Protein AF-0000000077060237 (afdb_homodimer)

Organism: Zymoseptoria tritici (strain CBS 115943 / IPO323) (NCBI:txid336722)

Nearest PDB structures (foldseek):
  7aie-assembly1_A  TM=4.395E-01  e=2.177E-03  Homo sapiens
  5l0y-assembly7_G  TM=7.485E-01  e=1.473E-01  Thermochaetoides thermophila DSM 1495
  6swu-assembly3_F  TM=3.096E-01  e=4.067E-04  Mus musculus
  6swu-assembly2_D  TM=2.982E-01  e=5.878E-04  Mus musculus
  6ejn-assembly1_A  TM=2.808E-01  e=1.001E-03  Mus musculus

Foldseek 3Di:
DPDPQLVVLLVVLCVQLVVCVVVVVLVSNVVSLVVSLCSLVPHDHPPSLQSNLVSLLVVLVSCVVVVNLVVSLVSLVCSVVSDPCQQLQSQLSSLQSNLVSCVVVVVNVSSVVSNVSSVQSVLLVVLVVLLVVLVVLLVPDPDLVSLVVSLVSLVVSLVSLVPPSHDPVSSVVSNQVSLLSNLVSLLVNLVVCLVVVNLVVSLVSLVVSLVSCPPHDLLSNQCSLLSNLVSCVSVVNLVVSLCSQAVDAQAQGVLLSLLLQFDPVSLVSLLVCLVSLHDQPHAHVLGATSLLSLVLQCDDDPDPSVVRSVSSNVSNLVSQLVVQLVVCCVVCVPDDPVRSNVVSVVVSVVVNLVSVLLNVLCCCQPPFLLVLLVVCLPDPLPSLLVLLVSVVVVCVVDVSSCLQAPAAKWAQLVLLVVVVADDALCNCPPDPPDRRIDGDDSPPPPDPDDPQQAAQEEEEQECQPDDPHNAHPVRLVSLQVVQQVVVVCVVVVHDSRRYIYDDLSNRQNPPDPSSNNNHVSCLLVNLSSHAEYEYADDPCRCQALVSVLSLLLQVQSCQARVRHFYKYWYCPPDDDSHDTDIGTDDDDDDDDLVRHDYPDPVCSSVSVSSSVSSVVSHHD/DPDPQLVVLLVVLCVVLVVCVVVVVLVSNVVSLVVSLCSLVPHDHPPSLQSNLVSLLVVLVSCVVVVNLVVSLVSLVCSVVSDPCQQLQSQLSSLQSNLVSCVVVVVNVSSVVSNVSSVQSVLLVVLVVLLVVLVVLLVPDPDLVSLVVSLVSLVVSLVSLVPPSHDPVSSVVSNQVSLLSNLVSLLVNLVVCLVVVNLVVSLVSLVVSLVSCPPHDLLSNQCSLLSNLVSCVSVVNLVVSLCSQAVDAQAQGVLLSLLLQFDPVSLVSLLVCLVSLHDQPHAHVLGDTSLLSLVLQCDDDPDPSVVRSVSSNVSNLVSQLVVQLVVCCVVCVPDDPVRSNVVSVVVSVVVNLVSVLLNVLCCCQPPFLLVLLVVCLPDPLPSLLVLLVSVVVVCVVDVSSCLQAPAAKWAQLVLLVVVVADDALCNCPPDPPDRRIDGDDSPPPPDPDDPQQAAQEEEEQECQPDDPHNAHPVRLVSLQVNQQVVVVCVVVVHDSRRYIYDDLSNRQNPPDPSRNNNHVSCLLVNLSSHAEYEYADDPCRCQALVSVLSLLLQVQSCQARVRHFYKYWYCPPDDDSHHTDIDTDDDDDRDDLVRHDYPDPVCSSVSVSSSVSSVVSHHD

pLDDT: mean 85.5, std 12.04, range [32.19, 98.19]

Radius of gyration: 45.2 Å; Cα contacts (8 Å, |Δi|>4): 1850; chains: 2; bounding box: 69×142×103 Å

InterPro domains:
  IPR011990 Tetratricopeptide-like helical domain superfamily [G3DSA:1.25.40.10] (20-186)
  IPR011990 Tetratricopeptide-like helical domain superfamily [SSF48452] (53-241)
  IPR019734 Tetratricopeptide repeat [PS50005] (53-86)
  IPR036770 Ankyrin repeat-containing domain superfamily [G3DSA:1.25.40.20] (188-346)

Sequence (1240 aa):
MEAPNWAQKFDSFLDQAEDNEDKAEWQSCLKDLQEALNICDTRPIPDKEQRRQQVLMKMGGLYRRFGRYDEAVVYLNGALDADSHVTALKRAAILGELGVLYRHKNDFFRAREVFSEQYLLAKETALVAEAEMCRAVGNEAYATSQIEERIARAQALQDRLAGGDTDEKLRRRYAQAARRWETIGLDRLSLCLIAAHNFDEAVKRTQEAMTKQKGMDPTVTALSRFFHGNALWCAGQQQAAEGVWNSTTGVCSPAMGLCKEPSSEHADYLELLADAGIDFDVYDEQGFSALDYAVLSRNQTATAANKDAERMIDIIDRSLRKTLAADHERQMPQSTPQDAIQAVEAEVRQRHRQANVRRYYRNLLQEHLRPQLKNSLQYSHDCVRMLRQQYASYLDADIGRRQVFDWLYYVPYDDFRTLGHMPQPAERSVDSSRRLATRMDTSRAGGTSSADEDIFLVFFSYRWIGHNMPDDGANTQYSRMLNAVEALIFQRGLTAEHVGLWLDIACIDQEDVESRERGIDSLPMAVLQCDVMISLEDDEYYNRAWCAVEVRLMQELIGAYHKHERWSHRLLSGESTADGLLERSQEHSEVPITSLSVTVKGDLPKIDFLMRQSKLLGGPMEAPNWAQKFDSFLDQAEDNEDKAEWQSCLKDLQEALNICDTRPIPDKEQRRQQVLMKMGGLYRRFGRYDEAVVYLNGALDADSHVTALKRAAILGELGVLYRHKNDFFRAREVFSEQYLLAKETALVAEAEMCRAVGNEAYATSQIEERIARAQALQDRLAGGDTDEKLRRRYAQAARRWETIGLDRLSLCLIAAHNFDEAVKRTQEAMTKQKGMDPTVTALSRFFHGNALWCAGQQQAAEGVWNSTTGVCSPAMGLCKEPSSEHADYLELLADAGIDFDVYDEQGFSALDYAVLSRNQTATAANKDAERMIDIIDRSLRKTLAADHERQMPQSTPQDAIQAVEAEVRQRHRQANVRRYYRNLLQEHLRPQLKNSLQYSHDCVRMLRQQYASYLDADIGRRQVFDWLYYVPYDDFRTLGHMPQPAERSVDSSRRLATRMDTSRAGGTSSADEDIFLVFFSYRWIGHNMPDDGANTQYSRMLNAVEALIFQRGLTAEHVGLWLDIACIDQEDVESRERGIDSLPMAVLQCDVMISLEDDEYYNRAWCAVEVRLMQELIGAYHKHERWSHRLLSGESTADGLLERSQEHSEVPITSLSVTVKGDLPKIDFLMRQSKLLGGP

Solvent-accessible surface area (backbone atoms only — not comparable to full-atom values): 63787 Å² total; per-residue (Å²): 128,77,73,79,58,60,59,58,52,35,51,50,25,51,50,51,19,51,55,24,50,65,68,63,35,55,70,62,18,49,54,27,44,49,52,31,46,46,46,49,74,73,42,95,45,84,63,38,43,60,52,43,20,53,45,26,38,53,47,14,54,49,28,40,62,50,28,36,48,70,63,12,50,51,28,38,53,46,22,62,65,47,26,93,75,61,46,58,63,58,47,22,54,49,28,45,54,50,18,55,46,26,46,43,53,68,36,53,69,61,15,47,53,31,20,49,50,15,25,51,39,12,50,54,48,25,51,54,17,48,51,44,30,30,51,22,40,46,73,58,44,86,46,70,67,35,29,50,46,18,31,51,45,19,51,52,48,46,55,61,58,64,68,72,83,62,58,66,68,60,39,56,56,49,47,53,50,24,51,49,47,27,31,52,25,30,38,55,46,24,55,55,28,46,76,69,69,36,33,68,61,12,35,51,38,14,48,51,24,53,64,68,46,71,92,56,51,53,51,60,49,9,43,39,35,37,42,31,18,50,28,29,39,74,58,66,38,50,68,63,14,54,49,52,52,60,68,45,79,48,33,51,26,29,61,30,32,34,24,35,52,36,22,70,66,34,36,52,52,47,48,52,42,44,75,72,63,57,82,62,90,51,42,21,77,85,66,47,29,25,60,29,34,16,56,47,23,36,54,91,60,99,44,63,34,28,53,23,14,48,51,39,46,51,51,49,49,55,43,49,47,51,53,43,44,53,51,45,48,70,74,42,70,84,55,51,70,70,54,47,52,51,51,34,52,52,51,52,51,49,54,51,51,53,30,49,46,56,43,49,47,50,48,45,47,63,66,51,46,46,55,48,53,55,55,24,70,75,74,45,96,55,46,49,58,48,48,43,37,50,52,50,50,55,39,67,74,31,71,72,45,50,70,44,36,49,82,58,43,25,26,46,39,64,59,51,65,68,61,73,50,66,76,46,60,67,55,38,67,42,70,93,83,70,54,56,39,38,70,69,80,60,79,73,67,80,62,87,73,62,84,79,74,55,70,46,30,35,31,57,41,65,66,61,70,21,93,93,32,62,40,41,96,80,37,33,52,42,36,33,51,53,45,42,51,53,51,46,31,62,75,69,69,56,56,66,90,34,28,26,33,35,37,64,63,49,49,22,47,72,77,45,66,69,51,24,49,15,29,59,65,24,42,68,60,48,58,65,49,27,48,30,34,40,31,52,50,56,96,57,37,77,42,28,40,70,46,40,46,54,49,47,43,51,49,25,42,29,72,40,61,62,75,48,48,51,31,32,31,34,68,46,94,74,93,57,63,34,61,53,48,72,41,76,51,72,92,73,78,89,70,64,69,86,74,34,45,64,93,54,72,84,45,50,67,56,49,53,51,51,50,56,54,30,62,68,63,35,51,135,128,78,74,77,58,60,59,57,53,34,52,50,25,51,52,49,19,51,54,25,50,66,69,64,35,57,69,63,18,48,54,27,44,50,52,32,47,49,45,49,76,73,42,96,45,84,63,40,43,58,52,42,20,53,46,27,38,53,47,14,56,50,28,41,63,51,29,39,48,70,63,13,50,51,28,37,52,46,22,61,64,47,26,92,72,61,47,57,62,59,47,22,54,50,28,47,54,49,17,54,48,26,47,44,52,68,36,54,68,60,16,47,53,31,21,51,50,16,26,51,40,12,49,53,49,23,50,52,19,49,51,44,30,31,50,22,42,44,73,57,43,86,45,69,67,36,30,50,47,18,29,52,45,18,51,53,50,45,55,61,58,64,70,71,84,61,58,65,68,60,38,56,58,48,46,53,49,24,52,49,46,27,31,52,23,30,37,54,45,23,55,55,28,44,76,70,68,36,32,68,61,14,33,52,38,14,48,52,24,54,64,68,48,72,91,57,49,51,51,59,50,8,43,38,35,38,44,30,18,49,25,28,40,75,58,68,39,50,67,62,14,52,48,52,53,59,68,44,80,47,33,51,27,29,60,30,33,34,24,34,52,36,21,69,66,36,36,52,51,46,46,52,42,43,74,71,64,57,80,62,92,51,40,21,78,85,66,46,28,26,60,30,33,18,57,47,21,37,50,91,58,97,44,63,34,28,54,25,15,48,51,38,45,52,50,49,48,56,43,49,48,53,53,43,44,54,51,42,48,70,75,43,69,84,56,51,70,68,54,48,53,52,51,35,51,51,52,52,50,48,52,51,50,52,30,48,44,56,41,49,48,51,48,44,48,63,67,50,45,46,56,48,54,55,53,25,70,74,74,45,95,53,49,50,60,50,48,43,37,50,52,50,49,55,40,68,76,31,70,72,44,49,70,45,34,50,81,58,40,24,27,46,39,63,60,52,66,67,62,76,51,67,76,44,58,67,56,39,66,41,70,92,84,67,54,57,37,40,71,69,79,60,80,73,67,80,62,87,72,60,83,81,74,55,70,46,30,36,32,57,41,65,66,61,71,21,93,93,33,61,39,41,98,80,37,32,52,43,36,33,49,52,46,41,50,53,50,46,31,64,75,70,69,55,56,66,88,34,29,26,32,35,41,64,65,49,47,22,47,71,79,46,66,70,52,23,49,16,29,59,66,24,41,68,59,49,59,64,48,28,48,30,34,39,32,53,50,56,97,57,37,77,41,29,43,68,46,40,46,54,50,47,42,50,48,24,43,29,72,40,62,61,74,48,46,52,32,32,32,34,67,46,94,72,92,58,62,35,63,54,49,72,41,76,51,72,91,73,77,88,72,65,68,89,76,34,46,64,92,54,71,84,45,48,66,56,49,53,50,49,51,56,52,32,61,69,62,36,52,137

Secondary structure (DSSP, 8-state):
-----HHHHHHHHHHHHHHHHHTT-HHHHHHHHHHHHHHHHHS--TTHHHHHHHHHHHHHHHHHHTT-HHHHHHHHHHHHHH-TT--HHHHHHHHHHHHHHHHHTT-HHHHHHHHHHHHHHHHHHHHHHHHHHHHHHHHH--SHHHHHHHHHHHHHHHHHHHSS-S-HHHHHHHHHHHHHHHHHHHHHHHHHHHHTT-HHHHHHHHHHHHHHTTT--HHHHHHHHHHHHHHHHHTT-HHHHHHHHH--SSS--HHHHHHHS--HHHHHHHHHHHHTT-------TTS--HHHHHHHHT-SS--HHHHHHHHHHHHHHHHHHHHHHHHHHHH-TT--HHHHHHHHHHHHHHHHHHHHHHHHHIIIIIIIIHHHHHHHHHH-S-HHHHHHHHHHHHHHH-HHHHTT-PPPEEEEHHHHHHH-SPPPGGGGS-STT--SSEE---GGGGS---GGGS-EEEEEE----SSSSSS-TT-HHHHHHHHHHHHHHHHHT--GGGEEEE-HHHHS-SS-HHHHHHHHHTHHHHHHT-SEEEEE--TTGGGBHHHHHHHHHHHHHHHHH---EEEEEEE-SSS-SS-EEEEEPPPPPPPPGGGSB-SSGGGHHHHHHHHHHHHHHS--/-----HHHHHHHHHHHHHHHHHTT-HHHHHHHHHHHHHHHHHS--TTHHHHHHHHHHHHHHHHHHTT-HHHHHHHHHHHHHH-TT--HHHHHHHHHHHHHHHHHTT-HHHHHHHHHHHHHHHHHHHHHHHHHHHHHHHHH--SHHHHHHHHHHHHHHHHHHHTS-S-HHHHHHHHHHHHHHHHHHHHHHHHHHHHTT-HHHHHHHHHHHHHHTTT--HHHHHHHHHHHHHHHHHTT-HHHHHHHHH--SSS--HHHHHHHS--HHHHHHHHHHHHTT-------TTS--HHHHHHHHT-SS--HHHHHHHHHHHHHHHHHHHHHHHHHHHH-TT--HHHHHHHHHHHHHHHHHHHHHHHHHIIIIIIIIHHHHHHHHHH-S-HHHHHHHHHHHHHHH-HHHHTT-PPPEEEEHHHHHHH-SPPPGGGGSSSTT--SSEE---GGGGS---GGGS-EEEEEE----SSSSSS-TT-HHHHHHHHHHHHHHHHHT--GGGEEEE-HHHHS-SS-HHHHHHHHHTHHHHHHT-SEEEEEE-TTGGGBHHHHHHHHHHHHHHHHH---EEEEEEE-SSS-SS-EEEEEPPPPPP--GGGSB-SSGGGHHHHHHHHHHHHHHS--

Structure (mmCIF, N/CA/C/O backbone):
data_AF-0000000077060237-model_v1
#
loop_
_entity.id
_entity.type
_entity.pdbx_description
1 polymer 'Uncharacterized protein'
#
loop_
_atom_site.group_PDB
_atom_site.id
_atom_site.type_symbol
_atom_site.label_atom_id
_atom_site.label_alt_id
_atom_site.label_comp_id
_atom_site.label_asym_id
_atom_site.label_entity_id
_atom_site.label_seq_id
_atom_site.pdbx_PDB_ins_code
_atom_site.Cartn_x
_atom_site.Cartn_y
_atom_site.Cartn_z
_atom_site.occupancy
_atom_site.B_iso_or_equiv
_atom_site.auth_seq_id
_atom_site.auth_comp_id
_atom_site.auth_asym_id
_atom_site.auth_atom_id
_atom_site.pdbx_PDB_model_num
ATOM 1 N N . MET A 1 1 ? -32.781 -12.219 -13.453 1 32.91 1 MET A N 1
ATOM 2 C CA . MET A 1 1 ? -31.578 -12.898 -13.016 1 32.91 1 MET A CA 1
ATOM 3 C C . MET A 1 1 ? -30.5 -11.898 -12.617 1 32.91 1 MET A C 1
ATOM 5 O O . MET A 1 1 ? -30.188 -10.984 -13.383 1 32.91 1 MET A O 1
ATOM 9 N N . GLU A 1 2 ? -30.281 -11.688 -11.438 1 48.47 2 GLU A N 1
ATOM 10 C CA . GLU A 1 2 ? -29.422 -10.648 -10.883 1 48.47 2 GLU A CA 1
ATOM 11 C C . GLU A 1 2 ? -28.047 -10.672 -11.523 1 48.47 2 GLU A C 1
ATOM 13 O O . GLU A 1 2 ? -27.5 -11.742 -11.805 1 48.47 2 GLU A O 1
ATOM 18 N N . ALA A 1 3 ? -27.734 -9.734 -12.094 1 61.81 3 ALA A N 1
ATOM 19 C CA . ALA A 1 3 ? -26.469 -9.586 -12.797 1 61.81 3 ALA A CA 1
ATOM 20 C C . ALA A 1 3 ? -25.312 -10.164 -11.984 1 61.81 3 ALA A C 1
ATOM 22 O O . ALA A 1 3 ? -25.188 -9.883 -10.789 1 61.81 3 ALA A O 1
ATOM 23 N N . PRO A 1 4 ? -24.781 -11.195 -12.492 1 72.31 4 PRO A N 1
ATOM 24 C CA . PRO A 1 4 ? -23.734 -11.844 -11.711 1 72.31 4 PRO A CA 1
ATOM 25 C C . PRO A 1 4 ? -22.703 -10.859 -11.156 1 72.31 4 PRO A C 1
ATOM 27 O O . PRO A 1 4 ? -22.391 -9.867 -11.812 1 72.31 4 PRO A O 1
ATOM 30 N N . ASN A 1 5 ? -22.453 -10.805 -9.859 1 86.06 5 ASN A N 1
ATOM 31 C CA . ASN A 1 5 ? -21.391 -10.031 -9.203 1 86.06 5 ASN A CA 1
ATOM 32 C C . ASN A 1 5 ? -20 -10.516 -9.609 1 86.06 5 ASN A C 1
ATOM 34 O O . ASN A 1 5 ? -19.469 -11.438 -9 1 86.06 5 ASN A O 1
ATOM 38 N N . TRP A 1 6 ? -19.609 -9.938 -10.75 1 90.94 6 TRP A N 1
ATOM 39 C CA . TRP A 1 6 ? -18.344 -10.367 -11.359 1 90.94 6 TRP A CA 1
ATOM 40 C C . TRP A 1 6 ? -17.188 -10.242 -10.375 1 90.94 6 TRP A C 1
ATOM 42 O O . TRP A 1 6 ? -16.234 -11.016 -10.438 1 90.94 6 TRP A O 1
ATOM 52 N N . ALA A 1 7 ? -17.312 -9.289 -9.539 1 91.25 7 ALA A N 1
ATOM 53 C CA . ALA A 1 7 ? -16.266 -9.148 -8.523 1 91.25 7 ALA A CA 1
ATOM 54 C C . ALA A 1 7 ? -16.234 -10.352 -7.59 1 91.25 7 ALA A C 1
ATOM 56 O O . ALA A 1 7 ? -15.164 -10.836 -7.215 1 91.25 7 ALA A O 1
ATOM 57 N N . GLN A 1 8 ? -17.391 -10.82 -7.242 1 92.06 8 GLN A N 1
ATOM 58 C CA . GLN A 1 8 ? -17.469 -11.992 -6.375 1 92.06 8 GLN A CA 1
ATOM 59 C C . GLN A 1 8 ? -16.984 -13.25 -7.094 1 92.06 8 GLN A C 1
ATOM 61 O O . GLN A 1 8 ? -16.344 -14.109 -6.484 1 92.06 8 GLN A O 1
ATOM 66 N N . LYS A 1 9 ? -17.359 -13.391 -8.328 1 92.31 9 LYS A N 1
ATOM 67 C CA . LYS A 1 9 ? -16.891 -14.523 -9.125 1 92.31 9 LYS A CA 1
ATOM 68 C C . LYS A 1 9 ? -15.367 -14.516 -9.25 1 92.31 9 LYS A C 1
ATOM 70 O O . LYS A 1 9 ? -14.727 -15.562 -9.172 1 92.31 9 LYS A O 1
ATOM 75 N N . PHE A 1 10 ? -14.859 -13.383 -9.484 1 94.25 10 PHE A N 1
ATOM 76 C CA . PHE A 1 10 ? -13.406 -13.219 -9.508 1 94.25 10 PHE A CA 1
ATOM 77 C C . PHE A 1 10 ? -12.781 -13.742 -8.227 1 94.25 10 PHE A C 1
ATOM 79 O O . PHE A 1 10 ? -11.836 -14.531 -8.266 1 94.25 10 PHE A O 1
ATOM 86 N N . ASP A 1 11 ? -13.312 -13.273 -7.164 1 92.25 11 ASP A N 1
ATOM 87 C CA . ASP A 1 11 ? -12.758 -13.664 -5.867 1 92.25 11 ASP A CA 1
ATOM 88 C C . ASP A 1 11 ? -12.867 -15.172 -5.66 1 92.25 11 ASP A C 1
ATOM 90 O O . ASP A 1 11 ? -11.984 -15.789 -5.059 1 92.25 11 ASP A O 1
ATOM 94 N N . SER A 1 12 ? -13.883 -15.703 -6.129 1 93 12 SER A N 1
ATOM 95 C CA . SER A 1 12 ? -14.07 -17.141 -6.012 1 93 12 SER A CA 1
ATOM 96 C C . SER A 1 12 ? -13.023 -17.906 -6.809 1 93 12 SER A C 1
ATOM 98 O O . SER A 1 12 ? -12.469 -18.906 -6.328 1 93 12 SER A O 1
ATOM 100 N N . PHE A 1 13 ? -12.711 -17.438 -8.016 1 93.88 13 PHE A N 1
ATOM 101 C CA . PHE A 1 13 ? -11.695 -18.078 -8.836 1 93.88 13 PHE A CA 1
ATOM 102 C C . PHE A 1 13 ? -10.32 -17.953 -8.195 1 93.88 13 PHE A C 1
ATOM 104 O O . PHE A 1 13 ? -9.523 -18.891 -8.242 1 93.88 13 PHE A O 1
ATOM 111 N N . LEU A 1 14 ? -10.094 -16.844 -7.617 1 93.38 14 LEU A N 1
ATOM 112 C CA . LEU A 1 14 ? -8.805 -16.641 -6.969 1 93.38 14 LEU A CA 1
ATOM 113 C C . LEU A 1 14 ? -8.656 -17.547 -5.754 1 93.38 14 LEU A C 1
ATOM 115 O O . LEU A 1 14 ? -7.582 -18.094 -5.504 1 93.38 14 LEU A O 1
ATOM 119 N N . ASP A 1 15 ? -9.742 -17.719 -5.035 1 90.31 15 ASP A N 1
ATOM 120 C CA . ASP A 1 15 ? -9.727 -18.609 -3.877 1 90.31 15 ASP A CA 1
ATOM 121 C C . ASP A 1 15 ? -9.492 -20.047 -4.301 1 90.31 15 ASP A C 1
ATOM 123 O O . ASP A 1 15 ? -8.727 -20.781 -3.662 1 90.31 15 ASP A O 1
ATOM 127 N N . GLN A 1 16 ? -10.102 -20.406 -5.32 1 92 16 GLN A N 1
ATOM 128 C CA . GLN A 1 16 ? -9.93 -21.75 -5.844 1 92 16 GLN A CA 1
ATOM 129 C C . GLN A 1 16 ? -8.5 -21.969 -6.34 1 92 16 GLN A C 1
ATOM 131 O O . GLN A 1 16 ? -7.93 -23.047 -6.152 1 92 16 GLN A O 1
ATOM 136 N N . ALA A 1 17 ? -8.023 -20.953 -6.992 1 92.56 17 ALA A N 1
ATOM 137 C CA . ALA A 1 17 ? -6.645 -21.047 -7.469 1 92.56 17 ALA A CA 1
ATOM 138 C C . ALA A 1 17 ? -5.672 -21.234 -6.312 1 92.56 17 ALA A C 1
ATOM 140 O O . ALA A 1 17 ? -4.723 -22.016 -6.414 1 92.56 17 ALA A O 1
ATOM 141 N N . GLU A 1 18 ? -5.902 -20.578 -5.258 1 87.5 18 GLU A N 1
ATOM 142 C CA . GLU A 1 18 ? -5.043 -20.688 -4.082 1 87.5 18 GLU A CA 1
ATOM 143 C C . GLU A 1 18 ? -5.156 -22.062 -3.443 1 87.5 18 GLU A C 1
ATOM 145 O O . GLU A 1 18 ? -4.156 -22.625 -2.99 1 87.5 18 GLU A O 1
ATOM 150 N N . ASP A 1 19 ? -6.316 -22.594 -3.414 1 84.69 19 ASP A N 1
ATOM 151 C CA . ASP A 1 19 ? -6.523 -23.938 -2.885 1 84.69 19 ASP A CA 1
ATOM 152 C C . ASP A 1 19 ? -5.789 -24.969 -3.727 1 84.69 19 ASP A C 1
ATOM 154 O O . ASP A 1 19 ? -5.176 -25.891 -3.186 1 84.69 19 ASP A O 1
ATOM 158 N N . ASN A 1 20 ? -5.91 -24.766 -5.02 1 84.69 20 ASN A N 1
ATOM 159 C CA . ASN A 1 20 ? -5.234 -25.688 -5.93 1 84.69 20 ASN A CA 1
ATOM 160 C C . ASN A 1 20 ? -3.715 -25.562 -5.828 1 84.69 20 ASN A C 1
ATOM 162 O O . ASN A 1 20 ? -2.992 -26.547 -5.98 1 84.69 20 ASN A O 1
ATOM 166 N N . GLU A 1 21 ? -3.279 -24.328 -5.594 1 83.5 21 GLU A N 1
ATOM 167 C CA . GLU A 1 21 ? -1.851 -24.094 -5.402 1 83.5 21 GLU A CA 1
ATOM 168 C C . GLU A 1 21 ? -1.339 -24.812 -4.152 1 83.5 21 GLU A C 1
ATOM 170 O O . GLU A 1 21 ? -0.255 -25.391 -4.168 1 83.5 21 GLU A O 1
ATOM 175 N N . ASP A 1 22 ? -2.141 -24.812 -3.162 1 74.88 22 ASP A N 1
ATOM 176 C CA . ASP A 1 22 ? -1.77 -25.453 -1.904 1 74.88 22 ASP A CA 1
ATOM 177 C C . ASP A 1 22 ? -1.641 -26.953 -2.074 1 74.88 22 ASP A C 1
ATOM 179 O O . ASP A 1 22 ? -0.825 -27.594 -1.406 1 74.88 22 ASP A O 1
ATOM 183 N N . LYS A 1 23 ? -2.377 -27.469 -3.027 1 72.81 23 LYS A N 1
ATOM 184 C CA . LYS A 1 23 ? -2.359 -28.906 -3.293 1 72.81 23 LYS A CA 1
ATOM 185 C C . LYS A 1 23 ? -1.387 -29.25 -4.418 1 72.81 23 LYS A C 1
ATOM 187 O O . LYS A 1 23 ? -1.287 -30.406 -4.836 1 72.81 23 LYS A O 1
ATOM 192 N N . ALA A 1 24 ? -0.773 -28.219 -4.984 1 75.81 24 ALA A N 1
ATOM 193 C CA . ALA A 1 24 ? 0.183 -28.344 -6.078 1 75.81 24 ALA A CA 1
ATOM 194 C C . ALA A 1 24 ? -0.5 -28.859 -7.348 1 75.81 24 ALA A C 1
ATOM 196 O O . ALA A 1 24 ? 0.091 -29.609 -8.117 1 75.81 24 ALA A O 1
ATOM 197 N N . GLU A 1 25 ? -1.789 -28.625 -7.406 1 78.44 25 GLU A N 1
ATOM 198 C CA . GLU A 1 25 ? -2.516 -28.891 -8.641 1 78.44 25 GLU A CA 1
ATOM 199 C C . GLU A 1 25 ? -2.41 -27.719 -9.609 1 78.44 25 GLU A C 1
ATOM 201 O O . GLU A 1 25 ? -3.375 -26.984 -9.805 1 78.44 25 GLU A O 1
ATOM 206 N N . TRP A 1 26 ? -1.368 -27.672 -10.344 1 79.38 26 TRP A N 1
ATOM 207 C CA . TRP A 1 26 ? -0.95 -26.469 -11.07 1 79.38 26 TRP A CA 1
ATOM 208 C C . TRP A 1 26 ? -1.85 -26.234 -12.281 1 79.38 26 TRP A C 1
ATOM 210 O O . TRP A 1 26 ? -2.117 -25.094 -12.641 1 79.38 26 TRP A O 1
ATOM 220 N N . GLN A 1 27 ? -2.262 -27.328 -12.969 1 77 27 GLN A N 1
ATOM 221 C CA . GLN A 1 27 ? -3.098 -27.156 -14.156 1 77 27 GLN A CA 1
ATOM 222 C C . GLN A 1 27 ? -4.461 -26.578 -13.789 1 77 27 GLN A C 1
ATOM 224 O O . GLN A 1 27 ? -4.973 -25.688 -14.484 1 77 27 GLN A O 1
ATOM 229 N N . SER A 1 28 ? -4.996 -27.156 -12.688 1 81.25 28 SER A N 1
ATOM 230 C CA . SER A 1 28 ? -6.258 -26.594 -12.195 1 81.25 28 SER A CA 1
ATOM 231 C C . SER A 1 28 ? -6.094 -25.141 -11.758 1 81.25 28 SER A C 1
ATOM 233 O O . SER A 1 28 ? -6.988 -24.328 -11.969 1 81.25 28 SER A O 1
ATOM 235 N N . CYS A 1 29 ? -4.973 -24.906 -11.133 1 88.19 29 CYS A N 1
ATOM 236 C CA . CYS A 1 29 ? -4.664 -23.531 -10.719 1 88.19 29 CYS A CA 1
ATOM 237 C C . CYS A 1 29 ? -4.621 -22.594 -11.914 1 88.19 29 CYS A C 1
ATOM 239 O O . CYS A 1 29 ? -5.18 -21.5 -11.867 1 88.19 29 CYS A O 1
ATOM 241 N N . LEU A 1 30 ? -4.004 -23.047 -12.969 1 87.06 30 LEU A N 1
ATOM 242 C CA . LEU A 1 30 ? -3.891 -22.25 -14.18 1 87.06 30 LEU A CA 1
ATOM 243 C C . LEU A 1 30 ? -5.27 -21.938 -14.758 1 87.06 30 LEU A C 1
ATOM 245 O O . LEU A 1 30 ? -5.531 -20.812 -15.18 1 87.06 30 LEU A O 1
ATOM 249 N N . LYS A 1 31 ? -6.109 -22.969 -14.797 1 83.88 31 LYS A N 1
ATOM 250 C CA . LYS A 1 31 ? -7.473 -22.797 -15.305 1 83.88 31 LYS A CA 1
ATOM 251 C C . LYS A 1 31 ? -8.211 -21.703 -14.539 1 83.88 31 LYS A C 1
ATOM 253 O O . LYS A 1 31 ? -8.812 -20.812 -15.141 1 83.88 31 LYS A O 1
ATOM 258 N N . ASP A 1 32 ? -8.125 -21.766 -13.219 1 90.81 32 ASP A N 1
ATOM 259 C CA . ASP A 1 32 ? -8.82 -20.797 -12.375 1 90.81 32 ASP A CA 1
ATOM 260 C C . ASP A 1 32 ? -8.258 -19.391 -12.57 1 90.81 32 ASP A C 1
ATOM 262 O O . ASP A 1 32 ? -9.016 -18.422 -12.602 1 90.81 32 ASP A O 1
ATOM 266 N N . LEU A 1 33 ? -6.984 -19.25 -12.719 1 92.94 33 LEU A N 1
ATOM 267 C CA . LEU A 1 33 ? -6.359 -17.938 -12.898 1 92.94 33 LEU A CA 1
ATOM 268 C C . LEU A 1 33 ? -6.719 -17.344 -14.25 1 92.94 33 LEU A C 1
ATOM 270 O O . LEU A 1 33 ? -6.883 -16.125 -14.375 1 92.94 33 LEU A O 1
ATOM 274 N N . GLN A 1 34 ? -6.809 -18.203 -15.219 1 88.62 34 GLN A N 1
ATOM 275 C CA . GLN A 1 34 ? -7.203 -17.719 -16.547 1 88.62 34 GLN A CA 1
ATOM 276 C C . GLN A 1 34 ? -8.625 -17.188 -16.531 1 88.62 34 GLN A C 1
ATOM 278 O O . GLN A 1 34 ? -8.922 -16.188 -17.188 1 88.62 34 GLN A O 1
ATOM 283 N N . GLU A 1 35 ? -9.43 -17.875 -15.797 1 88.5 35 GLU A N 1
ATOM 284 C CA . GLU A 1 35 ? -10.797 -17.391 -15.664 1 88.5 35 GLU A CA 1
ATOM 285 C C . GLU A 1 35 ? -10.836 -16.031 -14.961 1 88.5 35 GLU A C 1
ATOM 287 O O . GLU A 1 35 ? -11.586 -15.141 -15.367 1 88.5 35 GLU A O 1
ATOM 292 N N . ALA A 1 36 ? -10.078 -15.914 -13.93 1 93.75 36 ALA A N 1
ATOM 293 C CA . ALA A 1 36 ? -10 -14.656 -13.203 1 93.75 36 ALA A CA 1
ATOM 294 C C . ALA A 1 36 ? -9.461 -13.539 -14.094 1 93.75 36 ALA A C 1
ATOM 296 O O . ALA A 1 36 ? -9.969 -12.414 -14.055 1 93.75 36 ALA A O 1
ATOM 297 N N . LEU A 1 37 ? -8.469 -13.828 -14.859 1 91.31 37 LEU A N 1
ATOM 298 C CA . LEU A 1 37 ? -7.875 -12.844 -15.758 1 91.31 37 LEU A CA 1
ATOM 299 C C . LEU A 1 37 ? -8.883 -12.406 -16.812 1 91.31 37 LEU A C 1
ATOM 301 O O . LEU A 1 37 ? -8.938 -11.227 -17.172 1 91.31 37 LEU A O 1
ATOM 305 N N . ASN A 1 38 ? -9.633 -13.375 -17.281 1 86.31 38 ASN A N 1
ATOM 306 C CA . ASN A 1 38 ? -10.656 -13.078 -18.281 1 86.31 38 ASN A CA 1
ATOM 307 C C . ASN A 1 38 ? -11.695 -12.109 -17.734 1 86.31 38 ASN A C 1
ATOM 309 O O . ASN A 1 38 ? -12.156 -11.219 -18.453 1 86.31 38 ASN A O 1
ATOM 313 N N . ILE A 1 39 ? -12.047 -12.312 -16.5 1 90.56 39 ILE A N 1
ATOM 314 C CA . ILE A 1 39 ? -13.008 -11.422 -15.867 1 90.56 39 ILE A CA 1
ATOM 315 C C . ILE A 1 39 ? -12.43 -10.008 -15.797 1 90.56 39 ILE A C 1
ATOM 317 O O . ILE A 1 39 ? -13.109 -9.031 -16.125 1 90.56 39 ILE A O 1
ATOM 321 N N . CYS A 1 40 ? -11.164 -9.875 -15.422 1 90.88 40 CYS A N 1
ATOM 322 C CA . CYS A 1 40 ? -10.516 -8.57 -15.336 1 90.88 40 CYS A CA 1
ATOM 323 C C . CYS A 1 40 ? -10.484 -7.887 -16.688 1 90.88 40 CYS A C 1
ATOM 325 O O . CYS A 1 40 ? -10.648 -6.668 -16.781 1 90.88 40 CYS A O 1
ATOM 327 N N . ASP A 1 41 ? -10.32 -8.617 -17.703 1 87.75 41 ASP A N 1
ATOM 328 C CA . ASP A 1 41 ? -10.086 -8.039 -19.031 1 87.75 41 ASP A CA 1
ATOM 329 C C . ASP A 1 41 ? -11.406 -7.738 -19.734 1 87.75 41 ASP A C 1
ATOM 331 O O . ASP A 1 41 ? -11.461 -6.867 -20.609 1 87.75 41 ASP A O 1
ATOM 335 N N . THR A 1 42 ? -12.523 -8.422 -19.344 1 86.25 42 THR A N 1
ATOM 336 C CA . THR A 1 42 ? -13.727 -8.336 -20.156 1 86.25 42 THR A CA 1
ATOM 337 C C . THR A 1 42 ? -14.859 -7.668 -19.375 1 86.25 42 THR A C 1
ATOM 339 O O . THR A 1 42 ? -15.836 -7.211 -19.969 1 86.25 42 THR A O 1
ATOM 342 N N . ARG A 1 43 ? -14.68 -7.68 -18.047 1 88.88 43 ARG A N 1
ATOM 343 C CA . ARG A 1 43 ? -15.797 -7.199 -17.25 1 88.88 43 ARG A CA 1
ATOM 344 C C . ARG A 1 43 ? -15.422 -5.941 -16.469 1 88.88 43 ARG A C 1
ATOM 346 O O . ARG A 1 43 ? -14.258 -5.746 -16.125 1 88.88 43 ARG A O 1
ATOM 353 N N . PRO A 1 44 ? -16.359 -5.07 -16.344 1 89.19 44 PRO A N 1
ATOM 354 C CA . PRO A 1 44 ? -16.109 -3.902 -15.5 1 89.19 44 PRO A CA 1
ATOM 355 C C . PRO A 1 44 ? -16.203 -4.223 -14.016 1 89.19 44 PRO A C 1
ATOM 357 O O . PRO A 1 44 ? -17.312 -4.371 -13.484 1 89.19 44 PRO A O 1
ATOM 360 N N . ILE A 1 45 ? -15.156 -4.355 -13.359 1 89.75 45 ILE A N 1
ATOM 361 C CA . ILE A 1 45 ? -15.156 -4.668 -11.93 1 89.75 45 ILE A CA 1
ATOM 362 C C . ILE A 1 45 ? -14.367 -3.607 -11.172 1 89.75 45 ILE A C 1
ATOM 364 O O . ILE A 1 45 ? -13.484 -2.959 -11.742 1 89.75 45 ILE A O 1
ATOM 368 N N . PRO A 1 46 ? -14.773 -3.416 -9.938 1 86.06 46 PRO A N 1
ATOM 369 C CA . PRO A 1 46 ? -14.008 -2.453 -9.141 1 86.06 46 PRO A CA 1
ATOM 370 C C . PRO A 1 46 ? -12.555 -2.879 -8.938 1 86.06 46 PRO A C 1
ATOM 372 O O . PRO A 1 46 ? -12.258 -4.074 -8.914 1 86.06 46 PRO A O 1
ATOM 375 N N . ASP A 1 47 ? -11.602 -1.945 -8.867 1 83 47 ASP A N 1
ATOM 376 C CA . ASP A 1 47 ? -10.18 -2.18 -8.594 1 83 47 ASP A CA 1
ATOM 377 C C . ASP A 1 47 ? -9.57 -3.098 -9.648 1 83 47 ASP A C 1
ATOM 379 O O . ASP A 1 47 ? -8.828 -4.027 -9.312 1 83 47 ASP A O 1
ATOM 383 N N . LYS A 1 48 ? -9.93 -2.879 -10.789 1 87.69 48 LYS A N 1
ATOM 384 C CA . LYS A 1 48 ? -9.547 -3.727 -11.914 1 87.69 48 LYS A CA 1
ATOM 385 C C . LYS A 1 48 ? -8.031 -3.844 -12.031 1 87.69 48 LYS A C 1
ATOM 387 O O . LYS A 1 48 ? -7.5 -4.938 -12.219 1 87.69 48 LYS A O 1
ATOM 392 N N . GLU A 1 49 ? -7.359 -2.725 -11.914 1 86.81 49 GLU A N 1
ATOM 393 C CA . GLU A 1 49 ? -5.91 -2.723 -12.094 1 86.81 49 GLU A CA 1
ATOM 394 C C . GLU A 1 49 ? -5.219 -3.52 -10.992 1 86.81 49 GLU A C 1
ATOM 396 O O . GLU A 1 49 ? -4.281 -4.273 -11.258 1 86.81 49 GLU A O 1
ATOM 401 N N . GLN A 1 50 ? -5.73 -3.389 -9.836 1 87.44 50 GLN A N 1
ATOM 402 C CA . GLN A 1 50 ? -5.16 -4.113 -8.703 1 87.44 50 GLN A CA 1
ATOM 403 C C . GLN A 1 50 ? -5.434 -5.609 -8.812 1 87.44 50 GLN A C 1
ATOM 405 O O . GLN A 1 50 ? -4.566 -6.426 -8.492 1 87.44 50 GLN A O 1
ATOM 410 N N . ARG A 1 51 ? -6.633 -5.934 -9.211 1 90.81 51 ARG A N 1
ATOM 411 C CA . ARG A 1 51 ? -7.008 -7.332 -9.383 1 90.81 51 ARG A CA 1
ATOM 412 C C . ARG A 1 51 ? -6.199 -7.988 -10.492 1 90.81 51 ARG A C 1
ATOM 414 O O . ARG A 1 51 ? -5.73 -9.117 -10.352 1 90.81 51 ARG A O 1
ATOM 421 N N . ARG A 1 52 ? -6.039 -7.289 -11.555 1 93.25 52 ARG A N 1
ATOM 422 C CA . ARG A 1 52 ? -5.246 -7.805 -12.672 1 93.25 52 ARG A CA 1
ATOM 423 C C . ARG A 1 52 ? -3.799 -8.031 -12.258 1 93.25 52 ARG A C 1
ATOM 425 O O . ARG A 1 52 ? -3.184 -9.023 -12.641 1 93.25 52 ARG A O 1
ATOM 432 N N . GLN A 1 53 ? -3.227 -7.066 -11.531 1 93.25 53 GLN A N 1
ATOM 433 C CA . GLN A 1 53 ? -1.869 -7.203 -11.016 1 93.25 53 GLN A CA 1
ATOM 434 C C . GLN A 1 53 ? -1.72 -8.477 -10.188 1 93.25 53 GLN A C 1
ATOM 436 O O . GLN A 1 53 ? -0.734 -9.203 -10.336 1 93.25 53 GLN A O 1
ATOM 441 N N . GLN A 1 54 ? -2.676 -8.75 -9.352 1 92.75 54 GLN A N 1
ATOM 442 C CA . GLN A 1 54 ? -2.648 -9.93 -8.484 1 92.75 54 GLN A CA 1
ATOM 443 C C . GLN A 1 54 ? -2.643 -11.219 -9.312 1 92.75 54 GLN A C 1
ATOM 445 O O . GLN A 1 54 ? -1.888 -12.141 -9.016 1 92.75 54 GLN A O 1
ATOM 450 N N . VAL A 1 55 ? -3.492 -11.258 -10.289 1 95.56 55 VAL A N 1
ATOM 451 C CA . VAL A 1 55 ? -3.607 -12.453 -11.117 1 95.56 55 VAL A CA 1
ATOM 452 C C . VAL A 1 55 ? -2.322 -12.648 -11.914 1 95.56 55 VAL A C 1
ATOM 454 O O . VAL A 1 55 ? -1.814 -13.766 -12.023 1 95.56 55 VAL A O 1
ATOM 457 N N . LEU A 1 56 ? -1.772 -11.57 -12.477 1 95.81 56 LEU A N 1
ATOM 458 C CA . LEU A 1 56 ? -0.556 -11.664 -13.273 1 95.81 56 LEU A CA 1
ATOM 459 C C . LEU A 1 56 ? 0.617 -12.141 -12.422 1 95.81 56 LEU A C 1
ATOM 461 O O . LEU A 1 56 ? 1.45 -12.922 -12.891 1 95.81 56 LEU A O 1
ATOM 465 N N . MET A 1 57 ? 0.691 -11.711 -11.234 1 95 57 MET A N 1
ATOM 466 C CA . MET A 1 57 ? 1.741 -12.164 -10.328 1 95 57 MET A CA 1
ATOM 467 C C . MET A 1 57 ? 1.631 -13.664 -10.07 1 95 57 MET A C 1
ATOM 469 O O . MET A 1 57 ? 2.633 -14.383 -10.109 1 95 57 MET A O 1
ATOM 473 N N . LYS A 1 58 ? 0.385 -14.117 -9.828 1 94.56 58 LYS A N 1
ATOM 474 C CA . LYS A 1 58 ? 0.174 -15.539 -9.57 1 94.56 58 LYS A CA 1
ATOM 475 C C . LYS A 1 58 ? 0.485 -16.375 -10.812 1 94.56 58 LYS A C 1
ATOM 477 O O . LYS A 1 58 ? 0.987 -17.5 -10.703 1 94.56 58 LYS A O 1
ATOM 482 N N . MET A 1 59 ? 0.169 -15.797 -11.961 1 94.38 59 MET A N 1
ATOM 483 C CA . MET A 1 59 ? 0.497 -16.469 -13.211 1 94.38 59 MET A CA 1
ATOM 484 C C . MET A 1 59 ? 2.008 -16.578 -13.391 1 94.38 59 MET A C 1
ATOM 486 O O . MET A 1 59 ? 2.512 -17.625 -13.797 1 94.38 59 MET A O 1
ATOM 490 N N . GLY A 1 60 ? 2.641 -15.492 -13.078 1 94.56 60 GLY A N 1
ATOM 491 C CA . GLY A 1 60 ? 4.094 -15.547 -13.141 1 94.56 60 GLY A CA 1
ATOM 492 C C . GLY A 1 60 ? 4.691 -16.609 -12.25 1 94.56 60 GLY A C 1
ATOM 493 O O . GLY A 1 60 ? 5.594 -17.344 -12.664 1 94.56 60 GLY A O 1
ATOM 494 N N . GLY A 1 61 ? 4.18 -16.734 -11.016 1 92.25 61 GLY A N 1
ATOM 495 C CA . GLY A 1 61 ? 4.629 -17.781 -10.102 1 92.25 61 GLY A CA 1
ATOM 496 C C . GLY A 1 61 ? 4.332 -19.188 -10.609 1 92.25 61 GLY A C 1
ATOM 497 O O . GLY A 1 61 ? 5.141 -20.094 -10.438 1 92.25 61 GLY A O 1
ATOM 498 N N . LEU A 1 62 ? 3.184 -19.328 -11.203 1 90.12 62 LEU A N 1
ATOM 499 C CA . LEU A 1 62 ? 2.768 -20.625 -11.727 1 90.12 62 LEU A CA 1
ATOM 500 C C . LEU A 1 62 ? 3.65 -21.047 -12.891 1 90.12 62 LEU A C 1
ATOM 502 O O . LEU A 1 62 ? 4.082 -22.203 -12.961 1 90.12 62 LEU A O 1
ATOM 506 N N . TYR A 1 63 ? 3.951 -20.125 -13.812 1 88.31 63 TYR A N 1
ATOM 507 C CA . TYR A 1 63 ? 4.777 -20.453 -14.969 1 88.31 63 TYR A CA 1
ATOM 508 C C . TYR A 1 63 ? 6.211 -20.75 -14.547 1 88.31 63 TYR A C 1
ATOM 510 O O . TYR A 1 63 ? 6.891 -21.562 -15.18 1 88.31 63 TYR A O 1
ATOM 518 N N . ARG A 1 64 ? 6.609 -20.141 -13.492 1 88.06 64 ARG A N 1
ATOM 519 C CA . ARG A 1 64 ? 7.902 -20.516 -12.938 1 88.06 64 ARG A CA 1
ATOM 520 C C . ARG A 1 64 ? 7.91 -21.969 -12.492 1 88.06 64 ARG A C 1
ATOM 522 O O . ARG A 1 64 ? 8.867 -22.703 -12.75 1 88.06 64 ARG A O 1
ATOM 529 N N . ARG A 1 65 ? 6.824 -22.391 -11.898 1 83.56 65 ARG A N 1
ATOM 530 C CA . ARG A 1 65 ? 6.723 -23.75 -11.398 1 83.56 65 ARG A CA 1
ATOM 531 C C . ARG A 1 65 ? 6.598 -24.75 -12.547 1 83.56 65 ARG A C 1
ATOM 533 O O . ARG A 1 65 ? 6.934 -25.922 -12.391 1 83.56 65 ARG A O 1
ATOM 540 N N . PHE A 1 66 ? 6.156 -24.156 -13.719 1 77.44 66 PHE A N 1
ATOM 541 C CA . PHE A 1 66 ? 6.09 -24.984 -14.93 1 77.44 66 PHE A CA 1
ATOM 542 C C . PHE A 1 66 ? 7.445 -25.016 -15.625 1 77.44 66 PHE A C 1
ATOM 544 O O . PHE A 1 66 ? 7.617 -25.75 -16.609 1 77.44 66 PHE A O 1
ATOM 551 N N . GLY A 1 67 ? 8.398 -24.281 -15.133 1 78 67 GLY A N 1
ATOM 552 C CA . GLY A 1 67 ? 9.719 -24.219 -15.75 1 78 67 GLY A CA 1
ATOM 553 C C . GLY A 1 67 ? 9.766 -23.297 -16.953 1 78 67 GLY A C 1
ATOM 554 O O . GLY A 1 67 ? 10.766 -23.281 -17.688 1 78 67 GLY A O 1
ATOM 555 N N . ARG A 1 68 ? 8.68 -22.625 -17.219 1 81.75 68 ARG A N 1
ATOM 556 C CA . ARG A 1 68 ? 8.609 -21.688 -18.344 1 81.75 68 ARG A CA 1
ATOM 557 C C . ARG A 1 68 ? 9 -20.281 -17.906 1 81.75 68 ARG A C 1
ATOM 559 O O . ARG A 1 68 ? 8.148 -19.391 -17.797 1 81.75 68 ARG A O 1
ATOM 566 N N . TYR A 1 69 ? 10.227 -20.031 -17.75 1 87.69 69 TYR A N 1
ATOM 567 C CA . TYR A 1 69 ? 10.773 -18.875 -17.062 1 87.69 69 TYR A CA 1
ATOM 568 C C . TYR A 1 69 ? 10.562 -17.609 -17.891 1 87.69 69 TYR A C 1
ATOM 570 O O . TYR A 1 69 ? 10.305 -16.531 -17.344 1 87.69 69 TYR A O 1
ATOM 578 N N . ASP A 1 70 ? 10.68 -17.688 -19.25 1 86.25 70 ASP A N 1
ATOM 579 C CA . ASP A 1 70 ? 10.531 -16.516 -20.078 1 86.25 70 ASP A CA 1
ATOM 580 C C . ASP A 1 70 ? 9.102 -15.969 -20.016 1 86.25 70 ASP A C 1
ATOM 582 O O . ASP A 1 70 ? 8.898 -14.758 -19.938 1 86.25 70 ASP A O 1
ATOM 586 N N . GLU A 1 71 ? 8.172 -16.953 -20.109 1 87.5 71 GLU A N 1
ATOM 587 C CA . GLU A 1 71 ? 6.777 -16.531 -19.984 1 87.5 71 GLU A CA 1
ATOM 588 C C . GLU A 1 71 ? 6.496 -15.953 -18.594 1 87.5 71 GLU A C 1
ATOM 590 O O . GLU A 1 71 ? 5.75 -14.984 -18.469 1 87.5 71 GLU A O 1
ATOM 595 N N . ALA A 1 72 ? 7.094 -16.562 -17.594 1 92.62 72 ALA A N 1
ATOM 596 C CA . ALA A 1 72 ? 6.906 -16.094 -16.219 1 92.62 72 ALA A CA 1
ATOM 597 C C . ALA A 1 72 ? 7.355 -14.648 -16.062 1 92.62 72 ALA A C 1
ATOM 599 O O . ALA A 1 72 ? 6.68 -13.852 -15.406 1 92.62 72 ALA A O 1
ATOM 600 N N . VAL A 1 73 ? 8.539 -14.258 -16.672 1 93.25 73 VAL A N 1
ATOM 601 C CA . VAL A 1 73 ? 9.078 -12.898 -16.594 1 93.25 73 VAL A CA 1
ATOM 602 C C . VAL A 1 73 ? 8.094 -11.914 -17.219 1 93.25 73 VAL A C 1
ATOM 604 O O . VAL A 1 73 ? 7.902 -10.805 -16.703 1 93.25 73 VAL A O 1
ATOM 607 N N . VAL A 1 74 ? 7.488 -12.32 -18.312 1 93.69 74 VAL A N 1
ATOM 608 C CA . VAL A 1 74 ? 6.539 -11.461 -19 1 93.69 74 VAL A CA 1
ATOM 609 C C . VAL A 1 74 ? 5.344 -11.172 -18.094 1 93.69 74 VAL A C 1
ATOM 611 O O . VAL A 1 74 ? 4.91 -10.023 -17.984 1 93.69 74 VAL A O 1
ATOM 614 N N . TYR A 1 75 ? 4.852 -12.188 -17.484 1 94.94 75 TYR A N 1
ATOM 615 C CA . TYR A 1 75 ? 3.701 -12.016 -16.594 1 94.94 75 TYR A CA 1
ATOM 616 C C . TYR A 1 75 ? 4.059 -11.148 -15.398 1 94.94 75 TYR A C 1
ATOM 618 O O . TYR A 1 75 ? 3.279 -10.281 -14.992 1 94.94 75 TYR A O 1
ATOM 626 N N . LEU A 1 76 ? 5.215 -11.344 -14.805 1 96 76 LEU A N 1
ATOM 627 C CA . LEU A 1 76 ? 5.617 -10.594 -13.617 1 96 76 LEU A CA 1
ATOM 628 C C . LEU A 1 76 ? 5.887 -9.133 -13.961 1 96 76 LEU A C 1
ATOM 630 O O . LEU A 1 76 ? 5.547 -8.234 -13.195 1 96 76 LEU A O 1
ATOM 634 N N . ASN A 1 77 ? 6.531 -8.906 -15.148 1 94.38 77 ASN A N 1
ATOM 635 C CA . ASN A 1 77 ? 6.695 -7.531 -15.594 1 94.38 77 ASN A CA 1
ATOM 636 C C . ASN A 1 77 ? 5.352 -6.879 -15.906 1 94.38 77 ASN A C 1
ATOM 638 O O . ASN A 1 77 ? 5.164 -5.684 -15.672 1 94.38 77 ASN A O 1
ATOM 642 N N . GLY A 1 78 ? 4.477 -7.703 -16.453 1 93.69 78 GLY A N 1
ATOM 643 C CA . GLY A 1 78 ? 3.119 -7.215 -16.656 1 93.69 78 GLY A CA 1
ATOM 644 C C . GLY A 1 78 ? 2.436 -6.816 -15.359 1 93.69 78 GLY A C 1
ATOM 645 O O . GLY A 1 78 ? 1.685 -5.84 -15.32 1 93.69 78 GLY A O 1
ATOM 646 N N . ALA A 1 79 ? 2.672 -7.551 -14.281 1 94.12 79 ALA A N 1
ATOM 647 C CA . ALA A 1 79 ? 2.111 -7.242 -12.961 1 94.12 79 ALA A CA 1
ATOM 648 C C . ALA A 1 79 ? 2.646 -5.914 -12.438 1 94.12 79 ALA A C 1
ATOM 650 O O . ALA A 1 79 ? 1.904 -5.133 -11.844 1 94.12 79 ALA A O 1
ATOM 651 N N . LEU A 1 80 ? 3.955 -5.602 -12.664 1 91.25 80 LEU A N 1
ATOM 652 C CA . LEU A 1 80 ? 4.566 -4.348 -12.242 1 91.25 80 LEU A CA 1
ATOM 653 C C . LEU A 1 80 ? 3.975 -3.17 -13.008 1 91.25 80 LEU A C 1
ATOM 655 O O . LEU A 1 80 ? 3.787 -2.088 -12.438 1 91.25 80 LEU A O 1
ATOM 659 N N . ASP A 1 81 ? 3.598 -3.4 -14.211 1 88.88 81 ASP A N 1
ATOM 660 C CA . ASP A 1 81 ? 3.111 -2.336 -15.086 1 88.88 81 ASP A CA 1
ATOM 661 C C . ASP A 1 81 ? 1.608 -2.125 -14.906 1 88.88 81 ASP A C 1
ATOM 663 O O . ASP A 1 81 ? 1.083 -1.061 -15.242 1 88.88 81 ASP A O 1
ATOM 667 N N . ALA A 1 82 ? 0.912 -3.178 -14.516 1 81.19 82 ALA A N 1
ATOM 668 C CA . ALA A 1 82 ? -0.548 -3.182 -14.477 1 81.19 82 ALA A CA 1
ATOM 669 C C . ALA A 1 82 ? -1.073 -2.121 -13.516 1 81.19 82 ALA A C 1
ATOM 671 O O . ALA A 1 82 ? -2.168 -1.586 -13.703 1 81.19 82 ALA A O 1
ATOM 672 N N . ASP A 1 83 ? -0.336 -1.868 -12.445 1 72.06 83 ASP A N 1
ATOM 673 C CA . ASP A 1 83 ? -0.774 -0.901 -11.438 1 72.06 83 ASP A CA 1
ATOM 674 C C . ASP A 1 83 ? 0.286 0.173 -11.211 1 72.06 83 ASP A C 1
ATOM 676 O O . ASP A 1 83 ? 1.372 -0.116 -10.703 1 72.06 83 ASP A O 1
ATOM 680 N N . SER A 1 84 ? -0.133 1.354 -11.602 1 70.19 84 SER A N 1
ATOM 681 C CA . SER A 1 84 ? 0.796 2.469 -11.445 1 70.19 84 SER A CA 1
ATOM 682 C C . SER A 1 84 ? 1.061 2.762 -9.969 1 70.19 84 SER A C 1
ATOM 684 O O . SER A 1 84 ? 2.059 3.402 -9.625 1 70.19 84 SER A O 1
ATOM 686 N N . HIS A 1 85 ? 0.208 2.166 -9.188 1 72.81 85 HIS A N 1
ATOM 687 C CA . HIS A 1 85 ? 0.35 2.439 -7.766 1 72.81 85 HIS A CA 1
ATOM 688 C C . HIS A 1 85 ? 0.605 1.158 -6.977 1 72.81 85 HIS A C 1
ATOM 690 O O . HIS A 1 85 ? 0.003 0.94 -5.926 1 72.81 85 HIS A O 1
ATOM 696 N N . VAL A 1 86 ? 1.495 0.443 -7.504 1 77.38 86 VAL A N 1
ATOM 697 C CA . VAL A 1 86 ? 1.836 -0.797 -6.816 1 77.38 86 VAL A CA 1
ATOM 698 C C . VAL A 1 86 ? 2.436 -0.482 -5.449 1 77.38 86 VAL A C 1
ATOM 700 O O . VAL A 1 86 ? 3.309 0.379 -5.328 1 77.38 86 VAL A O 1
ATOM 703 N N . THR A 1 87 ? 1.883 -1.05 -4.398 1 85.06 87 THR A N 1
ATOM 704 C CA . THR A 1 87 ? 2.396 -0.833 -3.051 1 85.06 87 THR A CA 1
ATOM 705 C C . THR A 1 87 ? 3.811 -1.389 -2.916 1 85.06 87 THR A C 1
ATOM 707 O O . THR A 1 87 ? 4.223 -2.246 -3.697 1 85.06 87 THR A O 1
ATOM 710 N N . ALA A 1 88 ? 4.484 -0.896 -1.98 1 87.5 88 ALA A N 1
ATOM 711 C CA . ALA A 1 88 ? 5.863 -1.325 -1.751 1 87.5 88 ALA A CA 1
ATOM 712 C C . ALA A 1 88 ? 5.934 -2.828 -1.5 1 87.5 88 ALA A C 1
ATOM 714 O O . ALA A 1 88 ? 6.828 -3.508 -2.008 1 87.5 88 ALA A O 1
ATOM 715 N N . LEU A 1 89 ? 4.996 -3.387 -0.753 1 91.31 89 LEU A N 1
ATOM 716 C CA . LEU A 1 89 ? 5.055 -4.801 -0.403 1 91.31 89 LEU A CA 1
ATOM 717 C C . LEU A 1 89 ? 4.652 -5.672 -1.588 1 91.31 89 LEU A C 1
ATOM 719 O O . LEU A 1 89 ? 5.176 -6.777 -1.758 1 91.31 89 LEU A O 1
ATOM 723 N N . LYS A 1 90 ? 3.693 -5.215 -2.377 1 91 90 LYS A N 1
ATOM 724 C CA . LYS A 1 90 ? 3.361 -5.949 -3.596 1 91 90 LYS A CA 1
ATOM 725 C C . LYS A 1 90 ? 4.535 -5.953 -4.57 1 91 90 LYS A C 1
ATOM 727 O O . LYS A 1 90 ? 4.82 -6.973 -5.199 1 91 90 LYS A O 1
ATOM 732 N N . ARG A 1 91 ? 5.148 -4.801 -4.703 1 92.94 91 ARG A N 1
ATOM 733 C CA . ARG A 1 91 ? 6.344 -4.73 -5.539 1 92.94 91 ARG A CA 1
ATOM 734 C C . ARG A 1 91 ? 7.43 -5.668 -5.02 1 92.94 91 ARG A C 1
ATOM 736 O O . ARG A 1 91 ? 8.078 -6.363 -5.797 1 92.94 91 ARG A O 1
ATOM 743 N N . ALA A 1 92 ? 7.629 -5.66 -3.691 1 94.75 92 ALA A N 1
ATOM 744 C CA . ALA A 1 92 ? 8.609 -6.555 -3.086 1 94.75 92 ALA A CA 1
ATOM 745 C C . ALA A 1 92 ? 8.305 -8.016 -3.426 1 94.75 92 ALA A C 1
ATOM 747 O O . ALA A 1 92 ? 9.219 -8.789 -3.74 1 94.75 92 ALA A O 1
ATOM 748 N N . ALA A 1 93 ? 7.047 -8.43 -3.389 1 94.19 93 ALA A N 1
ATOM 749 C CA . ALA A 1 93 ? 6.637 -9.797 -3.686 1 94.19 93 ALA A CA 1
ATOM 750 C C . ALA A 1 93 ? 6.945 -10.156 -5.137 1 94.19 93 ALA A C 1
ATOM 752 O O . ALA A 1 93 ? 7.434 -11.258 -5.418 1 94.19 93 ALA A O 1
ATOM 753 N N . ILE A 1 94 ? 6.637 -9.25 -6.023 1 95.62 94 ILE A N 1
ATOM 754 C CA . ILE A 1 94 ? 6.891 -9.484 -7.441 1 95.62 94 ILE A CA 1
ATOM 755 C C . ILE A 1 94 ? 8.391 -9.57 -7.688 1 95.62 94 ILE A C 1
ATOM 757 O O . ILE A 1 94 ? 8.852 -10.445 -8.43 1 95.62 94 ILE A O 1
ATOM 761 N N . LEU A 1 95 ? 9.133 -8.688 -7.074 1 95.62 95 LEU A N 1
ATOM 762 C CA . LEU A 1 95 ? 10.586 -8.695 -7.215 1 95.62 95 LEU A CA 1
ATOM 763 C C . LEU A 1 95 ? 11.172 -10 -6.695 1 95.62 95 LEU A C 1
ATOM 765 O O . LEU A 1 95 ? 12.148 -10.516 -7.25 1 95.62 95 LEU A O 1
ATOM 769 N N . GLY A 1 96 ? 10.578 -10.508 -5.598 1 95.25 96 GLY A N 1
ATOM 770 C CA . GLY A 1 96 ? 11.016 -11.797 -5.09 1 95.25 96 GLY A CA 1
ATOM 771 C C . GLY A 1 96 ? 10.883 -12.914 -6.109 1 95.25 96 GLY A C 1
ATOM 772 O O . GLY A 1 96 ? 11.789 -13.734 -6.254 1 95.25 96 GLY A O 1
ATOM 773 N N . GLU A 1 97 ? 9.742 -12.922 -6.828 1 95.06 97 GLU A N 1
ATOM 774 C CA . GLU A 1 97 ? 9.539 -13.922 -7.875 1 95.06 97 GLU A CA 1
ATOM 775 C C . GLU A 1 97 ? 10.516 -13.711 -9.031 1 95.06 97 GLU A C 1
ATOM 777 O O . GLU A 1 97 ? 11.055 -14.672 -9.578 1 95.06 97 GLU A O 1
ATOM 782 N N . LEU A 1 98 ? 10.719 -12.477 -9.406 1 95.69 98 LEU A N 1
ATOM 783 C CA . LEU A 1 98 ? 11.641 -12.156 -10.492 1 95.69 98 LEU A CA 1
ATOM 784 C C . LEU A 1 98 ? 13.062 -12.578 -10.141 1 95.69 98 LEU A C 1
ATOM 786 O O . LEU A 1 98 ? 13.797 -13.086 -10.992 1 95.69 98 LEU A O 1
ATOM 790 N N . GLY A 1 99 ? 13.438 -12.359 -8.867 1 94.56 99 GLY A N 1
ATOM 791 C CA . GLY A 1 99 ? 14.758 -12.773 -8.43 1 94.56 99 GLY A CA 1
ATOM 792 C C . GLY A 1 99 ? 15 -14.266 -8.578 1 94.56 99 GLY A C 1
ATOM 793 O O . GLY A 1 99 ? 16.062 -14.688 -9.039 1 94.56 99 GLY A O 1
ATOM 794 N N . VAL A 1 100 ? 13.992 -15.031 -8.18 1 91.12 100 VAL A N 1
ATOM 795 C CA . VAL A 1 100 ? 14.086 -16.484 -8.305 1 91.12 100 VAL A CA 1
ATOM 796 C C . VAL A 1 100 ? 14.234 -16.875 -9.773 1 91.12 100 VAL A C 1
ATOM 798 O O . VAL A 1 100 ? 15.039 -17.734 -10.109 1 91.12 100 VAL A O 1
ATOM 801 N N . LEU A 1 101 ? 13.5 -16.219 -10.648 1 90.75 101 LEU A N 1
ATOM 802 C CA . LEU A 1 101 ? 13.562 -16.484 -12.086 1 90.75 101 LEU A CA 1
ATOM 803 C C . LEU A 1 101 ? 14.938 -16.141 -12.641 1 90.75 101 LEU A C 1
ATOM 805 O O . LEU A 1 101 ? 15.5 -16.906 -13.445 1 90.75 101 LEU A O 1
ATOM 809 N N . TYR A 1 102 ? 15.484 -15.055 -12.234 1 90.88 102 TYR A N 1
ATOM 810 C CA . TYR A 1 102 ? 16.797 -14.648 -12.719 1 90.88 102 TYR A CA 1
ATOM 811 C C . TYR A 1 102 ? 17.875 -15.617 -12.25 1 90.88 102 TYR A C 1
ATOM 813 O O . TYR A 1 102 ? 18.844 -15.867 -12.969 1 90.88 102 TYR A O 1
ATOM 821 N N . ARG A 1 103 ? 17.703 -16.156 -11.078 1 87.25 103 ARG A N 1
ATOM 822 C CA . ARG A 1 103 ? 18.625 -17.172 -10.594 1 87.25 103 ARG A CA 1
ATOM 823 C C . ARG A 1 103 ? 18.578 -18.422 -11.477 1 87.25 103 ARG A C 1
ATOM 825 O O . ARG A 1 103 ? 19.625 -18.969 -11.844 1 87.25 103 ARG A O 1
ATOM 832 N N . HIS A 1 104 ? 17.328 -18.797 -11.805 1 83.62 104 HIS A N 1
ATOM 833 C CA . HIS A 1 104 ? 17.156 -19.984 -12.648 1 83.62 104 HIS A CA 1
ATOM 834 C C . HIS A 1 104 ? 17.688 -19.734 -14.055 1 83.62 104 HIS A C 1
ATOM 836 O O . HIS A 1 104 ? 18.141 -20.672 -14.727 1 83.62 104 HIS A O 1
ATOM 842 N N . LYS A 1 105 ? 17.734 -18.5 -14.406 1 82.69 105 LYS A N 1
ATOM 843 C CA . LYS A 1 105 ? 18.266 -18.125 -15.719 1 82.69 105 LYS A CA 1
ATOM 844 C C . LYS A 1 105 ? 19.75 -17.812 -15.641 1 82.69 105 LYS A C 1
ATOM 846 O O . LYS A 1 105 ? 20.344 -17.297 -16.594 1 82.69 105 LYS A O 1
ATOM 851 N N . ASN A 1 106 ? 20.391 -18 -14.477 1 82.81 106 ASN A N 1
ATOM 852 C CA . ASN A 1 106 ? 21.812 -17.828 -14.195 1 82.81 106 ASN A CA 1
ATOM 853 C C . ASN A 1 106 ? 22.234 -16.375 -14.344 1 82.81 106 ASN A C 1
ATOM 855 O O . ASN A 1 106 ? 23.359 -16.094 -14.742 1 82.81 106 ASN A O 1
ATOM 859 N N . ASP A 1 107 ? 21.266 -15.547 -14.312 1 88.75 107 ASP A N 1
ATOM 860 C CA . ASP A 1 107 ? 21.562 -14.117 -14.242 1 88.75 107 ASP A CA 1
ATOM 861 C C . ASP A 1 107 ? 21.688 -13.648 -12.797 1 88.75 107 ASP A C 1
ATOM 863 O O . ASP A 1 107 ? 20.812 -12.93 -12.289 1 88.75 107 ASP A O 1
ATOM 867 N N . PHE A 1 108 ? 22.781 -13.938 -12.148 1 87.62 108 PHE A N 1
ATOM 868 C CA . PHE A 1 108 ? 22.969 -13.773 -10.711 1 87.62 108 PHE A CA 1
ATOM 869 C C . PHE A 1 108 ? 23.094 -12.297 -10.352 1 87.62 108 PHE A C 1
ATOM 871 O O . PHE A 1 108 ? 22.688 -11.883 -9.258 1 87.62 108 PHE A O 1
ATOM 878 N N . PHE A 1 109 ? 23.641 -11.516 -11.297 1 90.94 109 PHE A N 1
ATOM 879 C CA . PHE A 1 109 ? 23.781 -10.094 -11.023 1 90.94 109 PHE A CA 1
ATOM 880 C C . PHE A 1 109 ? 22.406 -9.438 -10.859 1 90.94 109 PHE A C 1
ATOM 882 O O . PHE A 1 109 ? 22.172 -8.711 -9.891 1 90.94 109 PHE A O 1
ATOM 889 N N . ARG A 1 110 ? 21.531 -9.68 -11.766 1 93.56 110 ARG A N 1
ATOM 890 C CA . ARG A 1 110 ? 20.203 -9.109 -11.688 1 93.56 110 ARG A CA 1
ATOM 891 C C . ARG A 1 110 ? 19.422 -9.688 -10.508 1 93.56 110 ARG A C 1
ATOM 893 O O . ARG A 1 110 ? 18.609 -8.992 -9.891 1 93.56 110 ARG A O 1
ATOM 900 N N . ALA A 1 111 ? 19.594 -10.984 -10.289 1 93.19 111 ALA A N 1
ATOM 901 C CA . ALA A 1 111 ? 18.922 -11.609 -9.148 1 93.19 111 ALA A CA 1
ATOM 902 C C . ALA A 1 111 ? 19.297 -10.891 -7.848 1 93.19 111 ALA A C 1
ATOM 904 O O . ALA A 1 111 ? 18.422 -10.57 -7.039 1 93.19 111 ALA A O 1
ATOM 905 N N . ARG A 1 112 ? 20.594 -10.617 -7.672 1 91.75 112 ARG A N 1
ATOM 906 C CA . ARG A 1 112 ? 21.062 -9.945 -6.465 1 91.75 112 ARG A CA 1
ATOM 907 C C . ARG A 1 112 ? 20.453 -8.547 -6.352 1 91.75 112 ARG A C 1
ATOM 909 O O . ARG A 1 112 ? 20.062 -8.125 -5.266 1 91.75 112 ARG A O 1
ATOM 916 N N . GLU A 1 113 ? 20.422 -7.852 -7.426 1 94.12 113 GLU A N 1
ATOM 917 C CA . GLU A 1 113 ? 19.859 -6.504 -7.441 1 94.12 113 GLU A CA 1
ATOM 918 C C . GLU A 1 113 ? 18.391 -6.508 -7.02 1 94.12 113 GLU A C 1
ATOM 920 O O . GLU A 1 113 ? 17.969 -5.688 -6.199 1 94.12 113 GLU A O 1
ATOM 925 N N . VAL A 1 114 ? 17.672 -7.441 -7.562 1 95.5 114 VAL A N 1
ATOM 926 C CA . VAL A 1 114 ? 16.234 -7.48 -7.328 1 95.5 114 VAL A CA 1
ATOM 927 C C . VAL A 1 114 ? 15.945 -7.957 -5.906 1 95.5 114 VAL A C 1
ATOM 929 O O . VAL A 1 114 ? 15.023 -7.473 -5.254 1 95.5 114 VAL A O 1
ATOM 932 N N . PHE A 1 115 ? 16.719 -8.891 -5.406 1 94.62 115 PHE A N 1
ATOM 933 C CA . PHE A 1 115 ? 16.547 -9.352 -4.031 1 94.62 115 PHE A CA 1
ATOM 934 C C . PHE A 1 115 ? 16.891 -8.242 -3.043 1 94.62 115 PHE A C 1
ATOM 936 O O . PHE A 1 115 ? 16.219 -8.102 -2.01 1 94.62 115 PHE A O 1
ATOM 943 N N . SER A 1 116 ? 17.906 -7.473 -3.379 1 93.5 116 SER A N 1
ATOM 944 C CA . SER A 1 116 ? 18.281 -6.352 -2.527 1 93.5 116 SER A CA 1
ATOM 945 C C . SER A 1 116 ? 17.172 -5.309 -2.469 1 93.5 116 SER A C 1
ATOM 947 O O . SER A 1 116 ? 16.891 -4.766 -1.4 1 93.5 116 SER A O 1
ATOM 949 N N . GLU A 1 117 ? 16.688 -5.027 -3.619 1 94.62 117 GLU A N 1
ATOM 950 C CA . GLU A 1 117 ? 15.578 -4.082 -3.654 1 94.62 117 GLU A CA 1
ATOM 951 C C . GLU A 1 117 ? 14.383 -4.613 -2.869 1 94.62 117 GLU A C 1
ATOM 953 O O . GLU A 1 117 ? 13.719 -3.857 -2.152 1 94.62 117 GLU A O 1
ATOM 958 N N . GLN A 1 118 ? 14.047 -5.922 -3.076 1 95.38 118 GLN A N 1
ATOM 959 C CA . GLN A 1 118 ? 12.984 -6.562 -2.316 1 95.38 118 GLN A CA 1
ATOM 960 C C . GLN A 1 118 ? 13.188 -6.379 -0.815 1 95.38 118 GLN A C 1
ATOM 962 O O . GLN A 1 118 ? 12.266 -5.988 -0.099 1 95.38 118 GLN A O 1
ATOM 967 N N . TYR A 1 119 ? 14.391 -6.602 -0.36 1 94 119 TYR A N 1
ATOM 968 C CA . TYR A 1 119 ? 14.719 -6.512 1.058 1 94 119 TYR A CA 1
ATOM 969 C C . TYR A 1 119 ? 14.547 -5.09 1.571 1 94 119 TYR A C 1
ATOM 971 O O . TYR A 1 119 ? 13.961 -4.875 2.633 1 94 119 TYR A O 1
ATOM 979 N N . LEU A 1 120 ? 15.094 -4.18 0.839 1 93.25 120 LEU A N 1
ATOM 980 C CA . LEU A 1 120 ? 15.07 -2.787 1.272 1 93.25 120 LEU A CA 1
ATOM 981 C C . LEU A 1 120 ? 13.633 -2.27 1.353 1 93.25 120 LEU A C 1
ATOM 983 O O . LEU A 1 120 ? 13.273 -1.571 2.303 1 93.25 120 LEU A O 1
ATOM 987 N N . LEU A 1 121 ? 12.812 -2.598 0.354 1 93.56 121 LEU A N 1
ATOM 988 C CA . LEU A 1 121 ? 11.414 -2.189 0.356 1 93.56 121 LEU A CA 1
ATOM 989 C C . LEU A 1 121 ? 10.68 -2.764 1.566 1 93.56 121 LEU A C 1
ATOM 991 O O . LEU A 1 121 ? 9.914 -2.057 2.227 1 93.56 121 LEU A O 1
ATOM 995 N N . ALA A 1 122 ? 10.875 -4.039 1.794 1 95 122 ALA A N 1
ATOM 996 C CA . ALA A 1 122 ? 10.227 -4.707 2.92 1 95 122 ALA A CA 1
ATOM 997 C C . ALA A 1 122 ? 10.703 -4.125 4.25 1 95 122 ALA A C 1
ATOM 999 O O . ALA A 1 122 ? 9.898 -3.906 5.16 1 95 122 ALA A O 1
ATOM 1000 N N . LYS A 1 123 ? 11.992 -3.895 4.363 1 92.75 123 LYS A N 1
ATOM 1001 C CA . LYS A 1 123 ? 12.578 -3.344 5.578 1 92.75 123 LYS A CA 1
ATOM 1002 C C . LYS A 1 123 ? 12 -1.966 5.895 1 92.75 123 LYS A C 1
ATOM 1004 O O . LYS A 1 123 ? 11.633 -1.685 7.039 1 92.75 123 LYS A O 1
ATOM 1009 N N . GLU A 1 124 ? 11.953 -1.121 4.93 1 93 124 GLU A N 1
ATOM 1010 C CA . GLU A 1 124 ? 11.414 0.225 5.109 1 93 124 GLU A CA 1
ATOM 1011 C C . GLU A 1 124 ? 9.938 0.184 5.48 1 93 124 GLU A C 1
ATOM 1013 O O . GLU A 1 124 ? 9.484 0.956 6.332 1 93 124 GLU A O 1
ATOM 1018 N N . THR A 1 125 ? 9.219 -0.695 4.824 1 93.88 125 THR A N 1
ATOM 1019 C CA . THR A 1 125 ? 7.805 -0.837 5.148 1 93.88 125 THR A CA 1
ATOM 1020 C C . THR A 1 125 ? 7.625 -1.334 6.578 1 93.88 125 THR A C 1
ATOM 1022 O O . THR A 1 125 ? 6.719 -0.889 7.285 1 93.88 125 THR A O 1
ATOM 1025 N N . ALA A 1 126 ? 8.43 -2.252 6.984 1 92.94 126 ALA A N 1
ATOM 1026 C CA . ALA A 1 126 ? 8.383 -2.76 8.352 1 92.94 126 ALA A CA 1
ATOM 1027 C C . ALA A 1 126 ? 8.648 -1.646 9.359 1 92.94 126 ALA A C 1
ATOM 1029 O O . ALA A 1 126 ? 8.031 -1.603 10.43 1 92.94 126 ALA A O 1
ATOM 1030 N N . LEU A 1 127 ? 9.586 -0.806 9.023 1 92.5 127 LEU A N 1
ATOM 1031 C CA . LEU A 1 127 ? 9.93 0.314 9.891 1 92.5 127 LEU A CA 1
ATOM 1032 C C . LEU A 1 127 ? 8.742 1.249 10.07 1 92.5 127 LEU A C 1
ATOM 1034 O O . LEU A 1 127 ? 8.445 1.666 11.195 1 92.5 127 LEU A O 1
ATOM 1038 N N . VAL A 1 128 ? 8.133 1.609 9.016 1 93.25 128 VAL A N 1
ATOM 1039 C CA . VAL A 1 128 ? 6.973 2.498 9.078 1 93.25 128 VAL A CA 1
ATOM 1040 C C . VAL A 1 128 ? 5.852 1.833 9.875 1 93.25 128 VAL A C 1
ATOM 1042 O O . VAL A 1 128 ? 5.164 2.49 10.656 1 93.25 128 VAL A O 1
ATOM 1045 N N . ALA A 1 129 ? 5.629 0.554 9.633 1 94.75 129 ALA A N 1
ATOM 1046 C CA . ALA A 1 129 ? 4.602 -0.181 10.359 1 94.75 129 ALA A CA 1
ATOM 1047 C C . ALA A 1 129 ? 4.887 -0.177 11.859 1 94.75 129 ALA A C 1
ATOM 1049 O O . ALA A 1 129 ? 3.971 -0.012 12.672 1 94.75 129 ALA A O 1
ATOM 1050 N N . GLU A 1 130 ? 6.121 -0.342 12.242 1 93.94 130 GLU A N 1
ATOM 1051 C CA . GLU A 1 130 ? 6.516 -0.3 13.648 1 93.94 130 GLU A CA 1
ATOM 1052 C C . GLU A 1 130 ? 6.25 1.074 14.258 1 93.94 130 GLU A C 1
ATOM 1054 O O . GLU A 1 130 ? 5.863 1.178 15.422 1 93.94 130 GLU A O 1
ATOM 1059 N N . ALA A 1 131 ? 6.562 2.07 13.516 1 94.5 131 ALA A N 1
ATOM 1060 C CA . ALA A 1 131 ? 6.297 3.43 13.977 1 94.5 131 ALA A CA 1
ATOM 1061 C C . ALA A 1 131 ? 4.812 3.631 14.273 1 94.5 131 ALA A C 1
ATOM 1063 O O . ALA A 1 131 ? 4.449 4.207 15.297 1 94.5 131 ALA A O 1
ATOM 1064 N N . GLU A 1 132 ? 3.992 3.156 13.391 1 95 132 GLU A N 1
ATOM 1065 C CA . GLU A 1 132 ? 2.553 3.312 13.578 1 95 132 GLU A CA 1
ATOM 1066 C C . GLU A 1 132 ? 2.059 2.484 14.758 1 95 132 GLU A C 1
ATOM 1068 O O . GLU A 1 132 ? 1.122 2.885 15.453 1 95 132 GLU A O 1
ATOM 1073 N N . MET A 1 133 ? 2.631 1.321 14.977 1 94.25 133 MET A N 1
ATOM 1074 C CA . MET A 1 133 ? 2.291 0.532 16.156 1 94.25 133 MET A CA 1
ATOM 1075 C C . MET A 1 133 ? 2.652 1.28 17.438 1 94.25 133 MET A C 1
ATOM 1077 O O . MET A 1 133 ? 1.874 1.301 18.391 1 94.25 133 MET A O 1
ATOM 1081 N N . CYS A 1 134 ? 3.861 1.865 17.422 1 94.31 134 CYS A N 1
ATOM 1082 C CA . CYS A 1 134 ? 4.309 2.65 18.562 1 94.31 134 CYS A CA 1
ATOM 1083 C C . CYS A 1 134 ? 3.336 3.785 18.859 1 94.31 134 CYS A C 1
ATOM 1085 O O . CYS A 1 134 ? 2.969 4.008 20.016 1 94.31 134 CYS A O 1
ATOM 1087 N N . ARG A 1 135 ? 2.947 4.465 17.812 1 92.69 135 ARG A N 1
ATOM 1088 C CA . ARG A 1 135 ? 2 5.566 17.938 1 92.69 135 ARG A CA 1
ATOM 1089 C C . ARG A 1 135 ? 0.67 5.078 18.516 1 92.69 135 ARG A C 1
ATOM 1091 O O . ARG A 1 135 ? 0.116 5.695 19.422 1 92.69 135 ARG A O 1
ATOM 1098 N N . ALA A 1 136 ? 0.174 4.012 18.016 1 93.81 136 ALA A N 1
ATOM 1099 C CA . ALA A 1 136 ? -1.113 3.467 18.453 1 93.81 136 ALA A CA 1
ATOM 1100 C C . ALA A 1 136 ? -1.076 3.051 19.922 1 93.81 136 ALA A C 1
ATOM 1102 O O . ALA A 1 136 ? -1.978 3.391 20.688 1 93.81 136 ALA A O 1
ATOM 1103 N N . VAL A 1 137 ? -0.04 2.373 20.312 1 91.69 137 VAL A N 1
ATOM 1104 C CA . VAL A 1 137 ? 0.099 1.885 21.688 1 91.69 137 VAL A CA 1
ATOM 1105 C C . VAL A 1 137 ? 0.17 3.066 22.656 1 91.69 137 VAL A C 1
ATOM 1107 O O . VAL A 1 137 ? -0.477 3.059 23.703 1 91.69 137 VAL A O 1
ATOM 1110 N N . GLY A 1 138 ? 0.908 4.039 22.203 1 90.31 138 GLY A N 1
ATOM 1111 C CA . GLY A 1 138 ? 1.071 5.211 23.047 1 90.31 138 GLY A CA 1
ATOM 1112 C C . GLY A 1 138 ? -0.203 6.02 23.203 1 90.31 138 GLY A C 1
ATOM 1113 O O . GLY A 1 138 ? -0.503 6.512 24.281 1 90.31 138 GLY A O 1
ATOM 1114 N N . ASN A 1 139 ? -0.927 6.145 22.188 1 88.38 139 ASN A N 1
ATOM 1115 C CA . ASN A 1 139 ? -2.129 6.969 22.203 1 88.38 139 ASN A CA 1
ATOM 1116 C C . ASN A 1 139 ? -3.287 6.262 22.891 1 88.38 139 ASN A C 1
ATOM 1118 O O . ASN A 1 139 ? -4.176 6.91 23.453 1 88.38 139 ASN A O 1
ATOM 1122 N N . GLU A 1 140 ? -3.219 4.957 22.906 1 85.25 140 GLU A N 1
ATOM 1123 C CA . GLU A 1 140 ? -4.27 4.18 23.562 1 85.25 140 GLU A CA 1
ATOM 1124 C C . GLU A 1 140 ? -3.928 3.902 25.016 1 85.25 140 GLU A C 1
ATOM 1126 O O . GLU A 1 140 ? -4.766 3.404 25.781 1 85.25 140 GLU A O 1
ATOM 1131 N N . ALA A 1 141 ? -2.82 4.27 25.484 1 82.19 141 ALA A N 1
ATOM 1132 C CA . ALA A 1 141 ? -2.289 3.814 26.766 1 82.19 141 ALA A CA 1
ATOM 1133 C C . ALA A 1 141 ? -3.139 4.328 27.922 1 82.19 141 ALA A C 1
ATOM 1135 O O . ALA A 1 141 ? -3.381 5.531 28.031 1 82.19 141 ALA A O 1
ATOM 1136 N N . TYR A 1 142 ? -3.67 3.412 28.656 1 74.31 142 TYR A N 1
ATOM 1137 C CA . TYR A 1 142 ? -4.383 3.703 29.906 1 74.31 142 TYR A CA 1
ATOM 1138 C C . TYR A 1 142 ? -3.701 3.039 31.094 1 74.31 142 TYR A C 1
ATOM 1140 O O . TYR A 1 142 ? -4.051 3.305 32.25 1 74.31 142 TYR A O 1
ATOM 1148 N N . ALA A 1 143 ? -2.766 2.164 30.734 1 80.56 143 ALA A N 1
ATOM 1149 C CA . ALA A 1 143 ? -2.059 1.425 31.766 1 80.56 143 ALA A CA 1
ATOM 1150 C C . ALA A 1 143 ? -0.555 1.676 31.703 1 80.56 143 ALA A C 1
ATOM 1152 O O . ALA A 1 143 ? -0.028 2.027 30.641 1 80.56 143 ALA A O 1
ATOM 1153 N N . THR A 1 144 ? 0.055 1.511 32.781 1 88 144 THR A N 1
ATOM 1154 C CA . THR A 1 144 ? 1.495 1.723 32.875 1 88 144 THR A CA 1
ATOM 1155 C C . THR A 1 144 ? 2.244 0.823 31.891 1 88 144 THR A C 1
ATOM 1157 O O . THR A 1 144 ? 3.248 1.235 31.312 1 88 144 THR A O 1
ATOM 1160 N N . SER A 1 145 ? 1.719 -0.374 31.75 1 90.06 145 SER A N 1
ATOM 1161 C CA . SER A 1 145 ? 2.387 -1.332 30.875 1 90.06 145 SER A CA 1
ATOM 1162 C C . SER A 1 145 ? 2.402 -0.843 29.438 1 90.06 145 SER A C 1
ATOM 1164 O O . SER A 1 145 ? 3.381 -1.052 28.703 1 90.06 145 SER A O 1
ATOM 1166 N N . GLN A 1 146 ? 1.341 -0.241 29 1 89.94 146 GLN A N 1
ATOM 1167 C CA . GLN A 1 146 ? 1.259 0.275 27.625 1 89.94 146 GLN A CA 1
ATOM 1168 C C . GLN A 1 146 ? 2.199 1.461 27.438 1 89.94 146 GLN A C 1
ATOM 1170 O O . GLN A 1 146 ? 2.77 1.635 26.359 1 89.94 146 GLN A O 1
ATOM 1175 N N . ILE A 1 147 ? 2.352 2.246 28.484 1 93.69 147 ILE A N 1
ATOM 1176 C CA . ILE A 1 147 ? 3.266 3.383 28.422 1 93.69 147 ILE A CA 1
ATOM 1177 C C . ILE A 1 147 ? 4.703 2.883 28.312 1 93.69 147 ILE A C 1
ATOM 1179 O O . ILE A 1 147 ? 5.492 3.404 27.531 1 93.69 147 ILE A O 1
ATOM 1183 N N . GLU A 1 148 ? 4.98 1.882 29.109 1 94.06 148 GLU A N 1
ATOM 1184 C CA . GLU A 1 148 ? 6.312 1.289 29.062 1 94.06 148 GLU A CA 1
ATOM 1185 C C . GLU A 1 148 ? 6.594 0.659 27.703 1 94.06 148 GLU A C 1
ATOM 1187 O O . GLU A 1 148 ? 7.715 0.737 27.188 1 94.06 148 GLU A O 1
ATOM 1192 N N . GLU A 1 149 ? 5.512 0.038 27.234 1 93.31 149 GLU A N 1
ATOM 1193 C CA . GLU A 1 149 ? 5.66 -0.55 25.906 1 93.31 149 GLU A CA 1
ATOM 1194 C C . GLU A 1 149 ? 5.965 0.52 24.859 1 93.31 149 GLU A C 1
ATOM 1196 O O . GLU A 1 149 ? 6.785 0.307 23.969 1 93.31 149 GLU A O 1
ATOM 1201 N N . ARG A 1 150 ? 5.32 1.661 24.891 1 93.75 150 ARG A N 1
ATOM 1202 C CA . ARG A 1 150 ? 5.582 2.756 23.953 1 93.75 150 ARG A CA 1
ATOM 1203 C C . ARG A 1 150 ? 7.035 3.209 24.047 1 93.75 150 ARG A C 1
ATOM 1205 O O . ARG A 1 150 ? 7.676 3.443 23.016 1 93.75 150 ARG A O 1
ATOM 1212 N N . ILE A 1 151 ? 7.516 3.346 25.234 1 95.88 151 ILE A N 1
ATOM 1213 C CA . ILE A 1 151 ? 8.891 3.803 25.453 1 95.88 151 ILE A CA 1
ATOM 1214 C C . ILE A 1 151 ? 9.859 2.803 24.828 1 95.88 151 ILE A C 1
ATOM 1216 O O . ILE A 1 151 ? 10.773 3.189 24.094 1 95.88 151 ILE A O 1
ATOM 1220 N N . ALA A 1 152 ? 9.578 1.54 25.109 1 96.25 152 ALA A N 1
ATOM 1221 C CA . ALA A 1 152 ? 10.445 0.488 24.594 1 96.25 152 ALA A CA 1
ATOM 1222 C C . ALA A 1 152 ? 10.43 0.47 23.062 1 9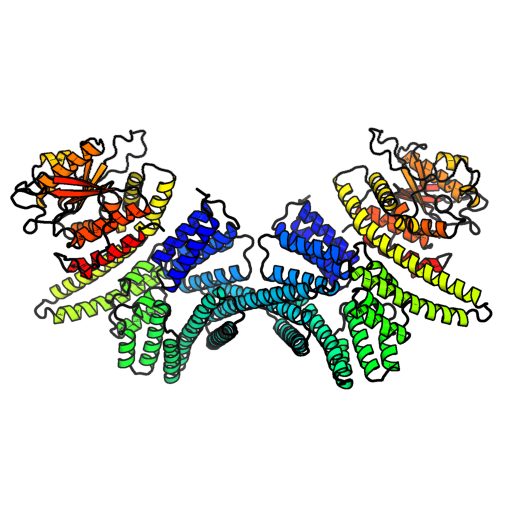6.25 152 ALA A C 1
ATOM 1224 O O . ALA A 1 152 ? 11.469 0.327 22.422 1 96.25 152 ALA A O 1
ATOM 1225 N N . ARG A 1 153 ? 9.266 0.527 22.422 1 95.06 153 ARG A N 1
ATOM 1226 C CA . ARG A 1 153 ? 9.117 0.528 20.969 1 95.06 153 ARG A CA 1
ATOM 1227 C C . ARG A 1 153 ? 9.805 1.74 20.359 1 95.06 153 ARG A C 1
ATOM 1229 O O . ARG A 1 153 ? 10.43 1.634 19.297 1 95.06 153 ARG A O 1
ATOM 1236 N N . ALA A 1 154 ? 9.625 2.93 20.984 1 95.81 154 ALA A N 1
ATOM 1237 C CA . ALA A 1 154 ? 10.25 4.148 20.484 1 95.81 154 ALA A CA 1
ATOM 1238 C C . ALA A 1 154 ? 11.773 4.027 20.5 1 95.81 154 ALA A C 1
ATOM 1240 O O . ALA A 1 154 ? 12.445 4.453 19.562 1 95.81 154 ALA A O 1
ATOM 1241 N N . GLN A 1 155 ? 12.312 3.447 21.562 1 95.69 155 GLN A N 1
ATOM 1242 C CA . GLN A 1 155 ? 13.75 3.24 21.656 1 95.69 155 GLN A CA 1
ATOM 1243 C C . GLN A 1 155 ? 14.25 2.262 20.594 1 95.69 155 GLN A C 1
ATOM 1245 O O . GLN A 1 155 ? 15.273 2.496 19.953 1 95.69 155 GLN A O 1
ATOM 1250 N N . ALA A 1 156 ? 13.5 1.14 20.453 1 93.75 156 ALA A N 1
ATOM 1251 C CA . ALA A 1 156 ? 13.859 0.148 19.453 1 93.75 156 ALA A CA 1
ATOM 1252 C C . ALA A 1 156 ? 13.844 0.758 18.047 1 93.75 156 ALA A C 1
ATOM 1254 O O . ALA A 1 156 ? 14.695 0.429 17.219 1 93.75 156 ALA A O 1
ATOM 1255 N N . LEU A 1 157 ? 12.875 1.559 17.766 1 93.12 157 LEU A N 1
ATOM 1256 C CA . LEU A 1 157 ? 12.773 2.236 16.469 1 93.12 157 LEU A CA 1
ATOM 1257 C C . LEU A 1 157 ? 13.984 3.141 16.234 1 93.12 157 LEU A C 1
ATOM 1259 O O . LEU A 1 157 ? 14.523 3.186 15.125 1 93.12 157 LEU A O 1
ATOM 1263 N N . GLN A 1 158 ? 14.352 3.908 17.266 1 92.62 158 GLN A N 1
ATOM 1264 C CA . GLN A 1 158 ? 15.523 4.773 17.156 1 92.62 158 GLN A CA 1
ATOM 1265 C C . GLN A 1 158 ? 16.781 3.961 16.844 1 92.62 158 GLN A C 1
ATOM 1267 O O . GLN A 1 158 ? 17.609 4.375 16.031 1 92.62 158 GLN A O 1
ATOM 1272 N N . ASP A 1 159 ? 16.891 2.781 17.422 1 91.69 159 ASP A N 1
ATOM 1273 C CA . ASP A 1 159 ? 18.031 1.903 17.172 1 91.69 159 ASP A CA 1
ATOM 1274 C C . ASP A 1 159 ? 18.047 1.418 15.734 1 91.69 159 ASP A C 1
ATOM 1276 O O . ASP A 1 159 ? 19.109 1.37 15.094 1 91.69 159 ASP A O 1
ATOM 1280 N N . ARG A 1 160 ? 16.922 1.034 15.266 1 86.94 160 ARG A N 1
ATOM 1281 C CA . ARG A 1 160 ? 16.812 0.548 13.898 1 86.94 160 ARG A CA 1
ATOM 1282 C C . ARG A 1 160 ? 17.125 1.651 12.898 1 86.94 160 ARG A C 1
ATOM 1284 O O . ARG A 1 160 ? 17.703 1.386 11.836 1 86.94 160 ARG A O 1
ATOM 1291 N N . LEU A 1 161 ? 16.719 2.838 13.141 1 89 161 LEU A N 1
ATOM 1292 C CA . LEU A 1 161 ? 16.938 3.971 12.25 1 89 161 LEU A CA 1
ATOM 1293 C C . LEU A 1 161 ? 18.406 4.379 12.242 1 89 161 LEU A C 1
ATOM 1295 O O . LEU A 1 161 ? 18.891 4.93 11.25 1 89 161 LEU A O 1
ATOM 1299 N N . ALA A 1 162 ? 19.094 4.074 13.234 1 85.56 162 ALA A N 1
ATOM 1300 C CA . ALA A 1 162 ? 20.5 4.422 13.344 1 85.56 162 ALA A CA 1
ATOM 1301 C C . ALA A 1 162 ? 21.375 3.484 12.5 1 85.56 162 ALA A C 1
ATOM 1303 O O . ALA A 1 162 ? 22.484 3.838 12.109 1 85.56 162 ALA A O 1
ATOM 1304 N N . GLY A 1 163 ? 20.969 2.188 12.008 1 76.75 163 GLY A N 1
ATOM 1305 C CA . GLY A 1 163 ? 21.703 1.169 11.273 1 76.75 163 GLY A CA 1
ATOM 1306 C C . GLY A 1 163 ? 21.922 1.524 9.82 1 76.75 163 GLY A C 1
ATOM 1307 O O . GLY A 1 163 ? 22.406 0.701 9.039 1 76.75 163 GLY A O 1
ATOM 1308 N N . GLY A 1 164 ? 22.219 2.707 9.336 1 68.75 164 GLY A N 1
ATOM 1309 C CA . GLY A 1 164 ? 22.75 3.332 8.133 1 68.75 164 GLY A CA 1
ATOM 1310 C C . GLY A 1 164 ? 21.969 2.959 6.883 1 68.75 164 GLY A C 1
ATOM 1311 O O . GLY A 1 164 ? 22.094 3.621 5.848 1 68.75 164 GLY A O 1
ATOM 1312 N N . ASP A 1 165 ? 21.188 1.828 6.68 1 79 165 ASP A N 1
ATOM 1313 C CA . ASP A 1 165 ? 20.672 1.42 5.371 1 79 165 ASP A CA 1
ATOM 1314 C C . ASP A 1 165 ? 19.281 1.986 5.117 1 79 165 ASP A C 1
ATOM 1316 O O . ASP A 1 165 ? 18.656 1.68 4.102 1 79 165 ASP A O 1
ATOM 1320 N N . THR A 1 166 ? 18.844 2.93 5.871 1 82.69 166 THR A N 1
ATOM 1321 C CA . THR A 1 166 ? 17.484 3.459 5.73 1 82.69 166 THR A CA 1
ATOM 1322 C C . THR A 1 166 ? 17.5 4.738 4.895 1 82.69 166 THR A C 1
ATOM 1324 O O . THR A 1 166 ? 18.453 5.512 4.945 1 82.69 166 THR A O 1
ATOM 1327 N N . ASP A 1 167 ? 16.484 4.926 4.098 1 84.31 167 ASP A N 1
ATOM 1328 C CA . ASP A 1 167 ? 16.297 6.141 3.312 1 84.31 167 ASP A CA 1
ATOM 1329 C C . ASP A 1 167 ? 16.391 7.383 4.191 1 84.31 167 ASP A C 1
ATOM 1331 O O . ASP A 1 167 ? 15.891 7.395 5.32 1 84.31 167 ASP A O 1
ATOM 1335 N N . GLU A 1 168 ? 17.031 8.383 3.73 1 82.62 168 GLU A N 1
ATOM 1336 C CA . GLU A 1 168 ? 17.328 9.578 4.516 1 82.62 168 GLU A CA 1
ATOM 1337 C C . GLU A 1 168 ? 16.047 10.305 4.918 1 82.62 168 GLU A C 1
ATOM 1339 O O . GLU A 1 168 ? 15.945 10.812 6.039 1 82.62 168 GLU A O 1
ATOM 1344 N N . LYS A 1 169 ? 15.188 10.383 4.016 1 79.88 169 LYS A N 1
ATOM 1345 C CA . LYS A 1 169 ? 13.945 11.094 4.316 1 79.88 169 LYS A CA 1
ATOM 1346 C C . LYS A 1 169 ? 13.141 10.367 5.387 1 79.88 169 LYS A C 1
ATOM 1348 O O . LYS A 1 169 ? 12.578 10.992 6.285 1 79.88 169 LYS A O 1
ATOM 1353 N N . LEU A 1 170 ? 13.055 9.125 5.195 1 84 170 LEU A N 1
ATOM 1354 C CA . LEU A 1 170 ? 12.352 8.305 6.172 1 84 170 LEU A CA 1
ATOM 1355 C C . LEU A 1 170 ? 13.023 8.375 7.535 1 84 170 LEU A C 1
ATOM 1357 O O . LEU A 1 170 ? 12.352 8.453 8.562 1 84 170 LEU A O 1
ATOM 1361 N N . ARG A 1 171 ? 14.297 8.383 7.551 1 86.81 171 ARG A N 1
ATOM 1362 C CA . ARG A 1 171 ? 15.078 8.461 8.781 1 86.81 171 ARG A CA 1
ATOM 1363 C C . ARG A 1 171 ? 14.805 9.773 9.516 1 86.81 171 ARG A C 1
ATOM 1365 O O . ARG A 1 171 ? 14.562 9.773 10.727 1 86.81 171 ARG A O 1
ATOM 1372 N N . ARG A 1 172 ? 14.836 10.805 8.836 1 81.75 172 ARG A N 1
ATOM 1373 C CA . ARG A 1 172 ? 14.609 12.109 9.453 1 81.75 172 ARG A CA 1
ATOM 1374 C C . ARG A 1 172 ? 13.211 12.195 10.047 1 81.75 172 ARG A C 1
ATOM 1376 O O . ARG A 1 172 ? 13.039 12.641 11.188 1 81.75 172 ARG A O 1
ATOM 1383 N N . ARG A 1 173 ? 12.273 11.773 9.312 1 81.69 173 ARG A N 1
ATOM 1384 C CA . ARG A 1 173 ? 10.875 11.867 9.727 1 81.69 173 ARG A CA 1
ATOM 1385 C C . ARG A 1 173 ? 10.617 11.016 10.969 1 81.69 173 ARG A C 1
ATOM 1387 O O . ARG A 1 173 ? 10.047 11.492 11.945 1 81.69 173 ARG A O 1
ATOM 1394 N N . TYR A 1 174 ? 11.133 9.836 10.961 1 88.81 174 TYR A N 1
ATOM 1395 C CA . TYR A 1 174 ? 10.711 8.922 12.016 1 88.81 174 TYR A CA 1
ATOM 1396 C C . TYR A 1 174 ? 11.695 8.961 13.188 1 88.81 174 TYR A C 1
ATOM 1398 O O . TYR A 1 174 ? 11.359 8.57 14.305 1 88.81 174 TYR A O 1
ATOM 1406 N N . ALA A 1 175 ? 12.891 9.469 12.938 1 87.25 175 ALA A N 1
ATOM 1407 C CA . ALA A 1 175 ? 13.789 9.68 14.062 1 87.25 175 ALA A CA 1
ATOM 1408 C C . ALA A 1 175 ? 13.234 10.719 15.031 1 87.25 175 ALA A C 1
ATOM 1410 O O . ALA A 1 175 ? 13.258 10.523 16.25 1 87.25 175 ALA A O 1
ATOM 1411 N N . GLN A 1 176 ? 12.75 11.773 14.461 1 83.75 176 GLN A N 1
ATOM 1412 C CA . GLN A 1 176 ? 12.164 12.82 15.289 1 83.75 176 GLN A CA 1
ATOM 1413 C C . GLN A 1 176 ? 10.883 12.336 15.969 1 83.75 176 GLN A C 1
ATOM 1415 O O . GLN A 1 176 ? 10.656 12.609 17.141 1 83.75 176 GLN A O 1
ATOM 1420 N N . ALA A 1 177 ? 10.094 11.68 15.242 1 88.12 177 ALA A N 1
ATOM 1421 C CA . ALA A 1 177 ? 8.844 11.172 15.797 1 88.12 177 ALA A CA 1
ATOM 1422 C C . ALA A 1 177 ? 9.102 10.188 16.938 1 88.12 177 ALA A C 1
ATOM 1424 O O . ALA A 1 177 ? 8.43 10.242 17.969 1 88.12 177 ALA A O 1
ATOM 1425 N N . ALA A 1 178 ? 10.07 9.281 16.734 1 91.94 178 ALA A N 1
ATOM 1426 C CA . ALA A 1 178 ? 10.383 8.281 17.734 1 91.94 178 ALA A CA 1
ATOM 1427 C C . ALA A 1 178 ? 10.875 8.938 19.031 1 91.94 178 ALA A C 1
ATOM 1429 O O . ALA A 1 178 ? 10.508 8.516 20.125 1 91.94 178 ALA A O 1
ATOM 1430 N N . ARG A 1 179 ? 11.656 9.93 18.891 1 90.81 179 ARG A N 1
ATOM 1431 C CA . ARG A 1 179 ? 12.133 10.656 20.047 1 90.81 179 ARG A CA 1
ATOM 1432 C C . ARG A 1 179 ? 10.984 11.344 20.781 1 90.81 179 ARG A C 1
ATOM 1434 O O . ARG A 1 179 ? 10.914 11.328 22.016 1 90.81 179 ARG A O 1
ATOM 1441 N N . ARG A 1 180 ? 10.164 11.969 20.047 1 89.75 180 ARG A N 1
ATOM 1442 C CA . ARG A 1 180 ? 8.992 12.617 20.625 1 89.75 180 ARG A CA 1
ATOM 1443 C C . ARG A 1 180 ? 8.117 11.617 21.375 1 89.75 180 ARG A C 1
ATOM 1445 O O . ARG A 1 180 ? 7.648 11.898 22.484 1 89.75 180 ARG A O 1
ATOM 1452 N N . TRP A 1 181 ? 7.906 10.492 20.797 1 92.44 181 TRP A N 1
ATOM 1453 C CA . TRP A 1 181 ? 7.051 9.477 21.391 1 92.44 181 TRP A CA 1
ATOM 1454 C C . TRP A 1 181 ? 7.668 8.945 22.688 1 92.44 181 TRP A C 1
ATOM 1456 O O . TRP A 1 181 ? 6.953 8.648 23.641 1 92.44 181 TRP A O 1
ATOM 1466 N N . GLU A 1 182 ? 9.008 8.805 22.641 1 94.12 182 GLU A N 1
ATOM 1467 C CA . GLU A 1 182 ? 9.68 8.398 23.859 1 94.12 182 GLU A CA 1
ATOM 1468 C C . GLU A 1 182 ? 9.508 9.445 24.953 1 94.12 182 GLU A C 1
ATOM 1470 O O . GLU A 1 182 ? 9.203 9.102 26.109 1 94.12 182 GLU A O 1
ATOM 1475 N N . THR A 1 183 ? 9.68 10.68 24.594 1 93.75 183 THR A N 1
ATOM 1476 C CA . THR A 1 183 ? 9.562 11.773 25.547 1 93.75 183 THR A CA 1
ATOM 1477 C C . THR A 1 183 ? 8.148 11.852 26.109 1 93.75 183 THR A C 1
ATOM 1479 O O . THR A 1 183 ? 7.969 11.969 27.328 1 93.75 183 THR A O 1
ATOM 1482 N N . ILE A 1 184 ? 7.18 11.773 25.297 1 92.62 184 ILE A N 1
ATOM 1483 C CA . ILE A 1 184 ? 5.789 11.805 25.734 1 92.62 184 ILE A CA 1
ATOM 1484 C C . ILE A 1 184 ? 5.508 10.617 26.641 1 92.62 184 ILE A C 1
ATOM 1486 O O . ILE A 1 184 ? 4.809 10.758 27.656 1 92.62 184 ILE A O 1
ATOM 1490 N N . GLY A 1 185 ? 6.07 9.477 26.266 1 94.19 185 GLY A N 1
ATOM 1491 C CA . GLY A 1 185 ? 5.918 8.297 27.109 1 94.19 185 GLY A CA 1
ATOM 1492 C C . GLY A 1 185 ? 6.496 8.477 28.5 1 94.19 185 GLY A C 1
ATOM 1493 O O . GLY A 1 185 ? 5.867 8.094 29.484 1 94.19 185 GLY A O 1
ATOM 1494 N N . LEU A 1 186 ? 7.68 9.07 28.547 1 96 186 LEU A N 1
ATOM 1495 C CA . LEU A 1 186 ? 8.336 9.312 29.828 1 96 186 LEU A CA 1
ATOM 1496 C C . LEU A 1 186 ? 7.535 10.305 30.672 1 96 186 LEU A C 1
ATOM 1498 O O . LEU A 1 186 ? 7.395 10.125 31.891 1 96 186 LEU A O 1
ATOM 1502 N N . ASP A 1 187 ? 7.008 11.328 30.062 1 95 187 ASP A N 1
ATOM 1503 C CA . ASP A 1 187 ? 6.18 12.32 30.75 1 95 187 ASP A CA 1
ATOM 1504 C C . ASP A 1 187 ? 4.914 11.672 31.312 1 95 187 ASP A C 1
ATOM 1506 O O . ASP A 1 187 ? 4.566 11.898 32.469 1 95 187 ASP A O 1
ATOM 1510 N N . ARG A 1 188 ? 4.289 10.891 30.516 1 94.25 188 ARG A N 1
ATOM 1511 C CA . ARG A 1 188 ? 3.061 10.242 30.953 1 94.25 188 ARG A CA 1
ATOM 1512 C C . ARG A 1 188 ? 3.346 9.211 32.062 1 94.25 188 ARG A C 1
ATOM 1514 O O . ARG A 1 188 ? 2.535 9.023 32.969 1 94.25 188 ARG A O 1
ATOM 1521 N N . LEU A 1 189 ? 4.484 8.523 31.922 1 95.25 189 LEU A N 1
ATOM 1522 C CA . LEU A 1 189 ? 4.879 7.559 32.938 1 95.25 189 LEU A CA 1
ATOM 1523 C C . LEU A 1 189 ? 5.031 8.242 34.312 1 95.25 189 LEU A C 1
ATOM 1525 O O . LEU A 1 189 ? 4.73 7.641 35.344 1 95.25 189 LEU A O 1
ATOM 1529 N N . SER A 1 190 ? 5.492 9.484 34.312 1 96.69 190 SER A N 1
ATOM 1530 C CA . SER A 1 190 ? 5.672 10.219 35.562 1 96.69 190 SER A CA 1
ATOM 1531 C C . SER A 1 190 ? 4.352 10.375 36.312 1 96.69 190 SER A C 1
ATOM 1533 O O . SER A 1 190 ? 4.32 10.375 37.562 1 96.69 190 SER A O 1
ATOM 1535 N N . LEU A 1 191 ? 3.209 10.516 35.562 1 95 191 LEU A N 1
ATOM 1536 C CA . LEU A 1 191 ? 1.898 10.609 36.188 1 95 191 LEU A CA 1
ATOM 1537 C C . LEU A 1 191 ? 1.56 9.32 36.938 1 95 191 LEU A C 1
ATOM 1539 O O . LEU A 1 191 ? 1.012 9.359 38.031 1 95 191 LEU A O 1
ATOM 1543 N N . CYS A 1 192 ? 1.902 8.195 36.312 1 94.62 192 CYS A N 1
ATOM 1544 C CA . CYS A 1 192 ? 1.669 6.906 36.938 1 94.62 192 CYS A CA 1
ATOM 1545 C C . CYS A 1 192 ? 2.535 6.746 38.188 1 94.62 192 CYS A C 1
ATOM 1547 O O . CYS A 1 192 ? 2.07 6.242 39.219 1 94.62 192 CYS A O 1
ATOM 1549 N N . LEU A 1 193 ? 3.736 7.188 38.094 1 96.38 193 LEU A N 1
ATOM 1550 C CA . LEU A 1 193 ? 4.668 7.09 39.219 1 96.38 193 LEU A CA 1
ATOM 1551 C C . LEU A 1 193 ? 4.227 7.977 40.375 1 96.38 193 LEU A C 1
ATOM 1553 O O . LEU A 1 193 ? 4.336 7.586 41.531 1 96.38 193 LEU A O 1
ATOM 1557 N N . ILE A 1 194 ? 3.678 9.125 40.094 1 96.5 194 ILE A N 1
ATOM 1558 C CA . ILE A 1 194 ? 3.166 10.039 41.094 1 96.5 194 ILE A CA 1
ATOM 1559 C C . ILE A 1 194 ? 1.962 9.406 41.812 1 96.5 194 ILE A C 1
ATOM 1561 O O . ILE A 1 194 ? 1.852 9.461 43.031 1 96.5 194 ILE A O 1
ATOM 1565 N N . ALA A 1 195 ? 1.076 8.812 41 1 94.81 195 ALA A N 1
ATOM 1566 C CA . ALA A 1 195 ? -0.089 8.141 41.562 1 94.81 195 ALA A CA 1
ATOM 1567 C C . ALA A 1 195 ? 0.331 7 42.469 1 94.81 195 ALA A C 1
ATOM 1569 O O . ALA A 1 195 ? -0.346 6.715 43.469 1 94.81 195 ALA A O 1
ATOM 1570 N N . ALA A 1 196 ? 1.456 6.422 42.219 1 95.5 196 ALA A N 1
ATOM 1571 C CA . ALA A 1 196 ? 1.988 5.332 43.031 1 95.5 196 ALA A CA 1
ATOM 1572 C C . ALA A 1 196 ? 2.857 5.867 44.188 1 95.5 196 ALA A C 1
ATOM 1574 O O . ALA A 1 196 ? 3.477 5.094 44.906 1 95.5 196 ALA A O 1
ATOM 1575 N N . HIS A 1 197 ? 3.012 7.164 44.312 1 96.62 197 HIS A N 1
ATOM 1576 C CA . HIS A 1 197 ? 3.756 7.863 45.344 1 96.62 197 HIS A CA 1
ATOM 1577 C C . HIS A 1 197 ? 5.254 7.625 45.188 1 96.62 197 HIS A C 1
ATOM 1579 O O . HIS A 1 197 ? 5.969 7.551 46.219 1 96.62 197 HIS A O 1
ATOM 1585 N N . ASN A 1 198 ? 5.648 7.285 44 1 97.12 198 ASN A N 1
ATOM 1586 C CA . ASN A 1 198 ? 7.07 7.207 43.688 1 97.12 198 ASN A CA 1
ATOM 1587 C C . ASN A 1 198 ? 7.59 8.516 43.094 1 97.12 198 ASN A C 1
ATOM 1589 O O . ASN A 1 198 ? 7.996 8.555 41.938 1 97.12 198 ASN A O 1
ATOM 1593 N N . PHE A 1 199 ? 7.762 9.531 43.844 1 97.56 199 PHE A N 1
ATOM 1594 C CA . PHE A 1 199 ? 8 10.898 43.406 1 97.56 199 PHE A CA 1
ATOM 1595 C C . PHE A 1 199 ? 9.422 11.062 42.875 1 97.56 199 PHE A C 1
ATOM 1597 O O . PHE A 1 199 ? 9.648 11.734 41.875 1 97.56 199 PHE A O 1
ATOM 1604 N N . ASP A 1 200 ? 10.359 10.414 43.469 1 97.19 200 ASP A N 1
ATOM 1605 C CA . ASP A 1 200 ? 11.75 10.547 43.062 1 97.19 200 ASP A CA 1
ATOM 1606 C C . ASP A 1 200 ? 11.953 9.992 41.656 1 97.19 200 ASP A C 1
ATOM 1608 O O . ASP A 1 200 ? 12.648 10.594 40.812 1 97.19 200 ASP A O 1
ATOM 1612 N N . GLU A 1 201 ? 11.359 8.82 41.531 1 97.38 201 GLU A N 1
ATOM 1613 C CA . GLU A 1 201 ? 11.477 8.219 40.188 1 97.38 201 GLU A CA 1
ATOM 1614 C C . GLU A 1 201 ? 10.758 9.062 39.156 1 97.38 201 GLU A C 1
ATOM 1616 O O . GLU A 1 201 ? 11.195 9.133 38 1 97.38 201 GLU A O 1
ATOM 1621 N N . ALA A 1 202 ? 9.625 9.648 39.5 1 97.94 202 ALA A N 1
ATOM 1622 C CA . ALA A 1 202 ? 8.898 10.523 38.594 1 97.94 202 ALA A CA 1
ATOM 1623 C C . ALA A 1 202 ? 9.766 11.703 38.156 1 97.94 202 ALA A C 1
ATOM 1625 O O . ALA A 1 202 ? 9.797 12.055 36.969 1 97.94 202 ALA A O 1
ATOM 1626 N N . VAL A 1 203 ? 10.477 12.305 39.062 1 98.19 203 VAL A N 1
ATOM 1627 C CA . VAL A 1 203 ? 11.352 13.438 38.781 1 98.19 203 VAL A CA 1
ATOM 1628 C C . VAL A 1 203 ? 12.484 12.992 37.844 1 98.19 203 VAL A C 1
ATOM 1630 O O . VAL A 1 203 ? 12.844 13.711 36.906 1 98.19 203 VAL A O 1
ATOM 1633 N N . LYS A 1 204 ? 12.992 11.805 38.156 1 97.88 204 LYS A N 1
ATOM 1634 C CA . LYS A 1 204 ? 14.078 11.281 37.344 1 97.88 204 LYS A CA 1
ATOM 1635 C C . LYS A 1 204 ? 13.633 11.07 35.875 1 97.88 204 LYS A C 1
ATOM 1637 O O . LYS A 1 204 ? 14.352 11.422 34.938 1 97.88 204 LYS A O 1
ATOM 1642 N N . ARG A 1 205 ? 12.461 10.453 35.719 1 97.25 205 ARG A N 1
ATOM 1643 C CA . ARG A 1 205 ? 11.961 10.141 34.375 1 97.25 205 ARG A CA 1
ATOM 1644 C C . ARG A 1 205 ? 11.648 11.414 33.594 1 97.25 205 ARG A C 1
ATOM 1646 O O . ARG A 1 205 ? 11.922 11.5 32.406 1 97.25 205 ARG A O 1
ATOM 1653 N N . THR A 1 206 ? 11.047 12.398 34.219 1 97.06 206 THR A N 1
ATOM 1654 C CA . THR A 1 206 ? 10.727 13.648 33.531 1 97.06 206 THR A CA 1
ATOM 1655 C C . THR A 1 206 ? 12 14.43 33.219 1 97.06 206 THR A C 1
ATOM 1657 O O . THR A 1 206 ? 12.07 15.125 32.188 1 97.06 206 THR A O 1
ATOM 1660 N N . GLN A 1 207 ? 12.984 14.328 34.062 1 96 207 GLN A N 1
ATOM 1661 C CA . GLN A 1 207 ? 14.273 14.945 33.75 1 96 207 GLN A CA 1
ATOM 1662 C C . GLN A 1 207 ? 14.906 14.32 32.5 1 96 207 GLN A C 1
ATOM 1664 O O . GLN A 1 207 ? 15.5 15.016 31.688 1 96 207 GLN A O 1
ATOM 1669 N N . GLU A 1 208 ? 14.828 13.008 32.531 1 95.5 208 GLU A N 1
ATOM 1670 C CA . GLU A 1 208 ? 15.297 12.297 31.344 1 95.5 208 GLU A CA 1
ATOM 1671 C C . GLU A 1 208 ? 14.57 12.781 30.078 1 95.5 208 GLU A C 1
ATOM 1673 O O . GLU A 1 208 ? 15.195 12.977 29.031 1 95.5 208 GLU A O 1
ATOM 1678 N N . ALA A 1 209 ? 13.219 12.945 30.156 1 94.44 209 ALA A N 1
ATOM 1679 C CA . ALA A 1 209 ? 12.414 13.438 29.031 1 94.44 209 ALA A CA 1
ATOM 1680 C C . ALA A 1 209 ? 12.883 14.82 28.578 1 94.44 209 ALA A C 1
ATOM 1682 O O . ALA A 1 209 ? 13.023 15.078 27.391 1 94.44 209 ALA A O 1
ATOM 1683 N N . MET A 1 210 ? 13.18 15.719 29.453 1 91.19 210 MET A N 1
ATOM 1684 C CA . MET A 1 210 ? 13.625 17.078 29.156 1 91.19 210 MET A CA 1
ATOM 1685 C C . MET A 1 210 ? 14.984 17.062 28.469 1 91.19 210 MET A C 1
ATOM 1687 O O . MET A 1 210 ? 15.25 17.875 27.578 1 91.19 210 MET A O 1
ATOM 1691 N N . THR A 1 211 ? 15.828 16.156 28.875 1 89.69 211 THR A N 1
ATOM 1692 C CA . THR A 1 211 ? 17.156 16.047 28.297 1 89.69 211 THR A CA 1
ATOM 1693 C C . THR A 1 211 ? 17.094 15.555 26.859 1 89.69 211 THR A C 1
ATOM 1695 O O . THR A 1 211 ? 17.844 16.016 26 1 89.69 211 THR A O 1
ATOM 1698 N N . LYS A 1 212 ? 16.188 14.656 26.609 1 88.5 212 LYS A N 1
ATOM 1699 C CA . LYS A 1 212 ? 16.047 14.062 25.281 1 88.5 212 LYS A CA 1
ATOM 1700 C C . LYS A 1 212 ? 15.367 15.023 24.312 1 88.5 212 LYS A C 1
ATOM 1702 O O . LYS A 1 212 ? 15.531 14.914 23.109 1 88.5 212 LYS A O 1
ATOM 1707 N N . GLN A 1 213 ? 14.539 15.938 24.75 1 79.19 213 GLN A N 1
ATOM 1708 C CA . GLN A 1 213 ? 13.734 16.844 23.922 1 79.19 213 GLN A CA 1
ATOM 1709 C C . GLN A 1 213 ? 14.602 17.922 23.297 1 79.19 213 GLN A C 1
ATOM 1711 O O . GLN A 1 213 ? 14.141 18.688 22.438 1 79.19 213 GLN A O 1
ATOM 1716 N N . LYS A 1 214 ? 15.805 18 23.281 1 63.34 214 LYS A N 1
ATOM 1717 C CA . LYS A 1 214 ? 16.641 19.094 22.797 1 63.34 214 LYS A CA 1
ATOM 1718 C C . LYS A 1 214 ? 16.469 19.297 21.297 1 63.34 214 LYS A C 1
ATOM 1720 O O . LYS A 1 214 ? 16.656 18.359 20.516 1 63.34 214 LYS A O 1
ATOM 1725 N N . GLY A 1 215 ? 15.945 20.625 20.875 1 60.62 215 GLY A N 1
ATOM 1726 C CA . GLY A 1 215 ? 15.891 21.109 19.5 1 60.62 215 GLY A CA 1
ATOM 1727 C C . GLY A 1 215 ? 14.586 20.781 18.812 1 60.62 215 GLY A C 1
ATOM 1728 O O . GLY A 1 215 ? 14.461 20.953 17.594 1 60.62 215 GLY A O 1
ATOM 1729 N N . MET A 1 216 ? 13.656 20.5 19.625 1 66 216 MET A N 1
ATOM 1730 C CA . MET A 1 216 ? 12.445 19.891 19.062 1 66 216 MET A CA 1
ATOM 1731 C C . MET A 1 216 ? 11.297 20.891 19.047 1 66 216 MET A C 1
ATOM 1733 O O . MET A 1 216 ? 11.508 22.094 19.297 1 66 216 MET A O 1
ATOM 1737 N N . ASP A 1 217 ? 10.156 20.516 18.734 1 74.38 217 ASP A N 1
ATOM 1738 C CA . ASP A 1 217 ? 8.852 21.156 18.75 1 74.38 217 ASP A CA 1
ATOM 1739 C C . ASP A 1 217 ? 8.602 21.875 20.078 1 74.38 217 ASP A C 1
ATOM 1741 O O . ASP A 1 217 ? 8.602 21.25 21.141 1 74.38 217 ASP A O 1
ATOM 1745 N N . PRO A 1 218 ? 8.539 23.312 19.984 1 82.38 218 PRO A N 1
ATOM 1746 C CA . PRO A 1 218 ? 8.367 24.094 21.219 1 82.38 218 PRO A CA 1
ATOM 1747 C C . PRO A 1 218 ? 7.18 23.609 22.047 1 82.38 218 PRO A C 1
ATOM 1749 O O . PRO A 1 218 ? 7.211 23.719 23.281 1 82.38 218 PRO A O 1
ATOM 1752 N N . THR A 1 219 ? 6.176 23.094 21.391 1 84.19 219 THR A N 1
ATOM 1753 C CA . THR A 1 219 ? 5.004 22.641 22.141 1 84.19 219 THR A CA 1
ATOM 1754 C C . THR A 1 219 ? 5.344 21.422 22.969 1 84.19 219 THR A C 1
ATOM 1756 O O . THR A 1 219 ? 4.945 21.328 24.141 1 84.19 219 THR A O 1
ATOM 1759 N N . VAL A 1 220 ? 6.066 20.516 22.422 1 86.44 220 VAL A N 1
ATOM 1760 C CA . VAL A 1 220 ? 6.453 19.297 23.141 1 86.44 220 VAL A CA 1
ATOM 1761 C C . VAL A 1 220 ? 7.391 19.672 24.297 1 86.44 220 VAL A C 1
ATOM 1763 O O . VAL A 1 220 ? 7.293 19.094 25.375 1 86.44 220 VAL A O 1
ATOM 1766 N N . THR A 1 221 ? 8.25 20.609 24 1 88.5 221 THR A N 1
ATOM 1767 C CA . THR A 1 221 ? 9.164 21.078 25.031 1 88.5 221 THR A CA 1
ATOM 1768 C C . THR A 1 221 ? 8.391 21.719 26.188 1 88.5 221 THR A C 1
ATOM 1770 O O . THR A 1 221 ? 8.711 21.484 27.344 1 88.5 221 THR A O 1
ATOM 1773 N N . ALA A 1 222 ? 7.402 22.516 25.828 1 91 222 ALA A N 1
ATOM 1774 C CA . ALA A 1 222 ? 6.582 23.172 26.844 1 91 222 ALA A CA 1
ATOM 1775 C C . ALA A 1 222 ? 5.852 22.156 27.703 1 91 222 ALA A C 1
ATOM 1777 O O . ALA A 1 222 ? 5.773 22.312 28.922 1 91 222 ALA A O 1
ATOM 1778 N N . LEU A 1 223 ? 5.324 21.156 27.125 1 92.12 223 LEU A N 1
ATOM 1779 C CA . LEU A 1 223 ? 4.582 20.125 27.859 1 92.12 223 LEU A CA 1
ATOM 1780 C C . LEU A 1 223 ? 5.516 19.297 28.734 1 92.12 223 LEU A C 1
ATOM 1782 O O . LEU A 1 223 ? 5.164 18.922 29.859 1 92.12 223 LEU A O 1
ATOM 1786 N N . SER A 1 224 ? 6.688 18.984 28.172 1 93 224 SER A N 1
ATOM 1787 C CA . SER A 1 224 ? 7.672 18.266 28.969 1 93 224 SER A CA 1
ATOM 1788 C C . SER A 1 224 ? 8.07 19.078 30.203 1 93 224 SER A C 1
ATOM 1790 O O . SER A 1 224 ? 8.281 18.516 31.281 1 93 224 SER A O 1
ATOM 1792 N N . ARG A 1 225 ? 8.203 20.359 30.016 1 93.31 225 ARG A N 1
ATOM 1793 C CA . ARG A 1 225 ? 8.484 21.234 31.141 1 93.31 225 ARG A CA 1
ATOM 1794 C C . ARG A 1 225 ? 7.359 21.188 32.156 1 93.31 225 ARG A C 1
ATOM 1796 O O . ARG A 1 225 ? 7.609 21.234 33.375 1 93.31 225 ARG A O 1
ATOM 1803 N N . PHE A 1 226 ? 6.129 21.172 31.688 1 96.38 226 PHE A N 1
ATOM 1804 C CA . PHE A 1 226 ? 5 21.062 32.594 1 96.38 226 PHE A CA 1
ATOM 1805 C C . PHE A 1 226 ? 5.113 19.812 33.469 1 96.38 226 PHE A C 1
ATOM 1807 O O . PHE A 1 226 ? 4.973 19.891 34.688 1 96.38 226 PHE A O 1
ATOM 1814 N N . PHE A 1 227 ? 5.367 18.688 32.875 1 97 227 PHE A N 1
ATOM 1815 C CA . PHE A 1 227 ? 5.367 17.422 33.625 1 97 227 PHE A CA 1
ATOM 1816 C C . PHE A 1 227 ? 6.551 17.344 34.562 1 97 227 PHE A C 1
ATOM 1818 O O . PHE A 1 227 ? 6.441 16.766 35.656 1 97 227 PHE A O 1
ATOM 1825 N N . HIS A 1 228 ? 7.691 17.922 34.094 1 96.62 228 HIS A N 1
ATOM 1826 C CA . HIS A 1 228 ? 8.82 17.969 35.031 1 96.62 228 HIS A CA 1
ATOM 1827 C C . HIS A 1 228 ? 8.5 18.844 36.25 1 96.62 228 HIS A C 1
ATOM 1829 O O . HIS A 1 228 ? 8.781 18.453 37.375 1 96.62 228 HIS A O 1
ATOM 1835 N N . GLY A 1 229 ? 7.883 20 36 1 97.31 229 GLY A N 1
ATOM 1836 C CA . GLY A 1 229 ? 7.445 20.844 37.094 1 97.31 229 GLY A CA 1
ATOM 1837 C C . GLY A 1 229 ? 6.43 20.156 38 1 97.31 229 GLY A C 1
ATOM 1838 O O . GLY A 1 229 ? 6.477 20.312 39.219 1 97.31 229 GLY A O 1
ATOM 1839 N N . ASN A 1 230 ? 5.52 19.453 37.375 1 97.62 230 ASN A N 1
ATOM 1840 C CA . ASN A 1 230 ? 4.508 18.719 38.156 1 97.62 230 ASN A CA 1
ATOM 1841 C C . ASN A 1 230 ? 5.141 17.672 39.062 1 97.62 230 ASN A C 1
ATOM 1843 O O . ASN A 1 230 ? 4.715 17.5 40.188 1 97.62 230 ASN A O 1
ATOM 1847 N N . ALA A 1 231 ? 6.105 16.953 38.5 1 98.06 231 ALA A N 1
ATOM 1848 C CA . ALA A 1 231 ? 6.812 15.953 39.281 1 98.06 231 ALA A CA 1
ATOM 1849 C C . ALA A 1 231 ? 7.527 16.609 40.469 1 98.06 231 ALA A C 1
ATOM 1851 O O . ALA A 1 231 ? 7.469 16.109 41.594 1 98.06 231 ALA A O 1
ATOM 1852 N N . LEU A 1 232 ? 8.164 17.719 40.219 1 98 232 LEU A N 1
ATOM 1853 C CA . LEU A 1 232 ? 8.852 18.453 41.281 1 98 232 LEU A CA 1
ATOM 1854 C C . LEU A 1 232 ? 7.855 18.938 42.344 1 98 232 LEU A C 1
ATOM 1856 O O . LEU A 1 232 ? 8.117 18.859 43.531 1 98 232 LEU A O 1
ATOM 1860 N N . TRP A 1 233 ? 6.719 19.469 41.875 1 97.5 233 TRP A N 1
ATOM 1861 C CA . TRP A 1 233 ? 5.676 19.969 42.781 1 97.5 233 TRP A CA 1
ATOM 1862 C C . TRP A 1 233 ? 5.172 18.875 43.719 1 97.5 233 TRP A C 1
ATOM 1864 O O . TRP A 1 233 ? 5.062 19.078 44.906 1 97.5 233 TRP A O 1
ATOM 1874 N N . CYS A 1 234 ? 4.914 17.703 43.156 1 96.94 234 CYS A N 1
ATOM 1875 C CA . CYS A 1 234 ? 4.391 16.578 43.938 1 96.94 234 CYS A CA 1
ATOM 1876 C C . CYS A 1 234 ? 5.457 16 44.875 1 96.94 234 CYS A C 1
ATOM 1878 O O . CYS A 1 234 ? 5.141 15.422 45.906 1 96.94 234 CYS A O 1
ATOM 1880 N N . ALA A 1 235 ? 6.719 16.203 44.531 1 97.31 235 ALA A N 1
ATOM 1881 C CA . ALA A 1 235 ? 7.828 15.75 45.344 1 97.31 235 ALA A CA 1
ATOM 1882 C C . ALA A 1 235 ? 8.109 16.734 46.469 1 97.31 235 ALA A C 1
ATOM 1884 O O . ALA A 1 235 ? 9.008 16.5 47.312 1 97.31 235 ALA A O 1
ATOM 1885 N N . GLY A 1 236 ? 7.344 17.828 46.531 1 95.81 236 GLY A N 1
ATOM 1886 C CA . GLY A 1 236 ? 7.484 18.812 47.594 1 95.81 236 GLY A CA 1
ATOM 1887 C C . GLY A 1 236 ? 8.492 19.891 47.281 1 95.81 236 GLY A C 1
ATOM 1888 O O . GLY A 1 236 ? 8.82 20.719 48.156 1 95.81 236 GLY A O 1
ATOM 1889 N N . GLN A 1 237 ? 9.016 19.859 46.156 1 96.44 237 GLN A N 1
ATOM 1890 C CA . GLN A 1 237 ? 9.969 20.891 45.75 1 96.44 237 GLN A CA 1
ATOM 1891 C C . GLN A 1 237 ? 9.258 22.016 45 1 96.44 237 GLN A C 1
ATOM 1893 O O . GLN A 1 237 ? 9.539 22.266 43.812 1 96.44 237 GLN A O 1
ATOM 1898 N N . GLN A 1 238 ? 8.523 22.781 45.625 1 95.38 238 GLN A N 1
ATOM 1899 C CA . GLN A 1 238 ? 7.594 23.75 45.031 1 95.38 238 GLN A CA 1
ATOM 1900 C C . GLN A 1 238 ? 8.344 24.891 44.344 1 95.38 238 GLN A C 1
ATOM 1902 O O . GLN A 1 238 ? 7.961 25.344 43.281 1 95.38 238 GLN A O 1
ATOM 1907 N N . GLN A 1 239 ? 9.406 25.375 44.906 1 94.75 239 GLN A N 1
ATOM 1908 C CA . GLN A 1 239 ? 10.156 26.469 44.344 1 94.75 239 GLN A CA 1
ATOM 1909 C C . GLN A 1 239 ? 10.789 26.062 43 1 94.75 239 GLN A C 1
ATOM 1911 O O . GLN A 1 239 ? 10.781 26.844 42.062 1 94.75 239 GLN A O 1
ATOM 1916 N N . ALA A 1 240 ? 11.32 24.875 43.094 1 95.38 240 ALA A N 1
ATOM 1917 C CA . ALA A 1 240 ? 11.914 24.359 41.844 1 95.38 240 ALA A CA 1
ATOM 1918 C C . ALA A 1 240 ? 10.867 24.188 40.75 1 95.38 240 ALA A C 1
ATOM 1920 O O . ALA A 1 240 ? 11.133 24.453 39.594 1 95.38 240 ALA A O 1
ATOM 1921 N N . ALA A 1 241 ? 9.68 23.703 41.094 1 96.69 241 ALA A N 1
ATOM 1922 C CA . ALA A 1 241 ? 8.578 23.516 40.156 1 96.69 241 ALA A CA 1
ATOM 1923 C C . ALA A 1 241 ? 8.164 24.844 39.531 1 96.69 241 ALA A C 1
ATOM 1925 O O . ALA A 1 241 ? 7.992 24.938 38.312 1 96.69 241 ALA A O 1
ATOM 1926 N N . GLU A 1 242 ? 8.016 25.875 40.344 1 94.69 242 GLU A N 1
ATOM 1927 C CA . GLU A 1 242 ? 7.645 27.203 39.844 1 94.69 242 GLU A CA 1
ATOM 1928 C C . GLU A 1 242 ? 8.703 27.766 38.906 1 94.69 242 GLU A C 1
ATOM 1930 O O . GLU A 1 242 ? 8.367 28.406 37.906 1 94.69 242 GLU A O 1
ATOM 1935 N N . GLY A 1 243 ? 9.938 27.5 39.281 1 93.06 243 GLY A N 1
ATOM 1936 C CA . GLY A 1 243 ? 11.031 27.938 38.406 1 93.06 243 GLY A CA 1
ATOM 1937 C C . GLY A 1 243 ? 10.977 27.312 37.031 1 93.06 243 GLY A C 1
ATOM 1938 O O . GLY A 1 243 ? 11.211 27.984 36.031 1 93.06 243 GLY A O 1
ATOM 1939 N N . VAL A 1 244 ? 10.656 26.047 36.969 1 93.12 244 VAL A N 1
ATOM 1940 C CA . VAL A 1 244 ? 10.594 25.328 35.688 1 93.12 244 VAL A CA 1
ATOM 1941 C C . VAL A 1 244 ? 9.422 25.844 34.875 1 93.12 244 VAL A C 1
ATOM 1943 O O . VAL A 1 244 ? 9.531 25.984 33.656 1 93.12 244 VAL A O 1
ATOM 1946 N N . TRP A 1 245 ? 8.312 26.094 35.5 1 94.12 245 TRP A N 1
ATOM 1947 C CA . TRP A 1 245 ? 7.098 26.516 34.812 1 94.12 245 TRP A CA 1
ATOM 1948 C C . TRP A 1 245 ? 7.223 27.953 34.312 1 94.12 245 TRP A C 1
ATOM 1950 O O . TRP A 1 245 ? 6.645 28.312 33.281 1 94.12 245 TRP A O 1
ATOM 1960 N N . ASN A 1 246 ? 8.016 28.781 34.875 1 87.19 246 ASN A N 1
ATOM 1961 C CA . ASN A 1 246 ? 8.133 30.203 34.562 1 87.19 246 ASN A CA 1
ATOM 1962 C C . ASN A 1 246 ? 9.344 30.484 33.688 1 87.19 246 ASN A C 1
ATOM 1964 O O . ASN A 1 246 ? 9.5 31.578 33.156 1 87.19 246 ASN A O 1
ATOM 1968 N N . SER A 1 247 ? 10.227 29.625 33.531 1 67.81 247 SER A N 1
ATOM 1969 C CA . SER A 1 247 ? 11.508 29.844 32.844 1 67.81 247 SER A CA 1
ATOM 1970 C C . SER A 1 247 ? 11.336 30.016 31.359 1 67.81 247 SER A C 1
ATOM 1972 O O . SER A 1 247 ? 12.289 29.859 30.594 1 67.81 247 SER A O 1
ATOM 1974 N N . THR A 1 248 ? 10.289 30.438 30.891 1 67.19 248 THR A N 1
ATOM 1975 C CA . THR A 1 248 ? 10.133 30.453 29.438 1 67.19 248 THR A CA 1
ATOM 1976 C C . THR A 1 248 ? 9.852 31.875 28.953 1 67.19 248 THR A C 1
ATOM 1978 O O . THR A 1 248 ? 8.773 32.438 29.203 1 67.19 248 THR A O 1
ATOM 1981 N N . THR A 1 249 ? 10.984 32.594 28.75 1 66.56 249 THR A N 1
ATOM 1982 C CA . THR A 1 249 ? 10.695 33.906 28.156 1 66.56 249 THR A CA 1
ATOM 1983 C C . THR A 1 249 ? 10.852 33.844 26.641 1 66.56 249 THR A C 1
ATOM 1985 O O . THR A 1 249 ? 11.891 33.406 26.125 1 66.56 249 THR A O 1
ATOM 1988 N N . GLY A 1 250 ? 9.789 34.188 26.031 1 69.88 250 GLY A N 1
ATOM 1989 C CA . GLY A 1 250 ? 9.812 34.344 24.578 1 69.88 250 GLY A CA 1
ATOM 1990 C C . GLY A 1 250 ? 9.594 33.031 23.859 1 69.88 250 GLY A C 1
ATOM 1991 O O . GLY A 1 250 ? 9.75 32.938 22.625 1 69.88 250 GLY A O 1
ATOM 1992 N N . VAL A 1 251 ? 9.398 32 24.688 1 83.56 251 VAL A N 1
ATOM 1993 C CA . VAL A 1 251 ? 9.148 30.719 24.062 1 83.56 251 VAL A CA 1
ATOM 1994 C C . VAL A 1 251 ? 7.836 30.125 24.578 1 83.56 251 VAL A C 1
ATOM 1996 O O . VAL A 1 251 ? 7.242 30.656 25.531 1 83.56 251 VAL A O 1
ATOM 1999 N N . CYS A 1 252 ? 7.391 29.109 23.984 1 88.62 252 CYS A N 1
ATOM 2000 C CA . CYS A 1 252 ? 6.133 28.469 24.375 1 88.62 252 CYS A CA 1
ATOM 2001 C C . CYS A 1 252 ? 6.199 27.953 25.797 1 88.62 252 CYS A C 1
ATOM 2003 O O . CYS A 1 252 ? 7.02 27.094 26.125 1 88.62 252 CYS A O 1
ATOM 2005 N N . SER A 1 253 ? 5.434 28.562 26.656 1 92.38 253 SER A N 1
ATOM 2006 C CA . SER A 1 253 ? 5.379 28.156 28.062 1 92.38 253 SER A CA 1
ATOM 2007 C C . SER A 1 253 ? 4.492 26.938 28.25 1 92.38 253 SER A C 1
ATOM 2009 O O . SER A 1 253 ? 3.723 26.578 27.359 1 92.38 253 SER A O 1
ATOM 2011 N N . PRO A 1 254 ? 4.617 26.25 29.406 1 94.44 254 PRO A N 1
ATOM 2012 C CA . PRO A 1 254 ? 3.727 25.125 29.688 1 94.44 254 PRO A CA 1
ATOM 2013 C C . PRO A 1 254 ? 2.25 25.484 29.562 1 94.44 254 PRO A C 1
ATOM 2015 O O . PRO A 1 254 ? 1.46 24.719 29 1 94.44 254 PRO A O 1
ATOM 2018 N N . ALA A 1 255 ? 1.893 26.688 30.062 1 94.81 255 ALA A N 1
ATOM 2019 C CA . ALA A 1 255 ? 0.501 27.125 29.984 1 94.81 255 ALA A CA 1
ATOM 2020 C C . ALA A 1 255 ? 0.049 27.219 28.531 1 94.81 255 ALA A C 1
ATOM 2022 O O . ALA A 1 255 ? -1.071 26.828 28.188 1 94.81 255 ALA A O 1
ATOM 2023 N N . MET A 1 256 ? 0.911 27.766 27.688 1 91.75 256 MET A N 1
ATOM 2024 C CA . MET A 1 256 ? 0.606 27.891 26.266 1 91.75 256 MET A CA 1
ATOM 2025 C C . MET A 1 256 ? 0.446 26.516 25.609 1 91.75 256 MET A C 1
ATOM 2027 O O . MET A 1 256 ? -0.496 26.297 24.859 1 91.75 256 MET A O 1
ATOM 2031 N N . GLY A 1 257 ? 1.393 25.641 25.906 1 90.25 257 GLY A N 1
ATOM 2032 C CA . GLY A 1 257 ? 1.32 24.297 25.375 1 90.25 257 GLY A CA 1
ATOM 2033 C C . GLY A 1 257 ? 0.023 23.594 25.703 1 90.25 257 GLY A C 1
ATOM 2034 O O . GLY A 1 257 ? -0.549 22.891 24.859 1 90.25 257 GLY A O 1
ATOM 2035 N N . LEU A 1 258 ? -0.439 23.719 26.906 1 92.81 258 LEU A N 1
ATOM 2036 C CA . LEU A 1 258 ? -1.684 23.109 27.359 1 92.81 258 LEU A CA 1
ATOM 2037 C C . LEU A 1 258 ? -2.879 23.688 26.609 1 92.81 258 LEU A C 1
ATOM 2039 O O . LEU A 1 258 ? -3.809 22.969 26.25 1 92.81 258 LEU A O 1
ATOM 2043 N N . CYS A 1 259 ? -2.816 24.969 26.344 1 91.5 259 CYS A N 1
ATOM 2044 C CA . CYS A 1 259 ? -3.945 25.672 25.734 1 91.5 259 CYS A CA 1
ATOM 2045 C C . CYS A 1 259 ? -4.027 25.375 24.234 1 91.5 259 CYS A C 1
ATOM 2047 O O . CYS A 1 259 ? -5.082 25.547 23.625 1 91.5 259 CYS A O 1
ATOM 2049 N N . LYS A 1 260 ? -2.889 24.969 23.656 1 85.5 260 LYS A N 1
ATOM 2050 C CA . LYS A 1 260 ? -2.887 24.594 22.234 1 85.5 260 LYS A CA 1
ATOM 2051 C C . LYS A 1 260 ? -3.748 23.359 22 1 85.5 260 LYS A C 1
ATOM 2053 O O . LYS A 1 260 ? -4.258 23.156 20.891 1 85.5 260 LYS A O 1
ATOM 2058 N N . GLU A 1 261 ? -3.885 22.531 23.016 1 86.31 261 GLU A N 1
ATOM 2059 C CA . GLU A 1 261 ? -4.676 21.297 22.906 1 86.31 261 GLU A CA 1
ATOM 2060 C C . GLU A 1 261 ? -5.699 21.219 24.047 1 86.31 261 GLU A C 1
ATOM 2062 O O . GLU A 1 261 ? -5.531 20.422 24.969 1 86.31 261 GLU A O 1
ATOM 2067 N N . PRO A 1 262 ? -6.797 21.938 23.828 1 87.06 262 PRO A N 1
ATOM 2068 C CA . PRO A 1 262 ? -7.773 21.969 24.922 1 87.06 262 PRO A CA 1
ATOM 2069 C C . PRO A 1 262 ? -8.375 20.594 25.234 1 87.06 262 PRO A C 1
ATOM 2071 O O . PRO A 1 262 ? -8.773 19.875 24.312 1 87.06 262 PRO A O 1
ATOM 2074 N N . SER A 1 263 ? -8.305 20.219 26.391 1 84.81 263 SER A N 1
ATOM 2075 C CA . SER A 1 263 ? -8.883 19 26.938 1 84.81 263 SER A CA 1
ATOM 2076 C C . SER A 1 263 ? -9.172 19.156 28.438 1 84.81 263 SER A C 1
ATOM 2078 O O . SER A 1 263 ? -8.688 20.078 29.078 1 84.81 263 SER A O 1
ATOM 2080 N N . SER A 1 264 ? -10.055 18.266 28.891 1 87.56 264 SER A N 1
ATOM 2081 C CA . SER A 1 264 ? -10.352 18.297 30.328 1 87.56 264 SER A CA 1
ATOM 2082 C C . SER A 1 264 ? -9.086 18.125 31.156 1 87.56 264 SER A C 1
ATOM 2084 O O . SER A 1 264 ? -8.914 18.781 32.188 1 87.56 264 SER A O 1
ATOM 2086 N N . GLU A 1 265 ? -8.227 17.297 30.703 1 88.88 265 GLU A N 1
ATOM 2087 C CA . GLU A 1 265 ? -6.973 17.047 31.391 1 88.88 265 GLU A CA 1
ATOM 2088 C C . GLU A 1 265 ? -6.094 18.281 31.422 1 88.88 265 GLU A C 1
ATOM 2090 O O . GLU A 1 265 ? -5.539 18.641 32.469 1 88.88 265 GLU A O 1
ATOM 2095 N N . HIS A 1 266 ? -5.945 18.922 30.312 1 92.25 266 HIS A N 1
ATOM 2096 C CA . HIS A 1 266 ? -5.09 20.094 30.219 1 92.25 266 HIS A CA 1
ATOM 2097 C C . HIS A 1 266 ? -5.656 21.266 31.031 1 92.25 266 HIS A C 1
ATOM 2099 O O . HIS A 1 266 ? -4.906 22.062 31.578 1 92.25 266 HIS A O 1
ATOM 2105 N N . ALA A 1 267 ? -7.055 21.266 31.062 1 93.88 267 ALA A N 1
ATOM 2106 C CA . ALA A 1 267 ? -7.676 22.281 31.906 1 93.88 267 ALA A CA 1
ATOM 2107 C C . ALA A 1 267 ? -7.305 22.078 33.375 1 93.88 267 ALA A C 1
ATOM 2109 O O . ALA A 1 267 ? -7.055 23.047 34.094 1 93.88 267 ALA A O 1
ATOM 2110 N N . ASP A 1 268 ? -7.281 20.828 33.75 1 95.06 268 ASP A N 1
ATOM 2111 C CA . ASP A 1 268 ? -6.887 20.516 35.125 1 95.06 268 ASP A CA 1
ATOM 2112 C C . ASP A 1 268 ? -5.441 20.922 35.406 1 95.06 268 ASP A C 1
ATOM 2114 O O . ASP A 1 268 ? -5.121 21.453 36.469 1 95.06 268 ASP A O 1
ATOM 2118 N N . TYR A 1 269 ? -4.625 20.656 34.406 1 96.62 269 TYR A N 1
ATOM 2119 C CA . TYR A 1 269 ? -3.223 21.047 34.531 1 96.62 269 TYR A CA 1
ATOM 2120 C C . TYR A 1 269 ? -3.072 22.562 34.594 1 96.62 269 TYR A C 1
ATOM 2122 O O . TYR A 1 269 ? -2.23 23.078 35.344 1 96.62 269 TYR A O 1
ATOM 2130 N N . LEU A 1 270 ? -3.842 23.203 33.781 1 96.88 270 LEU A N 1
ATOM 2131 C CA . LEU A 1 270 ? -3.811 24.656 33.781 1 96.88 270 LEU A CA 1
ATOM 2132 C C . LEU A 1 270 ? -4.234 25.219 35.125 1 96.88 270 LEU A C 1
ATOM 2134 O O . LEU A 1 270 ? -3.691 26.234 35.594 1 96.88 270 LEU A O 1
ATOM 2138 N N . GLU A 1 271 ? -5.254 24.547 35.75 1 97.06 271 GLU A N 1
ATOM 2139 C CA . GLU A 1 271 ? -5.707 24.938 37.094 1 97.06 271 GLU A CA 1
ATOM 2140 C C . GLU A 1 271 ? -4.582 24.828 38.125 1 97.06 271 GLU A C 1
ATOM 2142 O O . GLU A 1 271 ? -4.418 25.688 38.969 1 97.06 271 GLU A O 1
ATOM 2147 N N . LEU A 1 272 ? -3.842 23.781 38 1 96.56 272 LEU A N 1
ATOM 2148 C CA . LEU A 1 272 ? -2.699 23.578 38.875 1 96.56 272 LEU A CA 1
ATOM 2149 C C . LEU A 1 272 ? -1.695 24.719 38.75 1 96.56 272 LEU A C 1
ATOM 2151 O O . LEU A 1 272 ? -1.181 25.219 39.75 1 96.56 272 LEU A O 1
ATOM 2155 N N . LEU A 1 273 ? -1.378 25.109 37.562 1 97 273 LEU A N 1
ATOM 2156 C CA . LEU A 1 273 ? -0.444 26.203 37.312 1 97 273 LEU A CA 1
ATOM 2157 C C . LEU A 1 273 ? -0.975 27.516 37.875 1 97 273 LEU A C 1
ATOM 2159 O O . LEU A 1 273 ? -0.214 28.312 38.438 1 97 273 LEU A O 1
ATOM 2163 N N . ALA A 1 274 ? -2.273 27.75 37.656 1 96.31 274 ALA A N 1
ATOM 2164 C CA . ALA A 1 274 ? -2.9 28.953 38.188 1 96.31 274 ALA A CA 1
ATOM 2165 C C . ALA A 1 274 ? -2.793 29.016 39.719 1 96.31 274 ALA A C 1
ATOM 2167 O O . ALA A 1 274 ? -2.49 30.062 40.281 1 96.31 274 ALA A O 1
ATOM 2168 N N . ASP A 1 275 ? -3.08 27.875 40.344 1 94.25 275 ASP A N 1
ATOM 2169 C CA . ASP A 1 275 ? -3.027 27.781 41.781 1 94.25 275 ASP A CA 1
ATOM 2170 C C . ASP A 1 275 ? -1.607 28 42.312 1 94.25 275 ASP A C 1
ATOM 2172 O O . ASP A 1 275 ? -1.414 28.531 43.406 1 94.25 275 ASP A O 1
ATOM 2176 N N . ALA A 1 276 ? -0.65 27.594 41.5 1 94.38 276 ALA A N 1
ATOM 2177 C CA . ALA A 1 276 ? 0.753 27.734 41.875 1 94.38 276 ALA A CA 1
ATOM 2178 C C . ALA A 1 276 ? 1.238 29.172 41.656 1 94.38 276 ALA A C 1
ATOM 2180 O O . ALA A 1 276 ? 2.357 29.516 42.031 1 94.38 276 ALA A O 1
ATOM 2181 N N . GLY A 1 277 ? 0.432 30.047 41 1 91.06 277 GLY A N 1
ATOM 2182 C CA . GLY A 1 277 ? 0.752 31.453 40.812 1 91.06 277 GLY A CA 1
ATOM 2183 C C . GLY A 1 277 ? 1.595 31.719 39.594 1 91.06 277 GLY A C 1
ATOM 2184 O O . GLY A 1 277 ? 2.305 32.719 39.5 1 91.06 277 GLY A O 1
ATOM 2185 N N . ILE A 1 278 ? 1.536 30.828 38.625 1 93.25 278 ILE A N 1
ATOM 2186 C CA . ILE A 1 278 ? 2.312 31 37.406 1 93.25 278 ILE A CA 1
ATOM 2187 C C . ILE A 1 278 ? 1.723 32.125 36.562 1 93.25 278 ILE A C 1
ATOM 2189 O O . ILE A 1 278 ? 0.501 32.281 36.5 1 93.25 278 ILE A O 1
ATOM 2193 N N . ASP A 1 279 ? 2.572 32.875 35.875 1 89.94 279 ASP A N 1
ATOM 2194 C CA . ASP A 1 279 ? 2.158 34.031 35.062 1 89.94 279 ASP A CA 1
ATOM 2195 C C . ASP A 1 279 ? 1.672 33.594 33.688 1 89.94 279 ASP A C 1
ATOM 2197 O O . ASP A 1 279 ? 2.42 32.969 32.906 1 89.94 279 ASP A O 1
ATOM 2201 N N . PHE A 1 280 ? 0.416 33.969 33.375 1 92.88 280 PHE A N 1
ATOM 2202 C CA . PHE A 1 280 ? -0.157 33.562 32.094 1 92.88 280 PHE A CA 1
ATOM 2203 C C . PHE A 1 280 ? -0.052 34.719 31.094 1 92.88 280 PHE A C 1
ATOM 2205 O O . PHE A 1 280 ? -0.381 34.531 29.922 1 92.88 280 PHE A O 1
ATOM 2212 N N . ASP A 1 281 ? 0.412 35.844 31.531 1 88.88 281 ASP A N 1
ATOM 2213 C CA . ASP A 1 281 ? 0.488 37.031 30.672 1 88.88 281 ASP A CA 1
ATOM 2214 C C . ASP A 1 281 ? 1.863 37.156 30.016 1 88.88 281 ASP A C 1
ATOM 2216 O O . ASP A 1 281 ? 2.504 38.188 30.094 1 88.88 281 ASP A O 1
ATOM 2220 N N . VAL A 1 282 ? 2.391 36.062 29.531 1 86.88 282 VAL A N 1
ATOM 2221 C CA . VAL A 1 282 ? 3.643 36 28.781 1 86.88 282 VAL A CA 1
ATOM 2222 C C . VAL A 1 282 ? 3.359 35.594 27.344 1 86.88 282 VAL A C 1
ATOM 2224 O O . VAL A 1 282 ? 2.287 35.062 27.031 1 86.88 282 VAL A O 1
ATOM 2227 N N . TYR A 1 283 ? 4.27 35.875 26.422 1 82.06 283 TYR A N 1
ATOM 2228 C CA . TYR A 1 283 ? 4.055 35.625 25 1 82.06 283 TYR A CA 1
ATOM 2229 C C . TYR A 1 283 ? 5.184 34.812 24.406 1 82.06 283 TYR A C 1
ATOM 2231 O O . TYR A 1 283 ? 6.336 34.906 24.844 1 82.06 283 TYR A O 1
ATOM 2239 N N . ASP A 1 284 ? 4.879 33.969 23.5 1 83 284 ASP A N 1
ATOM 2240 C CA . ASP A 1 284 ? 5.875 33.094 22.875 1 83 284 ASP A CA 1
ATOM 2241 C C . ASP A 1 284 ? 6.57 33.812 21.719 1 83 284 ASP A C 1
ATOM 2243 O O . ASP A 1 284 ? 6.488 35.031 21.594 1 83 284 ASP A O 1
ATOM 2247 N N . GLU A 1 285 ? 7.375 32.938 20.938 1 71.25 285 GLU A N 1
ATOM 2248 C CA . GLU A 1 285 ? 8.188 33.5 19.859 1 71.25 285 GLU A CA 1
ATOM 2249 C C . GLU A 1 285 ? 7.309 34.031 18.734 1 71.25 285 GLU A C 1
ATOM 2251 O O . GLU A 1 285 ? 7.742 34.906 17.953 1 71.25 285 GLU A O 1
ATOM 2256 N N . GLN A 1 286 ? 6.051 33.656 18.719 1 71.38 286 GLN A N 1
ATOM 2257 C CA . GLN A 1 286 ? 5.137 34.125 17.688 1 71.38 286 GLN A CA 1
ATOM 2258 C C . GLN A 1 286 ? 4.234 35.25 18.203 1 71.38 286 GLN A C 1
ATOM 2260 O O . GLN A 1 286 ? 3.416 35.781 17.469 1 71.38 286 GLN A O 1
ATOM 2265 N N . GLY A 1 287 ? 4.395 35.531 19.469 1 73.44 287 GLY A N 1
ATOM 2266 C CA . GLY A 1 287 ? 3.619 36.625 20.047 1 73.44 287 GLY A CA 1
ATOM 2267 C C . GLY A 1 287 ? 2.258 36.188 20.547 1 73.44 287 GLY A C 1
ATOM 2268 O O . GLY A 1 287 ? 1.33 37 20.641 1 73.44 287 GLY A O 1
ATOM 2269 N N . PHE A 1 288 ? 2.074 34.906 20.875 1 82.81 288 PHE A N 1
ATOM 2270 C CA . PHE A 1 288 ? 0.804 34.406 21.391 1 82.81 288 PHE A CA 1
ATOM 2271 C C . PHE A 1 288 ? 0.92 34.062 22.875 1 82.81 288 PHE A C 1
ATOM 2273 O O . PHE A 1 288 ? 1.952 33.531 23.312 1 82.81 288 PHE A O 1
ATOM 2280 N N . SER A 1 289 ? -0.081 34.406 23.562 1 88.88 289 SER A N 1
ATOM 2281 C CA . SER A 1 289 ? -0.16 34.062 24.984 1 88.88 289 SER A CA 1
ATOM 2282 C C . SER A 1 289 ? -1.042 32.812 25.188 1 88.88 289 SER A C 1
ATOM 2284 O O . SER A 1 289 ? -1.625 32.312 24.234 1 88.88 289 SER A O 1
ATOM 2286 N N . ALA A 1 290 ? -1.071 32.344 26.422 1 93 290 ALA A N 1
ATOM 2287 C CA . ALA A 1 290 ? -1.958 31.234 26.766 1 93 290 ALA A CA 1
ATOM 2288 C C . ALA A 1 290 ? -3.406 31.562 26.406 1 93 290 ALA A C 1
ATOM 2290 O O . ALA A 1 290 ? -4.141 30.719 25.906 1 93 290 ALA A O 1
ATOM 2291 N N . LEU A 1 291 ? -3.816 32.812 26.719 1 92.44 291 LEU A N 1
ATOM 2292 C CA . LEU A 1 291 ? -5.172 33.25 26.406 1 92.44 291 LEU A CA 1
ATOM 2293 C C . LEU A 1 291 ? -5.414 33.219 24.891 1 92.44 291 LEU A C 1
ATOM 2295 O O . LEU A 1 291 ? -6.484 32.812 24.453 1 92.44 291 LEU A O 1
ATOM 2299 N N . ASP A 1 292 ? -4.406 33.688 24.156 1 86.94 292 ASP A N 1
ATOM 2300 C CA . ASP A 1 292 ? -4.52 33.656 22.703 1 86.94 292 ASP A CA 1
ATOM 2301 C C . ASP A 1 292 ? -4.816 32.25 22.203 1 86.94 292 ASP A C 1
ATOM 2303 O O . ASP A 1 292 ? -5.711 32.062 21.375 1 86.94 292 ASP A O 1
ATOM 2307 N N . TYR A 1 293 ? -4.066 31.312 22.672 1 88.06 293 TYR A N 1
ATOM 2308 C CA . TYR A 1 293 ? -4.219 29.938 22.203 1 88.06 293 TYR A CA 1
ATOM 2309 C C . TYR A 1 293 ? -5.559 29.344 22.641 1 88.06 293 TYR A C 1
ATOM 2311 O O . TYR A 1 293 ? -6.191 28.609 21.906 1 88.06 293 TYR A O 1
ATOM 2319 N N . ALA A 1 294 ? -6 29.641 23.797 1 90.25 294 ALA A N 1
ATOM 2320 C CA . ALA A 1 294 ? -7.289 29.156 24.281 1 90.25 294 ALA A CA 1
ATOM 2321 C C . ALA A 1 294 ? -8.438 29.734 23.453 1 90.25 294 ALA A C 1
ATOM 2323 O O . ALA A 1 294 ? -9.398 29.031 23.141 1 90.25 294 ALA A O 1
ATOM 2324 N N . VAL A 1 295 ? -8.297 31 23.141 1 86.69 295 VAL A N 1
ATOM 2325 C CA . VAL A 1 295 ? -9.328 31.672 22.375 1 86.69 295 VAL A CA 1
ATOM 2326 C C . VAL A 1 295 ? -9.344 31.141 20.938 1 86.69 295 VAL A C 1
ATOM 2328 O O . VAL A 1 295 ? -10.406 31 20.344 1 86.69 295 VAL A O 1
ATOM 2331 N N . LEU A 1 296 ? -8.148 30.953 20.5 1 79.31 296 LEU A N 1
ATOM 2332 C CA . LEU A 1 296 ? -8.023 30.422 19.141 1 79.31 296 LEU A CA 1
ATOM 2333 C C . LEU A 1 296 ? -8.703 29.062 19.031 1 79.31 296 LEU A C 1
ATOM 2335 O O . LEU A 1 296 ? -9.211 28.703 17.969 1 79.31 296 LEU A O 1
ATOM 2339 N N . SER A 1 297 ? -8.609 28.312 20.047 1 76.75 297 SER A N 1
ATOM 2340 C CA . SER A 1 297 ? -9.133 26.953 20.031 1 76.75 297 SER A CA 1
ATOM 2341 C C . SER A 1 297 ? -10.641 26.938 20.234 1 76.75 297 SER A C 1
ATOM 2343 O O . SER A 1 297 ? -11.297 25.922 20 1 76.75 297 SER A O 1
ATOM 2345 N N . ARG A 1 298 ? -11.266 27.969 20.797 1 71.62 298 ARG A N 1
ATOM 2346 C CA . ARG A 1 298 ? -12.688 28.062 21.109 1 71.62 298 ARG A CA 1
ATOM 2347 C C . ARG A 1 298 ? -13.539 27.969 19.844 1 71.62 298 ARG A C 1
ATOM 2349 O O . ARG A 1 298 ? -14.734 27.703 19.906 1 71.62 298 ARG A O 1
ATOM 2356 N N . ASN A 1 299 ? -13.055 27.844 18.797 1 55.78 299 ASN A N 1
ATOM 2357 C CA . ASN A 1 299 ? -13.898 28.094 17.641 1 55.78 299 ASN A CA 1
ATOM 2358 C C . ASN A 1 299 ? -15.188 27.266 17.703 1 55.78 299 ASN A C 1
ATOM 2360 O O . ASN A 1 299 ? -15.305 26.359 18.547 1 55.78 299 ASN A O 1
ATOM 2364 N N . GLN A 1 300 ? -15.828 26.984 16.438 1 51.5 300 GLN A N 1
ATOM 2365 C CA . GLN A 1 300 ? -17.125 27.172 15.805 1 51.5 300 GLN A CA 1
ATOM 2366 C C . GLN A 1 300 ? -18.156 26.172 16.344 1 51.5 300 GLN A C 1
ATOM 2368 O O . GLN A 1 300 ? -19.359 26.406 16.266 1 51.5 300 GLN A O 1
ATOM 2373 N N . THR A 1 301 ? -17.734 24.875 16.469 1 49.28 301 THR A N 1
ATOM 2374 C CA . THR A 1 301 ? -18.891 23.984 16.609 1 49.28 301 THR A CA 1
ATOM 2375 C C . THR A 1 301 ? -19.125 23.641 18.078 1 49.28 301 THR A C 1
ATOM 2377 O O . THR A 1 301 ? -18.188 23.672 18.891 1 49.28 301 THR A O 1
ATOM 2380 N N . ALA A 1 302 ? -20.266 23.797 18.547 1 49.75 302 ALA A N 1
ATOM 2381 C CA . ALA A 1 302 ? -20.875 23.453 19.844 1 49.75 302 ALA A CA 1
ATOM 2382 C C . ALA A 1 302 ? -20.344 22.125 20.359 1 49.75 302 ALA A C 1
ATOM 2384 O O . ALA A 1 302 ? -21.094 21.312 20.891 1 49.75 302 ALA A O 1
ATOM 2385 N N . THR A 1 303 ? -18.875 21.859 20.219 1 57.09 303 THR A N 1
ATOM 2386 C CA . THR A 1 303 ? -18.375 20.547 20.609 1 57.09 303 THR A CA 1
ATOM 2387 C C . THR A 1 303 ? -17.703 20.625 21.984 1 57.09 303 THR A C 1
ATOM 2389 O O . THR A 1 303 ? -17.547 21.703 22.547 1 57.09 303 THR A O 1
ATOM 2392 N N . ALA A 1 304 ? -17.547 19.531 22.672 1 54.25 304 ALA A N 1
ATOM 2393 C CA . ALA A 1 304 ? -16.891 19.344 23.969 1 54.25 304 ALA A CA 1
ATOM 2394 C C . ALA A 1 304 ? -15.586 20.125 24.047 1 54.25 304 ALA A C 1
ATOM 2396 O O . ALA A 1 304 ? -15.258 20.703 25.078 1 54.25 304 ALA A O 1
ATOM 2397 N N . ALA A 1 305 ? -14.875 20.219 23.047 1 57.59 305 ALA A N 1
ATOM 2398 C CA . ALA A 1 305 ? -13.625 20.984 23 1 57.59 305 ALA A CA 1
ATOM 2399 C C . ALA A 1 305 ? -13.883 22.469 23.234 1 57.59 305 ALA A C 1
ATOM 2401 O O . ALA A 1 305 ? -13.086 23.156 23.875 1 57.59 305 ALA A O 1
ATOM 2402 N N . ASN A 1 306 ? -15 22.797 22.922 1 70.81 306 ASN A N 1
ATOM 2403 C CA . ASN A 1 306 ? -15.375 24.188 23.156 1 70.81 306 ASN A CA 1
ATOM 2404 C C . ASN A 1 306 ? -15.617 24.453 24.641 1 70.81 306 ASN A C 1
ATOM 2406 O O . ASN A 1 306 ? -15.242 25.516 25.156 1 70.81 306 ASN A O 1
ATOM 2410 N N . LYS A 1 307 ? -16.078 23.328 25.188 1 80 307 LYS A N 1
ATOM 2411 C CA . LYS A 1 307 ? -16.312 23.469 26.625 1 80 307 LYS A CA 1
ATOM 2412 C C . LYS A 1 307 ? -15 23.547 27.391 1 80 307 LYS A C 1
ATOM 2414 O O . LYS A 1 307 ? -14.875 24.312 28.344 1 80 307 LYS A O 1
ATOM 2419 N N . ASP A 1 308 ? -14.055 22.828 26.938 1 85.06 308 ASP A N 1
ATOM 2420 C CA . ASP A 1 308 ? -12.758 22.812 27.609 1 85.06 308 ASP A CA 1
ATOM 2421 C C . ASP A 1 308 ? -12 24.109 27.359 1 85.06 308 ASP A C 1
ATOM 2423 O O . ASP A 1 308 ? -11.312 24.625 28.25 1 85.06 308 ASP A O 1
ATOM 2427 N N . ALA A 1 309 ? -12.109 24.578 26.156 1 87 309 ALA A N 1
ATOM 2428 C CA . ALA A 1 309 ? -11.469 25.859 25.859 1 87 309 ALA A CA 1
ATOM 2429 C C . ALA A 1 309 ? -12.062 26.984 26.719 1 87 309 ALA A C 1
ATOM 2431 O O . ALA A 1 309 ? -11.336 27.859 27.188 1 87 309 ALA A O 1
ATOM 2432 N N . GLU A 1 310 ? -13.391 26.875 26.891 1 89.69 310 GLU A N 1
ATOM 2433 C CA . GLU A 1 310 ? -14.055 27.875 27.719 1 89.69 310 GLU A CA 1
ATOM 2434 C C . GLU A 1 310 ? -13.609 27.781 29.172 1 89.69 310 GLU A C 1
ATOM 2436 O O . GLU A 1 310 ? -13.398 28.797 29.828 1 89.69 310 GLU A O 1
ATOM 2441 N N . ARG A 1 311 ? -13.531 26.578 29.547 1 92.69 311 ARG A N 1
ATOM 2442 C CA . ARG A 1 311 ? -13.047 26.375 30.906 1 92.69 311 ARG A CA 1
ATOM 2443 C C . ARG A 1 311 ? -11.633 26.906 31.078 1 92.69 311 ARG A C 1
ATOM 2445 O O . ARG A 1 311 ? -11.312 27.531 32.094 1 92.69 311 ARG A O 1
ATOM 2452 N N . MET A 1 312 ? -10.797 26.719 30.141 1 94.25 312 MET A N 1
ATOM 2453 C CA . MET A 1 312 ? -9.414 27.188 30.188 1 94.25 312 MET A CA 1
ATOM 2454 C C . MET A 1 312 ? -9.352 28.719 30.188 1 94.25 312 MET A C 1
ATOM 2456 O O . MET A 1 312 ? -8.539 29.312 30.891 1 94.25 312 MET A O 1
ATOM 2460 N N . ILE A 1 313 ? -10.25 29.328 29.422 1 94.56 313 ILE A N 1
ATOM 2461 C CA . ILE A 1 313 ? -10.312 30.781 29.391 1 94.56 313 ILE A CA 1
ATOM 2462 C C . ILE A 1 313 ? -10.711 31.328 30.75 1 94.56 313 ILE A C 1
ATOM 2464 O O . ILE A 1 313 ? -10.148 32.312 31.234 1 94.56 313 ILE A O 1
ATOM 2468 N N . ASP A 1 314 ? -11.625 30.578 31.359 1 95.25 314 ASP A N 1
ATOM 2469 C CA . ASP A 1 314 ? -12.062 30.984 32.688 1 95.25 314 ASP A CA 1
ATOM 2470 C C . ASP A 1 314 ? -10.906 30.922 33.688 1 95.25 314 ASP A C 1
ATOM 2472 O O . ASP A 1 314 ? -10.766 31.797 34.531 1 95.25 314 ASP A O 1
ATOM 2476 N N . ILE A 1 315 ? -10.164 29.906 33.562 1 97.12 315 ILE A N 1
ATOM 2477 C CA . ILE A 1 315 ? -9.016 29.734 34.469 1 97.12 315 ILE A CA 1
ATOM 2478 C C . ILE A 1 315 ? -7.996 30.844 34.219 1 97.12 315 ILE A C 1
ATOM 2480 O O . ILE A 1 315 ? -7.469 31.422 35.188 1 97.12 315 ILE A O 1
ATOM 2484 N N . ILE A 1 316 ? -7.727 31.141 33 1 96.81 316 ILE A N 1
ATOM 2485 C CA . ILE A 1 316 ? -6.754 32.156 32.656 1 96.81 316 ILE A CA 1
ATOM 2486 C C . ILE A 1 316 ? -7.23 33.531 33.125 1 96.81 316 ILE A C 1
ATOM 2488 O O . ILE A 1 316 ? -6.445 34.312 33.656 1 96.81 316 ILE A O 1
ATOM 2492 N N . ASP A 1 317 ? -8.523 33.75 33.031 1 95.62 317 ASP A N 1
ATOM 2493 C CA . ASP A 1 317 ? -9.102 35.031 33.438 1 95.62 317 ASP A CA 1
ATOM 2494 C C . ASP A 1 317 ? -8.922 35.25 34.938 1 95.62 317 ASP A C 1
ATOM 2496 O O . ASP A 1 317 ? -8.562 36.344 35.375 1 95.62 317 ASP A O 1
ATOM 2500 N N . ARG A 1 318 ? -9.234 34.25 35.625 1 95.38 318 ARG A N 1
ATOM 2501 C CA . ARG A 1 318 ? -9.086 34.344 37.094 1 95.38 318 ARG A CA 1
ATOM 2502 C C . ARG A 1 318 ? -7.641 34.625 37.469 1 95.38 318 ARG A C 1
ATOM 2504 O O . ARG A 1 318 ? -7.383 35.5 38.312 1 95.38 318 ARG A O 1
ATOM 2511 N N . SER A 1 319 ? -6.746 33.969 36.875 1 95.06 319 SER A N 1
ATOM 2512 C CA . SER A 1 319 ? -5.328 34.125 37.156 1 95.06 319 SER A CA 1
ATOM 2513 C C . SER A 1 319 ? -4.836 35.5 36.719 1 95.06 319 SER A C 1
ATOM 2515 O O . SER A 1 319 ? -4.023 36.125 37.406 1 95.06 319 SER A O 1
ATOM 2517 N N . LEU A 1 320 ? -5.238 35.938 35.531 1 93.62 320 LEU A N 1
ATOM 2518 C CA . LEU A 1 320 ? -4.863 37.25 35 1 93.62 320 LEU A CA 1
ATOM 2519 C C . LEU A 1 320 ? -5.336 38.344 35.938 1 93.62 320 LEU A C 1
ATOM 2521 O O . LEU A 1 320 ? -4.605 39.312 36.156 1 93.62 320 LEU A O 1
ATOM 2525 N N . ARG A 1 321 ? -6.559 38.25 36.438 1 94.81 321 ARG A N 1
ATOM 2526 C CA . ARG A 1 321 ? -7.105 39.25 37.344 1 94.81 321 ARG A CA 1
ATOM 2527 C C . ARG A 1 321 ? -6.258 39.344 38.625 1 94.81 321 ARG A C 1
ATOM 2529 O O . ARG A 1 321 ? -5.98 40.469 39.094 1 94.81 321 ARG A O 1
ATOM 2536 N N . LYS A 1 322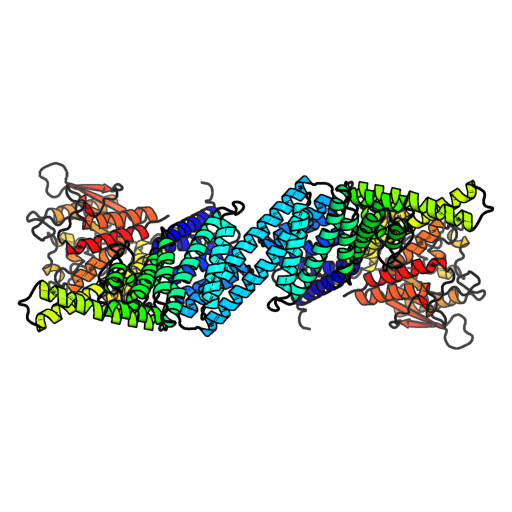 ? -5.867 38.219 39.062 1 93.25 322 LYS A N 1
ATOM 2537 C CA . LYS A 1 322 ? -5.039 38.219 40.281 1 93.25 322 LYS A CA 1
ATOM 2538 C C . LYS A 1 322 ? -3.695 38.906 40.031 1 93.25 322 LYS A C 1
ATOM 2540 O O . LYS A 1 322 ? -3.246 39.688 40.844 1 93.25 322 LYS A O 1
ATOM 2545 N N . THR A 1 323 ? -3.09 38.531 38.969 1 90.81 323 THR A N 1
ATOM 2546 C CA . THR A 1 323 ? -1.778 39.062 38.625 1 90.81 323 THR A CA 1
ATOM 2547 C C . THR A 1 323 ? -1.868 40.562 38.344 1 90.81 323 THR A C 1
ATOM 2549 O O . THR A 1 323 ? -1.028 41.344 38.844 1 90.81 323 THR A O 1
ATOM 2552 N N . LEU A 1 324 ? -2.85 41.031 37.656 1 90.31 324 LEU A N 1
ATOM 2553 C CA . LEU A 1 324 ? -3.023 42.438 37.312 1 90.31 324 LEU A CA 1
ATOM 2554 C C . LEU A 1 324 ? -3.391 43.25 38.562 1 90.31 324 LEU A C 1
ATOM 2556 O O . LEU A 1 324 ? -2.994 44.438 38.656 1 90.31 324 LEU A O 1
ATOM 2560 N N . ALA A 1 325 ? -4.184 42.625 39.438 1 91.94 325 ALA A N 1
ATOM 2561 C CA . ALA A 1 325 ? -4.523 43.281 40.688 1 91.94 325 ALA A CA 1
ATOM 2562 C C . ALA A 1 325 ? -3.277 43.531 41.531 1 91.94 325 ALA A C 1
ATOM 2564 O O . ALA A 1 325 ? -3.119 44.625 42.125 1 91.94 325 ALA A O 1
ATOM 2565 N N . ALA A 1 326 ? -2.469 42.531 41.562 1 90.62 326 ALA A N 1
ATOM 2566 C CA . ALA A 1 326 ? -1.231 42.688 42.344 1 90.62 326 ALA A CA 1
ATOM 2567 C C . ALA A 1 326 ? -0.327 43.75 41.719 1 90.62 326 ALA A C 1
ATOM 2569 O O . ALA A 1 326 ? 0.305 44.531 42.438 1 90.62 326 ALA A O 1
ATOM 2570 N N . ASP A 1 327 ? -0.251 43.75 40.5 1 88.38 327 ASP A N 1
ATOM 2571 C CA . ASP A 1 327 ? 0.566 44.75 39.781 1 88.38 327 ASP A CA 1
ATOM 2572 C C . ASP A 1 327 ? 0.015 46.156 40 1 88.38 327 ASP A C 1
ATOM 2574 O O . ASP A 1 327 ? 0.779 47.094 40.156 1 88.38 327 ASP A O 1
ATOM 2578 N N . HIS A 1 328 ? -1.284 46.281 39.906 1 88.5 328 HIS A N 1
ATOM 2579 C CA . HIS A 1 328 ? -1.93 47.562 40.094 1 88.5 328 HIS A CA 1
ATOM 2580 C C . HIS A 1 328 ? -1.694 48.125 41.5 1 88.5 328 HIS A C 1
ATOM 2582 O O . HIS A 1 328 ? -1.483 49.312 41.688 1 88.5 328 HIS A O 1
ATOM 2588 N N . GLU A 1 329 ? -1.802 47.219 42.469 1 89.5 329 GLU A N 1
ATOM 2589 C CA . GLU A 1 329 ? -1.568 47.625 43.844 1 89.5 329 GLU A CA 1
ATOM 2590 C C . GLU A 1 329 ? -0.14 48.125 44.031 1 89.5 329 GLU A C 1
ATOM 2592 O O . GLU A 1 329 ? 0.1 49.031 44.844 1 89.5 329 GLU A O 1
ATOM 2597 N N . ARG A 1 330 ? 0.733 47.5 43.312 1 90.81 330 ARG A N 1
ATOM 2598 C CA . ARG A 1 330 ? 2.133 47.906 43.406 1 90.81 330 ARG A CA 1
ATOM 2599 C C . ARG A 1 330 ? 2.365 49.25 42.719 1 90.81 330 ARG A C 1
ATOM 2601 O O . ARG A 1 330 ? 3.15 50.062 43.188 1 90.81 330 ARG A O 1
ATOM 2608 N N . GLN A 1 331 ? 1.736 49.5 41.656 1 86.38 331 GLN A N 1
ATOM 2609 C CA . GLN A 1 331 ? 1.971 50.719 40.844 1 86.38 331 GLN A CA 1
ATOM 2610 C C . GLN A 1 331 ? 1.177 51.906 41.375 1 86.38 331 GLN A C 1
ATOM 2612 O O . GLN A 1 331 ? 1.633 53.031 41.312 1 86.38 331 GLN A O 1
ATOM 2617 N N . MET A 1 332 ? -0.06 51.625 41.844 1 88.62 332 MET A N 1
ATOM 2618 C CA . MET A 1 332 ? -0.93 52.688 42.344 1 88.62 332 MET A CA 1
ATOM 2619 C C . MET A 1 332 ? -1.499 52.344 43.719 1 88.62 332 MET A C 1
ATOM 2621 O O . MET A 1 332 ? -2.705 52.156 43.844 1 88.62 332 MET A O 1
ATOM 2625 N N . PRO A 1 333 ? -0.729 52.531 44.688 1 84.94 333 PRO A N 1
ATOM 2626 C CA . PRO A 1 333 ? -1.187 52.125 46.031 1 84.94 333 PRO A CA 1
ATOM 2627 C C . PRO A 1 333 ? -2.301 53.031 46.562 1 84.94 333 PRO A C 1
ATOM 2629 O O . PRO A 1 333 ? -3.076 52.625 47.438 1 84.94 333 PRO A O 1
ATOM 2632 N N . GLN A 1 334 ? -2.43 54.156 46.031 1 88.56 334 GLN A N 1
ATOM 2633 C CA . GLN A 1 334 ? -3.391 55.125 46.531 1 88.56 334 GLN A CA 1
ATOM 2634 C C . GLN A 1 334 ? -4.734 55 45.844 1 88.56 334 GLN A C 1
ATOM 2636 O O . GLN A 1 334 ? -5.699 55.656 46.188 1 88.56 334 GLN A O 1
ATOM 2641 N N . SER A 1 335 ? -4.871 54.031 44.969 1 84.44 335 SER A N 1
ATOM 2642 C CA . SER A 1 335 ? -6.105 53.875 44.219 1 84.44 335 SER A CA 1
ATOM 2643 C C . SER A 1 335 ? -7.223 53.312 45.094 1 84.44 335 SER A C 1
ATOM 2645 O O . SER A 1 335 ? -6.977 52.469 45.969 1 84.44 335 SER A O 1
ATOM 2647 N N . THR A 1 336 ? -8.43 53.844 44.875 1 90.06 336 THR A N 1
ATOM 2648 C CA . THR A 1 336 ? -9.578 53.281 45.594 1 90.06 336 THR A CA 1
ATOM 2649 C C . THR A 1 336 ? -9.844 51.844 45.094 1 90.06 336 THR A C 1
ATOM 2651 O O . THR A 1 336 ? -9.484 51.5 43.969 1 90.06 336 THR A O 1
ATOM 2654 N N . PRO A 1 337 ? -10.367 51.062 46 1 88.19 337 PRO A N 1
ATOM 2655 C CA . PRO A 1 337 ? -10.68 49.688 45.594 1 88.19 337 PRO A CA 1
ATOM 2656 C C . PRO A 1 337 ? -11.539 49.625 44.312 1 88.19 337 PRO A C 1
ATOM 2658 O O . PRO A 1 337 ? -11.344 48.75 43.469 1 88.19 337 PRO A O 1
ATOM 2661 N N . GLN A 1 338 ? -12.438 50.5 44.25 1 89.69 338 GLN A N 1
ATOM 2662 C CA . GLN A 1 338 ? -13.312 50.531 43.062 1 89.69 338 GLN A CA 1
ATOM 2663 C C . GLN A 1 338 ? -12.531 50.844 41.812 1 89.69 338 GLN A C 1
ATOM 2665 O O . GLN A 1 338 ? -12.742 50.25 40.75 1 89.69 338 GLN A O 1
ATOM 2670 N N . ASP A 1 339 ? -11.664 51.75 41.938 1 89.62 339 ASP A N 1
ATOM 2671 C CA . ASP A 1 339 ? -10.844 52.125 40.781 1 89.62 339 ASP A CA 1
ATOM 2672 C C . ASP A 1 339 ? -9.898 51 40.375 1 89.62 339 ASP A C 1
ATOM 2674 O O . ASP A 1 339 ? -9.633 50.812 39.188 1 89.62 339 ASP A O 1
ATOM 2678 N N . ALA A 1 340 ? -9.43 50.344 41.344 1 89.88 340 ALA A N 1
ATOM 2679 C CA . ALA A 1 340 ? -8.516 49.219 41.094 1 89.88 340 ALA A CA 1
ATOM 2680 C C . ALA A 1 340 ? -9.219 48.094 40.312 1 89.88 340 ALA A C 1
ATOM 2682 O O . ALA A 1 340 ? -8.656 47.531 39.406 1 89.88 340 ALA A O 1
ATOM 2683 N N . ILE A 1 341 ? -10.391 47.844 40.781 1 91.81 341 ILE A N 1
ATOM 2684 C CA . ILE A 1 341 ? -11.172 46.781 40.156 1 91.81 341 ILE A CA 1
ATOM 2685 C C . ILE A 1 341 ? -11.469 47.156 38.688 1 91.81 341 ILE A C 1
ATOM 2687 O O . ILE A 1 341 ? -11.375 46.312 37.781 1 91.81 341 ILE A O 1
ATOM 2691 N N . GLN A 1 342 ? -11.805 48.375 38.5 1 90.12 342 GLN A N 1
ATOM 2692 C CA . GLN A 1 342 ? -12.141 48.844 37.156 1 90.12 342 GLN A CA 1
ATOM 2693 C C . GLN A 1 342 ? -10.914 48.781 36.25 1 90.12 342 GLN A C 1
ATOM 2695 O O . GLN A 1 342 ? -11.023 48.438 35.062 1 90.12 342 GLN A O 1
ATOM 2700 N N . ALA A 1 343 ? -9.836 49.156 36.75 1 88.25 343 ALA A N 1
ATOM 2701 C CA . ALA A 1 343 ? -8.602 49.156 35.969 1 88.25 343 ALA A CA 1
ATOM 2702 C C . ALA A 1 343 ? -8.219 47.719 35.562 1 88.25 343 ALA A C 1
ATOM 2704 O O . ALA A 1 343 ? -7.773 47.5 34.438 1 88.25 343 ALA A O 1
ATOM 2705 N N . VAL A 1 344 ? -8.312 46.844 36.5 1 92.31 344 VAL A N 1
ATOM 2706 C CA . VAL A 1 344 ? -7.969 45.438 36.25 1 92.31 344 VAL A CA 1
ATOM 2707 C C . VAL A 1 344 ? -8.906 44.875 35.188 1 92.31 344 VAL A C 1
ATOM 2709 O O . VAL A 1 344 ? -8.469 44.188 34.281 1 92.31 344 VAL A O 1
ATOM 2712 N N . GLU A 1 345 ? -10.18 45.125 35.344 1 92.12 345 GLU A N 1
ATOM 2713 C CA . GLU A 1 345 ? -11.148 44.625 34.375 1 92.12 345 GLU A CA 1
ATOM 2714 C C . GLU A 1 345 ? -10.906 45.219 32.969 1 92.12 345 GLU A C 1
ATOM 2716 O O . GLU A 1 345 ? -11.117 44.531 31.969 1 92.12 345 GLU A O 1
ATOM 2721 N N . ALA A 1 346 ? -10.531 46.469 32.938 1 85 346 ALA A N 1
ATOM 2722 C CA . ALA A 1 346 ? -10.219 47.094 31.672 1 85 346 ALA A CA 1
ATOM 2723 C C . ALA A 1 346 ? -9.039 46.406 30.984 1 85 346 ALA A C 1
ATOM 2725 O O . ALA A 1 346 ? -9.039 46.219 29.766 1 85 346 ALA A O 1
ATOM 2726 N N . GLU A 1 347 ? -8.062 46.031 31.766 1 86.69 347 GLU A N 1
ATOM 2727 C CA . GLU A 1 347 ? -6.883 45.375 31.219 1 86.69 347 GLU A CA 1
ATOM 2728 C C . GLU A 1 347 ? -7.227 43.969 30.734 1 86.69 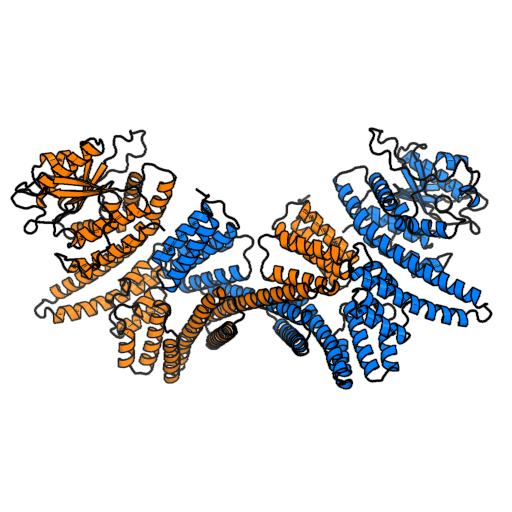347 GLU A C 1
ATOM 2730 O O . GLU A 1 347 ? -6.711 43.5 29.703 1 86.69 347 GLU A O 1
ATOM 2735 N N . VAL A 1 348 ? -8.039 43.281 31.469 1 91.12 348 VAL A N 1
ATOM 2736 C CA . VAL A 1 348 ? -8.469 41.938 31.062 1 91.12 348 VAL A CA 1
ATOM 2737 C C . VAL A 1 348 ? -9.242 42 29.75 1 91.12 348 VAL A C 1
ATOM 2739 O O . VAL A 1 348 ? -9.047 41.188 28.859 1 91.12 348 VAL A O 1
ATOM 2742 N N . ARG A 1 349 ? -10.133 42.969 29.656 1 86.25 349 ARG A N 1
ATOM 2743 C CA . ARG A 1 349 ? -10.906 43.188 28.422 1 86.25 349 ARG A CA 1
ATOM 2744 C C . ARG A 1 349 ? -9.984 43.469 27.25 1 86.25 349 ARG A C 1
ATOM 2746 O O . ARG A 1 349 ? -10.273 43.062 26.109 1 86.25 349 ARG A O 1
ATOM 2753 N N . GLN A 1 350 ? -8.992 44.188 27.562 1 82 350 GLN A N 1
ATOM 2754 C CA . GLN A 1 350 ? -8.039 44.531 26.516 1 82 350 GLN A CA 1
ATOM 2755 C C . GLN A 1 350 ? -7.324 43.25 26.016 1 82 350 GLN A C 1
ATOM 2757 O O . GLN A 1 350 ? -7.086 43.125 24.812 1 82 350 GLN A O 1
ATOM 2762 N N . ARG A 1 351 ? -6.906 42.406 26.922 1 88.38 351 ARG A N 1
ATOM 2763 C CA . ARG A 1 351 ? -6.266 41.156 26.531 1 88.38 351 ARG A CA 1
ATOM 2764 C C . ARG A 1 351 ? -7.203 40.281 25.688 1 88.38 351 ARG A C 1
ATOM 2766 O O . ARG A 1 351 ? -6.77 39.625 24.75 1 88.38 351 ARG A O 1
ATOM 2773 N N . HIS A 1 352 ? -8.43 40.188 26.047 1 88.06 352 HIS A N 1
ATOM 2774 C CA . HIS A 1 352 ? -9.422 39.438 25.297 1 88.06 352 HIS A CA 1
ATOM 2775 C C . HIS A 1 352 ? -9.617 40.031 23.906 1 88.06 352 HIS A C 1
ATOM 2777 O O . HIS A 1 352 ? -9.75 39.281 22.938 1 88.06 352 HIS A O 1
ATOM 2783 N N . ARG A 1 353 ? -9.719 41.281 23.875 1 80.94 353 ARG A N 1
ATOM 2784 C CA . ARG A 1 353 ? -9.875 41.938 22.578 1 80.94 353 ARG A CA 1
ATOM 2785 C C . ARG A 1 353 ? -8.711 41.594 21.656 1 80.94 353 ARG A C 1
ATOM 2787 O O . ARG A 1 353 ? -8.914 41.25 20.484 1 80.94 353 ARG A O 1
ATOM 2794 N N . GLN A 1 354 ? -7.566 41.75 22.25 1 78.38 354 GLN A N 1
ATOM 2795 C CA . GLN A 1 354 ? -6.379 41.469 21.453 1 78.38 354 GLN A CA 1
ATOM 2796 C C . GLN A 1 354 ? -6.375 40 20.984 1 78.38 354 GLN A C 1
ATOM 2798 O O . GLN A 1 354 ? -5.992 39.719 19.844 1 78.38 354 GLN A O 1
ATOM 2803 N N . ALA A 1 355 ? -6.711 39.031 21.844 1 86.06 355 ALA A N 1
ATOM 2804 C CA . ALA A 1 355 ? -6.77 37.625 21.484 1 86.06 355 ALA A CA 1
ATOM 2805 C C . ALA A 1 355 ? -7.773 37.375 20.359 1 86.06 355 ALA A C 1
ATOM 2807 O O . ALA A 1 355 ? -7.523 36.594 19.453 1 86.06 355 ALA A O 1
ATOM 2808 N N . ASN A 1 356 ? -8.875 38.031 20.375 1 82.94 356 ASN A N 1
ATOM 2809 C CA . ASN A 1 356 ? -9.898 37.875 19.328 1 82.94 356 ASN A CA 1
ATOM 2810 C C . ASN A 1 356 ? -9.445 38.5 18.016 1 82.94 356 ASN A C 1
ATOM 2812 O O . ASN A 1 356 ? -9.766 37.969 16.938 1 82.94 356 ASN A O 1
ATOM 2816 N N . VAL A 1 357 ? -8.797 39.594 18.156 1 79.62 357 VAL A N 1
ATOM 2817 C CA . VAL A 1 357 ? -8.266 40.219 16.953 1 79.62 357 VAL A CA 1
ATOM 2818 C C . VAL A 1 357 ? -7.336 39.25 16.234 1 79.62 357 VAL A C 1
ATOM 2820 O O . VAL A 1 357 ? -7.445 39.062 15.016 1 79.62 357 VAL A O 1
ATOM 2823 N N . ARG A 1 358 ? -6.465 38.688 16.938 1 78.31 358 ARG A N 1
ATOM 2824 C CA . ARG A 1 358 ? -5.508 37.75 16.359 1 78.31 358 ARG A CA 1
ATOM 2825 C C . ARG A 1 358 ? -6.219 36.562 15.75 1 78.31 358 ARG A C 1
ATOM 2827 O O . ARG A 1 358 ? -5.809 36.031 14.703 1 78.31 358 ARG A O 1
ATOM 2834 N N . ARG A 1 359 ? -7.184 36.062 16.375 1 80.12 359 ARG A N 1
ATOM 2835 C CA . ARG A 1 359 ? -7.98 34.938 15.875 1 80.12 359 ARG A CA 1
ATOM 2836 C C . ARG A 1 359 ? -8.656 35.312 14.555 1 80.12 359 ARG A C 1
ATOM 2838 O O . ARG A 1 359 ? -8.594 34.531 13.586 1 80.12 359 ARG A O 1
ATOM 2845 N N . TYR A 1 360 ? -9.289 36.406 14.531 1 77.81 360 TYR A N 1
ATOM 2846 C CA . TYR A 1 360 ? -10.055 36.812 13.359 1 77.81 360 TYR A CA 1
ATOM 2847 C C . TYR A 1 360 ? -9.133 37.156 12.195 1 77.81 360 TYR A C 1
ATOM 2849 O O . TYR A 1 360 ? -9.484 36.906 11.031 1 77.81 360 TYR A O 1
ATOM 2857 N N . TYR A 1 361 ? -7.996 37.688 12.531 1 77.25 361 TYR A N 1
ATOM 2858 C CA . TYR A 1 361 ? -7.02 37.938 11.477 1 77.25 361 TYR A CA 1
ATOM 2859 C C . TYR A 1 361 ? -6.633 36.656 10.773 1 77.25 361 TYR A C 1
ATOM 2861 O O . TYR A 1 361 ? -6.598 36.594 9.547 1 77.25 361 TYR A O 1
ATOM 2869 N N . ARG A 1 362 ? -6.379 35.719 11.516 1 73.69 362 ARG A N 1
ATOM 2870 C CA . ARG A 1 362 ? -5.996 34.438 10.945 1 73.69 362 ARG A CA 1
ATOM 2871 C C . ARG A 1 362 ? -7.117 33.875 10.078 1 73.69 362 ARG A C 1
ATOM 2873 O O . ARG A 1 362 ? -6.871 33.406 8.961 1 73.69 362 ARG A O 1
ATOM 2880 N N . ASN A 1 363 ? -8.258 33.875 10.508 1 76.31 363 ASN A N 1
ATOM 2881 C CA . ASN A 1 363 ? -9.406 33.344 9.789 1 76.31 363 ASN A CA 1
ATOM 2882 C C . ASN A 1 363 ? -9.688 34.125 8.508 1 76.31 363 ASN A C 1
ATOM 2884 O O . ASN A 1 363 ? -9.914 33.531 7.449 1 76.31 363 ASN A O 1
ATOM 2888 N N . LEU A 1 364 ? -9.68 35.344 8.727 1 79.56 364 LEU A N 1
ATOM 2889 C CA . LEU A 1 364 ? -10.062 36.219 7.609 1 79.56 364 LEU A CA 1
ATOM 2890 C C . LEU A 1 364 ? -8.984 36.188 6.523 1 79.56 364 LEU A C 1
ATOM 2892 O O . LEU A 1 364 ? -9.289 35.969 5.352 1 79.56 364 LEU A O 1
ATOM 2896 N N . LEU A 1 365 ? -7.773 36.406 6.934 1 74.44 365 LEU A N 1
ATOM 2897 C CA . LEU A 1 365 ? -6.703 36.562 5.957 1 74.44 365 LEU A CA 1
ATOM 2898 C C . LEU A 1 365 ? -6.355 35.219 5.32 1 74.44 365 LEU A C 1
ATOM 2900 O O . LEU A 1 365 ? -6.277 35.094 4.098 1 74.44 365 LEU A O 1
ATOM 2904 N N . GLN A 1 366 ? -6.223 34.25 6.055 1 70.81 366 GLN A N 1
ATOM 2905 C CA . GLN A 1 366 ? -5.707 32.969 5.555 1 70.81 366 GLN A CA 1
ATOM 2906 C C . GLN A 1 366 ? -6.832 32.094 4.973 1 70.81 366 GLN A C 1
ATOM 2908 O O . GLN A 1 366 ? -6.633 31.406 3.975 1 70.81 366 GLN A O 1
ATOM 2913 N N . GLU A 1 367 ? -7.906 32.219 5.469 1 73.69 367 GLU A N 1
ATOM 2914 C CA . GLU A 1 367 ? -8.922 31.219 5.09 1 73.69 367 GLU A CA 1
ATOM 2915 C C . GLU A 1 367 ? -9.93 31.828 4.113 1 73.69 367 GLU A C 1
ATOM 2917 O O . GLU A 1 367 ? -10.578 31.094 3.361 1 73.69 367 GLU A O 1
ATOM 2922 N N . HIS A 1 368 ? -10.008 33.125 4.133 1 76 368 HIS A N 1
ATOM 2923 C CA . HIS A 1 368 ? -11.055 33.688 3.295 1 76 368 HIS A CA 1
ATOM 2924 C C . HIS A 1 368 ? -10.477 34.531 2.188 1 76 368 HIS A C 1
ATOM 2926 O O . HIS A 1 368 ? -10.852 34.406 1.021 1 76 368 HIS A O 1
ATOM 2932 N N . LEU A 1 369 ? -9.594 35.344 2.584 1 77.19 369 LEU A N 1
ATOM 2933 C CA . LEU A 1 369 ? -9.172 36.344 1.609 1 77.19 369 LEU A CA 1
ATOM 2934 C C . LEU A 1 369 ? -8.062 35.812 0.715 1 77.19 369 LEU A C 1
ATOM 2936 O O . LEU A 1 369 ? -8.055 36.062 -0.493 1 77.19 369 LEU A O 1
ATOM 2940 N N . ARG A 1 370 ? -7.207 35.094 1.233 1 75.69 370 ARG A N 1
ATOM 2941 C CA . ARG A 1 370 ? -6.074 34.594 0.456 1 75.69 370 ARG A CA 1
ATOM 2942 C C . ARG A 1 370 ? -6.543 33.688 -0.663 1 75.69 370 ARG A C 1
ATOM 2944 O O . ARG A 1 370 ? -6.117 33.812 -1.81 1 75.69 370 ARG A O 1
ATOM 2951 N N . PRO A 1 371 ? -7.406 32.781 -0.373 1 71.12 371 PRO A N 1
ATOM 2952 C CA . PRO A 1 371 ? -7.859 31.906 -1.461 1 71.12 371 PRO A CA 1
ATOM 2953 C C . PRO A 1 371 ? -8.547 32.688 -2.584 1 71.12 371 PRO A C 1
ATOM 2955 O O . PRO A 1 371 ? -8.414 32.312 -3.758 1 71.12 371 PRO A O 1
ATOM 2958 N N . GLN A 1 372 ? -9.211 33.688 -2.227 1 73.06 372 GLN A N 1
ATOM 2959 C CA . GLN A 1 372 ? -9.891 34.5 -3.232 1 73.06 372 GLN A CA 1
ATOM 2960 C C . GLN A 1 372 ? -8.883 35.281 -4.078 1 73.06 372 GLN A C 1
ATOM 2962 O O . GLN A 1 372 ? -9.062 35.438 -5.289 1 73.06 372 GLN A O 1
ATOM 2967 N N . LEU A 1 373 ? -7.938 35.75 -3.4 1 73.56 373 LEU A N 1
ATOM 2968 C CA . LEU A 1 373 ? -6.875 36.469 -4.105 1 73.56 373 LEU A CA 1
ATOM 2969 C C . LEU A 1 373 ? -6.188 35.562 -5.113 1 73.56 373 LEU A C 1
ATOM 2971 O O . LEU A 1 373 ? -5.863 36 -6.227 1 73.56 373 LEU A O 1
ATOM 2975 N N . LYS A 1 374 ? -6.086 34.406 -4.793 1 70.31 374 LYS A N 1
ATOM 2976 C CA . LYS A 1 374 ? -5.414 33.438 -5.668 1 70.31 374 LYS A CA 1
ATOM 2977 C C . LYS A 1 374 ? -6.312 33.031 -6.832 1 70.31 374 LYS A C 1
ATOM 2979 O O . LYS A 1 374 ? -5.844 32.906 -7.965 1 70.31 374 LYS A O 1
ATOM 2984 N N . ASN A 1 375 ? -7.551 32.781 -6.438 1 66.31 375 ASN A N 1
ATOM 2985 C CA . ASN A 1 375 ? -8.5 32.375 -7.477 1 66.31 375 ASN A CA 1
ATOM 2986 C C . ASN A 1 375 ? -8.695 33.5 -8.5 1 66.31 375 ASN A C 1
ATOM 2988 O O . ASN A 1 375 ? -8.891 33.219 -9.688 1 66.31 375 ASN A O 1
ATOM 2992 N N . SER A 1 376 ? -8.672 34.688 -7.969 1 60.28 376 SER A N 1
ATOM 2993 C CA . SER A 1 376 ? -8.891 35.844 -8.844 1 60.28 376 SER A CA 1
ATOM 2994 C C . SER A 1 376 ? -7.723 36 -9.812 1 60.28 376 SER A C 1
ATOM 2996 O O . SER A 1 376 ? -7.875 36.625 -10.867 1 60.28 376 SER A O 1
ATOM 2998 N N . LEU A 1 377 ? -6.562 35.656 -9.406 1 56.31 377 LEU A N 1
ATOM 2999 C CA . LEU A 1 377 ? -5.414 35.75 -10.312 1 56.31 377 LEU A CA 1
ATOM 3000 C C . LEU A 1 377 ? -5.695 35 -11.609 1 56.31 377 LEU A C 1
ATOM 3002 O O . LEU A 1 377 ? -5.211 35.375 -12.672 1 56.31 377 LEU A O 1
ATOM 3006 N N . GLN A 1 378 ? -6.484 33.938 -11.484 1 52.19 378 GLN A N 1
ATOM 3007 C CA . GLN A 1 378 ? -6.715 33.094 -12.648 1 52.19 378 GLN A CA 1
ATOM 3008 C C . GLN A 1 378 ? -7.863 33.625 -13.5 1 52.19 378 GLN A C 1
ATOM 3010 O O . GLN A 1 378 ? -7.84 33.5 -14.727 1 52.19 378 GLN A O 1
ATOM 3015 N N . TYR A 1 379 ? -8.977 34.156 -12.875 1 50.03 379 TYR A N 1
ATOM 3016 C CA . TYR A 1 379 ? -10.156 34.312 -13.719 1 50.03 379 TYR A CA 1
ATOM 3017 C C . TYR A 1 379 ? -10.477 35.812 -13.914 1 50.03 379 TYR A C 1
ATOM 3019 O O . TYR A 1 379 ? -11.125 36.188 -14.891 1 50.03 379 TYR A O 1
ATOM 3027 N N . SER A 1 380 ? -10.453 36.719 -12.742 1 56.47 380 SER A N 1
ATOM 3028 C CA . SER A 1 380 ? -11.266 37.906 -12.906 1 56.47 380 SER A CA 1
ATOM 3029 C C . SER A 1 380 ? -10.438 39.188 -12.719 1 56.47 380 SER A C 1
ATOM 3031 O O . SER A 1 380 ? -9.445 39.188 -11.984 1 56.47 380 SER A O 1
ATOM 3033 N N . HIS A 1 381 ? -10.531 40.188 -13.703 1 55.75 381 HIS A N 1
ATOM 3034 C CA . HIS A 1 381 ? -10.047 41.562 -13.719 1 55.75 381 HIS A CA 1
ATOM 3035 C C . HIS A 1 381 ? -10.523 42.312 -12.492 1 55.75 381 HIS A C 1
ATOM 3037 O O . HIS A 1 381 ? -9.984 43.375 -12.172 1 55.75 381 HIS A O 1
ATOM 3043 N N . ASP A 1 382 ? -11.484 41.75 -11.734 1 72.75 382 ASP A N 1
ATOM 3044 C CA . ASP A 1 382 ? -12.047 42.594 -10.688 1 72.75 382 ASP A CA 1
ATOM 3045 C C . ASP A 1 382 ? -11.727 42.031 -9.305 1 72.75 382 ASP A C 1
ATOM 3047 O O . ASP A 1 382 ? -12.609 41.938 -8.445 1 72.75 382 ASP A O 1
ATOM 3051 N N . CYS A 1 383 ? -10.422 41.812 -9.055 1 77.88 383 CYS A N 1
ATOM 3052 C CA . CYS A 1 383 ? -9.969 41.156 -7.828 1 77.88 383 CYS A CA 1
ATOM 3053 C C . CYS A 1 383 ? -10.266 42.031 -6.609 1 77.88 383 CYS A C 1
ATOM 3055 O O . CYS A 1 383 ? -10.836 41.531 -5.629 1 77.88 383 CYS A O 1
ATOM 3057 N N . VAL A 1 384 ? -10.078 43.344 -6.73 1 84.69 384 VAL A N 1
ATOM 3058 C CA . VAL A 1 384 ? -10.227 44.219 -5.578 1 84.69 384 VAL A CA 1
ATOM 3059 C C . VAL A 1 384 ? -11.703 44.375 -5.223 1 84.69 384 VAL A C 1
ATOM 3061 O O . VAL A 1 384 ? -12.055 44.438 -4.043 1 84.69 384 VAL A O 1
ATOM 3064 N N . ARG A 1 385 ? -12.469 44.375 -6.195 1 83.38 385 ARG A N 1
ATOM 3065 C CA . ARG A 1 385 ? -13.906 44.469 -5.953 1 83.38 385 ARG A CA 1
ATOM 3066 C C . ARG A 1 385 ? -14.422 43.219 -5.238 1 83.38 385 ARG A C 1
ATOM 3068 O O . ARG A 1 385 ? -15.258 43.312 -4.336 1 83.38 385 ARG A O 1
ATOM 3075 N N . MET A 1 386 ? -13.906 42.219 -5.664 1 82.56 386 MET A N 1
ATOM 3076 C CA . MET A 1 386 ? -14.312 40.938 -5.043 1 82.56 386 MET A CA 1
ATOM 3077 C C . MET A 1 386 ? -13.844 40.875 -3.592 1 82.56 386 MET A C 1
ATOM 3079 O O . MET A 1 386 ? -14.547 40.344 -2.736 1 82.56 386 MET A O 1
ATOM 3083 N N . LEU A 1 387 ? -12.688 41.375 -3.391 1 86.62 387 LEU A N 1
ATOM 3084 C CA . LEU A 1 387 ? -12.172 41.406 -2.025 1 86.62 387 LEU A CA 1
ATOM 3085 C C . LEU A 1 387 ? -13.062 42.281 -1.135 1 86.62 387 LEU A C 1
ATOM 3087 O O . LEU A 1 387 ? -13.32 41.938 0.02 1 86.62 387 LEU A O 1
ATOM 3091 N N . ARG A 1 388 ? -13.516 43.375 -1.654 1 90.12 388 ARG A N 1
ATOM 3092 C CA . ARG A 1 388 ? -14.406 44.281 -0.92 1 90.12 388 ARG A CA 1
ATOM 3093 C C . ARG A 1 388 ? -15.727 43.594 -0.595 1 90.12 388 ARG A C 1
ATOM 3095 O O . ARG A 1 388 ? -16.25 43.719 0.515 1 90.12 388 ARG A O 1
ATOM 3102 N N . GLN A 1 389 ? -16.172 42.875 -1.528 1 87.44 389 GLN A N 1
ATOM 3103 C CA . GLN A 1 389 ? -17.422 42.125 -1.328 1 87.44 389 GLN A CA 1
ATOM 3104 C C . GLN A 1 389 ? -17.266 41.031 -0.279 1 87.44 389 GLN A C 1
ATOM 3106 O O . GLN A 1 389 ? -18.141 40.875 0.572 1 87.44 389 GLN A O 1
ATOM 3111 N N . GLN A 1 390 ? -16.219 40.375 -0.373 1 86.62 390 GLN A N 1
ATOM 3112 C CA . GLN A 1 390 ? -15.977 39.281 0.563 1 86.62 390 GLN A CA 1
ATOM 3113 C C . GLN A 1 390 ? -15.797 39.812 1.984 1 86.62 390 GLN A C 1
ATOM 3115 O O . GLN A 1 390 ? -16.281 39.188 2.943 1 86.62 390 GLN A O 1
ATOM 3120 N N . TYR A 1 391 ? -15.023 40.875 2.092 1 89.75 391 TYR A N 1
ATOM 3121 C CA . TYR A 1 391 ? -14.812 41.469 3.402 1 89.75 391 TYR A CA 1
ATOM 3122 C C . TYR A 1 391 ? -16.125 41.938 4 1 89.75 391 TYR A C 1
ATOM 3124 O O . TYR A 1 391 ? -16.406 41.719 5.18 1 89.75 391 TYR A O 1
ATOM 3132 N N . ALA A 1 392 ? -16.938 42.531 3.199 1 90 392 ALA A N 1
ATOM 3133 C CA . ALA A 1 392 ? -18.234 43.031 3.662 1 90 392 ALA A CA 1
ATOM 3134 C C . ALA A 1 392 ? -19.141 41.875 4.094 1 90 392 ALA A C 1
ATOM 3136 O O . ALA A 1 392 ? -19.828 41.938 5.109 1 90 392 ALA A O 1
ATOM 3137 N N . SER A 1 393 ? -19.125 40.875 3.307 1 88.81 393 SER A N 1
ATOM 3138 C CA . SER A 1 393 ? -19.906 39.688 3.633 1 88.81 393 SER A CA 1
ATOM 3139 C C . SER A 1 393 ? -19.422 39.031 4.922 1 88.81 393 SER A C 1
ATOM 3141 O O . SER A 1 393 ? -20.219 38.469 5.684 1 88.81 393 SER A O 1
ATOM 3143 N N . TYR A 1 394 ? -18.141 39 5.023 1 87.81 394 TYR A N 1
ATOM 3144 C CA . TYR A 1 394 ? -17.531 38.438 6.219 1 87.81 394 TYR A CA 1
ATOM 3145 C C . TYR A 1 394 ? -17.984 39.188 7.473 1 87.81 394 TYR A C 1
ATOM 3147 O O . TYR A 1 394 ? -18.297 38.562 8.492 1 87.81 394 TYR A O 1
ATOM 3155 N N . LEU A 1 395 ? -18.016 40.5 7.453 1 88.75 395 LEU A N 1
ATOM 3156 C CA . LEU A 1 395 ? -18.422 41.281 8.602 1 88.75 395 LEU A CA 1
ATOM 3157 C C . LEU A 1 395 ? -19.922 41.188 8.844 1 88.75 395 LEU A C 1
ATOM 3159 O O . LEU A 1 395 ? -20.375 41.188 9.992 1 88.75 395 LEU A O 1
ATOM 3163 N N . ASP A 1 396 ? -20.625 41.031 7.801 1 88.5 396 ASP A N 1
ATOM 3164 C CA . ASP A 1 396 ? -22.078 40.969 7.906 1 88.5 396 ASP A CA 1
ATOM 3165 C C . ASP A 1 396 ? -22.531 39.656 8.562 1 88.5 396 ASP A C 1
ATOM 3167 O O . ASP A 1 396 ? -23.562 39.625 9.242 1 88.5 396 ASP A O 1
ATOM 3171 N N . ALA A 1 397 ? -21.844 38.656 8.383 1 85.62 397 ALA A N 1
ATOM 3172 C CA . ALA A 1 397 ? -22.234 37.312 8.781 1 85.62 397 ALA A CA 1
ATOM 3173 C C . ALA A 1 397 ? -22.156 37.156 10.297 1 85.62 397 ALA A C 1
ATOM 3175 O O . ALA A 1 397 ? -22.812 36.281 10.875 1 85.62 397 ALA A O 1
ATOM 3176 N N . ASP A 1 398 ? -21.375 38 10.984 1 84.19 398 ASP A N 1
ATOM 3177 C CA . ASP A 1 398 ? -21.125 37.781 12.398 1 84.19 398 ASP A CA 1
ATOM 3178 C C . ASP A 1 398 ? -20.938 39.094 13.156 1 84.19 398 ASP A C 1
ATOM 3180 O O . ASP A 1 398 ? -20.031 39.844 12.844 1 84.19 398 ASP A O 1
ATOM 3184 N N . ILE A 1 399 ? -21.641 39.188 14.188 1 81.12 399 ILE A N 1
ATOM 3185 C CA . ILE A 1 399 ? -21.609 40.406 14.977 1 81.12 399 ILE A CA 1
ATOM 3186 C C . ILE A 1 399 ? -20.266 40.5 15.719 1 81.12 399 ILE A C 1
ATOM 3188 O O . ILE A 1 399 ? -19.75 41.625 15.914 1 81.12 399 ILE A O 1
ATOM 3192 N N . GLY A 1 400 ? -19.75 39.438 16.094 1 78.94 400 GLY A N 1
ATOM 3193 C CA . GLY A 1 400 ? -18.469 39.438 16.766 1 78.94 400 GLY A CA 1
ATOM 3194 C C . GLY A 1 400 ? -17.344 40 15.93 1 78.94 400 GLY A C 1
ATOM 3195 O O . GLY A 1 400 ? -16.438 40.656 16.438 1 78.94 400 GLY A O 1
ATOM 3196 N N . ARG A 1 401 ? -17.484 39.812 14.688 1 86.12 401 ARG A N 1
ATOM 3197 C CA . ARG A 1 401 ? -16.469 40.344 13.758 1 86.12 401 ARG A CA 1
ATOM 3198 C C . ARG A 1 401 ? -16.562 41.844 13.617 1 86.12 401 ARG A C 1
ATOM 3200 O O . ARG A 1 401 ? -15.547 42.531 13.484 1 86.12 401 ARG A O 1
ATOM 3207 N N . ARG A 1 402 ? -17.734 42.344 13.805 1 87.06 402 ARG A N 1
ATOM 3208 C CA . ARG A 1 402 ? -17.969 43.781 13.695 1 87.06 402 ARG A CA 1
ATOM 3209 C C . ARG A 1 402 ? -17.469 44.5 14.938 1 87.06 402 ARG A C 1
ATOM 3211 O O . ARG A 1 402 ? -17.266 45.719 14.906 1 87.06 402 ARG A O 1
ATOM 3218 N N . GLN A 1 403 ? -17.328 43.719 15.898 1 83.38 403 GLN A N 1
ATOM 3219 C CA . GLN A 1 403 ? -16.797 44.312 17.125 1 83.38 403 GLN A CA 1
ATOM 3220 C C . GLN A 1 403 ? -15.273 44.406 17.062 1 83.38 403 GLN A C 1
ATOM 3222 O O . GLN A 1 403 ? -14.672 45.156 17.859 1 83.38 403 GLN A O 1
ATOM 3227 N N . VAL A 1 404 ? -14.727 43.75 16.109 1 85 404 VAL A N 1
ATOM 3228 C CA . VAL A 1 404 ? -13.273 43.75 16.016 1 85 404 VAL A CA 1
ATOM 3229 C C . VAL A 1 404 ? -12.828 44.562 14.812 1 85 404 VAL A C 1
ATOM 3231 O O . VAL A 1 404 ? -11.812 45.281 14.875 1 85 404 VAL A O 1
ATOM 3234 N N . PHE A 1 405 ? -13.555 44.438 13.773 1 88.94 405 PHE A N 1
ATOM 3235 C CA . PHE A 1 405 ? -13.172 45.094 12.539 1 88.94 405 PHE A CA 1
ATOM 3236 C C . PHE A 1 405 ? -14.211 46.156 12.148 1 88.94 405 PHE A C 1
ATOM 3238 O O . PHE A 1 405 ? -15.398 46 12.43 1 88.94 405 PHE A O 1
ATOM 3245 N N . ASP A 1 406 ? -13.68 47.156 11.5 1 90.19 406 ASP A N 1
ATOM 3246 C CA . ASP A 1 406 ? -14.547 48.219 10.992 1 90.19 406 ASP A CA 1
ATOM 3247 C C . ASP A 1 406 ? -14.82 48.031 9.5 1 90.19 406 ASP A C 1
ATOM 3249 O O . ASP A 1 406 ? -14.086 47.312 8.812 1 90.19 406 ASP A O 1
ATOM 3253 N N . TRP A 1 407 ? -15.922 48.656 9.055 1 91.44 407 TRP A N 1
ATOM 3254 C CA . TRP A 1 407 ? -16.234 48.656 7.629 1 91.44 407 TRP A CA 1
ATOM 3255 C C . TRP A 1 407 ? -15.195 49.469 6.855 1 91.44 407 TRP A C 1
ATOM 3257 O O . TRP A 1 407 ? -14.422 50.219 7.445 1 91.44 407 TRP A O 1
ATOM 3267 N N . LEU A 1 408 ? -15.188 49.281 5.574 1 93.31 408 LEU A N 1
ATOM 3268 C CA . LEU A 1 408 ? -14.312 50.062 4.723 1 93.31 408 LEU A CA 1
ATOM 3269 C C . LEU A 1 408 ? -14.922 51.438 4.426 1 93.31 408 LEU A C 1
ATOM 3271 O O . LEU A 1 408 ? -16.047 51.531 3.918 1 93.31 408 LEU A O 1
ATOM 3275 N N . TYR A 1 409 ? -14.211 52.375 4.828 1 92.06 409 TYR A N 1
ATOM 3276 C CA . TYR A 1 409 ? -14.633 53.75 4.562 1 92.06 409 TYR A CA 1
ATOM 3277 C C . TYR A 1 409 ? -13.695 54.438 3.576 1 92.06 409 TYR A C 1
ATOM 3279 O O . TYR A 1 409 ? -12.57 54 3.365 1 92.06 409 TYR A O 1
ATOM 3287 N N . TYR A 1 410 ? -14.203 55.469 2.891 1 93.56 410 TYR A N 1
ATOM 3288 C CA . TYR A 1 410 ? -13.359 56.312 2.031 1 93.56 410 TYR A CA 1
ATOM 3289 C C . TYR A 1 410 ? -13.914 57.719 1.929 1 93.56 410 TYR A C 1
ATOM 3291 O O . TYR A 1 410 ? -15.062 57.969 2.305 1 93.56 410 TYR A O 1
ATOM 3299 N N . VAL A 1 411 ? -13.086 58.594 1.513 1 93.31 411 VAL A N 1
ATOM 3300 C CA . VAL A 1 411 ? -13.469 60 1.247 1 93.31 411 VAL A CA 1
ATOM 3301 C C . VAL A 1 411 ? -13.508 60.219 -0.26 1 93.31 411 VAL A C 1
ATOM 3303 O O . VAL A 1 411 ? -12.484 60.125 -0.941 1 93.31 411 VAL A O 1
ATOM 3306 N N . PRO A 1 412 ? -14.758 60.562 -0.785 1 92.75 412 PRO A N 1
ATOM 3307 C CA . PRO A 1 412 ? -14.766 60.906 -2.209 1 92.75 412 PRO A CA 1
ATOM 3308 C C . PRO A 1 412 ? -13.805 62.031 -2.547 1 92.75 412 PRO A C 1
ATOM 3310 O O . PRO A 1 412 ? -13.75 63.031 -1.828 1 92.75 412 PRO A O 1
ATOM 3313 N N . TYR A 1 413 ? -13.078 61.875 -3.566 1 95.25 413 TYR A N 1
ATOM 3314 C CA . TYR A 1 413 ? -12.039 62.844 -3.914 1 95.25 413 TYR A CA 1
ATOM 3315 C C . TYR A 1 413 ? -12.625 64.25 -4.086 1 95.25 413 TYR A C 1
ATOM 3317 O O . TYR A 1 413 ? -12.016 65.25 -3.666 1 95.25 413 TYR A O 1
ATOM 3325 N N . ASP A 1 414 ? -13.797 64.312 -4.664 1 92.69 414 ASP A N 1
ATOM 3326 C CA . ASP A 1 414 ? -14.438 65.625 -4.883 1 92.69 414 ASP A CA 1
ATOM 3327 C C . ASP A 1 414 ? -14.727 66.312 -3.559 1 92.69 414 ASP A C 1
ATOM 3329 O O . ASP A 1 414 ? -14.578 67.562 -3.449 1 92.69 414 ASP A O 1
ATOM 3333 N N . ASP A 1 415 ? -15.164 65.562 -2.621 1 91.31 415 ASP A N 1
ATOM 3334 C CA . ASP A 1 415 ? -15.43 66.125 -1.298 1 91.31 415 ASP A CA 1
ATOM 3335 C C . ASP A 1 415 ? -14.133 66.562 -0.621 1 91.31 415 ASP A C 1
ATOM 3337 O O . ASP A 1 415 ? -14.102 67.625 0.06 1 91.31 415 ASP A O 1
ATOM 3341 N N . PHE A 1 416 ? -13.109 65.875 -0.804 1 93.94 416 PHE A N 1
ATOM 3342 C CA . PHE A 1 416 ? -11.812 66.188 -0.23 1 93.94 416 PHE A CA 1
ATOM 3343 C C . PHE A 1 416 ? -11.266 67.5 -0.834 1 93.94 416 PHE A C 1
ATOM 3345 O O . PHE A 1 416 ? -10.781 68.312 -0.112 1 93.94 416 PHE A O 1
ATOM 3352 N N . ARG A 1 417 ? -11.344 67.562 -2.105 1 93.06 417 ARG A N 1
ATOM 3353 C CA . ARG A 1 417 ? -10.875 68.75 -2.834 1 93.06 417 ARG A CA 1
ATOM 3354 C C . ARG A 1 417 ? -11.617 70 -2.389 1 93.06 417 ARG A C 1
ATOM 3356 O O . ARG A 1 417 ? -11.016 71.062 -2.236 1 93.06 417 ARG A O 1
ATOM 3363 N N . THR A 1 418 ? -12.883 69.812 -2.109 1 91.56 418 THR A N 1
ATOM 3364 C CA . THR A 1 418 ? -13.727 70.938 -1.75 1 91.56 418 THR A CA 1
ATOM 3365 C C . THR A 1 418 ? -13.492 71.375 -0.3 1 91.56 418 THR A C 1
ATOM 3367 O O . THR A 1 418 ? -13.719 72.5 0.068 1 91.56 418 THR A O 1
ATOM 3370 N N . LEU A 1 419 ? -13.062 70.5 0.474 1 89.75 419 LE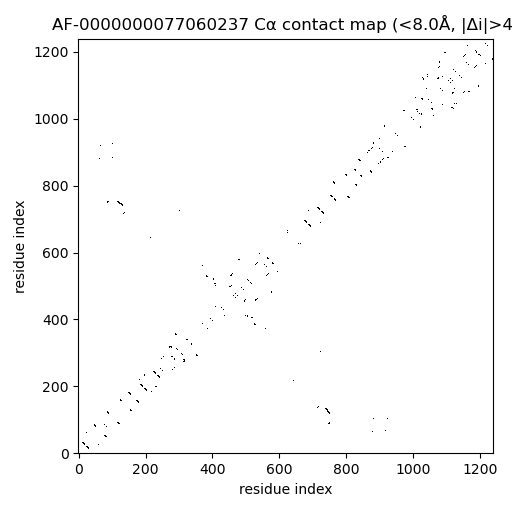U A N 1
ATOM 3371 C CA . LEU A 1 419 ? -12.844 70.75 1.892 1 89.75 419 LEU A CA 1
ATOM 3372 C C . LEU A 1 419 ? -11.773 71.812 2.082 1 89.75 419 LEU A C 1
ATOM 3374 O O . LEU A 1 419 ? -11.883 72.688 2.979 1 89.75 419 LEU A O 1
ATOM 3378 N N . GLY A 1 420 ? -10.711 71.812 1.324 1 90.31 420 GLY A N 1
ATOM 3379 C CA . GLY A 1 420 ? -9.703 72.812 1.309 1 90.31 420 GLY A CA 1
ATOM 3380 C C . GLY A 1 420 ? -8.617 72.625 2.346 1 90.31 420 GLY A C 1
ATOM 3381 O O . GLY A 1 420 ? -7.641 73.375 2.389 1 90.31 420 GLY A O 1
ATOM 3382 N N . HIS A 1 421 ? -8.781 71.75 3.268 1 91.94 421 HIS A N 1
ATOM 3383 C CA . HIS A 1 421 ? -7.801 71.375 4.281 1 91.94 421 HIS A CA 1
ATOM 3384 C C . HIS A 1 421 ? -7.926 69.938 4.676 1 91.94 421 HIS A C 1
ATOM 3386 O O . HIS A 1 421 ? -8.875 69.25 4.277 1 91.94 421 HIS A O 1
ATOM 3392 N N . MET A 1 422 ? -6.938 69.438 5.395 1 92.44 422 MET A N 1
ATOM 3393 C CA . MET A 1 422 ? -7.023 68.125 5.895 1 92.44 422 MET A CA 1
ATOM 3394 C C . MET A 1 422 ? -8.211 67.938 6.836 1 92.44 422 MET A C 1
ATOM 3396 O O . MET A 1 422 ? -8.5 68.812 7.641 1 92.44 422 MET A O 1
ATOM 3400 N N . PRO A 1 423 ? -8.875 66.812 6.668 1 89.44 423 PRO A N 1
ATOM 3401 C CA . PRO A 1 423 ? -10.008 66.625 7.566 1 89.44 423 PRO A CA 1
ATOM 3402 C C . PRO A 1 423 ? -9.625 66.688 9.039 1 89.44 423 PRO A C 1
ATOM 3404 O O . PRO A 1 423 ? -8.531 66.25 9.422 1 89.44 423 PRO A O 1
ATOM 3407 N N . GLN A 1 424 ? -10.484 67.25 9.859 1 83.5 424 GLN A N 1
ATOM 3408 C CA . GLN A 1 424 ? -10.312 67.312 11.305 1 83.5 424 GLN A CA 1
ATOM 3409 C C . GLN A 1 424 ? -11.172 66.25 12 1 83.5 424 GLN A C 1
ATOM 3411 O O . GLN A 1 424 ? -12.203 65.812 11.477 1 83.5 424 GLN A O 1
ATOM 3416 N N . PRO A 1 425 ? -10.602 65.75 13.148 1 77.38 425 PRO A N 1
ATOM 3417 C CA . PRO A 1 425 ? -11.32 64.688 13.852 1 77.38 425 PRO A CA 1
ATOM 3418 C C . PRO A 1 425 ? -12.797 65 14.07 1 77.38 425 PRO A C 1
ATOM 3420 O O . PRO A 1 425 ? -13.656 64.125 13.961 1 77.38 425 PRO A O 1
ATOM 3423 N N . ALA A 1 426 ? -13.031 66.25 14.5 1 64.56 426 ALA A N 1
ATOM 3424 C CA . ALA A 1 426 ? -14.406 66.625 14.781 1 64.56 426 ALA A CA 1
ATOM 3425 C C . ALA A 1 426 ? -15.242 66.688 13.508 1 64.56 426 ALA A C 1
ATOM 3427 O O . ALA A 1 426 ? -16.469 66.625 13.562 1 64.56 426 ALA A O 1
ATOM 3428 N N . GLU A 1 427 ? -14.602 66.938 12.438 1 61.78 427 GLU A N 1
ATOM 3429 C CA . GLU A 1 427 ? -15.289 67.125 11.164 1 61.78 427 GLU A CA 1
ATOM 3430 C C . GLU A 1 427 ? -15.773 65.75 10.625 1 61.78 427 GLU A C 1
ATOM 3432 O O . GLU A 1 427 ? -16.516 65.688 9.648 1 61.78 427 GLU A O 1
ATOM 3437 N N . ARG A 1 428 ? -15.195 64.562 11.195 1 58.72 428 ARG A N 1
ATOM 3438 C CA . ARG A 1 428 ? -15.734 63.281 10.789 1 58.72 428 ARG A CA 1
ATOM 3439 C C . ARG A 1 428 ? -17.25 63.219 11.008 1 58.72 428 ARG A C 1
ATOM 3441 O O . ARG A 1 428 ? -17.969 62.594 10.211 1 58.72 428 ARG A O 1
ATOM 3448 N N . SER A 1 429 ? -17.578 63.594 12.555 1 50.88 429 SER A N 1
ATOM 3449 C CA . SER A 1 429 ? -18.953 63.531 13.016 1 50.88 429 SER A CA 1
ATOM 3450 C C . SER A 1 429 ? -19.703 64.812 12.633 1 50.88 429 SER A C 1
ATOM 3452 O O . SER A 1 429 ? -20.828 65.062 13.102 1 50.88 429 SER A O 1
ATOM 3454 N N . VAL A 1 430 ? -19.141 65.812 12.312 1 41.62 430 VAL A N 1
ATOM 3455 C CA . VAL A 1 430 ? -19.938 67 12.312 1 41.62 430 VAL A CA 1
ATOM 3456 C C . VAL A 1 430 ? -21.391 66.688 11.938 1 41.62 430 VAL A C 1
ATOM 3458 O O . VAL A 1 430 ? -21.672 65.562 11.461 1 41.62 430 VAL A O 1
ATOM 3461 N N . ASP A 1 431 ? -22.266 67.812 11.398 1 38.22 431 ASP A N 1
ATOM 3462 C CA . ASP A 1 431 ? -23.719 67.75 11.336 1 38.22 431 ASP A CA 1
ATOM 3463 C C . ASP A 1 431 ? -24.203 66.438 10.695 1 38.22 431 ASP A C 1
ATOM 3465 O O . ASP A 1 431 ? -23.516 65.875 9.844 1 38.22 431 ASP A O 1
ATOM 3469 N N . SER A 1 432 ? -25.188 65.688 11.305 1 40.03 432 SER A N 1
ATOM 3470 C CA . SER A 1 432 ? -25.984 64.5 11.023 1 40.03 432 SER A CA 1
ATOM 3471 C C . SER A 1 432 ? -25.906 64.125 9.555 1 40.03 432 SER A C 1
ATOM 3473 O O . SER A 1 432 ? -26.203 62.969 9.195 1 40.03 432 SER A O 1
ATOM 3475 N N . SER A 1 433 ? -26.141 64.938 8.602 1 43.09 433 SER A N 1
ATOM 3476 C CA . SER A 1 433 ? -26.516 64.562 7.23 1 43.09 433 SER A CA 1
ATOM 3477 C C . SER A 1 433 ? -25.312 64.125 6.414 1 43.09 433 SER A C 1
ATOM 3479 O O . SER A 1 433 ? -25.453 63.531 5.355 1 43.09 433 SER A O 1
ATOM 3481 N N . ARG A 1 434 ? -24.031 64.875 6.301 1 51.56 434 ARG A N 1
ATOM 3482 C CA . ARG A 1 434 ? -23.078 64.438 5.285 1 51.56 434 ARG A CA 1
ATOM 3483 C C . ARG A 1 434 ? -21.766 64 5.926 1 51.56 434 ARG A C 1
ATOM 3485 O O . ARG A 1 434 ? -20.938 64.812 6.324 1 51.56 434 ARG A O 1
ATOM 3492 N N . ARG A 1 435 ? -21.453 62.781 6.453 1 63.44 435 ARG A N 1
ATOM 3493 C CA . ARG A 1 435 ? -20.188 62.156 6.824 1 63.44 435 ARG A CA 1
ATOM 3494 C C . ARG A 1 435 ? -19.172 62.25 5.684 1 63.44 435 ARG A C 1
ATOM 3496 O O . ARG A 1 435 ? -19.531 62.062 4.52 1 63.44 435 ARG A O 1
ATOM 3503 N N . LEU A 1 436 ? -17.844 62.938 6.078 1 77.44 436 LEU A N 1
ATOM 3504 C CA . LEU A 1 436 ? -16.844 63.031 5.027 1 77.44 436 LEU A CA 1
ATOM 3505 C C . LEU A 1 436 ? -16.484 61.656 4.484 1 77.44 436 LEU A C 1
ATOM 3507 O O . LEU A 1 436 ? -16.484 61.438 3.271 1 77.44 436 LEU A O 1
ATOM 3511 N N . ALA A 1 437 ? -16.266 60.781 5.512 1 86.56 437 ALA A N 1
ATOM 3512 C CA . ALA A 1 437 ? -15.969 59.438 5.066 1 86.56 437 ALA A CA 1
ATOM 3513 C C . ALA A 1 437 ? -17.25 58.625 4.832 1 86.56 437 ALA A C 1
ATOM 3515 O O . ALA A 1 437 ? -18.188 58.688 5.625 1 86.56 437 ALA A O 1
ATOM 3516 N N . THR A 1 438 ? -17.359 58 3.725 1 86.81 438 THR A N 1
ATOM 3517 C CA . THR A 1 438 ? -18.516 57.188 3.32 1 86.81 438 THR A CA 1
ATOM 3518 C C . THR A 1 438 ? -18.156 55.719 3.34 1 86.81 438 THR A C 1
ATOM 3520 O O . THR A 1 438 ? -17.047 55.312 2.953 1 86.81 438 THR A O 1
ATOM 3523 N N . ARG A 1 439 ? -19.062 54.938 3.865 1 88.88 439 ARG A N 1
ATOM 3524 C CA . ARG A 1 439 ? -18.875 53.5 3.865 1 88.88 439 ARG A CA 1
ATOM 3525 C C . ARG A 1 439 ? -18.969 52.938 2.449 1 88.88 439 ARG A C 1
ATOM 3527 O O . ARG A 1 439 ? -19.812 53.344 1.66 1 88.88 439 ARG A O 1
ATOM 3534 N N . MET A 1 440 ? -18.047 52.094 2.17 1 89.06 440 MET A N 1
ATOM 3535 C CA . MET A 1 440 ? -18.031 51.438 0.859 1 89.06 440 MET A CA 1
ATOM 3536 C C . MET A 1 440 ? -19.266 50.562 0.687 1 89.06 440 MET A C 1
ATOM 3538 O O . MET A 1 440 ? -19.547 49.719 1.535 1 89.06 440 MET A O 1
ATOM 3542 N N . ASP A 1 441 ? -20.062 50.719 -0.29 1 79.06 441 ASP A N 1
ATOM 3543 C CA . ASP A 1 441 ? -21.25 49.938 -0.597 1 79.06 441 ASP A CA 1
ATOM 3544 C C . ASP A 1 441 ? -20.938 48.844 -1.604 1 79.06 441 ASP A C 1
ATOM 3546 O O . ASP A 1 441 ? -20.625 49.125 -2.762 1 79.06 441 ASP A O 1
ATOM 3550 N N . THR A 1 442 ? -20.969 47.562 -1.199 1 76.31 442 THR A N 1
ATOM 3551 C CA . THR A 1 442 ? -20.625 46.469 -2.084 1 76.31 442 THR A CA 1
ATOM 3552 C C . THR A 1 442 ? -21.891 45.781 -2.615 1 76.31 442 THR A C 1
ATOM 3554 O O . THR A 1 442 ? -21.812 44.781 -3.338 1 76.31 442 THR A O 1
ATOM 3557 N N . SER A 1 443 ? -23.156 45.969 -2.256 1 61.94 443 SER A N 1
ATOM 3558 C CA . SER A 1 443 ? -24.406 45.344 -2.65 1 61.94 443 SER A CA 1
ATOM 3559 C C . SER A 1 443 ? -24.688 45.531 -4.133 1 61.94 443 SER A C 1
ATOM 3561 O O . SER A 1 443 ? -25.453 44.781 -4.734 1 61.94 443 SER A O 1
ATOM 3563 N N . ARG A 1 444 ? -24.312 46.469 -4.738 1 51.81 444 ARG A N 1
ATOM 3564 C CA . ARG A 1 444 ? -24.734 46.75 -6.109 1 51.81 444 ARG A CA 1
ATOM 3565 C C . ARG A 1 444 ? -24.094 45.75 -7.078 1 51.81 444 ARG A C 1
ATOM 3567 O O . ARG A 1 444 ? -24.078 45.969 -8.289 1 51.81 444 ARG A O 1
ATOM 3574 N N . ALA A 1 445 ? -23.562 44.75 -6.84 1 46.62 445 ALA A N 1
ATOM 3575 C CA . ALA A 1 445 ? -22.906 43.844 -7.785 1 46.62 445 ALA A CA 1
ATOM 3576 C C . ALA A 1 445 ? -23.922 43.219 -8.742 1 46.62 445 ALA A C 1
ATOM 3578 O O . ALA A 1 445 ? -23.547 42.469 -9.656 1 46.62 445 ALA A O 1
ATOM 3579 N N . GLY A 1 446 ? -25.062 42.844 -8.305 1 42.28 446 GLY A N 1
ATOM 3580 C CA . GLY A 1 446 ? -25.859 42.062 -9.242 1 42.28 446 GLY A CA 1
ATOM 3581 C C . GLY A 1 446 ? -26.031 42.75 -10.578 1 42.28 446 GLY A C 1
ATOM 3582 O O . GLY A 1 446 ? -26.562 42.156 -11.523 1 42.28 446 GLY A O 1
ATOM 3583 N N . GLY A 1 447 ? -26.578 44 -10.75 1 38.78 447 GLY A N 1
ATOM 3584 C CA . GLY A 1 447 ? -27 44.531 -12.031 1 38.78 447 GLY A CA 1
ATOM 3585 C C . GLY A 1 447 ? -25.859 44.844 -12.961 1 38.78 447 GLY A C 1
ATOM 3586 O O . GLY A 1 447 ? -24.688 44.875 -12.539 1 38.78 447 GLY A O 1
ATOM 3587 N N . THR A 1 448 ? -26.078 44.875 -14.398 1 39.62 448 THR A N 1
ATOM 3588 C CA . THR A 1 448 ? -25.328 45.25 -15.578 1 39.62 448 THR A CA 1
ATOM 3589 C C . THR A 1 448 ? -24.469 46.469 -15.289 1 39.62 448 THR A C 1
ATOM 3591 O O . THR A 1 448 ? -24.062 47.188 -16.203 1 39.62 448 THR A O 1
ATOM 3594 N N . SER A 1 449 ? -24.484 47.062 -14.227 1 37.97 449 SER A N 1
ATOM 3595 C CA . SER A 1 449 ? -23.875 48.375 -14.266 1 37.97 449 SER A CA 1
ATOM 3596 C C . SER A 1 449 ? -22.391 48.281 -14.633 1 37.97 449 SER A C 1
ATOM 3598 O O . SER A 1 449 ? -21.719 47.312 -14.266 1 37.97 449 SER A O 1
ATOM 3600 N N . SER A 1 450 ? -21.891 49.125 -15.625 1 41.28 450 SER A N 1
ATOM 3601 C CA . SER A 1 450 ? -20.641 49.438 -16.312 1 41.28 450 SER A CA 1
ATOM 3602 C C . SER A 1 450 ? -19.469 49.469 -15.344 1 41.28 450 SER A C 1
ATOM 3604 O O . SER A 1 450 ? -19.594 49.938 -14.211 1 41.28 450 SER A O 1
ATOM 3606 N N . ALA A 1 451 ? -18.438 48.781 -15.539 1 45.56 451 ALA A N 1
ATOM 3607 C CA . ALA A 1 451 ? -17.047 48.875 -15.094 1 45.56 451 ALA A CA 1
ATOM 3608 C C . ALA A 1 451 ? -16.734 50.281 -14.57 1 45.56 451 ALA A C 1
ATOM 3610 O O . ALA A 1 451 ? -15.867 50.438 -13.703 1 45.56 451 ALA A O 1
ATOM 3611 N N . ASP A 1 452 ? -17.375 51.219 -15.188 1 44.41 452 ASP A N 1
ATOM 3612 C CA . ASP A 1 452 ? -17.125 52.656 -15.055 1 44.41 452 ASP A CA 1
ATOM 3613 C C . ASP A 1 452 ? -17.5 53.156 -13.664 1 44.41 452 ASP A C 1
ATOM 3615 O O . ASP A 1 452 ? -17.188 54.281 -13.297 1 44.41 452 ASP A O 1
ATOM 3619 N N . GLU A 1 453 ? -18.391 52.406 -12.875 1 53.5 453 GLU A N 1
ATOM 3620 C CA . GLU A 1 453 ? -18.938 53 -11.656 1 53.5 453 GLU A CA 1
ATOM 3621 C C . GLU A 1 453 ? -18.219 52.469 -10.414 1 53.5 453 GLU A C 1
ATOM 3623 O O . GLU A 1 453 ? -18.594 52.812 -9.289 1 53.5 453 GLU A O 1
ATOM 3628 N N . ASP A 1 454 ? -17.125 51.844 -10.555 1 74.12 454 ASP A N 1
ATOM 3629 C CA . ASP A 1 454 ? -16.422 51.312 -9.375 1 74.12 454 ASP A CA 1
ATOM 3630 C C . ASP A 1 454 ? -15.422 52.344 -8.852 1 74.12 454 ASP A C 1
ATOM 3632 O O . ASP A 1 454 ? -14.773 53.062 -9.633 1 74.12 454 ASP A O 1
ATOM 3636 N N . ILE A 1 455 ? -15.531 52.562 -7.559 1 87.06 455 ILE A N 1
ATOM 3637 C CA . ILE A 1 455 ? -14.664 53.531 -6.898 1 87.06 455 ILE A CA 1
ATOM 3638 C C . ILE A 1 455 ? -13.219 53.031 -6.918 1 87.06 455 ILE A C 1
ATOM 3640 O O . ILE A 1 455 ? -12.953 51.875 -6.594 1 87.06 455 ILE A O 1
ATOM 3644 N N . PHE A 1 456 ? -12.375 53.844 -7.617 1 93.56 456 PHE A N 1
ATOM 3645 C CA . PHE A 1 456 ? -10.938 53.625 -7.527 1 93.56 456 PHE A CA 1
ATOM 3646 C C . PHE A 1 456 ? -10.375 54.188 -6.23 1 93.56 456 PHE A C 1
ATOM 3648 O O . PHE A 1 456 ? -10.312 55.406 -6.051 1 93.56 456 PHE A O 1
ATOM 3655 N N . LEU A 1 457 ? -9.969 53.344 -5.34 1 95.19 457 LEU A N 1
ATOM 3656 C CA . LEU A 1 457 ? -9.617 53.75 -3.986 1 95.19 457 LEU A CA 1
ATOM 3657 C C . LEU A 1 457 ? -8.109 53.938 -3.836 1 95.19 457 LEU A C 1
ATOM 3659 O O . LEU A 1 457 ? -7.348 53.031 -4.172 1 95.19 457 LEU A O 1
ATOM 3663 N N . VAL A 1 458 ? -7.691 55.062 -3.312 1 97.25 458 VAL A N 1
ATOM 3664 C CA . VAL A 1 458 ? -6.289 55.406 -3.07 1 97.25 458 VAL A CA 1
ATOM 3665 C C . VAL A 1 458 ? -6.004 55.375 -1.57 1 97.25 458 VAL A C 1
ATOM 3667 O O . VAL A 1 458 ? -6.625 56.125 -0.808 1 97.25 458 VAL A O 1
ATOM 3670 N N . PHE A 1 459 ? -5.125 54.562 -1.125 1 97.62 459 PHE A N 1
ATOM 3671 C CA . PHE A 1 459 ? -4.652 54.531 0.254 1 97.62 459 PHE A CA 1
ATOM 3672 C C . PHE A 1 459 ? -3.502 55.5 0.445 1 97.62 459 PHE A C 1
ATOM 3674 O O . PHE A 1 459 ? -2.439 55.344 -0.162 1 97.62 459 PHE A O 1
ATOM 3681 N N . PHE A 1 460 ? -3.637 56.469 1.26 1 97.44 460 PHE A N 1
ATOM 3682 C CA . PHE A 1 460 ? -2.543 57.406 1.508 1 97.44 460 PHE A CA 1
ATOM 3683 C C . PHE A 1 460 ? -1.765 57 2.756 1 97.44 460 PHE A C 1
ATOM 3685 O O . PHE A 1 460 ? -2.336 56.906 3.846 1 97.44 460 PHE A O 1
ATOM 3692 N N . SER A 1 461 ? -0.569 56.75 2.6 1 96.19 461 SER A N 1
ATOM 3693 C CA . SER A 1 461 ? 0.364 56.562 3.705 1 96.19 461 SER A CA 1
ATOM 3694 C C . SER A 1 461 ? 1.24 57.812 3.908 1 96.19 461 SER A C 1
ATOM 3696 O O . SER A 1 461 ? 1.942 58.219 2.99 1 96.19 461 SER A O 1
ATOM 3698 N N . TYR A 1 462 ? 1.186 58.406 5.082 1 95.19 462 TYR A N 1
ATOM 3699 C CA . TYR A 1 462 ? 1.87 59.656 5.312 1 95.19 462 TYR A CA 1
ATOM 3700 C C . TYR A 1 462 ? 2.174 59.844 6.793 1 95.19 462 TYR A C 1
ATOM 3702 O O . TYR A 1 462 ? 1.584 59.188 7.648 1 95.19 462 TYR A O 1
ATOM 3710 N N . ARG A 1 463 ? 3.084 60.75 7.035 1 93 463 ARG A N 1
ATOM 3711 C CA . ARG A 1 463 ? 3.408 61.125 8.406 1 93 463 ARG A CA 1
ATOM 3712 C C . ARG A 1 463 ? 2.504 62.25 8.898 1 93 463 ARG A C 1
ATOM 3714 O O . ARG A 1 463 ? 2.086 63.094 8.117 1 93 463 ARG A O 1
ATOM 3721 N N . TRP A 1 464 ? 2.264 62.125 10.188 1 90.62 464 TRP A N 1
ATOM 3722 C CA . TRP A 1 464 ? 1.631 63.281 10.828 1 90.62 464 TRP A CA 1
ATOM 3723 C C . TRP A 1 464 ? 2.66 64.375 11.148 1 90.62 464 TRP A C 1
ATOM 3725 O O . TRP A 1 464 ? 3.525 64.188 12 1 90.62 464 TRP A O 1
ATOM 3735 N N . ILE A 1 465 ? 2.594 65.5 10.547 1 89.62 465 ILE A N 1
ATOM 3736 C CA . ILE A 1 465 ? 3.672 66.5 10.656 1 89.62 465 ILE A CA 1
ATOM 3737 C C . ILE A 1 465 ? 3.221 67.625 11.523 1 89.62 465 ILE A C 1
ATOM 3739 O O . ILE A 1 465 ? 4.012 68.562 11.82 1 89.62 465 ILE A O 1
ATOM 3743 N N . GLY A 1 466 ? 1.95 67.625 11.867 1 86.31 466 GLY A N 1
ATOM 3744 C CA . GLY A 1 466 ? 1.462 68.625 12.805 1 86.31 466 GLY A CA 1
ATOM 3745 C C . GLY A 1 466 ? 1.559 68.188 14.25 1 86.31 466 GLY A C 1
ATOM 3746 O O . GLY A 1 466 ? 1.974 67.062 14.539 1 86.31 466 GLY A O 1
ATOM 3747 N N . HIS A 1 467 ? 1.294 69.125 15.164 1 85.19 467 HIS A N 1
ATOM 3748 C CA . HIS A 1 467 ? 1.222 68.75 16.578 1 85.19 467 HIS A CA 1
ATOM 3749 C C . HIS A 1 467 ? -0.015 67.938 16.859 1 85.19 467 HIS A C 1
ATOM 3751 O O . HIS A 1 467 ? -1.083 68.438 17.156 1 85.19 467 HIS A O 1
ATOM 3757 N N . ASN A 1 468 ? 0.078 66.688 16.797 1 81.75 468 ASN A N 1
ATOM 3758 C CA . ASN A 1 468 ? -0.973 65.688 16.984 1 81.75 468 ASN A CA 1
ATOM 3759 C C . ASN A 1 468 ? -2.049 65.812 15.914 1 81.75 468 ASN A C 1
ATOM 3761 O O . ASN A 1 468 ? -3.223 65.562 16.172 1 81.75 468 ASN A O 1
ATOM 3765 N N . MET A 1 469 ? -1.566 66.375 14.812 1 87.56 469 MET A N 1
ATOM 3766 C CA . MET A 1 469 ? -2.434 66.562 13.648 1 87.56 469 MET A CA 1
ATOM 3767 C C . MET A 1 469 ? -1.726 66.062 12.383 1 87.56 469 MET A C 1
ATOM 3769 O O . MET A 1 469 ? -0.498 66.125 12.297 1 87.56 469 MET A O 1
ATOM 3773 N N . PRO A 1 470 ? -2.486 65.562 11.422 1 90.06 470 PRO A N 1
ATOM 3774 C CA . PRO A 1 470 ? -1.879 65 10.219 1 90.06 470 PRO A CA 1
ATOM 3775 C C . PRO A 1 470 ? -1.146 66.062 9.383 1 90.06 470 PRO A C 1
ATOM 3777 O O . PRO A 1 470 ? -0.267 65.75 8.586 1 90.06 470 PRO A O 1
ATOM 3780 N N . ASP A 1 471 ? -1.591 67.312 9.578 1 92.38 471 ASP A N 1
ATOM 3781 C CA . ASP A 1 471 ? -1.023 68.375 8.703 1 92.38 471 ASP A CA 1
ATOM 3782 C C . ASP A 1 471 ? -0.511 69.562 9.516 1 92.38 471 ASP A C 1
ATOM 3784 O O . ASP A 1 471 ? -0.829 69.688 10.703 1 92.38 471 ASP A O 1
ATOM 3788 N N . ASP A 1 472 ? 0.367 70.312 8.906 1 89.5 472 ASP A N 1
ATOM 3789 C CA . ASP A 1 472 ? 0.872 71.5 9.555 1 89.5 472 ASP A CA 1
ATOM 3790 C C . ASP A 1 472 ? 0.002 72.688 9.211 1 89.5 472 ASP A C 1
ATOM 3792 O O . ASP A 1 472 ? -1.023 72.562 8.539 1 89.5 472 ASP A O 1
ATOM 3796 N N . GLY A 1 473 ? 0.279 73.812 9.789 1 87.19 473 GLY A N 1
ATOM 3797 C CA . GLY A 1 473 ? -0.498 75 9.594 1 87.19 473 GLY A CA 1
ATOM 3798 C C . GLY A 1 473 ? -0.493 75.5 8.156 1 87.19 473 GLY A C 1
ATOM 3799 O O . GLY A 1 473 ? -1.4 76.188 7.734 1 87.19 473 GLY A O 1
ATOM 3800 N N . ALA A 1 474 ? 0.438 75.062 7.254 1 88.12 474 ALA A N 1
ATOM 3801 C CA . ALA A 1 474 ? 0.577 75.5 5.863 1 88.12 474 ALA A CA 1
ATOM 3802 C C . ALA A 1 474 ? -0.172 74.562 4.926 1 88.12 474 ALA A C 1
ATOM 3804 O O . ALA A 1 474 ? -0.124 74.688 3.705 1 88.12 474 ALA A O 1
ATOM 3805 N N . ASN A 1 475 ? -0.9 73.625 5.457 1 92.31 475 ASN A N 1
ATOM 3806 C CA . ASN A 1 475 ? -1.629 72.625 4.668 1 92.31 475 ASN A CA 1
ATOM 3807 C C . ASN A 1 475 ? -0.709 71.875 3.689 1 92.31 475 ASN A C 1
ATOM 3809 O O . ASN A 1 475 ? -1.054 71.75 2.52 1 92.31 475 ASN A O 1
ATOM 3813 N N . THR A 1 476 ? 0.43 71.562 4.168 1 91.94 476 THR A N 1
ATOM 3814 C CA . THR A 1 476 ? 1.44 70.938 3.316 1 91.94 476 THR A CA 1
ATOM 3815 C C . THR A 1 476 ? 0.97 69.625 2.83 1 91.94 476 THR A C 1
ATOM 3817 O O . THR A 1 476 ? 0.996 69.312 1.631 1 91.94 476 THR A O 1
ATOM 3820 N N . GLN A 1 477 ? 0.582 68.75 3.777 1 94.5 477 GLN A N 1
ATOM 3821 C CA . GLN A 1 477 ? 0.163 67.375 3.41 1 94.5 477 GLN A CA 1
ATOM 3822 C C . GLN A 1 477 ? -1.065 67.438 2.506 1 94.5 477 GLN A C 1
ATOM 3824 O O . GLN A 1 477 ? -1.156 66.688 1.546 1 94.5 477 GLN A O 1
ATOM 3829 N N . TYR A 1 478 ? -2.006 68.25 2.877 1 95.12 478 TYR A N 1
ATOM 3830 C CA . TYR A 1 478 ? -3.207 68.438 2.064 1 95.12 478 TYR A CA 1
ATOM 3831 C C . TYR A 1 478 ? -2.852 68.75 0.624 1 95.12 478 TYR A C 1
ATOM 3833 O O . TYR A 1 478 ? -3.369 68.188 -0.314 1 95.12 478 TYR A O 1
ATOM 3841 N N . SER A 1 479 ? -1.99 69.75 0.446 1 94.81 479 SER A N 1
ATOM 3842 C CA . SER A 1 479 ? -1.576 70.188 -0.881 1 94.81 479 SER A CA 1
ATOM 3843 C C . SER A 1 479 ? -0.837 69.062 -1.628 1 94.81 479 SER A C 1
ATOM 3845 O O . SER A 1 479 ? -1.024 68.875 -2.834 1 94.81 479 SER A O 1
ATOM 3847 N N . ARG A 1 480 ? -0.043 68.312 -0.927 1 95.12 480 ARG A N 1
ATOM 3848 C CA . ARG A 1 480 ? 0.693 67.25 -1.526 1 95.12 480 ARG A CA 1
ATOM 3849 C C . ARG A 1 480 ? -0.257 66.125 -2.018 1 95.12 480 ARG A C 1
ATOM 3851 O O . ARG A 1 480 ? -0.051 65.562 -3.09 1 95.12 480 ARG A O 1
ATOM 3858 N N . MET A 1 481 ? -1.265 65.812 -1.216 1 96.62 481 MET A N 1
ATOM 3859 C CA . MET A 1 481 ? -2.23 64.812 -1.567 1 96.62 481 MET A CA 1
ATOM 3860 C C . MET A 1 481 ? -3.01 65.188 -2.822 1 96.62 481 MET A C 1
ATOM 3862 O O . MET A 1 481 ? -3.23 64.375 -3.699 1 96.62 481 MET A O 1
ATOM 3866 N N . LEU A 1 482 ? -3.4 66.438 -2.871 1 95.62 482 LEU A N 1
ATOM 3867 C CA . LEU A 1 482 ? -4.105 66.938 -4.055 1 95.62 482 LEU A CA 1
ATOM 3868 C C . LEU A 1 482 ? -3.234 66.812 -5.297 1 95.62 482 LEU A C 1
ATOM 3870 O O . LEU A 1 482 ? -3.695 66.312 -6.34 1 95.62 482 LEU A O 1
ATOM 3874 N N . ASN A 1 483 ? -2.045 67.25 -5.086 1 95.69 483 ASN A N 1
ATOM 3875 C CA . ASN A 1 483 ? -1.101 67.188 -6.195 1 95.69 483 ASN A CA 1
ATOM 3876 C C . ASN A 1 483 ? -0.897 65.75 -6.664 1 95.69 483 ASN A C 1
ATOM 3878 O O . ASN A 1 483 ? -0.872 65.5 -7.867 1 95.69 483 ASN A O 1
ATOM 3882 N N . ALA A 1 484 ? -0.721 64.875 -5.766 1 96.5 484 ALA A N 1
ATOM 3883 C CA . ALA A 1 484 ? -0.463 63.469 -6.062 1 96.5 484 ALA A CA 1
ATOM 3884 C C . ALA A 1 484 ? -1.657 62.812 -6.762 1 96.5 484 ALA A C 1
ATOM 3886 O O . ALA A 1 484 ? -1.49 62.062 -7.727 1 96.5 484 ALA A O 1
ATOM 3887 N N . VAL A 1 485 ? -2.895 63.031 -6.234 1 96.75 485 VAL A N 1
ATOM 3888 C CA . VAL A 1 485 ? -4.098 62.438 -6.801 1 96.75 485 VAL A CA 1
ATOM 3889 C C . VAL A 1 485 ? -4.328 62.969 -8.211 1 96.75 485 VAL A C 1
ATOM 3891 O O . VAL A 1 485 ? -4.699 62.219 -9.117 1 96.75 485 VAL A O 1
ATOM 3894 N N . GLU A 1 486 ? -4.16 64.25 -8.43 1 95.5 486 GLU A N 1
ATOM 3895 C CA . GLU A 1 486 ? -4.324 64.812 -9.758 1 95.5 486 GLU A CA 1
ATOM 3896 C C . GLU A 1 486 ? -3.33 64.188 -10.742 1 95.5 486 GLU A C 1
ATOM 3898 O O . GLU A 1 486 ? -3.678 63.938 -11.898 1 95.5 486 GLU A O 1
ATOM 3903 N N . ALA A 1 487 ? -2.129 64.125 -10.258 1 95.56 487 ALA A N 1
ATOM 3904 C CA . ALA A 1 487 ? -1.123 63.469 -11.109 1 95.56 487 ALA A CA 1
ATOM 3905 C C . ALA A 1 487 ? -1.517 62.031 -11.453 1 95.56 487 ALA A C 1
ATOM 3907 O O . ALA A 1 487 ? -1.318 61.594 -12.586 1 95.56 487 ALA A O 1
ATOM 3908 N N . LEU A 1 488 ? -1.996 61.312 -10.469 1 96.25 488 LEU A N 1
ATOM 3909 C CA . LEU A 1 488 ? -2.406 59.938 -10.68 1 96.25 488 LEU A CA 1
ATOM 3910 C C . LEU A 1 488 ? -3.562 59.844 -11.672 1 96.25 488 LEU A C 1
ATOM 3912 O O . LEU A 1 488 ? -3.578 59 -12.547 1 96.25 488 LEU A O 1
ATOM 3916 N N . ILE A 1 489 ? -4.57 60.688 -11.484 1 94.94 489 ILE A N 1
ATOM 3917 C CA . ILE A 1 489 ? -5.727 60.719 -12.367 1 94.94 489 ILE A CA 1
ATOM 3918 C C . ILE A 1 489 ? -5.27 60.969 -13.805 1 94.94 489 ILE A C 1
ATOM 3920 O O . ILE A 1 489 ? -5.762 60.312 -14.734 1 94.94 489 ILE A O 1
ATOM 3924 N N . PHE A 1 490 ? -4.387 61.844 -13.914 1 93.88 490 PHE A N 1
ATOM 3925 C CA . PHE A 1 490 ? -3.855 62.156 -15.227 1 93.88 490 PHE A CA 1
ATOM 3926 C C . PHE A 1 490 ? -3.082 60.969 -15.805 1 93.88 490 PHE A C 1
ATOM 3928 O O . PHE A 1 490 ? -3.283 60.594 -16.969 1 93.88 490 PHE A O 1
ATOM 3935 N N . GLN A 1 491 ? -2.236 60.375 -15.078 1 93.31 491 GLN A N 1
ATOM 3936 C CA . GLN A 1 491 ? -1.359 59.312 -15.555 1 93.31 491 GLN A CA 1
ATOM 3937 C C . GLN A 1 491 ? -2.152 58.031 -15.859 1 93.31 491 GLN A C 1
ATOM 3939 O O . GLN A 1 491 ? -1.809 57.312 -16.781 1 93.31 491 GLN A O 1
ATOM 3944 N N . ARG A 1 492 ? -3.189 57.75 -15.125 1 92.06 492 ARG A N 1
ATOM 3945 C CA . ARG A 1 492 ? -3.926 56.5 -15.258 1 92.06 492 ARG A CA 1
ATOM 3946 C C . ARG A 1 492 ? -5.219 56.688 -16.031 1 92.06 492 ARG A C 1
ATOM 3948 O O . ARG A 1 492 ? -5.918 55.719 -16.359 1 92.06 492 ARG A O 1
ATOM 3955 N N . GLY A 1 493 ? -5.543 57.906 -16.375 1 90.62 493 GLY A N 1
ATOM 3956 C CA . GLY A 1 493 ? -6.766 58.188 -17.109 1 90.62 493 GLY A CA 1
ATOM 3957 C C . GLY A 1 493 ? -8.023 57.906 -16.312 1 90.62 493 GLY A C 1
ATOM 3958 O O . GLY A 1 493 ? -8.977 57.312 -16.844 1 90.62 493 GLY A O 1
ATOM 3959 N N . LEU A 1 494 ? -7.98 58.281 -15.016 1 92.25 494 LEU A N 1
ATOM 3960 C CA . LEU A 1 494 ? -9.133 58.031 -14.156 1 92.25 494 LEU A CA 1
ATOM 3961 C C . LEU A 1 494 ? -10.102 59.219 -14.203 1 92.25 494 LEU A C 1
ATOM 3963 O O . LEU A 1 494 ? -9.742 60.281 -14.688 1 92.25 494 LEU A O 1
ATOM 3967 N N . THR A 1 495 ? -11.359 58.938 -13.766 1 91.5 495 THR A N 1
ATOM 3968 C CA . THR A 1 495 ? -12.344 60 -13.594 1 91.5 495 THR A CA 1
ATOM 3969 C C . THR A 1 495 ? -12.422 60.438 -12.133 1 91.5 495 THR A C 1
ATOM 3971 O O . THR A 1 495 ? -12.648 59.594 -11.242 1 91.5 495 THR A O 1
ATOM 3974 N N . ALA A 1 496 ? -12.227 61.688 -11.859 1 92.25 496 ALA A N 1
ATOM 3975 C CA . ALA A 1 496 ? -12.125 62.219 -10.508 1 92.25 496 ALA A CA 1
ATOM 3976 C C . ALA A 1 496 ? -13.336 61.844 -9.664 1 92.25 496 ALA A C 1
ATOM 3978 O O . ALA A 1 496 ? -13.203 61.594 -8.461 1 92.25 496 ALA A O 1
ATOM 3979 N N . GLU A 1 497 ? -14.469 61.719 -10.32 1 89.75 497 GLU A N 1
ATOM 3980 C CA . GLU A 1 497 ? -15.703 61.406 -9.602 1 89.75 497 GLU A CA 1
ATOM 3981 C C . GLU A 1 497 ? -15.703 59.969 -9.086 1 89.75 497 GLU A C 1
ATOM 3983 O O . GLU A 1 497 ? -16.453 59.656 -8.164 1 89.75 497 GLU A O 1
ATOM 3988 N N . HIS A 1 498 ? -14.82 59.25 -9.656 1 92.12 498 HIS A N 1
ATOM 3989 C CA . HIS A 1 498 ? -14.805 57.844 -9.281 1 92.12 498 HIS A CA 1
ATOM 3990 C C . HIS A 1 498 ? -13.562 57.531 -8.453 1 92.12 498 HIS A C 1
ATOM 3992 O O . HIS A 1 498 ? -13.203 56.344 -8.312 1 92.12 498 HIS A O 1
ATOM 3998 N N . VAL A 1 499 ? -12.914 58.531 -7.977 1 95 499 VAL A N 1
ATOM 3999 C CA . VAL A 1 499 ? -11.727 58.312 -7.152 1 95 499 VAL A CA 1
ATOM 4000 C C . VAL A 1 499 ? -12.07 58.531 -5.684 1 95 499 VAL A C 1
ATOM 4002 O O . VAL A 1 499 ? -12.75 59.5 -5.348 1 95 499 VAL A O 1
ATOM 4005 N N . GLY A 1 500 ? -11.797 57.594 -4.84 1 95.44 500 GLY A N 1
ATOM 4006 C CA . GLY A 1 500 ? -11.922 57.719 -3.398 1 95.44 500 GLY A CA 1
ATOM 4007 C C . GLY A 1 500 ? -10.586 57.656 -2.674 1 95.44 500 GLY A C 1
ATOM 4008 O O . GLY A 1 500 ? -9.625 57.062 -3.189 1 95.44 500 GLY A O 1
ATOM 4009 N N . LEU A 1 501 ? -10.531 58.281 -1.496 1 96.5 501 LEU A N 1
ATOM 4010 C CA . LEU A 1 501 ? -9.312 58.344 -0.702 1 96.5 501 LEU A CA 1
ATOM 4011 C C . LEU A 1 501 ? -9.523 57.656 0.654 1 96.5 501 LEU A C 1
ATOM 4013 O O . LEU A 1 501 ? -10.531 57.906 1.319 1 96.5 501 LEU A O 1
ATOM 4017 N N . TRP A 1 502 ? -8.68 56.781 0.95 1 96.69 502 TRP A N 1
ATOM 4018 C CA . TRP A 1 502 ? -8.633 56.312 2.324 1 96.69 502 TRP A CA 1
ATOM 4019 C C . TRP A 1 502 ? -7.605 57.062 3.143 1 96.69 502 TRP A C 1
ATOM 4021 O O . TRP A 1 502 ? -6.398 56.969 2.912 1 96.69 502 TRP A O 1
ATOM 4031 N N . LEU A 1 503 ? -8.031 57.844 4.098 1 94.88 503 LEU A N 1
ATOM 4032 C CA . LEU A 1 503 ? -7.227 58.625 5.012 1 94.88 503 LEU A CA 1
ATOM 4033 C C . LEU A 1 503 ? -7.453 58.219 6.457 1 94.88 503 LEU A C 1
ATOM 4035 O O . LEU A 1 503 ? -8.602 58.125 6.906 1 94.88 503 LEU A O 1
ATOM 4039 N N . ASP A 1 504 ? -6.414 57.938 7.117 1 91.94 504 ASP A N 1
ATOM 4040 C CA . ASP A 1 504 ? -6.562 57.438 8.484 1 91.94 504 ASP A CA 1
ATOM 4041 C C . ASP A 1 504 ? -7.359 58.406 9.336 1 91.94 504 ASP A C 1
ATOM 4043 O O . ASP A 1 504 ? -8.242 58 10.102 1 91.94 504 ASP A O 1
ATOM 4047 N N . ILE A 1 505 ? -7.082 59.75 9.18 1 90.81 505 ILE A N 1
ATOM 4048 C CA . ILE A 1 505 ? -7.707 60.781 10.008 1 90.81 505 ILE A CA 1
ATOM 4049 C C . ILE A 1 505 ? -9.211 60.781 9.766 1 90.81 505 ILE A C 1
ATOM 4051 O O . ILE A 1 505 ? -9.992 61.062 10.672 1 90.81 505 ILE A O 1
ATOM 4055 N N . ALA A 1 506 ? -9.641 60.438 8.555 1 90.75 506 ALA A N 1
ATOM 4056 C CA . ALA A 1 506 ? -11.055 60.531 8.211 1 90.75 506 ALA A CA 1
ATOM 4057 C C . ALA A 1 506 ? -11.727 59.156 8.305 1 90.75 506 ALA A C 1
ATOM 4059 O O . ALA A 1 506 ? -12.906 59.062 8.648 1 90.75 506 ALA A O 1
ATOM 4060 N N . CYS A 1 507 ? -11.023 58.156 7.957 1 93 507 CYS A N 1
ATOM 4061 C CA . CYS A 1 507 ? -11.641 56.844 7.824 1 93 507 CYS A CA 1
ATOM 4062 C C . CYS A 1 507 ? -11.594 56.062 9.141 1 93 507 CYS A C 1
ATOM 4064 O O . CYS A 1 507 ? -12.336 55.094 9.336 1 93 507 CYS A O 1
ATOM 4066 N N . ILE A 1 508 ? -10.773 56.406 10.039 1 90.88 508 ILE A N 1
ATOM 4067 C CA . ILE A 1 508 ? -10.734 55.844 11.391 1 90.88 508 ILE A CA 1
ATOM 4068 C C . ILE A 1 508 ? -11.32 56.844 12.375 1 90.88 508 ILE A C 1
ATOM 4070 O O . ILE A 1 508 ? -10.945 58.031 12.367 1 90.88 508 ILE A O 1
ATOM 4074 N N . ASP A 1 509 ? -12.18 56.406 13.195 1 87.06 509 ASP A N 1
ATOM 4075 C CA . ASP A 1 509 ? -12.781 57.281 14.203 1 87.06 509 ASP A CA 1
ATOM 4076 C C . ASP A 1 509 ? -11.727 57.781 15.195 1 87.06 509 ASP A C 1
ATOM 4078 O O . ASP A 1 509 ? -11.055 56.969 15.844 1 87.06 509 ASP A O 1
ATOM 4082 N N . GLN A 1 510 ? -11.555 59.062 15.305 1 84.5 510 GLN A N 1
ATOM 4083 C CA . GLN A 1 510 ? -10.508 59.625 16.156 1 84.5 510 GLN A CA 1
ATOM 4084 C C . GLN A 1 510 ? -11.062 59.969 17.531 1 84.5 510 GLN A C 1
ATOM 4086 O O . GLN A 1 510 ? -10.297 60.219 18.469 1 84.5 510 GLN A O 1
ATOM 4091 N N . GLU A 1 511 ? -12.297 59.938 17.688 1 82.94 511 GLU A N 1
ATOM 4092 C CA . GLU A 1 511 ? -12.906 60.438 18.922 1 82.94 511 GLU A CA 1
ATOM 4093 C C . GLU A 1 511 ? -13.258 59.312 19.875 1 82.94 511 GLU A C 1
ATOM 4095 O O . GLU A 1 511 ? -12.945 59.344 21.062 1 82.94 511 GLU A O 1
ATOM 4100 N N . ASP A 1 512 ? -13.867 58.344 19.266 1 85.5 512 ASP A N 1
ATOM 4101 C CA . ASP A 1 512 ? -14.258 57.188 20.078 1 85.5 512 ASP A CA 1
ATOM 4102 C C . ASP A 1 512 ? -13.117 56.188 20.172 1 85.5 512 ASP A C 1
ATOM 4104 O O . ASP A 1 512 ? -12.648 55.688 19.156 1 85.5 512 ASP A O 1
ATOM 4108 N N . VAL A 1 513 ? -12.781 55.906 21.375 1 82.94 513 VAL A N 1
ATOM 4109 C CA . VAL A 1 513 ? -11.617 55.062 21.609 1 82.94 513 VAL A CA 1
ATOM 4110 C C . VAL A 1 513 ? -11.852 53.656 21.047 1 82.94 513 VAL A C 1
ATOM 4112 O O . VAL A 1 513 ? -10.984 53.094 20.391 1 82.94 513 VAL A O 1
ATOM 4115 N N . GLU A 1 514 ? -13 53.125 21.328 1 82.62 514 GLU A N 1
ATOM 4116 C CA . GLU A 1 514 ? -13.297 51.781 20.859 1 82.62 514 GLU A CA 1
ATOM 4117 C C . GLU A 1 514 ? -13.352 51.719 19.328 1 82.62 514 GLU A C 1
ATOM 4119 O O . GLU A 1 514 ? -12.82 50.781 18.719 1 82.62 514 GLU A O 1
ATOM 4124 N N . SER A 1 515 ? -13.992 52.688 18.797 1 87.31 515 SER A N 1
ATOM 4125 C CA . SER A 1 515 ? -14.086 52.75 17.344 1 87.31 515 SER A CA 1
ATOM 4126 C C . SER A 1 515 ? -12.719 53 16.703 1 87.31 515 SER A C 1
ATOM 4128 O O . SER A 1 515 ? -12.43 52.469 15.625 1 87.31 515 SER A O 1
ATOM 4130 N N . ARG A 1 516 ? -12 53.75 17.328 1 87.44 516 ARG A N 1
ATOM 4131 C CA . ARG A 1 516 ? -10.648 54.031 16.844 1 87.44 516 ARG A CA 1
ATOM 4132 C C . ARG A 1 516 ? -9.82 52.75 16.797 1 87.44 516 ARG A C 1
ATOM 4134 O O . ARG A 1 516 ? -9.109 52.5 15.812 1 87.44 516 ARG A O 1
ATOM 4141 N N . GLU A 1 517 ? -9.953 51.969 17.812 1 84.19 517 GLU A N 1
ATOM 4142 C CA . GLU A 1 517 ? -9.219 50.719 17.859 1 84.19 517 GLU A CA 1
ATOM 4143 C C . GLU A 1 517 ? -9.672 49.75 16.766 1 84.19 517 GLU A C 1
ATOM 4145 O O . GLU A 1 517 ? -8.852 49.062 16.156 1 84.19 517 GLU A O 1
ATOM 4150 N N . ARG A 1 518 ? -10.953 49.719 16.562 1 87.12 518 ARG A N 1
ATOM 4151 C CA . ARG A 1 518 ? -11.484 48.906 15.484 1 87.12 518 ARG A CA 1
ATOM 4152 C C . ARG A 1 518 ? -10.93 49.344 14.133 1 87.12 518 ARG A C 1
ATOM 4154 O O . ARG A 1 518 ? -10.602 48.5 13.289 1 87.12 518 ARG A O 1
ATOM 4161 N N . GLY A 1 519 ? -10.922 50.594 13.977 1 87.75 519 GLY A N 1
ATOM 4162 C CA . GLY A 1 519 ? -10.375 51.125 12.742 1 87.75 519 GLY A CA 1
ATOM 4163 C C . GLY A 1 519 ? -8.906 50.781 12.539 1 87.75 519 GLY A C 1
ATOM 4164 O O . GLY A 1 519 ? -8.5 50.438 11.43 1 87.75 519 GLY A O 1
ATOM 4165 N N . ILE A 1 520 ? -8.148 50.875 13.594 1 85 520 ILE A N 1
ATOM 4166 C CA . ILE A 1 520 ? -6.727 50.562 13.539 1 85 520 ILE A CA 1
ATOM 4167 C C . ILE A 1 520 ? -6.527 49.062 13.242 1 85 520 ILE A C 1
ATOM 4169 O O . ILE A 1 520 ? -5.68 48.719 12.422 1 85 520 ILE A O 1
ATOM 4173 N N . ASP A 1 521 ? -7.312 48.25 13.852 1 84.5 521 ASP A N 1
ATOM 4174 C CA . ASP A 1 521 ? -7.227 46.812 13.648 1 84.5 521 ASP A CA 1
ATOM 4175 C C . ASP A 1 521 ? -7.617 46.438 12.219 1 84.5 521 ASP A C 1
ATOM 4177 O O . ASP A 1 521 ? -7.215 45.375 11.711 1 84.5 521 ASP A O 1
ATOM 4181 N N . SER A 1 522 ? -8.336 47.312 11.555 1 88.94 522 SER A N 1
ATOM 4182 C CA . SER A 1 522 ? -8.812 47.031 10.203 1 88.94 522 SER A CA 1
ATOM 4183 C C . SER A 1 522 ? -7.832 47.531 9.156 1 88.94 522 SER A C 1
ATOM 4185 O O . SER A 1 522 ? -8.062 47.406 7.953 1 88.94 522 SER A O 1
ATOM 4187 N N . LEU A 1 523 ? -6.785 48.031 9.633 1 87.75 523 LEU A N 1
ATOM 4188 C CA . LEU A 1 523 ? -5.855 48.719 8.734 1 87.75 523 LEU A CA 1
ATOM 4189 C C . LEU A 1 523 ? -5.363 47.781 7.641 1 87.75 523 LEU A C 1
ATOM 4191 O O . LEU A 1 523 ? -5.379 48.125 6.461 1 87.75 523 LEU A O 1
ATOM 4195 N N . PRO A 1 524 ? -4.918 46.562 7.918 1 85.88 524 PRO A N 1
ATOM 4196 C CA . PRO A 1 524 ? -4.469 45.656 6.852 1 85.88 524 PRO A CA 1
ATOM 4197 C C . PRO A 1 524 ? -5.562 45.375 5.82 1 85.88 524 PRO A C 1
ATOM 4199 O O . PRO A 1 524 ? -5.273 45.281 4.629 1 85.88 524 PRO A O 1
ATOM 4202 N N . MET A 1 525 ? -6.758 45.25 6.301 1 88.56 525 MET A N 1
ATOM 4203 C CA . MET A 1 525 ? -7.875 45 5.398 1 88.56 525 MET A CA 1
ATOM 4204 C C . MET A 1 525 ? -8.156 46.219 4.516 1 88.56 525 MET A C 1
ATOM 4206 O O . MET A 1 525 ? -8.539 46.062 3.354 1 88.56 525 MET A O 1
ATOM 4210 N N . ALA A 1 526 ? -8.008 47.344 5.137 1 91.19 526 ALA A N 1
ATOM 4211 C CA . ALA A 1 526 ? -8.172 48.531 4.344 1 91.19 526 ALA A CA 1
ATOM 4212 C C . ALA A 1 526 ? -7.152 48.594 3.213 1 91.19 526 ALA A C 1
ATOM 4214 O O . ALA A 1 526 ? -7.5 48.906 2.07 1 91.19 526 ALA A O 1
ATOM 4215 N N . VAL A 1 527 ? -5.949 48.312 3.521 1 91.12 527 VAL A N 1
ATOM 4216 C CA . VAL A 1 527 ? -4.883 48.312 2.525 1 91.12 527 VAL A CA 1
ATOM 4217 C C . VAL A 1 527 ? -5.211 47.344 1.409 1 91.12 527 VAL A C 1
ATOM 4219 O O . VAL A 1 527 ? -5.062 47.656 0.226 1 91.12 527 VAL A O 1
ATOM 4222 N N . LEU A 1 528 ? -5.652 46.188 1.753 1 88.69 528 LEU A N 1
ATOM 4223 C CA . LEU A 1 528 ? -5.957 45.094 0.814 1 88.69 528 LEU A CA 1
ATOM 4224 C C . LEU A 1 528 ? -7.078 45.5 -0.135 1 88.69 528 LEU A C 1
ATOM 4226 O O . LEU A 1 528 ? -7.129 45.062 -1.277 1 88.69 528 LEU A O 1
ATOM 4230 N N . GLN A 1 529 ? -7.906 46.312 0.362 1 91 529 GLN A N 1
ATOM 4231 C CA . GLN A 1 529 ? -9.117 46.625 -0.387 1 91 529 GLN A CA 1
ATOM 4232 C C . GLN A 1 529 ? -8.922 47.906 -1.219 1 91 529 GLN A C 1
ATOM 4234 O O . GLN A 1 529 ? -9.828 48.312 -1.935 1 91 529 GLN A O 1
ATOM 4239 N N . CYS A 1 530 ? -7.801 48.469 -1.149 1 94.06 530 CYS A N 1
ATOM 4240 C CA . CYS A 1 530 ? -7.5 49.656 -1.952 1 94.06 530 CYS A CA 1
ATOM 4241 C C . CYS A 1 530 ? -6.797 49.25 -3.248 1 94.06 530 CYS A C 1
ATOM 4243 O O . CYS A 1 530 ? -6.09 48.25 -3.299 1 94.06 530 CYS A O 1
ATOM 4245 N N . ASP A 1 531 ? -6.961 50.094 -4.277 1 92.81 531 ASP A N 1
ATOM 4246 C CA . ASP A 1 531 ? -6.379 49.781 -5.582 1 92.81 531 ASP A CA 1
ATOM 4247 C C . ASP A 1 531 ? -4.902 50.188 -5.621 1 92.81 531 ASP A C 1
ATOM 4249 O O . ASP A 1 531 ? -4.082 49.438 -6.191 1 92.81 531 ASP A O 1
ATOM 4253 N N . VAL A 1 532 ? -4.641 51.312 -5.031 1 95.38 532 VAL A N 1
ATOM 4254 C CA . VAL A 1 532 ? -3.275 51.844 -5.059 1 95.38 532 VAL A CA 1
ATOM 4255 C C . VAL A 1 532 ? -2.93 52.469 -3.709 1 95.38 532 VAL A C 1
ATOM 4257 O O . VAL A 1 532 ? -3.822 52.844 -2.951 1 95.38 532 VAL A O 1
ATOM 4260 N N . MET A 1 533 ? -1.688 52.469 -3.391 1 97.19 533 MET A N 1
ATOM 4261 C CA . MET A 1 533 ? -1.16 53.188 -2.244 1 97.19 533 MET A CA 1
ATOM 4262 C C . MET A 1 533 ? -0.25 54.344 -2.699 1 97.19 533 MET A C 1
ATOM 4264 O O . MET A 1 533 ? 0.578 54.156 -3.594 1 97.19 533 MET A O 1
ATOM 4268 N N . ILE A 1 534 ? -0.463 55.531 -2.191 1 97.5 534 ILE A N 1
ATOM 4269 C CA . ILE A 1 534 ? 0.459 56.625 -2.404 1 97.5 534 ILE A CA 1
ATOM 4270 C C . ILE A 1 534 ? 1.175 56.969 -1.098 1 97.5 534 ILE A C 1
ATOM 4272 O O . ILE A 1 534 ? 0.532 57.281 -0.096 1 97.5 534 ILE A O 1
ATOM 4276 N N . SER A 1 535 ? 2.443 56.875 -1.123 1 96.44 535 SER A N 1
ATOM 4277 C CA . SER A 1 535 ? 3.27 57.281 0.014 1 96.44 535 SER A CA 1
ATOM 4278 C C . SER A 1 535 ? 3.789 58.688 -0.146 1 96.44 535 SER A C 1
ATOM 4280 O O . SER A 1 535 ? 4.461 59 -1.129 1 96.44 535 SER A O 1
ATOM 4282 N N . LEU A 1 536 ? 3.42 59.5 0.855 1 95.69 536 LEU A N 1
ATOM 4283 C CA . LEU A 1 536 ? 4.035 60.844 0.881 1 95.69 536 LEU A CA 1
ATOM 4284 C C . LEU A 1 536 ? 5.41 60.781 1.539 1 95.69 536 LEU A C 1
ATOM 4286 O O . LEU A 1 536 ? 5.535 61 2.742 1 95.69 536 LEU A O 1
ATOM 4290 N N . GLU A 1 537 ? 6.387 60.625 0.731 1 93 537 GLU A N 1
ATOM 4291 C CA . GLU A 1 537 ? 7.715 60.312 1.252 1 93 537 GLU A CA 1
ATOM 4292 C C . GLU A 1 537 ? 8.484 61.594 1.58 1 93 537 GLU A C 1
ATOM 4294 O O . GLU A 1 537 ? 8.391 62.594 0.854 1 93 537 GLU A O 1
ATOM 4299 N N . ASP A 1 538 ? 9.031 61.594 2.717 1 89.44 538 ASP A N 1
ATOM 4300 C CA . ASP A 1 538 ? 10.039 62.562 3.141 1 89.44 538 ASP A CA 1
ATOM 4301 C C . ASP A 1 538 ? 11.203 61.875 3.842 1 89.44 538 ASP A C 1
ATOM 4303 O O . ASP A 1 538 ? 11.344 60.656 3.773 1 89.44 538 ASP A O 1
ATOM 4307 N N . ASP A 1 539 ? 12.109 62.625 4.441 1 87.19 539 ASP A N 1
ATOM 4308 C CA . ASP A 1 539 ? 13.336 62.031 4.98 1 87.19 539 ASP A CA 1
ATOM 4309 C C . ASP A 1 539 ? 13.047 61.156 6.184 1 87.19 539 ASP A C 1
ATOM 4311 O O . ASP A 1 539 ? 13.812 60.219 6.477 1 87.19 539 ASP A O 1
ATOM 4315 N N . GLU A 1 540 ? 11.891 61.281 6.762 1 90.25 540 GLU A N 1
ATOM 4316 C CA . GLU A 1 540 ? 11.594 60.562 7.992 1 90.25 540 GLU A CA 1
ATOM 4317 C C . GLU A 1 540 ? 10.516 59.5 7.766 1 90.25 540 GLU A C 1
ATOM 4319 O O . GLU A 1 540 ? 10.211 58.719 8.664 1 90.25 540 GLU A O 1
ATOM 4324 N N . TYR A 1 541 ? 10.039 59.469 6.637 1 91.56 541 TYR A N 1
ATOM 4325 C CA . TYR A 1 541 ? 8.875 58.656 6.324 1 91.56 541 TYR A CA 1
ATOM 4326 C C . TYR A 1 541 ? 9.141 57.188 6.664 1 91.56 541 TYR A C 1
ATOM 4328 O O . TYR A 1 541 ? 8.359 56.562 7.391 1 91.56 541 TYR A O 1
ATOM 4336 N N . TYR A 1 542 ? 10.18 56.656 6.238 1 89.69 542 TYR A N 1
ATOM 4337 C CA . TYR A 1 542 ? 10.461 55.219 6.383 1 89.69 542 TYR A CA 1
ATOM 4338 C C . TYR A 1 542 ? 10.938 54.906 7.793 1 89.69 542 TYR A C 1
ATOM 4340 O O . TYR A 1 542 ? 11.031 53.75 8.172 1 89.69 542 TYR A O 1
ATOM 4348 N N . ASN A 1 543 ? 11.102 55.938 8.609 1 89.19 543 ASN A N 1
ATOM 4349 C CA . ASN A 1 543 ? 11.492 55.719 10 1 89.19 543 ASN A CA 1
ATOM 4350 C C . ASN A 1 543 ? 10.273 55.531 10.906 1 89.19 543 ASN A C 1
ATOM 4352 O O . ASN A 1 543 ? 10.406 55.125 12.055 1 89.19 543 ASN A O 1
ATOM 4356 N N . ARG A 1 544 ? 9.203 55.781 10.344 1 90.19 544 ARG A N 1
ATOM 4357 C CA . ARG A 1 544 ? 7.977 55.656 11.125 1 90.19 544 ARG A CA 1
ATOM 4358 C C . ARG A 1 544 ? 7.402 54.25 11 1 90.19 544 ARG A C 1
ATOM 4360 O O . ARG A 1 544 ? 7.137 53.781 9.891 1 90.19 544 ARG A O 1
ATOM 4367 N N . ALA A 1 545 ? 7.129 53.625 12.094 1 88.81 545 ALA A N 1
ATOM 4368 C CA . ALA A 1 545 ? 6.758 52.219 12.148 1 88.81 545 ALA A CA 1
ATOM 4369 C C . ALA A 1 545 ? 5.441 51.969 11.414 1 88.81 545 ALA A C 1
ATOM 4371 O O . ALA A 1 545 ? 5.293 50.969 10.711 1 88.81 545 ALA A O 1
ATOM 4372 N N . TRP A 1 546 ? 4.469 52.875 11.57 1 89.5 546 TRP A N 1
ATOM 4373 C CA . TRP A 1 546 ? 3.166 52.688 10.938 1 89.5 546 TRP A CA 1
ATOM 4374 C C . TRP A 1 546 ? 3.279 52.781 9.414 1 89.5 546 TRP A C 1
ATOM 4376 O O . TRP A 1 546 ? 2.654 52 8.695 1 89.5 546 TRP A O 1
ATOM 4386 N N . CYS A 1 547 ? 4.023 53.719 8.914 1 91.75 547 CYS A N 1
ATOM 4387 C CA . CYS A 1 547 ? 4.25 53.844 7.477 1 91.75 547 CYS A CA 1
ATOM 4388 C C . CYS A 1 547 ? 4.949 52.594 6.918 1 91.75 547 CYS A C 1
ATOM 4390 O O . CYS A 1 547 ? 4.574 52.094 5.855 1 91.75 547 CYS A O 1
ATOM 4392 N N . ALA A 1 548 ? 5.879 52.188 7.684 1 89 548 ALA A N 1
ATOM 4393 C CA . ALA A 1 548 ? 6.66 51.031 7.246 1 89 548 ALA A CA 1
ATOM 4394 C C . ALA A 1 548 ? 5.777 49.812 7.102 1 89 548 ALA A C 1
ATOM 4396 O O . ALA A 1 548 ? 5.918 49.031 6.145 1 89 548 ALA A O 1
ATOM 4397 N N . VAL A 1 549 ? 4.887 49.562 8.086 1 88.38 549 VAL A N 1
ATOM 4398 C CA . VAL A 1 549 ? 4.039 48.375 8.047 1 88.38 549 VAL A CA 1
ATOM 4399 C C . VAL A 1 549 ? 3.051 48.5 6.891 1 88.38 549 VAL A C 1
ATOM 4401 O O . VAL A 1 549 ? 2.75 47.5 6.23 1 88.38 549 VAL A O 1
ATOM 4404 N N . GLU A 1 550 ? 2.547 49.688 6.645 1 90.94 550 GLU A N 1
ATOM 4405 C CA . GLU A 1 550 ? 1.629 49.875 5.527 1 90.94 550 GLU A CA 1
ATOM 4406 C C . GLU A 1 550 ? 2.301 49.594 4.195 1 90.94 550 GLU A C 1
ATOM 4408 O O . GLU A 1 550 ? 1.723 48.906 3.344 1 90.94 550 GLU A O 1
ATOM 4413 N N . VAL A 1 551 ? 3.49 50 4.102 1 91.69 551 VAL A N 1
ATOM 4414 C CA . VAL A 1 551 ? 4.258 49.781 2.881 1 91.69 551 VAL A CA 1
ATOM 4415 C C . VAL A 1 551 ? 4.539 48.281 2.715 1 91.69 551 VAL A C 1
ATOM 4417 O O . VAL A 1 551 ? 4.438 47.75 1.609 1 91.69 551 VAL A O 1
ATOM 4420 N N . ARG A 1 552 ? 4.863 47.688 3.789 1 88.25 552 ARG A N 1
ATOM 4421 C CA . ARG A 1 552 ? 5.168 46.25 3.719 1 88.25 552 ARG A CA 1
ATOM 4422 C C . ARG A 1 552 ? 3.941 45.438 3.285 1 88.25 552 ARG A C 1
ATOM 4424 O O . ARG A 1 552 ? 4.051 44.531 2.482 1 88.25 552 ARG A O 1
ATOM 4431 N N . LEU A 1 553 ? 2.842 45.75 3.863 1 87.44 553 LEU A N 1
ATOM 4432 C CA . LEU A 1 553 ? 1.597 45.094 3.494 1 87.44 553 LEU A CA 1
ATOM 4433 C C . LEU A 1 553 ? 1.334 45.219 1.997 1 87.44 553 LEU A C 1
ATOM 4435 O O . LEU A 1 553 ? 1.046 44.219 1.325 1 87.44 553 LEU A O 1
ATOM 4439 N N . MET A 1 554 ? 1.508 46.344 1.511 1 90.38 554 MET A N 1
ATOM 4440 C CA . MET A 1 554 ? 1.249 46.594 0.098 1 90.38 554 MET A CA 1
ATOM 4441 C C . MET A 1 554 ? 2.275 45.906 -0.783 1 90.38 554 MET A C 1
ATOM 4443 O O . MET A 1 554 ? 1.931 45.375 -1.834 1 90.38 554 MET A O 1
ATOM 4447 N N . GLN A 1 555 ? 3.463 45.938 -0.363 1 89 555 GLN A N 1
ATOM 4448 C CA . GLN A 1 555 ? 4.52 45.281 -1.145 1 89 555 GLN A CA 1
ATOM 4449 C C . GLN A 1 555 ? 4.297 43.781 -1.253 1 89 555 GLN A C 1
ATOM 4451 O O . GLN A 1 555 ? 4.574 43.188 -2.293 1 89 555 GLN A O 1
ATOM 4456 N N . GLU A 1 556 ? 3.883 43.219 -0.179 1 84.62 556 GLU A N 1
ATOM 4457 C CA . GLU A 1 556 ? 3.59 41.781 -0.208 1 84.62 556 GLU A CA 1
ATOM 4458 C C . GLU A 1 556 ? 2.438 41.469 -1.16 1 84.62 556 GLU A C 1
ATOM 4460 O O . GLU A 1 556 ? 2.451 40.438 -1.853 1 84.62 556 GLU A O 1
ATOM 4465 N N . LEU A 1 557 ? 1.469 42.281 -1.139 1 84.25 557 LEU A N 1
ATOM 4466 C CA . LEU A 1 557 ? 0.326 42.094 -2.029 1 84.25 557 LEU A CA 1
ATOM 4467 C C . LEU A 1 557 ? 0.753 42.219 -3.488 1 84.25 557 LEU A C 1
ATOM 4469 O O . LEU A 1 557 ? 0.339 41.406 -4.32 1 84.25 557 LEU A O 1
ATOM 4473 N N . ILE A 1 558 ? 1.575 43.188 -3.738 1 87 558 ILE A N 1
ATOM 4474 C CA . ILE A 1 558 ? 2.045 43.406 -5.102 1 87 558 ILE A CA 1
ATOM 4475 C C . ILE A 1 558 ? 2.924 42.25 -5.543 1 87 558 ILE A C 1
ATOM 4477 O O . ILE A 1 558 ? 2.811 41.75 -6.672 1 87 558 ILE A O 1
ATOM 4481 N N . GLY A 1 559 ? 3.715 41.875 -4.695 1 80.81 559 GLY A N 1
ATOM 4482 C CA . GLY A 1 559 ? 4.625 40.781 -5.012 1 80.81 559 GLY A CA 1
ATOM 4483 C C . GLY A 1 559 ? 3.916 39.469 -5.254 1 80.81 559 GLY A C 1
ATOM 4484 O O . GLY A 1 559 ? 4.301 38.688 -6.137 1 80.81 559 GLY A O 1
ATOM 4485 N N . ALA A 1 560 ? 2.881 39.219 -4.582 1 76.81 560 ALA A N 1
ATOM 4486 C CA . ALA A 1 560 ? 2.225 37.906 -4.617 1 76.81 560 ALA A CA 1
ATOM 4487 C C . ALA A 1 560 ? 1.122 37.875 -5.672 1 76.81 560 ALA A C 1
ATOM 4489 O O . ALA A 1 560 ? 0.935 36.875 -6.355 1 76.81 560 ALA A O 1
ATOM 4490 N N . TYR A 1 561 ? 0.383 38.938 -5.789 1 78.88 561 TYR A N 1
ATOM 4491 C CA . TYR A 1 561 ? -0.838 38.875 -6.582 1 78.88 561 TYR A CA 1
ATOM 4492 C C . TYR A 1 561 ? -0.785 39.844 -7.754 1 78.88 561 TYR A C 1
ATOM 4494 O O . TYR A 1 561 ? -1.554 39.688 -8.711 1 78.88 561 TYR A O 1
ATOM 4502 N N . HIS A 1 562 ? -0.007 40.844 -7.719 1 81.5 562 HIS A N 1
ATOM 4503 C CA . HIS A 1 562 ? 0.265 41.781 -8.797 1 81.5 562 HIS A CA 1
ATOM 4504 C C . HIS A 1 562 ? -1.001 42.531 -9.211 1 81.5 562 HIS A C 1
ATOM 4506 O O . HIS A 1 562 ? -1.239 42.719 -10.398 1 81.5 562 HIS A O 1
ATOM 4512 N N . LYS A 1 563 ? -1.834 42.719 -8.312 1 83.81 563 LYS A N 1
ATOM 4513 C CA . LYS A 1 563 ? -3.084 43.406 -8.617 1 83.81 563 LYS A CA 1
ATOM 4514 C C . LYS A 1 563 ? -3.082 44.844 -8.062 1 83.81 563 LYS A C 1
ATOM 4516 O O . LYS A 1 563 ? -3.861 45.688 -8.5 1 83.81 563 LYS A O 1
ATOM 4521 N N . HIS A 1 564 ? -2.246 45.156 -7.098 1 89.56 564 HIS A N 1
ATOM 4522 C CA . HIS A 1 564 ? -2.125 46.438 -6.445 1 89.56 564 HIS A CA 1
ATOM 4523 C C . HIS A 1 564 ? -0.929 47.219 -6.984 1 89.56 564 HIS A C 1
ATOM 4525 O O . HIS A 1 564 ? -0.079 46.656 -7.68 1 89.56 564 HIS A O 1
ATOM 4531 N N . GLU A 1 565 ? -0.961 48.531 -6.738 1 92.75 565 GLU A N 1
ATOM 4532 C CA . GLU A 1 565 ? 0.153 49.406 -7.125 1 92.75 565 GLU A CA 1
ATOM 4533 C C . GLU A 1 565 ? 0.576 50.312 -5.977 1 92.75 565 GLU A C 1
ATOM 4535 O O . GLU A 1 565 ? -0.243 50.656 -5.125 1 92.75 565 GLU A O 1
ATOM 4540 N N . ARG A 1 566 ? 1.776 50.594 -5.977 1 95.06 566 ARG A N 1
ATOM 4541 C CA . ARG A 1 566 ? 2.316 51.531 -4.992 1 95.06 566 ARG A CA 1
ATOM 4542 C C . ARG A 1 566 ? 3.029 52.719 -5.672 1 95.06 566 ARG A C 1
ATOM 4544 O O . ARG A 1 566 ? 3.822 52.5 -6.594 1 95.06 566 ARG A O 1
ATOM 4551 N N . TRP A 1 567 ? 2.723 53.906 -5.262 1 96.31 567 TRP A N 1
ATOM 4552 C CA . TRP A 1 567 ? 3.291 55.156 -5.793 1 96.31 567 TRP A CA 1
ATOM 4553 C C . TRP A 1 567 ? 3.932 55.969 -4.68 1 96.31 567 TRP A C 1
ATOM 4555 O O . TRP A 1 567 ? 3.543 55.875 -3.516 1 96.31 567 TRP A O 1
ATOM 4565 N N . SER A 1 568 ? 4.922 56.75 -5.039 1 95.06 568 SER A N 1
ATOM 4566 C CA . SER A 1 568 ? 5.598 57.625 -4.098 1 95.06 568 SER A CA 1
ATOM 4567 C C . SER A 1 568 ? 5.547 59.094 -4.57 1 95.06 568 SER A C 1
ATOM 4569 O O . SER A 1 568 ? 5.773 59.375 -5.75 1 95.06 568 SER A O 1
ATOM 4571 N N . HIS A 1 569 ? 5.145 59.969 -3.656 1 95.19 569 HIS A N 1
ATOM 4572 C CA . HIS A 1 569 ? 5.156 61.406 -3.91 1 95.19 569 HIS A CA 1
ATOM 4573 C C . HIS A 1 569 ? 6.277 62.094 -3.133 1 95.19 569 HIS A C 1
ATOM 4575 O O . HIS A 1 569 ? 6.375 61.938 -1.914 1 95.19 569 HIS A O 1
ATOM 4581 N N . ARG A 1 570 ? 7.145 62.812 -3.832 1 92.75 570 ARG A N 1
ATOM 4582 C CA . ARG A 1 570 ? 8.242 63.562 -3.232 1 92.75 570 ARG A CA 1
ATOM 4583 C C . ARG A 1 570 ? 8.195 65 -3.645 1 92.75 570 ARG A C 1
ATOM 4585 O O . ARG A 1 570 ? 7.891 65.312 -4.797 1 92.75 570 ARG A O 1
ATOM 4592 N N . LEU A 1 571 ? 8.453 65.812 -2.578 1 88.44 571 LEU A N 1
ATOM 4593 C CA . LEU A 1 571 ? 8.453 67.25 -2.855 1 88.44 571 LEU A CA 1
ATOM 4594 C C . LEU A 1 571 ? 9.656 67.625 -3.705 1 88.44 571 LEU A C 1
ATOM 4596 O O . LEU A 1 571 ? 10.75 67.062 -3.527 1 88.44 571 LEU A O 1
ATOM 4600 N N . LEU A 1 572 ? 9.484 68.375 -4.773 1 79.69 572 LEU A N 1
ATOM 4601 C CA . LEU A 1 572 ? 10.57 68.875 -5.609 1 79.69 572 LEU A CA 1
ATOM 4602 C C . LEU A 1 572 ? 11.484 69.812 -4.816 1 79.69 572 LEU A C 1
ATOM 4604 O O . LEU A 1 572 ? 11.031 70.5 -3.877 1 79.69 572 LEU A O 1
ATOM 4608 N N . SER A 1 573 ? 12.82 69.562 -5 1 68.62 573 SER A N 1
ATOM 4609 C CA . SER A 1 573 ? 13.844 70.375 -4.355 1 68.62 573 SER A CA 1
ATOM 4610 C C . SER A 1 573 ? 13.516 71.875 -4.473 1 68.62 573 SER A C 1
ATOM 4612 O O . SER A 1 573 ? 12.977 72.312 -5.488 1 68.62 573 SER A O 1
ATOM 4614 N N . GLY A 1 574 ? 13.305 72.812 -3.271 1 61.5 574 GLY A N 1
ATOM 4615 C CA . GLY A 1 574 ? 13.047 74.25 -3.17 1 61.5 574 GLY A CA 1
ATOM 4616 C C . GLY A 1 574 ? 11.93 74.562 -2.203 1 61.5 574 GLY A C 1
ATOM 4617 O O . GLY A 1 574 ? 11.531 73.75 -1.389 1 61.5 574 GLY A O 1
ATOM 4618 N N . GLU A 1 575 ? 11.344 75.812 -2.262 1 59.72 575 GLU A N 1
ATOM 4619 C CA . GLU A 1 575 ? 10.414 76.438 -1.322 1 59.72 575 GLU A CA 1
ATOM 4620 C C . GLU A 1 575 ? 8.984 75.938 -1.56 1 59.72 575 GLU A C 1
ATOM 4622 O O . GLU A 1 575 ? 8.055 76.375 -0.911 1 59.72 575 GLU A O 1
ATOM 4627 N N . SER A 1 576 ? 8.828 74.875 -2.461 1 65.62 576 SER A N 1
ATOM 4628 C CA . SER A 1 576 ? 7.422 74.625 -2.73 1 65.62 576 SER A CA 1
ATOM 4629 C C . SER A 1 576 ? 6.836 73.688 -1.689 1 65.62 576 SER A C 1
ATOM 4631 O O . SER A 1 576 ? 7.477 72.688 -1.294 1 65.62 576 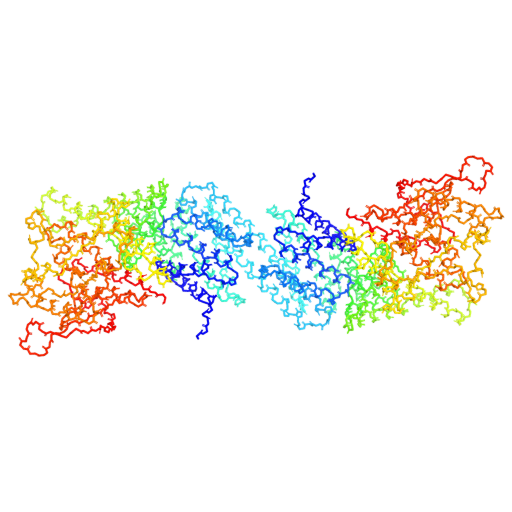SER A O 1
ATOM 4633 N N . THR A 1 577 ? 5.594 74 -1.195 1 68.38 577 THR A N 1
ATOM 4634 C CA . THR A 1 577 ? 4.891 73.312 -0.153 1 68.38 577 THR A CA 1
ATOM 4635 C C . THR A 1 577 ? 3.818 72.375 -0.759 1 68.38 577 THR A C 1
ATOM 4637 O O . THR A 1 577 ? 3.086 71.688 -0.035 1 68.38 577 THR A O 1
ATOM 4640 N N . ALA A 1 578 ? 3.824 72.25 -2.135 1 74 578 ALA A N 1
ATOM 4641 C CA . ALA A 1 578 ? 2.707 71.5 -2.658 1 74 578 ALA A CA 1
ATOM 4642 C C . ALA A 1 578 ? 3.127 70.688 -3.883 1 74 578 ALA A C 1
ATOM 4644 O O . ALA A 1 578 ? 2.807 69.5 -3.992 1 74 578 ALA A O 1
ATOM 4645 N N . ASP A 1 579 ? 3.959 71.25 -4.738 1 81.62 579 ASP A N 1
ATOM 4646 C CA . ASP A 1 579 ? 4.262 70.562 -6.016 1 81.62 579 ASP A CA 1
ATOM 4647 C C . ASP A 1 579 ? 5.34 69.5 -5.848 1 81.62 579 ASP A C 1
ATOM 4649 O O . ASP A 1 579 ? 6.422 69.812 -5.332 1 81.62 579 ASP A O 1
ATOM 4653 N N . GLY A 1 580 ? 4.938 68.312 -6.16 1 90.12 580 GLY A N 1
ATOM 4654 C CA . GLY A 1 580 ? 5.879 67.25 -6.066 1 90.12 580 GLY A CA 1
ATOM 4655 C C . GLY A 1 580 ? 5.824 66.312 -7.254 1 90.12 580 GLY A C 1
ATOM 4656 O O . GLY A 1 580 ? 5.125 66.562 -8.234 1 90.12 580 GLY A O 1
ATOM 4657 N N . LEU A 1 581 ? 6.672 65.312 -7.211 1 91.75 581 LEU A N 1
ATOM 4658 C CA . LEU A 1 581 ? 6.758 64.312 -8.25 1 91.75 581 LEU A CA 1
ATOM 4659 C C . LEU A 1 581 ? 6.141 62.969 -7.77 1 91.75 581 LEU A C 1
ATOM 4661 O O . LEU A 1 581 ? 6.453 62.5 -6.676 1 91.75 581 LEU A O 1
ATOM 4665 N N . LEU A 1 582 ? 5.16 62.5 -8.523 1 94.12 582 LEU A N 1
ATOM 4666 C CA . LEU A 1 582 ? 4.559 61.219 -8.266 1 94.12 582 LEU A CA 1
ATOM 4667 C C . LEU A 1 582 ? 5.168 60.125 -9.172 1 94.12 582 LEU A C 1
ATOM 4669 O O . LEU A 1 582 ? 5.105 60.25 -10.398 1 94.12 582 LEU A O 1
ATOM 4673 N N . GLU A 1 583 ? 5.754 59.125 -8.578 1 93.75 583 GLU A N 1
ATOM 4674 C CA . GLU A 1 583 ? 6.371 58.031 -9.344 1 93.75 583 GLU A CA 1
ATOM 4675 C C . GLU A 1 583 ? 6.008 56.656 -8.766 1 93.75 583 GLU A C 1
ATOM 4677 O O . GLU A 1 583 ? 5.66 56.562 -7.586 1 93.75 583 GLU A O 1
ATOM 4682 N N . ARG A 1 584 ? 6.055 55.719 -9.609 1 92.62 584 ARG A N 1
ATOM 4683 C CA . ARG A 1 584 ? 5.863 54.344 -9.133 1 92.62 584 ARG A CA 1
ATOM 4684 C C . ARG A 1 584 ? 6.973 53.938 -8.164 1 92.62 584 ARG A C 1
ATOM 4686 O O . ARG A 1 584 ? 8.148 54.219 -8.414 1 92.62 584 ARG A O 1
ATOM 4693 N N . SER A 1 585 ? 6.496 53.375 -7.109 1 87.94 585 SER A N 1
ATOM 4694 C CA . SER A 1 585 ? 7.453 53.094 -6.043 1 87.94 585 SER A CA 1
ATOM 4695 C C . SER A 1 585 ? 8.281 51.844 -6.363 1 87.94 585 SER A C 1
ATOM 4697 O O . SER A 1 585 ? 7.789 50.938 -7.004 1 87.94 585 SER A O 1
ATOM 4699 N N . GLN A 1 586 ? 9.516 51.938 -5.934 1 78.62 586 GLN A N 1
ATOM 4700 C CA . GLN A 1 586 ? 10.391 50.781 -5.984 1 78.62 586 GLN A CA 1
ATOM 4701 C C . GLN A 1 586 ? 10.266 49.938 -4.715 1 78.62 586 GLN A C 1
ATOM 4703 O O . GLN A 1 586 ? 9.695 50.375 -3.719 1 78.62 586 GLN A O 1
ATOM 4708 N N . GLU A 1 587 ? 10.703 48.688 -4.828 1 79.12 587 GLU A N 1
ATOM 4709 C CA . GLU A 1 587 ? 10.656 47.812 -3.66 1 79.12 587 GLU A CA 1
ATOM 4710 C C . GLU A 1 587 ? 11.562 48.344 -2.549 1 79.12 587 GLU A C 1
ATOM 4712 O O . GLU A 1 587 ? 12.672 48.812 -2.814 1 79.12 587 GLU A O 1
ATOM 4717 N N . HIS A 1 588 ? 10.906 48.531 -1.413 1 74.69 588 HIS A N 1
ATOM 4718 C CA . HIS A 1 588 ? 11.664 48.938 -0.235 1 74.69 588 HIS A CA 1
ATOM 4719 C C . HIS A 1 588 ? 12.047 47.75 0.623 1 74.69 588 HIS A C 1
ATOM 4721 O O . HIS A 1 588 ? 11.227 46.844 0.841 1 74.69 588 HIS A O 1
ATOM 4727 N N . SER A 1 589 ? 13.219 47.781 1.034 1 75.12 589 SER A N 1
ATOM 4728 C CA . SER A 1 589 ? 13.734 46.656 1.817 1 75.12 589 SER A CA 1
ATOM 4729 C C . SER A 1 589 ? 13.102 46.625 3.207 1 75.12 589 SER A C 1
ATOM 4731 O O . SER A 1 589 ? 12.742 47.656 3.758 1 75.12 589 SER A O 1
ATOM 4733 N N . GLU A 1 590 ? 13 45.531 3.688 1 71 590 GLU A N 1
ATOM 4734 C CA . GLU A 1 590 ? 12.414 45.312 5.008 1 71 590 GLU A CA 1
ATOM 4735 C C . GLU A 1 590 ? 13.32 45.844 6.105 1 71 590 GLU A C 1
ATOM 4737 O O . GLU A 1 590 ? 14.539 45.656 6.082 1 71 590 GLU A O 1
ATOM 4742 N N . VAL A 1 591 ? 12.734 46.781 6.922 1 70.19 591 VAL A N 1
ATOM 4743 C CA . VAL A 1 591 ? 13.461 47.281 8.078 1 70.19 591 VAL A CA 1
ATOM 4744 C C . VAL A 1 591 ? 12.922 46.625 9.352 1 70.19 591 VAL A C 1
ATOM 4746 O O . VAL A 1 591 ? 11.719 46.438 9.492 1 70.19 591 VAL A O 1
ATOM 4749 N N . PRO A 1 592 ? 13.883 46.25 10.172 1 76 592 PRO A N 1
ATOM 4750 C CA . PRO A 1 592 ? 13.438 45.688 11.453 1 76 592 PRO A CA 1
ATOM 4751 C C . PRO A 1 592 ? 12.602 46.656 12.273 1 76 592 PRO A C 1
ATOM 4753 O O . PRO A 1 592 ? 12.875 47.844 12.273 1 76 592 PRO A O 1
ATOM 4756 N N . ILE A 1 593 ? 11.625 46.188 12.891 1 73.81 593 ILE A N 1
ATOM 4757 C CA . ILE A 1 593 ? 10.68 46.969 13.656 1 73.81 593 ILE A CA 1
ATOM 4758 C C . ILE A 1 593 ? 11.414 47.719 14.773 1 73.81 593 ILE A C 1
ATOM 4760 O O . ILE A 1 593 ? 11.023 48.812 15.156 1 73.81 593 ILE A O 1
ATOM 4764 N N . THR A 1 594 ? 12.367 47.062 15.273 1 72.62 594 THR A N 1
ATOM 4765 C CA . THR A 1 594 ? 13.109 47.625 16.406 1 72.62 594 THR A CA 1
ATOM 4766 C C . THR A 1 594 ? 13.781 48.938 16.016 1 72.62 594 THR A C 1
ATOM 4768 O O . THR A 1 594 ? 14.094 49.75 16.891 1 72.62 594 THR A O 1
ATOM 4771 N N . SER A 1 595 ? 13.953 49.188 14.789 1 79.19 595 SER A N 1
ATOM 4772 C CA . SER A 1 595 ? 14.664 50.375 14.344 1 79.19 595 SER A CA 1
ATOM 4773 C C . SER A 1 595 ? 13.695 51.5 14.008 1 79.19 595 SER A C 1
ATOM 4775 O O . SER A 1 595 ? 14.109 52.625 13.719 1 79.19 595 SER A O 1
ATOM 4777 N N . LEU A 1 596 ? 12.469 51.188 14.164 1 82.5 596 LEU A N 1
ATOM 4778 C CA . LEU A 1 596 ? 11.469 52.125 13.719 1 82.5 596 LEU A CA 1
ATOM 4779 C C . LEU A 1 596 ? 10.906 52.938 14.906 1 82.5 596 LEU A C 1
ATOM 4781 O O . LEU A 1 596 ? 10.945 52.469 16.047 1 82.5 596 LEU A O 1
ATOM 4785 N N . SER A 1 597 ? 10.523 54.125 14.648 1 84.19 597 SER A N 1
ATOM 4786 C CA . SER A 1 597 ? 9.961 55 15.68 1 84.19 597 SER A CA 1
ATOM 4787 C C . SER A 1 597 ? 8.438 54.906 15.68 1 84.19 597 SER A C 1
ATOM 4789 O O . SER A 1 597 ? 7.816 54.719 14.641 1 84.19 597 SER A O 1
ATOM 4791 N N . VAL A 1 598 ? 7.871 54.938 16.922 1 81.81 598 VAL A N 1
ATOM 4792 C CA . VAL A 1 598 ? 6.422 54.969 17.094 1 81.81 598 VAL A CA 1
ATOM 4793 C C . VAL A 1 598 ? 6.035 56.125 18.031 1 81.81 598 VAL A C 1
ATOM 4795 O O . VAL A 1 598 ? 6.758 56.406 18.984 1 81.81 598 VAL A O 1
ATOM 4798 N N . THR A 1 599 ? 5.02 56.812 17.75 1 76.56 599 THR A N 1
ATOM 4799 C CA . THR A 1 599 ? 4.543 57.906 18.625 1 76.56 599 THR A CA 1
ATOM 4800 C C . THR A 1 599 ? 4.004 57.312 19.922 1 76.56 599 THR A C 1
ATOM 4802 O O . THR A 1 599 ? 4.312 57.812 21 1 76.56 599 THR A O 1
ATOM 4805 N N . VAL A 1 600 ? 3.203 56.344 19.797 1 76.38 600 VAL A N 1
ATOM 4806 C CA . VAL A 1 600 ? 2.635 55.656 20.953 1 76.38 600 VAL A CA 1
ATOM 4807 C C . VAL A 1 600 ? 3.309 54.312 21.156 1 76.38 600 VAL A C 1
ATOM 4809 O O . VAL A 1 600 ? 3.078 53.375 20.375 1 76.38 600 VAL A O 1
ATOM 4812 N N . LYS A 1 601 ? 4.066 54.188 22.141 1 72.69 601 LYS A N 1
ATOM 4813 C CA . LYS A 1 601 ? 4.871 53 22.391 1 72.69 601 LYS A CA 1
ATOM 4814 C C . LYS A 1 601 ? 3.996 51.781 22.5 1 72.69 601 LYS A C 1
ATOM 4816 O O . LYS A 1 601 ? 4.422 50.656 22.141 1 72.69 601 LYS A O 1
ATOM 4821 N N . GLY A 1 602 ? 2.836 52.031 22.953 1 67.81 602 GLY A N 1
ATOM 4822 C CA . GLY A 1 602 ? 1.916 50.906 23.141 1 67.81 602 GLY A CA 1
ATOM 4823 C C . GLY A 1 602 ? 1.476 50.281 21.828 1 67.81 602 GLY A C 1
ATOM 4824 O O . GLY A 1 602 ? 0.956 49.156 21.828 1 67.81 602 GLY A O 1
ATOM 4825 N N . ASP A 1 603 ? 1.925 50.875 20.703 1 77.06 603 ASP A N 1
ATOM 4826 C CA . ASP A 1 603 ? 1.505 50.375 19.391 1 77.06 603 ASP A CA 1
ATOM 4827 C C . ASP A 1 603 ? 2.496 49.344 18.844 1 77.06 603 ASP A C 1
ATOM 4829 O O . ASP A 1 603 ? 2.189 48.625 17.891 1 77.06 603 ASP A O 1
ATOM 4833 N N . LEU A 1 604 ? 3.561 49.25 19.438 1 75.88 604 LEU A N 1
ATOM 4834 C CA . LEU A 1 604 ? 4.645 48.469 18.875 1 75.88 604 LEU A CA 1
ATOM 4835 C C . LEU A 1 604 ? 4.246 47 18.781 1 75.88 604 LEU A C 1
ATOM 4837 O O . LEU A 1 604 ? 4.496 46.344 17.75 1 75.88 604 LEU A O 1
ATOM 4841 N N . PRO A 1 605 ? 3.637 46.469 19.812 1 70.44 605 PRO A N 1
ATOM 4842 C CA . PRO A 1 605 ? 3.232 45.062 19.688 1 70.44 605 PRO A CA 1
ATOM 4843 C C . PRO A 1 605 ? 2.229 44.844 18.562 1 70.44 605 PRO A C 1
ATOM 4845 O O . PRO A 1 605 ? 2.277 43.812 17.891 1 70.44 605 PRO A O 1
ATOM 4848 N N . LYS A 1 606 ? 1.438 45.75 18.391 1 75.69 606 LYS A N 1
ATOM 4849 C CA . LYS A 1 606 ? 0.459 45.656 17.312 1 75.69 606 LYS A CA 1
ATOM 4850 C C . LYS A 1 606 ? 1.137 45.719 15.953 1 75.69 606 LYS A C 1
ATOM 4852 O O . LYS A 1 606 ? 0.78 44.969 15.039 1 75.69 606 LYS A O 1
ATOM 4857 N N . ILE A 1 607 ? 2.014 46.531 15.891 1 79.19 607 ILE A N 1
ATOM 4858 C CA . ILE A 1 607 ? 2.734 46.719 14.633 1 79.19 607 ILE A CA 1
ATOM 4859 C C . ILE A 1 607 ? 3.535 45.469 14.32 1 79.19 607 ILE A C 1
ATOM 4861 O O . ILE A 1 607 ? 3.559 45 13.172 1 79.19 607 ILE A O 1
ATOM 4865 N N . ASP A 1 608 ? 4.148 44.969 15.305 1 75.25 608 ASP A N 1
ATOM 4866 C CA . ASP A 1 608 ? 4.91 43.75 15.125 1 75.25 608 ASP A CA 1
ATOM 4867 C C . ASP A 1 608 ? 4.008 42.594 14.664 1 75.25 608 ASP A C 1
ATOM 4869 O O . ASP A 1 608 ? 4.395 41.812 13.797 1 75.25 608 ASP A O 1
ATOM 4873 N N . PHE A 1 609 ? 2.93 42.5 15.227 1 75 609 PHE A N 1
ATOM 4874 C CA . PHE A 1 609 ? 1.95 41.469 14.836 1 75 609 PHE A CA 1
ATOM 4875 C C . PHE A 1 609 ? 1.539 41.656 13.383 1 75 609 PHE A C 1
ATOM 4877 O O . PHE A 1 609 ? 1.479 40.688 12.625 1 75 609 PHE A O 1
ATOM 4884 N N . LEU A 1 610 ? 1.263 42.875 13.047 1 75.94 610 LEU A N 1
ATOM 4885 C CA . LEU A 1 610 ? 0.828 43.156 11.688 1 75.94 610 LEU A CA 1
ATOM 4886 C C . LEU A 1 610 ? 1.938 42.844 10.688 1 75.94 610 LEU A C 1
ATOM 4888 O O . LEU A 1 610 ? 1.671 42.375 9.586 1 75.94 610 LEU A O 1
ATOM 4892 N N . MET A 1 611 ? 3.111 43.094 11.109 1 74.69 611 MET A N 1
ATOM 4893 C CA . MET A 1 611 ? 4.258 42.812 10.258 1 74.69 611 MET A CA 1
ATOM 4894 C C . MET A 1 611 ? 4.367 41.312 9.992 1 74.69 611 MET A C 1
ATOM 4896 O O . MET A 1 611 ? 4.648 40.906 8.875 1 74.69 611 MET A O 1
ATOM 4900 N N . ARG A 1 612 ? 4.086 40.562 10.891 1 71.69 612 ARG A N 1
ATOM 4901 C CA . ARG A 1 612 ? 4.137 39.094 10.742 1 71.69 612 ARG A CA 1
ATOM 4902 C C . ARG A 1 612 ? 2.996 38.594 9.859 1 71.69 612 ARG A C 1
ATOM 4904 O O . ARG A 1 612 ? 3.178 37.688 9.062 1 71.69 612 ARG A O 1
ATOM 4911 N N . GLN A 1 613 ? 1.877 39.188 10.094 1 72 613 GLN A N 1
ATOM 4912 C CA . GLN A 1 613 ? 0.717 38.781 9.305 1 72 613 GLN A CA 1
ATOM 4913 C C . GLN A 1 613 ? 0.92 39.125 7.828 1 72 613 GLN A C 1
ATOM 4915 O O . GLN A 1 613 ? 0.394 38.406 6.953 1 72 613 GLN A O 1
ATOM 4920 N N . SER A 1 614 ? 1.655 40.156 7.656 1 73.19 614 SER A N 1
ATOM 4921 C CA . SER A 1 614 ? 1.903 40.562 6.281 1 73.19 614 SER A CA 1
ATOM 4922 C C . SER A 1 614 ? 2.648 39.5 5.504 1 73.19 614 SER A C 1
ATOM 4924 O O . SER A 1 614 ? 2.402 39.312 4.312 1 73.19 614 SER A O 1
ATOM 4926 N N . LYS A 1 615 ? 3.434 38.812 6.113 1 70.75 615 LYS A N 1
ATOM 4927 C CA . LYS A 1 615 ? 4.211 37.75 5.453 1 70.75 615 LYS A CA 1
ATOM 4928 C C . LYS A 1 615 ? 3.32 36.594 5.016 1 70.75 615 LYS A C 1
ATOM 4930 O O . LYS A 1 615 ? 3.672 35.844 4.105 1 70.75 615 LYS A O 1
ATOM 4935 N N . LEU A 1 616 ? 2.24 36.5 5.637 1 70 616 LEU A N 1
ATOM 4936 C CA . LEU A 1 616 ? 1.32 35.406 5.32 1 70 616 LEU A CA 1
ATOM 4937 C C . LEU A 1 616 ? 0.516 35.719 4.062 1 70 616 LEU A C 1
ATOM 4939 O O . LEU A 1 616 ? -0.037 34.812 3.432 1 70 616 LEU A O 1
ATOM 4943 N N . LEU A 1 617 ? 0.446 37 3.828 1 67.69 617 LEU A N 1
ATOM 4944 C CA . LEU A 1 617 ? -0.263 37.438 2.629 1 67.69 617 LEU A CA 1
ATOM 4945 C C . LEU A 1 617 ? 0.577 37.188 1.381 1 67.69 617 LEU A C 1
ATOM 4947 O O . LEU A 1 617 ? 0.04 37.094 0.273 1 67.69 617 LEU A O 1
ATOM 4951 N N . GLY A 1 618 ? 1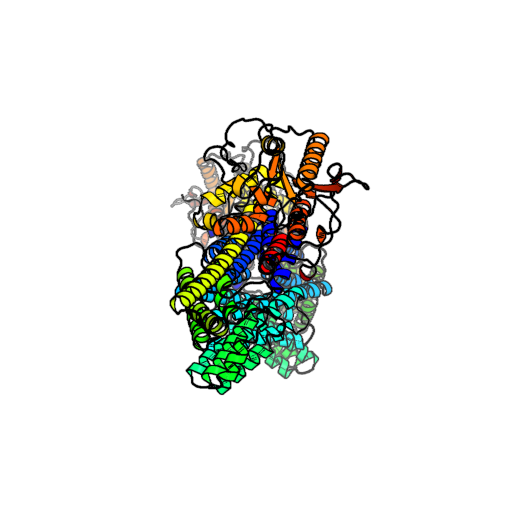.865 37.125 1.526 1 59.16 618 GLY A N 1
ATOM 4952 C CA . GLY A 1 618 ? 2.775 37 0.395 1 59.16 618 GLY A CA 1
ATOM 4953 C C . GLY A 1 618 ? 2.736 35.656 -0.289 1 59.16 618 GLY A C 1
ATOM 4954 O O . GLY A 1 618 ? 2.145 34.719 0.231 1 59.16 618 GLY A O 1
ATOM 4955 N N . GLY A 1 619 ? 2.809 35.625 -1.786 1 52.78 619 GLY A N 1
ATOM 4956 C CA . GLY A 1 619 ? 2.822 34.469 -2.678 1 52.78 619 GLY A CA 1
ATOM 4957 C C . GLY A 1 619 ? 4.047 33.594 -2.502 1 52.78 619 GLY A C 1
ATOM 4958 O O . GLY A 1 619 ? 5.016 34 -1.855 1 52.78 619 GLY A O 1
ATOM 4959 N N . PRO A 1 620 ? 3.98 32.188 -2.855 1 43.75 620 PRO A N 1
ATOM 4960 C CA . PRO A 1 620 ? 5.203 31.375 -2.998 1 43.75 620 PRO A CA 1
ATOM 4961 C C . PRO A 1 620 ? 6.27 32.062 -3.836 1 43.75 620 PRO A C 1
ATOM 4963 O O . PRO A 1 620 ? 5.941 32.906 -4.676 1 43.75 620 PRO A O 1
ATOM 4966 N N . MET B 1 1 ? 7.812 28.938 -23.094 1 32.19 1 MET B N 1
ATOM 4967 C CA . MET B 1 1 ? 7.902 28.781 -21.656 1 32.19 1 MET B CA 1
ATOM 4968 C C . MET B 1 1 ? 7.395 27.406 -21.219 1 32.19 1 MET B C 1
ATOM 4970 O O . MET B 1 1 ? 6.289 27.016 -21.594 1 32.19 1 MET B O 1
ATOM 4974 N N . GLU B 1 2 ? 8.188 26.516 -20.969 1 48.31 2 GLU B N 1
ATOM 4975 C CA . GLU B 1 2 ? 7.895 25.109 -20.719 1 48.31 2 GLU B CA 1
ATOM 4976 C C . GLU B 1 2 ? 6.797 24.953 -19.672 1 48.31 2 GLU B C 1
ATOM 4978 O O . GLU B 1 2 ? 6.742 25.719 -18.703 1 48.31 2 GLU B O 1
ATOM 4983 N N . ALA B 1 3 ? 5.852 24.453 -20.016 1 61.56 3 ALA B N 1
ATOM 4984 C CA . ALA B 1 3 ? 4.676 24.25 -19.172 1 61.56 3 ALA B CA 1
ATOM 4985 C C . ALA B 1 3 ? 5.086 23.812 -17.766 1 61.56 3 ALA B C 1
ATOM 4987 O O . ALA B 1 3 ? 5.91 22.906 -17.609 1 61.56 3 ALA B O 1
ATOM 4988 N N . PRO B 1 4 ? 4.836 24.672 -16.891 1 72.12 4 PRO B N 1
ATOM 4989 C CA . PRO B 1 4 ? 5.293 24.359 -15.531 1 72.12 4 PRO B CA 1
ATOM 4990 C C . PRO B 1 4 ? 4.945 22.922 -15.117 1 72.12 4 PRO B C 1
ATOM 4992 O O . PRO B 1 4 ? 3.893 22.406 -15.492 1 72.12 4 PRO B O 1
ATOM 4995 N N . ASN B 1 5 ? 5.887 22.109 -14.719 1 86.06 5 ASN B N 1
ATOM 4996 C CA . ASN B 1 5 ? 5.695 20.781 -14.148 1 86.06 5 ASN B CA 1
ATOM 4997 C C . ASN B 1 5 ? 4.969 20.844 -12.805 1 86.06 5 ASN B C 1
ATOM 4999 O O . ASN B 1 5 ? 5.598 21 -11.758 1 86.06 5 ASN B O 1
ATOM 5003 N N . TRP B 1 6 ? 3.645 20.859 -12.977 1 90.88 6 TRP B N 1
ATOM 5004 C CA . TRP B 1 6 ? 2.777 21.047 -11.812 1 90.88 6 TRP B CA 1
ATOM 5005 C C . TRP B 1 6 ? 3.053 19.984 -10.758 1 90.88 6 TRP B C 1
ATOM 5007 O O . TRP B 1 6 ? 2.893 20.234 -9.562 1 90.88 6 TRP B O 1
ATOM 5017 N N . ALA B 1 7 ? 3.432 18.844 -11.219 1 91.19 7 ALA B N 1
ATOM 5018 C CA . ALA B 1 7 ? 3.775 17.797 -10.258 1 91.19 7 ALA B CA 1
ATOM 5019 C C . ALA B 1 7 ? 4.992 18.203 -9.43 1 91.19 7 ALA B C 1
ATOM 5021 O O . ALA B 1 7 ? 5.035 17.953 -8.219 1 91.19 7 ALA B O 1
ATOM 5022 N N . GLN B 1 8 ? 5.941 18.797 -10.078 1 92.19 8 GLN B N 1
ATOM 5023 C CA . GLN B 1 8 ? 7.137 19.25 -9.367 1 92.19 8 GLN B CA 1
ATOM 5024 C C . GLN B 1 8 ? 6.816 20.391 -8.414 1 92.19 8 GLN B C 1
ATOM 5026 O O . GLN B 1 8 ? 7.379 20.469 -7.32 1 92.19 8 GLN B O 1
ATOM 5031 N N . LYS B 1 9 ? 6.008 21.297 -8.852 1 92.38 9 LYS B N 1
ATOM 5032 C CA . LYS B 1 9 ? 5.59 22.406 -7.992 1 92.38 9 LYS B CA 1
ATOM 5033 C C . LYS B 1 9 ? 4.84 21.891 -6.766 1 92.38 9 LYS B C 1
ATOM 5035 O O . LYS B 1 9 ? 5.031 22.406 -5.656 1 92.38 9 LYS B O 1
ATOM 5040 N N . PHE B 1 10 ? 4.008 20.969 -6.992 1 94.31 10 PHE B N 1
ATOM 5041 C CA . PHE B 1 10 ? 3.314 20.312 -5.887 1 94.31 10 PHE B CA 1
ATOM 5042 C C . PHE B 1 10 ? 4.309 19.781 -4.867 1 94.31 10 PHE B C 1
ATOM 5044 O O . PHE B 1 10 ? 4.18 20.047 -3.668 1 94.31 10 PHE B O 1
ATOM 5051 N N . ASP B 1 11 ? 5.23 19.047 -5.371 1 92.31 11 ASP B N 1
ATOM 5052 C CA . ASP B 1 11 ? 6.215 18.438 -4.484 1 92.31 11 ASP B CA 1
ATOM 5053 C C . ASP B 1 11 ? 7.008 19.5 -3.725 1 92.31 11 ASP B C 1
ATOM 5055 O O . ASP B 1 11 ? 7.367 19.297 -2.564 1 92.31 11 ASP B O 1
ATOM 5059 N N . SER B 1 12 ? 7.246 20.547 -4.355 1 92.94 12 SER B N 1
ATOM 5060 C CA . SER B 1 12 ? 7.969 21.641 -3.713 1 92.94 12 SER B CA 1
ATOM 5061 C C . SER B 1 12 ? 7.16 22.25 -2.572 1 92.94 12 SER B C 1
ATOM 5063 O O . SER B 1 12 ? 7.695 22.531 -1.499 1 92.94 12 SER B O 1
ATOM 5065 N N . PHE B 1 13 ? 5.855 22.422 -2.771 1 93.75 13 PHE B N 1
ATOM 5066 C CA . PHE B 1 13 ? 4.992 22.969 -1.729 1 93.75 13 PHE B CA 1
ATOM 5067 C C . PHE B 1 13 ? 4.902 22 -0.547 1 93.75 13 PHE B C 1
ATOM 5069 O O . PHE B 1 13 ? 4.879 22.438 0.608 1 93.75 13 PHE B O 1
ATOM 5076 N N . LEU B 1 14 ? 4.871 20.766 -0.865 1 93.38 14 LEU B N 1
ATOM 5077 C CA . LEU B 1 14 ? 4.793 19.766 0.206 1 93.38 14 LEU B CA 1
ATOM 5078 C C . LEU B 1 14 ? 6.078 19.75 1.021 1 93.38 14 LEU B C 1
ATOM 5080 O O . LEU B 1 14 ? 6.043 19.609 2.246 1 93.38 14 LEU B O 1
ATOM 5084 N N . ASP B 1 15 ? 7.184 19.891 0.334 1 90.31 15 ASP B N 1
ATOM 5085 C CA . ASP B 1 15 ? 8.469 19.938 1.024 1 90.31 15 ASP B CA 1
ATOM 5086 C C . ASP B 1 15 ? 8.57 21.156 1.925 1 90.31 15 ASP B C 1
ATOM 5088 O O . ASP B 1 15 ? 9.062 21.078 3.055 1 90.31 15 ASP B O 1
ATOM 5092 N N . GLN B 1 16 ? 8.117 22.219 1.44 1 91.81 16 GLN B N 1
ATOM 5093 C CA . GLN B 1 16 ? 8.125 23.453 2.223 1 91.81 16 GLN B CA 1
ATOM 5094 C C . GLN B 1 16 ? 7.195 23.344 3.43 1 91.81 16 GLN B C 1
ATOM 5096 O O . GLN B 1 16 ? 7.52 23.844 4.512 1 91.81 16 GLN B O 1
ATOM 5101 N N . ALA B 1 17 ? 6.074 22.734 3.172 1 92.56 17 ALA B N 1
ATOM 5102 C CA . ALA B 1 17 ? 5.133 22.531 4.27 1 92.56 17 ALA B CA 1
ATOM 5103 C C . ALA B 1 17 ? 5.758 21.688 5.379 1 92.56 17 ALA B C 1
ATOM 5105 O O . ALA B 1 17 ? 5.574 21.969 6.562 1 92.56 17 ALA B O 1
ATOM 5106 N N . GLU B 1 18 ? 6.473 20.719 5.012 1 87.56 18 GLU B N 1
ATOM 5107 C CA . GLU B 1 18 ? 7.125 19.844 5.98 1 87.56 18 GLU B CA 1
ATOM 5108 C C . GLU B 1 18 ? 8.227 20.578 6.738 1 87.56 18 GLU B C 1
ATOM 5110 O O . GLU B 1 18 ? 8.398 20.391 7.941 1 87.56 18 GLU B O 1
ATOM 5115 N N . ASP B 1 19 ? 8.938 21.391 6.059 1 84.62 19 ASP B N 1
ATOM 5116 C CA . ASP B 1 19 ? 9.977 22.203 6.699 1 84.62 19 ASP B CA 1
ATOM 5117 C C . ASP B 1 19 ? 9.367 23.156 7.723 1 84.62 19 ASP B C 1
ATOM 5119 O O . ASP B 1 19 ? 9.914 23.328 8.812 1 84.62 19 ASP B O 1
ATOM 5123 N N . ASN B 1 20 ? 8.266 23.75 7.293 1 84.69 20 ASN B N 1
ATOM 5124 C CA . ASN B 1 20 ? 7.578 24.672 8.195 1 84.69 20 ASN B CA 1
ATOM 5125 C C . ASN B 1 20 ? 6.98 23.953 9.391 1 84.69 20 ASN B C 1
ATOM 5127 O O . ASN B 1 20 ? 6.926 24.5 10.492 1 84.69 20 ASN B O 1
ATOM 5131 N N . GLU B 1 21 ? 6.523 22.719 9.133 1 83.56 21 GLU B N 1
ATOM 5132 C CA . GLU B 1 21 ? 6 21.906 10.219 1 83.56 21 GLU B CA 1
ATOM 5133 C C . GLU B 1 21 ? 7.086 21.578 11.242 1 83.56 21 GLU B C 1
ATOM 5135 O O . GLU B 1 21 ? 6.844 21.609 12.445 1 83.56 21 GLU B O 1
ATOM 5140 N N . ASP B 1 22 ? 8.242 21.359 10.742 1 75 22 ASP B N 1
ATOM 5141 C CA . ASP B 1 22 ? 9.367 21.016 11.609 1 75 22 ASP B CA 1
ATOM 5142 C C . ASP B 1 22 ? 9.75 22.203 12.5 1 75 22 ASP B C 1
ATOM 5144 O O . ASP B 1 22 ? 10.203 22.016 13.625 1 75 22 ASP B O 1
ATOM 5148 N N . LYS B 1 23 ? 9.461 23.375 12.008 1 72.75 23 LYS B N 1
ATOM 5149 C CA . LYS B 1 23 ? 9.773 24.594 12.75 1 72.75 23 LYS B CA 1
ATOM 5150 C C . LYS B 1 23 ? 8.562 25.094 13.539 1 72.75 23 LYS B C 1
ATOM 5152 O O . LYS B 1 23 ? 8.609 26.141 14.172 1 72.75 23 LYS B O 1
ATOM 5157 N N . ALA B 1 24 ? 7.449 24.375 13.406 1 75.88 24 ALA B N 1
ATOM 5158 C CA . ALA B 1 24 ? 6.191 24.703 14.07 1 75.88 24 ALA B CA 1
ATOM 5159 C C . ALA B 1 24 ? 5.617 26.016 13.555 1 75.88 24 ALA B C 1
ATOM 5161 O O . ALA B 1 24 ? 5.02 26.781 14.32 1 75.88 24 ALA B O 1
ATOM 5162 N N . GLU B 1 25 ? 6.016 26.375 12.359 1 78.44 25 GLU B N 1
ATOM 5163 C CA . GLU B 1 25 ? 5.402 27.516 11.688 1 78.44 25 GLU B CA 1
ATOM 5164 C C . GLU B 1 25 ? 4.113 27.109 10.977 1 78.44 25 GLU B C 1
ATOM 5166 O O . GLU B 1 25 ? 4.078 27.031 9.75 1 78.44 25 GLU B O 1
ATOM 5171 N N . TRP B 1 26 ? 3.061 27.062 11.688 1 79.5 26 TRP B N 1
ATOM 5172 C CA . TRP B 1 26 ? 1.831 26.406 11.266 1 79.5 26 TRP B CA 1
ATOM 5173 C C . TRP B 1 26 ? 1.122 27.219 10.18 1 79.5 26 TRP B C 1
ATOM 5175 O O . TRP B 1 26 ? 0.5 26.656 9.281 1 79.5 26 TRP B O 1
ATOM 5185 N N . GLN B 1 27 ? 1.136 28.578 10.32 1 77.12 27 GLN B N 1
ATOM 5186 C CA . GLN B 1 27 ? 0.444 29.391 9.328 1 77.12 27 GLN B CA 1
ATOM 5187 C C . GLN B 1 27 ? 1.099 29.281 7.957 1 77.12 27 GLN B C 1
ATOM 5189 O O . GLN B 1 27 ? 0.408 29.188 6.941 1 77.12 27 GLN B O 1
ATOM 5194 N N . SER B 1 28 ? 2.451 29.312 8.016 1 81.12 28 SER B N 1
ATOM 5195 C CA . SER B 1 28 ? 3.176 29.125 6.762 1 81.12 28 SER B CA 1
ATOM 5196 C C . SER B 1 28 ? 2.918 27.734 6.188 1 81.12 28 SER B C 1
ATOM 5198 O O . SER B 1 28 ? 2.812 27.562 4.969 1 81.12 28 SER B O 1
ATOM 5200 N N . CYS B 1 29 ? 2.865 26.781 7.086 1 88.25 29 CYS B N 1
ATOM 5201 C CA . CYS B 1 29 ? 2.559 25.422 6.676 1 88.25 29 CYS B CA 1
ATOM 5202 C C . CYS B 1 29 ? 1.196 25.344 5.996 1 88.25 29 CYS B C 1
ATOM 5204 O O . CYS B 1 29 ? 1.052 24.703 4.949 1 88.25 29 CYS B O 1
ATOM 5206 N N . LEU B 1 30 ? 0.241 26.016 6.57 1 87 30 LEU B N 1
ATOM 5207 C CA . LEU B 1 30 ? -1.109 26.016 6.02 1 87 30 LEU B CA 1
ATOM 5208 C C . LEU B 1 30 ? -1.122 26.625 4.621 1 87 30 LEU B C 1
ATOM 5210 O O . LEU B 1 30 ? -1.788 26.109 3.721 1 87 30 LEU B O 1
ATOM 5214 N N . LYS B 1 31 ? -0.417 27.75 4.477 1 83.69 31 LYS B N 1
ATOM 5215 C CA . LYS B 1 31 ? -0.323 28.406 3.178 1 83.69 31 LYS B CA 1
ATOM 5216 C C . LYS B 1 31 ? 0.204 27.453 2.111 1 83.69 31 LYS B C 1
ATOM 5218 O O . LYS B 1 31 ? -0.375 27.344 1.029 1 83.69 31 LYS B O 1
ATOM 5223 N N . ASP B 1 32 ? 1.285 26.75 2.439 1 90.62 32 ASP B N 1
ATOM 5224 C CA . ASP B 1 32 ? 1.907 25.844 1.492 1 90.62 32 ASP B CA 1
ATOM 5225 C C . ASP B 1 32 ? 0.973 24.672 1.161 1 90.62 32 ASP B C 1
ATOM 5227 O O . ASP B 1 32 ? 0.896 24.25 0.009 1 90.62 32 ASP B O 1
ATOM 5231 N N . LEU B 1 33 ? 0.253 24.156 2.105 1 93 33 LEU B N 1
ATOM 5232 C CA . LEU B 1 33 ? -0.652 23.031 1.888 1 93 33 LEU B CA 1
ATOM 5233 C C . LEU B 1 33 ? -1.846 23.453 1.037 1 93 33 LEU B C 1
ATOM 5235 O O . LEU B 1 33 ? -2.344 22.672 0.226 1 93 33 LEU B O 1
ATOM 5239 N N . GLN B 1 34 ? -2.273 24.656 1.262 1 88.44 34 GLN B N 1
ATOM 5240 C CA . GLN B 1 34 ? -3.379 25.156 0.458 1 88.44 34 GLN B CA 1
ATOM 5241 C C . GLN B 1 34 ? -2.979 25.281 -1.01 1 88.44 34 GLN B C 1
ATOM 5243 O O . GLN B 1 34 ? -3.779 25 -1.903 1 88.44 34 GLN B O 1
ATOM 5248 N N . GLU B 1 35 ? -1.77 25.719 -1.185 1 88.31 35 GLU B N 1
ATOM 5249 C CA . GLU B 1 35 ? -1.27 25.797 -2.553 1 88.31 35 GLU B CA 1
ATOM 5250 C C . GLU B 1 35 ? -1.188 24.422 -3.195 1 88.31 35 GLU B C 1
ATOM 5252 O O . GLU B 1 35 ? -1.549 24.25 -4.359 1 88.31 35 GLU B O 1
ATOM 5257 N N . ALA B 1 36 ? -0.712 23.484 -2.451 1 93.69 36 ALA B N 1
ATOM 5258 C CA . ALA B 1 36 ? -0.623 22.109 -2.947 1 93.69 36 ALA B CA 1
ATOM 5259 C C . ALA B 1 36 ? -2.006 21.547 -3.26 1 93.69 36 ALA B C 1
ATOM 5261 O O . ALA B 1 36 ? -2.195 20.875 -4.277 1 93.69 36 ALA B O 1
ATOM 5262 N N . LEU B 1 37 ? -2.945 21.797 -2.418 1 91.25 37 LEU B N 1
ATOM 5263 C CA . LEU B 1 37 ? -4.309 21.312 -2.617 1 91.25 37 LEU B CA 1
ATOM 5264 C C . LEU B 1 37 ? -4.926 21.938 -3.863 1 91.25 37 LEU B C 1
ATOM 5266 O O . LEU B 1 37 ? -5.645 21.266 -4.609 1 91.25 37 LEU B O 1
ATOM 5270 N N . ASN B 1 38 ? -4.625 23.219 -4.031 1 86.06 38 ASN B N 1
ATOM 5271 C CA . ASN B 1 38 ? -5.125 23.922 -5.211 1 86.06 38 ASN B CA 1
ATOM 5272 C C . ASN B 1 38 ? -4.609 23.297 -6.5 1 86.06 38 ASN B C 1
ATOM 5274 O O . ASN B 1 38 ? -5.344 23.188 -7.484 1 86.06 38 ASN B O 1
ATOM 5278 N N . ILE B 1 39 ? -3.365 22.922 -6.473 1 90.5 39 ILE B N 1
ATOM 5279 C CA . ILE B 1 39 ? -2.781 22.266 -7.641 1 90.5 39 ILE B CA 1
ATOM 5280 C C . ILE B 1 39 ? -3.506 20.953 -7.914 1 90.5 39 ILE B C 1
ATOM 5282 O O . ILE B 1 39 ? -3.854 20.656 -9.055 1 90.5 39 ILE B O 1
ATOM 5286 N N . CYS B 1 40 ? -3.775 20.156 -6.883 1 90.81 40 CYS B N 1
ATOM 5287 C CA . CYS B 1 40 ? -4.473 18.891 -7.031 1 90.81 40 CYS B CA 1
ATOM 5288 C C . CYS B 1 40 ? -5.867 19.094 -7.613 1 90.81 40 CYS B C 1
ATOM 5290 O O . CYS B 1 40 ? -6.328 18.297 -8.422 1 90.81 40 CYS B O 1
ATOM 5292 N N . ASP B 1 41 ? -6.488 20.125 -7.25 1 87.69 41 ASP B N 1
ATOM 5293 C CA . ASP B 1 41 ? -7.895 20.312 -7.594 1 87.69 41 ASP B CA 1
ATOM 5294 C C . ASP B 1 41 ? -8.047 20.969 -8.969 1 87.69 41 ASP B C 1
ATOM 5296 O O . ASP B 1 41 ? -9.07 20.797 -9.633 1 87.69 41 ASP B O 1
ATOM 5300 N N . THR B 1 42 ? -6.992 21.688 -9.445 1 86.25 42 THR B N 1
ATOM 5301 C CA . THR B 1 42 ? -7.195 22.516 -10.625 1 86.25 42 THR B CA 1
ATOM 5302 C C . THR B 1 42 ? -6.336 22.031 -11.789 1 86.25 42 THR B C 1
ATOM 5304 O O . THR B 1 42 ? -6.586 22.375 -12.945 1 86.25 42 THR B O 1
ATOM 5307 N N . ARG B 1 43 ? -5.312 21.25 -11.406 1 88.81 43 ARG B N 1
ATOM 5308 C CA . ARG B 1 43 ? -4.367 20.875 -12.453 1 88.81 43 ARG B CA 1
ATOM 5309 C C . ARG B 1 43 ? -4.363 19.375 -12.68 1 88.81 43 ARG B C 1
ATOM 5311 O O . ARG B 1 43 ? -4.637 18.594 -11.758 1 88.81 43 ARG B O 1
ATOM 5318 N N . PRO B 1 44 ? -4.191 19 -13.891 1 89.19 44 PRO B N 1
ATOM 5319 C CA . PRO B 1 44 ? -4.039 17.562 -14.164 1 89.19 44 PRO B CA 1
ATOM 5320 C C . PRO B 1 44 ? -2.645 17.047 -13.812 1 89.19 44 PRO B C 1
ATOM 5322 O O . PRO B 1 44 ? -1.687 17.297 -14.547 1 89.19 44 PRO B O 1
ATOM 5325 N N . ILE B 1 45 ? -2.504 16.406 -12.766 1 89.81 45 ILE B N 1
ATOM 5326 C CA . ILE B 1 45 ? -1.211 15.867 -12.352 1 89.81 45 ILE B CA 1
ATOM 5327 C C . ILE B 1 45 ? -1.32 14.359 -12.133 1 89.81 45 ILE B C 1
ATOM 5329 O O . ILE B 1 45 ? -2.402 13.844 -11.844 1 89.81 45 ILE B O 1
ATOM 5333 N N . PRO B 1 46 ? -0.198 13.711 -12.367 1 86.12 46 PRO B N 1
ATOM 5334 C CA . PRO B 1 46 ? -0.227 12.266 -12.117 1 86.12 46 PRO B CA 1
ATOM 5335 C C . PRO B 1 46 ? -0.506 11.93 -10.648 1 86.12 46 PRO B C 1
ATOM 5337 O O . PRO B 1 46 ? -0.165 12.703 -9.758 1 86.12 46 PRO B O 1
ATOM 5340 N N . ASP B 1 47 ? -1.204 10.82 -10.367 1 83.06 47 ASP B N 1
ATOM 5341 C CA . ASP B 1 47 ? -1.483 10.312 -9.023 1 83.06 47 ASP B CA 1
ATOM 5342 C C . ASP B 1 47 ? -2.26 11.336 -8.203 1 83.06 47 ASP B C 1
ATOM 5344 O O . ASP B 1 47 ? -1.937 11.578 -7.035 1 83.06 47 ASP B O 1
ATOM 5348 N N . LYS B 1 48 ? -3.137 11.93 -8.812 1 87.69 48 LYS B N 1
ATOM 5349 C CA . LYS B 1 48 ? -3.9 13.031 -8.234 1 87.69 48 LYS B CA 1
ATOM 5350 C C . LYS B 1 48 ? -4.586 12.602 -6.941 1 87.69 48 LYS B C 1
ATOM 5352 O O . LYS B 1 48 ? -4.547 13.328 -5.941 1 87.69 48 LYS B O 1
ATOM 5357 N N . GLU B 1 49 ? -5.199 11.445 -6.973 1 86.75 49 GLU B N 1
ATOM 5358 C CA . GLU B 1 49 ? -5.953 10.984 -5.809 1 86.75 49 GLU B CA 1
ATOM 5359 C C . GLU B 1 49 ? -5.031 10.727 -4.621 1 86.75 49 GLU B C 1
ATOM 5361 O O . GLU B 1 49 ? -5.359 11.078 -3.486 1 86.75 49 GLU B O 1
ATOM 5366 N N . GLN B 1 50 ? -3.912 10.195 -4.91 1 87.5 50 GLN B N 1
ATOM 5367 C CA . GLN B 1 50 ? -2.943 9.914 -3.855 1 87.5 50 GLN B CA 1
ATOM 5368 C C . GLN B 1 50 ? -2.354 11.203 -3.291 1 87.5 50 GLN B C 1
ATOM 5370 O O . GLN B 1 50 ? -2.15 11.32 -2.082 1 87.5 50 GLN B O 1
ATOM 5375 N N . ARG B 1 51 ? -2.049 12.117 -4.176 1 90.81 51 ARG B N 1
ATOM 5376 C CA . ARG B 1 51 ? -1.5 13.406 -3.762 1 90.81 51 ARG B CA 1
ATOM 5377 C C . ARG B 1 51 ? -2.51 14.195 -2.932 1 90.81 51 ARG B C 1
ATOM 5379 O O . ARG B 1 51 ? -2.156 14.781 -1.911 1 90.81 51 ARG B O 1
ATOM 5386 N N . ARG B 1 52 ? -3.73 14.18 -3.357 1 93.25 52 ARG B N 1
ATOM 5387 C CA . ARG B 1 52 ? -4.785 14.867 -2.619 1 93.25 52 ARG B CA 1
ATOM 5388 C C . ARG B 1 52 ? -4.965 14.266 -1.231 1 93.25 52 ARG B C 1
ATOM 5390 O O . ARG B 1 52 ? -5.16 14.984 -0.253 1 93.25 52 ARG B O 1
ATOM 5397 N N . GLN B 1 53 ? -4.965 12.93 -1.148 1 93.31 53 GLN B N 1
ATOM 5398 C CA . GLN B 1 53 ? -5.055 12.242 0.134 1 93.31 53 GLN B CA 1
ATOM 5399 C C . GLN B 1 53 ? -3.953 12.703 1.085 1 93.31 53 GLN B C 1
ATOM 5401 O O . GLN B 1 53 ? -4.211 12.945 2.266 1 93.31 53 GLN B O 1
ATOM 5406 N N . GLN B 1 54 ? -2.76 12.812 0.581 1 92.81 54 GLN B N 1
ATOM 5407 C CA . GLN B 1 54 ? -1.613 13.219 1.385 1 92.81 54 GLN B CA 1
ATOM 5408 C C . GLN B 1 54 ? -1.803 14.633 1.941 1 92.81 54 GLN B C 1
ATOM 5410 O O . GLN B 1 54 ? -1.524 14.883 3.115 1 92.81 54 GLN B O 1
ATOM 5415 N N . VAL B 1 55 ? -2.236 15.516 1.102 1 95.56 55 VAL B N 1
ATOM 5416 C CA . VAL B 1 55 ? -2.424 16.906 1.506 1 95.56 55 VAL B CA 1
ATOM 5417 C C . VAL B 1 55 ? -3.545 17 2.537 1 95.56 55 VAL B C 1
ATOM 5419 O O . VAL B 1 55 ? -3.42 17.703 3.541 1 95.56 55 VAL B O 1
ATOM 5422 N N . LEU B 1 56 ? -4.641 16.281 2.311 1 95.88 56 LEU B N 1
ATOM 5423 C CA . LEU B 1 56 ? -5.773 16.312 3.229 1 95.88 56 LEU B CA 1
ATOM 5424 C C . LEU B 1 56 ? -5.383 15.766 4.598 1 95.88 56 LEU B C 1
ATOM 5426 O O . LEU B 1 56 ? -5.82 16.297 5.625 1 95.88 56 LEU B O 1
ATOM 5430 N N . MET B 1 57 ? -4.594 14.773 4.633 1 95.06 57 MET B N 1
ATOM 5431 C CA . MET B 1 57 ? -4.109 14.227 5.898 1 95.06 57 MET B CA 1
ATOM 5432 C C . MET B 1 57 ? -3.285 15.258 6.66 1 95.06 57 MET B C 1
ATOM 5434 O O . MET B 1 57 ? -3.465 15.438 7.867 1 95.06 57 MET B O 1
ATOM 5438 N N . LYS B 1 58 ? -2.395 15.945 5.918 1 94.69 58 LYS B N 1
ATOM 5439 C CA . LYS B 1 58 ? -1.556 16.953 6.555 1 94.69 58 LYS B CA 1
ATOM 5440 C C . LYS B 1 58 ? -2.393 18.125 7.047 1 94.69 58 LYS B C 1
ATOM 5442 O O . LYS B 1 58 ? -2.084 18.734 8.078 1 94.69 58 LYS B O 1
ATOM 5447 N N . MET B 1 59 ? -3.426 18.422 6.277 1 94.38 59 MET B N 1
ATOM 5448 C CA . MET B 1 59 ? -4.34 19.484 6.695 1 94.38 59 MET B CA 1
ATOM 5449 C C . MET B 1 59 ? -5.078 19.094 7.973 1 94.38 59 MET B C 1
ATOM 5451 O O . MET B 1 59 ? -5.227 19.906 8.883 1 94.38 59 MET B O 1
ATOM 5455 N N . GLY B 1 60 ? -5.496 17.875 7.965 1 94.62 60 GLY B N 1
ATOM 5456 C CA . GLY B 1 60 ? -6.141 17.391 9.18 1 94.62 60 GLY B CA 1
ATOM 5457 C C . GLY B 1 60 ? -5.25 17.484 10.398 1 94.62 60 GLY B C 1
ATOM 5458 O O . GLY B 1 60 ? -5.695 17.922 11.469 1 94.62 60 GLY B O 1
ATOM 5459 N N . GLY B 1 61 ? -3.975 17.109 10.258 1 92.31 61 GLY B N 1
ATOM 5460 C CA . GLY B 1 61 ? -3.016 17.234 11.344 1 92.31 61 GLY B CA 1
ATOM 5461 C C . GLY B 1 61 ? -2.777 18.672 11.766 1 92.31 61 GLY B C 1
ATOM 5462 O O . GLY B 1 61 ? -2.627 18.953 12.953 1 92.31 61 GLY B O 1
ATOM 5463 N N . LEU B 1 62 ? -2.727 19.547 10.805 1 90.25 62 LEU B N 1
ATOM 5464 C CA . LEU B 1 62 ? -2.488 20.953 11.07 1 90.25 62 LEU B CA 1
ATOM 5465 C C . LEU B 1 62 ? -3.66 21.578 11.828 1 90.25 62 LEU B C 1
ATOM 5467 O O . LEU B 1 62 ? -3.461 22.312 12.789 1 90.25 62 LEU B O 1
ATOM 5471 N N . TYR B 1 63 ? -4.902 21.25 11.422 1 88.5 63 TYR B N 1
ATOM 5472 C CA . TYR B 1 63 ? -6.082 21.812 12.078 1 88.5 63 TYR B CA 1
ATOM 5473 C C . TYR B 1 63 ? -6.223 21.266 13.492 1 88.5 63 TYR B C 1
ATOM 5475 O O . TYR B 1 63 ? -6.719 21.953 14.383 1 88.5 63 TYR B O 1
ATOM 5483 N N . ARG B 1 64 ? -5.754 20.094 13.672 1 88.31 64 ARG B N 1
ATOM 5484 C CA . ARG B 1 64 ? -5.695 19.578 15.031 1 88.31 64 ARG B CA 1
ATOM 5485 C C . ARG B 1 64 ? -4.777 20.438 15.906 1 88.31 64 ARG B C 1
ATOM 5487 O O . ARG B 1 64 ? -5.117 20.75 17.047 1 88.31 64 ARG B O 1
ATOM 5494 N N . ARG B 1 65 ? -3.674 20.828 15.336 1 84 65 ARG B N 1
ATOM 5495 C CA . ARG B 1 65 ? -2.699 21.609 16.078 1 84 65 ARG B CA 1
ATOM 5496 C C . ARG B 1 65 ? -3.211 23.031 16.312 1 84 65 ARG B C 1
ATOM 5498 O O . ARG B 1 65 ? -2.787 23.703 17.25 1 84 65 ARG B O 1
ATOM 5505 N N . PHE B 1 66 ? -4.211 23.391 15.43 1 77.69 66 PHE B N 1
ATOM 5506 C CA . PHE B 1 66 ? -4.863 24.688 15.602 1 77.69 66 PHE B CA 1
ATOM 5507 C C . PHE B 1 66 ? -5.992 24.594 16.625 1 77.69 66 PHE B C 1
ATOM 5509 O O . PHE B 1 66 ? -6.594 25.594 16.984 1 77.69 66 PHE B O 1
ATOM 5516 N N . GLY B 1 67 ? -6.277 23.406 17.094 1 78.12 67 GLY B N 1
ATOM 5517 C CA . GLY B 1 67 ? -7.367 23.203 18.031 1 78.12 67 GLY B CA 1
ATOM 5518 C C . GLY B 1 67 ? -8.727 23.141 17.375 1 78.12 67 GLY B C 1
ATOM 5519 O O . GLY B 1 67 ? -9.758 23.141 18.062 1 78.12 67 GLY B O 1
ATOM 5520 N N . ARG B 1 68 ? -8.75 23.188 16.062 1 81.94 68 ARG B N 1
ATOM 5521 C CA . ARG B 1 68 ? -10 23.125 15.305 1 81.94 68 ARG B CA 1
ATOM 5522 C C . ARG B 1 68 ? -10.336 21.672 14.945 1 81.94 68 ARG B C 1
ATOM 5524 O O . ARG B 1 68 ? -10.227 21.281 13.781 1 81.94 68 ARG B O 1
ATOM 5531 N N . TYR B 1 69 ? -10.82 20.938 15.859 1 87.75 69 TYR B N 1
ATOM 5532 C CA . TYR B 1 69 ? -10.93 19.484 15.797 1 87.75 69 TYR B CA 1
ATOM 5533 C C . TYR B 1 69 ? -12.008 19.062 14.797 1 87.75 69 TYR B C 1
ATOM 5535 O O . TYR B 1 69 ? -11.852 18.062 14.102 1 87.75 69 TYR B O 1
ATOM 5543 N N . ASP B 1 70 ? -13.125 19.812 14.711 1 86.31 70 ASP B N 1
ATOM 5544 C CA . ASP B 1 70 ? -14.203 19.438 13.805 1 86.31 70 ASP B CA 1
ATOM 5545 C C . ASP B 1 70 ? -13.758 19.531 12.344 1 86.31 70 ASP B C 1
ATOM 5547 O O . ASP B 1 70 ? -14.062 18.656 11.539 1 86.31 70 ASP B O 1
ATOM 5551 N N . GLU B 1 71 ? -13.07 20.672 12.086 1 87.56 71 GLU B N 1
ATOM 5552 C CA . GLU B 1 71 ? -12.539 20.812 10.742 1 87.56 71 GLU B CA 1
ATOM 5553 C C . GLU B 1 71 ? -11.5 19.734 10.438 1 87.56 71 GLU B C 1
ATOM 5555 O O . GLU B 1 71 ? -11.445 19.219 9.32 1 87.56 71 GLU B O 1
ATOM 5560 N N . ALA B 1 72 ? -10.695 19.422 11.43 1 92.69 72 ALA B N 1
ATOM 5561 C CA . ALA B 1 72 ? -9.664 18.406 11.266 1 92.69 72 ALA B CA 1
ATOM 5562 C C . ALA B 1 72 ? -10.273 17.062 10.883 1 92.69 72 ALA B C 1
ATOM 5564 O O . ALA B 1 72 ? -9.75 16.359 10.008 1 92.69 72 ALA B O 1
ATOM 5565 N N . VAL B 1 73 ? -11.414 16.656 11.531 1 93.31 73 VAL B N 1
ATOM 5566 C CA . VAL B 1 73 ? -12.086 15.383 11.258 1 93.31 73 VAL B CA 1
ATOM 5567 C C . VAL B 1 73 ? -12.57 15.352 9.812 1 93.31 73 VAL B C 1
ATOM 5569 O O . VAL B 1 73 ? -12.484 14.312 9.148 1 93.31 73 VAL B O 1
ATOM 5572 N N . VAL B 1 74 ? -13.062 16.484 9.352 1 93.75 74 VAL B N 1
ATOM 5573 C CA . VAL B 1 74 ? -13.57 16.562 7.988 1 93.75 74 VAL B CA 1
ATOM 5574 C C . VAL B 1 74 ? -12.43 16.312 7 1 93.75 74 VAL B C 1
ATOM 5576 O O . VAL B 1 74 ? -12.586 15.547 6.047 1 93.75 74 VAL B O 1
ATOM 5579 N N . TYR B 1 75 ? -11.328 16.938 7.25 1 95.06 75 TYR B N 1
ATOM 5580 C CA . TYR B 1 75 ? -10.18 16.766 6.359 1 95.06 75 TYR B CA 1
ATOM 5581 C C . TYR B 1 75 ? -9.672 15.328 6.395 1 95.06 75 TYR B C 1
ATOM 5583 O O . TYR B 1 75 ? -9.344 14.75 5.352 1 95.06 75 TYR B O 1
ATOM 5591 N N . LEU B 1 76 ? -9.594 14.703 7.555 1 96.06 76 LEU B N 1
ATOM 5592 C CA . LEU B 1 76 ? -9.07 13.344 7.684 1 96.06 76 LEU B CA 1
ATOM 5593 C C . LEU B 1 76 ? -10.031 12.336 7.062 1 96.06 76 LEU B C 1
ATOM 5595 O O . LEU B 1 76 ? -9.594 11.367 6.434 1 96.06 76 LEU B O 1
ATOM 5599 N N . ASN B 1 77 ? -11.352 12.57 7.27 1 94.5 77 ASN B N 1
ATOM 5600 C CA . ASN B 1 77 ? -12.32 11.711 6.586 1 94.5 77 ASN B CA 1
ATOM 5601 C C . ASN B 1 77 ? -12.258 11.898 5.074 1 94.5 77 ASN B C 1
ATOM 5603 O O . ASN B 1 77 ? -12.438 10.945 4.32 1 94.5 77 ASN B O 1
ATOM 5607 N N . GLY B 1 78 ? -12.031 13.148 4.699 1 93.75 78 GLY B N 1
ATOM 5608 C CA . GLY B 1 78 ? -11.812 13.398 3.285 1 93.75 78 GLY B CA 1
ATOM 5609 C C . GLY B 1 78 ? -10.609 12.664 2.73 1 93.75 78 GLY B C 1
ATOM 5610 O O . GLY B 1 78 ? -10.633 12.195 1.592 1 93.75 78 GLY B O 1
ATOM 5611 N N . ALA B 1 79 ? -9.539 12.547 3.5 1 94.19 79 ALA B N 1
ATOM 5612 C CA . ALA B 1 79 ? -8.336 11.82 3.096 1 94.19 79 ALA B CA 1
ATOM 5613 C C . ALA B 1 79 ? -8.625 10.336 2.914 1 94.19 79 ALA B C 1
ATOM 5615 O O . ALA B 1 79 ? -8.125 9.703 1.981 1 94.19 79 ALA B O 1
ATOM 5616 N N . LEU B 1 80 ? -9.477 9.727 3.787 1 91.44 80 LEU B N 1
ATOM 5617 C CA . LEU B 1 80 ? -9.859 8.32 3.689 1 91.44 80 LEU B CA 1
ATOM 5618 C C . LEU B 1 80 ? -10.688 8.07 2.436 1 91.44 80 LEU B C 1
ATOM 5620 O O . LEU B 1 80 ? -10.555 7.023 1.795 1 91.44 80 LEU B O 1
ATOM 5624 N N . ASP B 1 81 ? -11.438 9.031 2.041 1 89 81 ASP B N 1
ATOM 5625 C CA . ASP B 1 81 ? -12.359 8.883 0.917 1 89 81 ASP B CA 1
ATOM 5626 C C . ASP B 1 81 ? -11.664 9.195 -0.406 1 89 81 ASP B C 1
ATOM 5628 O O . ASP B 1 81 ? -12.125 8.781 -1.471 1 89 81 ASP B O 1
ATOM 5632 N N . ALA B 1 82 ? -10.641 10.031 -0.344 1 81.38 82 ALA B N 1
ATOM 5633 C CA . ALA B 1 82 ? -9.992 10.57 -1.54 1 81.38 82 ALA B CA 1
ATOM 5634 C C . ALA B 1 82 ? -9.391 9.453 -2.383 1 81.38 82 ALA B C 1
ATOM 5636 O O . ALA B 1 82 ? -9.289 9.57 -3.605 1 81.38 82 ALA B O 1
ATOM 5637 N N . ASP B 1 83 ? -8.914 8.398 -1.731 1 72.25 83 ASP B N 1
ATOM 5638 C CA . ASP B 1 83 ? -8.273 7.297 -2.441 1 72.25 83 ASP B CA 1
ATOM 5639 C C . ASP B 1 83 ? -8.938 5.965 -2.107 1 72.25 83 ASP B C 1
ATOM 5641 O O . ASP B 1 83 ? -8.883 5.508 -0.964 1 72.25 83 ASP B O 1
ATOM 5645 N N . SER B 1 84 ? -9.516 5.441 -3.162 1 70 84 SER B N 1
ATOM 5646 C CA . SER B 1 84 ? -10.203 4.168 -2.969 1 70 84 SER B CA 1
ATOM 5647 C C . SER B 1 84 ? -9.211 3.051 -2.65 1 70 84 SER B C 1
ATOM 5649 O O . SER B 1 84 ? -9.594 2.008 -2.117 1 70 84 SER B O 1
ATOM 5651 N N . HIS B 1 85 ? -7.988 3.408 -2.881 1 72.94 85 HIS B N 1
ATOM 5652 C CA . HIS B 1 85 ? -6.98 2.377 -2.664 1 72.94 85 HIS B CA 1
ATOM 5653 C C . HIS B 1 85 ? -5.949 2.822 -1.632 1 72.94 85 HIS B C 1
ATOM 5655 O O . HIS B 1 85 ? -4.746 2.656 -1.839 1 72.94 85 HIS B O 1
ATOM 5661 N N . VAL B 1 86 ? -6.48 3.305 -0.597 1 77.69 86 VAL B N 1
ATOM 5662 C CA . VAL B 1 86 ? -5.586 3.74 0.468 1 77.69 86 VAL B CA 1
ATOM 5663 C C . VAL B 1 86 ? -4.82 2.541 1.025 1 77.69 86 VAL B C 1
ATOM 5665 O O . VAL B 1 86 ? -5.414 1.496 1.306 1 77.69 86 VAL B O 1
ATOM 5668 N N . THR B 1 87 ? -3.512 2.604 1.059 1 85.25 87 THR B N 1
ATOM 5669 C CA . THR B 1 87 ? -2.695 1.522 1.601 1 85.25 87 THR B CA 1
ATOM 5670 C C . THR B 1 87 ? -2.969 1.333 3.09 1 85.25 87 THR B C 1
ATOM 5672 O O . THR B 1 87 ? -3.461 2.244 3.756 1 85.25 87 THR B O 1
ATOM 5675 N N . ALA B 1 88 ? -2.678 0.206 3.547 1 87.75 88 ALA B N 1
ATOM 5676 C CA . ALA B 1 88 ? -2.904 -0.116 4.953 1 87.75 88 ALA B CA 1
ATOM 5677 C C . ALA B 1 88 ? -2.158 0.851 5.867 1 87.75 88 ALA B C 1
ATOM 5679 O O . ALA B 1 88 ? -2.697 1.299 6.879 1 87.75 88 ALA B O 1
ATOM 5680 N N . LEU B 1 89 ? -0.937 1.224 5.527 1 91.44 89 LEU B N 1
ATOM 5681 C CA . LEU B 1 89 ? -0.134 2.076 6.398 1 91.44 89 LEU B CA 1
ATOM 5682 C C . LEU B 1 89 ? -0.61 3.523 6.328 1 91.44 89 LEU B C 1
ATOM 5684 O O . LEU B 1 89 ? -0.549 4.246 7.324 1 91.44 89 LEU B O 1
ATOM 5688 N N . LYS B 1 90 ? -1.032 3.961 5.152 1 91.12 90 LYS B N 1
ATOM 5689 C CA . LYS B 1 90 ? -1.617 5.297 5.062 1 91.12 90 LYS B CA 1
ATOM 5690 C C . LYS B 1 90 ? -2.914 5.387 5.859 1 91.12 90 LYS B C 1
ATOM 5692 O O . LYS B 1 90 ? -3.166 6.387 6.531 1 91.12 90 LYS B O 1
ATOM 5697 N N . ARG B 1 91 ? -3.723 4.363 5.727 1 93.06 91 ARG B N 1
ATOM 5698 C CA . ARG B 1 91 ? -4.941 4.309 6.527 1 93.06 91 ARG B CA 1
ATOM 5699 C C . ARG B 1 91 ? -4.617 4.324 8.016 1 93.06 91 ARG B C 1
ATOM 5701 O O . ARG B 1 91 ? -5.27 5.02 8.797 1 93.06 91 ARG B O 1
ATOM 5708 N N . ALA B 1 92 ? -3.609 3.527 8.414 1 94.75 92 ALA B N 1
ATOM 5709 C CA . ALA B 1 92 ? -3.186 3.502 9.805 1 94.75 92 ALA B CA 1
ATOM 5710 C C . ALA B 1 92 ? -2.781 4.895 10.281 1 94.75 92 ALA B C 1
ATOM 5712 O O . ALA B 1 92 ? -3.129 5.301 11.398 1 94.75 92 ALA B O 1
ATOM 5713 N N . ALA B 1 93 ? -2.049 5.664 9.469 1 94.19 93 ALA B N 1
ATOM 5714 C CA . ALA B 1 93 ? -1.598 7.008 9.82 1 94.19 93 ALA B CA 1
ATOM 5715 C C . ALA B 1 93 ? -2.781 7.953 10.016 1 94.19 93 ALA B C 1
ATOM 5717 O O . ALA B 1 93 ? -2.801 8.742 10.961 1 94.19 93 ALA B O 1
ATOM 5718 N N . ILE B 1 94 ? -3.74 7.863 9.117 1 95.75 94 ILE B N 1
ATOM 5719 C CA . ILE B 1 94 ? -4.926 8.711 9.203 1 95.75 94 ILE B CA 1
ATOM 5720 C C . ILE B 1 94 ? -5.73 8.344 10.445 1 95.75 94 ILE B C 1
ATOM 5722 O O . ILE B 1 94 ? -6.203 9.227 11.172 1 95.75 94 ILE B O 1
ATOM 5726 N N . LEU B 1 95 ? -5.867 7.07 10.688 1 95.69 95 LEU B N 1
ATOM 5727 C CA . LEU B 1 95 ? -6.594 6.605 11.867 1 95.69 95 LEU B CA 1
ATOM 5728 C C . LEU B 1 95 ? -5.918 7.086 13.141 1 95.69 95 LEU B C 1
ATOM 5730 O O . LEU B 1 95 ? -6.59 7.398 14.125 1 95.69 95 LEU B O 1
ATOM 5734 N N . GLY B 1 96 ? -4.574 7.094 13.109 1 95.19 96 GLY B N 1
ATOM 5735 C CA . GLY B 1 96 ? -3.854 7.621 14.258 1 95.19 96 GLY B CA 1
ATOM 5736 C C . GLY B 1 96 ? -4.211 9.062 14.578 1 95.19 96 GLY B C 1
ATOM 5737 O O . GLY B 1 96 ? -4.402 9.414 15.742 1 95.19 96 GLY B O 1
ATOM 5738 N N . GLU B 1 97 ? -4.328 9.898 13.516 1 95.12 97 GLU B N 1
ATOM 5739 C CA . GLU B 1 97 ? -4.73 11.289 13.703 1 95.12 97 GLU B CA 1
ATOM 5740 C C . GLU B 1 97 ? -6.172 11.383 14.188 1 95.12 97 GLU B C 1
ATOM 5742 O O . GLU B 1 97 ? -6.488 12.195 15.062 1 95.12 97 GLU B O 1
ATOM 5747 N N . LEU B 1 98 ? -7.027 10.57 13.641 1 95.81 98 LEU B N 1
ATOM 5748 C CA . LEU B 1 98 ? -8.43 10.57 14.039 1 95.81 98 LEU B CA 1
ATOM 5749 C C . LEU B 1 98 ? -8.586 10.156 15.492 1 95.81 98 LEU B C 1
ATOM 5751 O O . LEU B 1 98 ? -9.406 10.719 16.219 1 95.81 98 LEU B O 1
ATOM 5755 N N . GLY B 1 99 ? -7.785 9.164 15.898 1 94.56 99 GLY B N 1
ATOM 5756 C CA . GLY B 1 99 ? -7.828 8.734 17.281 1 94.56 99 GLY B CA 1
ATOM 5757 C C . GLY B 1 99 ? -7.48 9.836 18.266 1 94.56 99 GLY B C 1
ATOM 5758 O O . GLY B 1 99 ? -8.148 10 19.281 1 94.56 99 GLY B O 1
ATOM 5759 N N . VAL B 1 100 ? -6.438 10.594 17.922 1 91.06 100 VAL B N 1
ATOM 5760 C CA . VAL B 1 100 ? -6.027 11.719 18.75 1 91.06 100 VAL B CA 1
ATOM 5761 C C . VAL B 1 100 ? -7.156 12.742 18.828 1 91.06 100 VAL B C 1
ATOM 5763 O O . VAL B 1 100 ? -7.445 13.273 19.906 1 91.06 100 VAL B O 1
ATOM 5766 N N . LEU B 1 101 ? -7.82 13 17.719 1 90.75 101 LEU B N 1
ATOM 5767 C CA . LEU B 1 101 ? -8.922 13.953 17.672 1 90.75 101 LEU B CA 1
ATOM 5768 C C . LEU B 1 101 ? -10.094 13.477 18.516 1 90.75 101 LEU B C 1
ATOM 5770 O O . LEU B 1 101 ? -10.703 14.266 19.25 1 90.75 101 LEU B O 1
ATOM 5774 N N . TYR B 1 102 ? -10.398 12.227 18.453 1 90.75 102 TYR B N 1
ATOM 5775 C CA . TYR B 1 102 ? -11.508 11.688 19.234 1 90.75 102 TYR B CA 1
ATOM 5776 C C . TYR B 1 102 ? -11.211 11.758 20.719 1 90.75 102 TYR B C 1
ATOM 5778 O O . TYR B 1 102 ? -12.117 11.969 21.531 1 90.75 102 TYR B O 1
ATOM 5786 N N . ARG B 1 103 ? -9.961 11.594 21.078 1 87.25 103 ARG B N 1
ATOM 5787 C CA . ARG B 1 103 ? -9.578 11.75 22.469 1 87.25 103 ARG B CA 1
ATOM 5788 C C . ARG B 1 103 ? -9.812 13.18 22.953 1 87.25 103 ARG B C 1
ATOM 5790 O O . ARG B 1 103 ? -10.336 13.391 24.047 1 87.25 103 ARG B O 1
ATOM 5797 N N . HIS B 1 104 ? -9.422 14.117 22.078 1 83.44 104 HIS B N 1
ATOM 5798 C CA . HIS B 1 104 ? -9.586 15.516 22.422 1 83.44 104 HIS B CA 1
ATOM 5799 C C . HIS B 1 104 ? -11.062 15.898 22.484 1 83.44 104 HIS B C 1
ATOM 5801 O O . HIS B 1 104 ? -11.453 16.797 23.25 1 83.44 104 HIS B O 1
ATOM 5807 N N . LYS B 1 105 ? -11.844 15.141 21.781 1 82.56 105 LYS B N 1
ATOM 5808 C CA . LYS B 1 105 ? -13.289 15.367 21.797 1 82.56 105 LYS B CA 1
ATOM 5809 C C . LYS B 1 105 ? -13.977 14.523 22.875 1 82.56 105 LYS B C 1
ATOM 5811 O O . LYS B 1 105 ? -15.203 14.438 22.906 1 82.56 105 LYS B O 1
ATOM 5816 N N . ASN B 1 106 ? -13.211 13.805 23.672 1 82.62 106 ASN B N 1
ATOM 5817 C CA . ASN B 1 106 ? -13.641 12.984 24.797 1 82.62 106 ASN B CA 1
ATOM 5818 C C . ASN B 1 106 ? -14.5 11.805 24.344 1 82.62 106 ASN B C 1
ATOM 5820 O O . ASN B 1 106 ? -15.406 11.375 25.047 1 82.62 106 ASN B O 1
ATOM 5824 N N . ASP B 1 107 ? -14.383 11.531 23.109 1 88.62 107 ASP B N 1
ATOM 5825 C CA . ASP B 1 107 ? -14.984 10.312 22.578 1 88.62 107 ASP B CA 1
ATOM 5826 C C . ASP B 1 107 ? -14.023 9.133 22.688 1 88.62 107 ASP B C 1
ATOM 5828 O O . ASP B 1 107 ? -13.516 8.648 21.672 1 88.62 107 ASP B O 1
ATOM 5832 N N . PHE B 1 108 ? -13.844 8.586 23.859 1 87.5 108 PHE B N 1
ATOM 5833 C CA . PHE B 1 108 ? -12.805 7.609 24.172 1 87.5 108 PHE B CA 1
ATOM 5834 C C . PHE B 1 108 ? -13.117 6.258 23.531 1 87.5 108 PHE B C 1
ATOM 5836 O O . PHE B 1 108 ? -12.211 5.508 23.172 1 87.5 108 PHE B O 1
ATOM 5843 N N . PHE B 1 109 ? -14.422 5.988 23.406 1 90.75 109 PHE B N 1
ATOM 5844 C CA . PHE B 1 109 ? -14.805 4.719 22.797 1 90.75 109 PHE B CA 1
ATOM 5845 C C . PHE B 1 109 ? -14.328 4.652 21.344 1 90.75 109 PHE B C 1
ATOM 5847 O O . PHE B 1 109 ? -13.711 3.672 20.938 1 90.75 109 PHE B O 1
ATOM 5854 N N . ARG B 1 110 ? -14.617 5.645 20.594 1 93.56 110 ARG B N 1
ATOM 5855 C CA . ARG B 1 110 ? -14.203 5.684 19.203 1 93.56 110 ARG B CA 1
ATOM 5856 C C . ARG B 1 110 ? -12.68 5.77 19.078 1 93.56 110 ARG B C 1
ATOM 5858 O O . ARG B 1 110 ? -12.094 5.219 18.156 1 93.56 110 ARG B O 1
ATOM 5865 N N . ALA B 1 111 ? -12.078 6.582 19.969 1 93.06 111 ALA B N 1
ATOM 5866 C CA . ALA B 1 111 ? -10.625 6.676 19.953 1 93.06 111 ALA B CA 1
ATOM 5867 C C . ALA B 1 111 ? -9.984 5.301 20.109 1 93.06 111 ALA B C 1
ATOM 5869 O O . ALA B 1 111 ? -9.062 4.953 19.359 1 93.06 111 ALA B O 1
ATOM 5870 N N . ARG B 1 112 ? -10.492 4.496 21.031 1 91.62 112 ARG B N 1
ATOM 5871 C CA . ARG B 1 112 ? -9.961 3.158 21.266 1 91.62 112 ARG B CA 1
ATOM 5872 C C . ARG B 1 112 ? -10.148 2.273 20.047 1 91.62 112 ARG B C 1
ATOM 5874 O O . ARG B 1 112 ? -9.242 1.522 19.672 1 91.62 112 ARG B O 1
ATOM 5881 N N . GLU B 1 113 ? -11.273 2.352 19.453 1 94.12 113 GLU B N 1
ATOM 5882 C CA . GLU B 1 113 ? -11.562 1.561 18.25 1 94.12 113 GLU B CA 1
ATOM 5883 C C . GLU B 1 113 ? -10.586 1.89 17.125 1 94.12 113 GLU B C 1
ATOM 5885 O O . GLU B 1 113 ? -10.047 0.988 16.484 1 94.12 113 GLU B O 1
ATOM 5890 N N . VAL B 1 114 ? -10.375 3.164 16.938 1 95.5 114 VAL B N 1
ATOM 5891 C CA . VAL B 1 114 ? -9.555 3.611 15.82 1 95.5 114 VAL B CA 1
ATOM 5892 C C . VAL B 1 114 ? -8.086 3.303 16.094 1 95.5 114 VAL B C 1
ATOM 5894 O O . VAL B 1 114 ? -7.336 2.936 15.188 1 95.5 114 VAL B O 1
ATOM 5897 N N . PHE B 1 115 ? -7.641 3.443 17.328 1 94.56 115 PHE B N 1
ATOM 5898 C CA . PHE B 1 115 ? -6.266 3.109 17.672 1 94.56 115 PHE B CA 1
ATOM 5899 C C . PHE B 1 115 ? -6.016 1.614 17.531 1 94.56 115 PHE B C 1
ATOM 5901 O O . PHE B 1 115 ? -4.938 1.199 17.094 1 94.56 115 PHE B O 1
ATOM 5908 N N . SER B 1 116 ? -7.016 0.824 17.891 1 93.5 116 SER B N 1
ATOM 5909 C CA . SER B 1 116 ? -6.898 -0.623 17.734 1 93.5 116 SER B CA 1
ATOM 5910 C C . SER B 1 116 ? -6.777 -1.017 16.266 1 93.5 116 SER B C 1
ATOM 5912 O O . SER B 1 116 ? -5.98 -1.892 15.922 1 93.5 116 SER B O 1
ATOM 5914 N N . GLU B 1 117 ? -7.617 -0.412 15.523 1 94.62 117 GLU B N 1
ATOM 5915 C CA . GLU B 1 117 ? -7.535 -0.68 14.094 1 94.62 117 GLU B CA 1
ATOM 5916 C C . GLU B 1 117 ? -6.18 -0.257 13.531 1 94.62 117 GLU B C 1
ATOM 5918 O O . GLU B 1 117 ? -5.598 -0.96 12.703 1 94.62 117 GLU B O 1
ATOM 5923 N N . GLN B 1 118 ? -5.715 0.97 13.93 1 95.38 118 GLN B N 1
ATOM 5924 C CA . GLN B 1 118 ? -4.391 1.442 13.531 1 95.38 118 GLN B CA 1
ATOM 5925 C C . GLN B 1 118 ? -3.316 0.413 13.859 1 95.38 118 GLN B C 1
ATOM 5927 O O . GLN B 1 118 ? -2.484 0.081 13.016 1 95.38 118 GLN B O 1
ATOM 5932 N N . TYR B 1 119 ? -3.361 -0.121 15.047 1 94 119 TYR B N 1
ATOM 5933 C CA . TYR B 1 119 ? -2.373 -1.083 15.523 1 94 119 TYR B CA 1
ATOM 5934 C C . TYR B 1 119 ? -2.416 -2.361 14.695 1 94 119 TYR B C 1
ATOM 5936 O O . TYR B 1 119 ? -1.375 -2.875 14.281 1 94 119 TYR B O 1
ATOM 5944 N N . LEU B 1 120 ? -3.598 -2.855 14.523 1 93.31 120 LEU B N 1
ATOM 5945 C CA . LEU B 1 120 ? -3.762 -4.125 13.82 1 93.31 120 LEU B CA 1
ATOM 5946 C C . LEU B 1 120 ? -3.283 -4.012 12.375 1 93.31 120 LEU B C 1
ATOM 5948 O O . LEU B 1 120 ? -2.615 -4.914 11.867 1 93.31 120 LEU B O 1
ATOM 5952 N N . LEU B 1 121 ? -3.637 -2.918 11.703 1 93.69 121 LEU B N 1
ATOM 5953 C CA . LEU B 1 121 ? -3.195 -2.693 10.328 1 93.69 121 LEU B CA 1
ATOM 5954 C C . LEU B 1 121 ? -1.673 -2.643 10.25 1 93.69 121 LEU B C 1
ATOM 5956 O O . LEU B 1 121 ? -1.071 -3.24 9.359 1 93.69 121 LEU B O 1
ATOM 5960 N N . ALA B 1 122 ? -1.073 -1.884 11.141 1 95 122 ALA B N 1
ATOM 5961 C CA . ALA B 1 122 ? 0.381 -1.746 11.172 1 95 122 ALA B CA 1
ATOM 5962 C C . ALA B 1 122 ? 1.053 -3.084 11.477 1 95 122 ALA B C 1
ATOM 5964 O O . ALA B 1 122 ? 2.059 -3.434 10.852 1 95 122 ALA B O 1
ATOM 5965 N N . LYS B 1 123 ? 0.511 -3.801 12.43 1 92.75 123 LYS B N 1
ATOM 5966 C CA . LYS B 1 123 ? 1.056 -5.098 12.82 1 92.75 123 LYS B CA 1
ATOM 5967 C C . LYS B 1 123 ? 1.036 -6.082 11.656 1 92.75 123 LYS B C 1
ATOM 5969 O O . LYS B 1 123 ? 2.023 -6.777 11.406 1 92.75 123 LYS B O 1
ATOM 5974 N N . GLU B 1 124 ? -0.055 -6.18 11 1 93.06 124 GLU B N 1
ATOM 5975 C CA . GLU B 1 124 ? -0.19 -7.082 9.859 1 93.06 124 GLU B CA 1
ATOM 5976 C C . GLU B 1 124 ? 0.76 -6.691 8.734 1 93.06 124 GLU B C 1
ATOM 5978 O O . GLU B 1 124 ? 1.361 -7.559 8.094 1 93.06 124 GLU B O 1
ATOM 5983 N N . THR B 1 125 ? 0.849 -5.414 8.5 1 93.94 125 THR B N 1
ATOM 5984 C CA . THR B 1 125 ? 1.77 -4.945 7.469 1 93.94 125 THR B CA 1
ATOM 5985 C C . THR B 1 125 ? 3.211 -5.281 7.84 1 93.94 125 THR B C 1
ATOM 5987 O O . THR B 1 125 ? 4.008 -5.652 6.977 1 93.94 125 THR B O 1
ATOM 5990 N N . ALA B 1 126 ? 3.555 -5.105 9.07 1 92.94 126 ALA B N 1
ATOM 5991 C CA . ALA B 1 126 ? 4.895 -5.445 9.547 1 92.94 126 ALA B CA 1
ATOM 5992 C C . ALA B 1 126 ? 5.188 -6.93 9.344 1 92.94 126 ALA B C 1
ATOM 5994 O O . ALA B 1 126 ? 6.312 -7.305 9 1 92.94 126 ALA B O 1
ATOM 5995 N N . LEU B 1 127 ? 4.199 -7.727 9.594 1 92.56 127 LEU B N 1
ATOM 5996 C CA . LEU B 1 127 ? 4.34 -9.172 9.43 1 92.56 127 LEU B CA 1
ATOM 5997 C C . LEU B 1 127 ? 4.645 -9.523 7.977 1 92.56 127 LEU B C 1
ATOM 5999 O O . LEU B 1 127 ? 5.535 -10.328 7.703 1 92.56 127 LEU B O 1
ATOM 6003 N N . VAL B 1 128 ? 3.902 -8.992 7.09 1 93.31 128 VAL B N 1
ATOM 6004 C CA . VAL B 1 128 ? 4.109 -9.258 5.668 1 93.31 128 VAL B CA 1
ATOM 6005 C C . VAL B 1 128 ? 5.488 -8.766 5.246 1 93.31 128 VAL B C 1
ATOM 6007 O O . VAL B 1 128 ? 6.176 -9.422 4.461 1 93.31 128 VAL B O 1
ATOM 6010 N N . ALA B 1 129 ? 5.863 -7.582 5.707 1 94.75 129 ALA B N 1
ATOM 6011 C CA . ALA B 1 129 ? 7.18 -7.039 5.387 1 94.75 129 ALA B CA 1
ATOM 6012 C C . ALA B 1 129 ? 8.289 -7.957 5.883 1 94.75 129 ALA B C 1
ATOM 6014 O O . ALA B 1 129 ? 9.281 -8.172 5.188 1 94.75 129 ALA B O 1
ATOM 6015 N N . GLU B 1 130 ? 8.148 -8.508 7.059 1 93.94 130 GLU B N 1
ATOM 6016 C CA . GLU B 1 130 ? 9.117 -9.453 7.609 1 93.94 130 GLU B CA 1
ATOM 6017 C C . GLU B 1 130 ? 9.211 -10.711 6.754 1 93.94 130 GLU B C 1
ATOM 6019 O O . GLU B 1 130 ? 10.289 -11.273 6.586 1 93.94 130 GLU B O 1
ATOM 6024 N N . ALA B 1 131 ? 8.086 -11.18 6.34 1 94.5 131 ALA B N 1
ATOM 6025 C CA . ALA B 1 131 ? 8.062 -12.352 5.469 1 94.5 131 ALA B CA 1
ATOM 6026 C C . ALA B 1 131 ? 8.859 -12.094 4.191 1 94.5 131 ALA B C 1
ATOM 6028 O O . ALA B 1 131 ? 9.641 -12.945 3.758 1 94.5 131 ALA B O 1
ATOM 6029 N N . GLU B 1 132 ? 8.656 -10.953 3.619 1 95 132 GLU B N 1
ATOM 6030 C CA . GLU B 1 132 ? 9.359 -10.625 2.383 1 95 132 GLU B CA 1
ATOM 6031 C C . GLU B 1 132 ? 10.859 -10.461 2.629 1 95 132 GLU B C 1
ATOM 6033 O O . GLU B 1 132 ? 11.672 -10.781 1.763 1 95 132 GLU B O 1
ATOM 6038 N N . MET B 1 133 ? 11.234 -9.922 3.77 1 94.31 133 MET B N 1
ATOM 6039 C CA . MET B 1 133 ? 12.648 -9.836 4.121 1 94.31 133 MET B CA 1
ATOM 6040 C C . MET B 1 133 ? 13.266 -11.227 4.238 1 94.31 133 MET B C 1
ATOM 6042 O O . MET B 1 133 ? 14.375 -11.461 3.752 1 94.31 133 MET B O 1
ATOM 6046 N N . CYS B 1 134 ? 12.523 -12.117 4.91 1 94.44 134 CYS B N 1
ATOM 6047 C CA . CYS B 1 134 ? 12.977 -13.492 5.055 1 94.44 134 CYS B CA 1
ATOM 6048 C C . CYS B 1 134 ? 13.203 -14.141 3.695 1 94.44 134 CYS B C 1
ATOM 6050 O O . CYS B 1 134 ? 14.227 -14.789 3.475 1 94.44 134 CYS B O 1
ATOM 6052 N N . ARG B 1 135 ? 12.242 -13.945 2.822 1 92.81 135 ARG B N 1
ATOM 6053 C CA . ARG B 1 135 ? 12.336 -14.484 1.469 1 92.81 135 ARG B CA 1
ATOM 6054 C C . ARG B 1 135 ? 13.547 -13.922 0.736 1 92.81 135 ARG B C 1
ATOM 6056 O O . ARG B 1 135 ? 14.297 -14.664 0.104 1 92.81 135 ARG B O 1
ATOM 6063 N N . ALA B 1 136 ? 13.766 -12.664 0.822 1 94 136 ALA B N 1
ATOM 6064 C CA . ALA B 1 136 ? 14.859 -11.992 0.132 1 94 136 ALA B CA 1
ATOM 6065 C C . ALA B 1 136 ? 16.219 -12.492 0.644 1 94 136 ALA B C 1
ATOM 6067 O O . ALA B 1 136 ? 17.094 -12.82 -0.146 1 94 136 ALA B O 1
ATOM 6068 N N . VAL B 1 137 ? 16.359 -12.586 1.938 1 91.81 137 VAL B N 1
ATOM 6069 C CA . VAL B 1 137 ? 17.609 -13.008 2.555 1 91.81 137 VAL B CA 1
ATOM 6070 C C . VAL B 1 137 ? 17.938 -14.445 2.143 1 91.81 137 VAL B C 1
ATOM 6072 O O . VAL B 1 137 ? 19.078 -14.758 1.794 1 91.81 137 VAL B O 1
ATOM 6075 N N . GLY B 1 138 ? 16.891 -15.219 2.145 1 90.56 138 GLY B N 1
ATOM 6076 C CA . GLY B 1 138 ? 17.078 -16.609 1.796 1 90.56 138 GLY B CA 1
ATOM 6077 C C . GLY B 1 138 ? 17.438 -16.828 0.338 1 90.56 138 GLY B C 1
ATOM 6078 O O . GLY B 1 138 ? 18.266 -17.672 0.015 1 90.56 138 GLY B O 1
ATOM 6079 N N . ASN B 1 139 ? 16.844 -16.094 -0.509 1 88.56 139 ASN B N 1
ATOM 6080 C CA . ASN B 1 139 ? 17.047 -16.266 -1.942 1 88.56 139 ASN B CA 1
ATOM 6081 C C . ASN B 1 139 ? 18.375 -15.672 -2.391 1 88.56 139 ASN B C 1
ATOM 6083 O O . ASN B 1 139 ? 18.969 -16.109 -3.381 1 88.56 139 ASN B O 1
ATOM 6087 N N . GLU B 1 140 ? 18.859 -14.719 -1.629 1 85.38 140 GLU B N 1
ATOM 6088 C CA . GLU B 1 140 ? 20.125 -14.086 -1.959 1 85.38 140 GLU B CA 1
ATOM 6089 C C . GLU B 1 140 ? 21.297 -14.789 -1.273 1 85.38 140 GLU B C 1
ATOM 6091 O O . GLU B 1 140 ? 22.453 -14.508 -1.563 1 85.38 140 GLU B O 1
ATOM 6096 N N . ALA B 1 141 ? 21.078 -15.742 -0.477 1 82.06 141 ALA B N 1
ATOM 6097 C CA . ALA B 1 141 ? 22.078 -16.297 0.429 1 82.06 141 ALA B CA 1
ATOM 6098 C C . ALA B 1 141 ? 23.188 -16.984 -0.347 1 82.06 141 ALA B C 1
ATOM 6100 O O . ALA B 1 141 ? 22.922 -17.859 -1.179 1 82.06 141 ALA B O 1
ATOM 6101 N N . TYR B 1 142 ? 24.375 -16.5 -0.165 1 74.62 142 TYR B N 1
ATOM 6102 C CA . TYR B 1 142 ? 25.594 -17.125 -0.692 1 74.62 142 TYR B CA 1
ATOM 6103 C C . TYR B 1 142 ? 26.531 -17.531 0.436 1 74.62 142 TYR B C 1
ATOM 6105 O O . TYR B 1 142 ? 27.531 -18.219 0.205 1 74.62 142 TYR B O 1
ATOM 6113 N N . ALA B 1 143 ? 26.172 -17.031 1.621 1 80.69 143 ALA B N 1
ATOM 6114 C CA . ALA B 1 143 ? 27.016 -17.312 2.785 1 80.69 143 ALA B CA 1
ATOM 6115 C C . ALA B 1 143 ? 26.219 -18.031 3.871 1 80.69 143 ALA B C 1
ATOM 6117 O O . ALA B 1 143 ? 24.984 -17.922 3.93 1 80.69 143 ALA B O 1
ATOM 6118 N N . THR B 1 144 ? 26.891 -18.734 4.652 1 88.19 144 THR B N 1
ATOM 6119 C CA . THR B 1 144 ? 26.281 -19.5 5.738 1 88.19 144 THR B CA 1
ATOM 6120 C C . THR B 1 144 ? 25.5 -18.578 6.672 1 88.19 144 THR B C 1
ATOM 6122 O O . THR B 1 144 ? 24.438 -18.953 7.172 1 88.19 144 THR B O 1
ATOM 6125 N N . SER B 1 145 ? 26.062 -17.406 6.863 1 90.25 145 SER B N 1
ATOM 6126 C CA . SER B 1 145 ? 25.422 -16.469 7.781 1 90.25 145 SER B CA 1
ATOM 6127 C C . SER B 1 145 ? 24.047 -16.062 7.277 1 90.25 145 SER B C 1
ATOM 6129 O O . SER B 1 145 ? 23.109 -15.891 8.07 1 90.25 145 SER B O 1
ATOM 6131 N N . GLN B 1 146 ? 23.922 -15.883 5.996 1 89.88 146 GLN B N 1
ATOM 6132 C CA . GLN B 1 146 ? 22.641 -15.5 5.41 1 89.88 146 GLN B CA 1
ATOM 6133 C C . GLN B 1 146 ? 21.625 -16.641 5.504 1 89.88 146 GLN B C 1
ATOM 6135 O O . GLN B 1 146 ? 20.422 -16.406 5.691 1 89.88 146 GLN B O 1
ATOM 6140 N N . ILE B 1 147 ? 22.109 -17.828 5.395 1 93.69 147 ILE B N 1
ATOM 6141 C CA . ILE B 1 147 ? 21.25 -19 5.516 1 93.69 147 ILE B CA 1
ATOM 6142 C C . ILE B 1 147 ? 20.734 -19.125 6.949 1 93.69 147 ILE B C 1
ATOM 6144 O O . ILE B 1 147 ? 19.547 -19.375 7.176 1 93.69 147 ILE B O 1
ATOM 6148 N N . GLU B 1 148 ? 21.641 -18.906 7.855 1 94.25 148 GLU B N 1
ATOM 6149 C CA . GLU B 1 148 ? 21.266 -18.953 9.266 1 94.25 148 GLU B CA 1
ATOM 6150 C C . GLU B 1 148 ? 20.266 -17.844 9.602 1 94.25 148 GLU B C 1
ATOM 6152 O O . GLU B 1 148 ? 19.344 -18.047 10.391 1 94.25 148 GLU B O 1
ATOM 6157 N N . GLU B 1 149 ? 20.578 -16.703 8.969 1 93.31 149 GLU B N 1
ATOM 6158 C CA . GLU B 1 149 ? 19.641 -15.602 9.18 1 93.31 149 GLU B CA 1
ATOM 6159 C C . GLU B 1 149 ? 18.25 -15.953 8.664 1 93.31 149 GLU B C 1
ATOM 6161 O O . GLU B 1 149 ? 17.25 -15.625 9.305 1 93.31 149 GLU B O 1
ATOM 6166 N N . ARG B 1 150 ? 18.125 -16.578 7.52 1 93.81 150 ARG B N 1
ATOM 6167 C CA . ARG B 1 150 ? 16.828 -16.984 6.977 1 93.81 150 ARG B CA 1
ATOM 6168 C C . ARG B 1 150 ? 16.109 -17.938 7.938 1 93.81 150 ARG B C 1
ATOM 6170 O O . ARG B 1 150 ? 14.906 -17.797 8.156 1 93.81 150 ARG B O 1
ATOM 6177 N N . ILE B 1 151 ? 16.828 -18.875 8.469 1 95.94 151 ILE B N 1
ATOM 6178 C CA . ILE B 1 151 ? 16.25 -19.844 9.383 1 95.94 151 ILE B CA 1
ATOM 6179 C C . ILE B 1 151 ? 15.703 -19.125 10.617 1 95.94 151 ILE B C 1
ATOM 6181 O O . ILE B 1 151 ? 14.57 -19.375 11.031 1 95.94 151 ILE B O 1
ATOM 6185 N N . ALA B 1 152 ? 16.531 -18.234 11.125 1 96.25 152 ALA B N 1
ATOM 6186 C CA . ALA B 1 152 ? 16.141 -17.484 12.32 1 96.25 152 ALA B CA 1
ATOM 6187 C C . ALA B 1 152 ? 14.898 -16.641 12.047 1 96.25 152 ALA B C 1
ATOM 6189 O O . ALA B 1 152 ? 13.984 -16.578 12.875 1 96.25 152 ALA B O 1
ATOM 6190 N N . ARG B 1 153 ? 14.852 -15.906 10.938 1 95.06 153 ARG B N 1
ATOM 6191 C CA . ARG B 1 153 ? 13.719 -15.062 10.57 1 95.06 153 ARG B CA 1
ATOM 6192 C C . ARG B 1 153 ? 12.461 -15.898 10.367 1 95.06 153 ARG B C 1
ATOM 6194 O O . ARG B 1 153 ? 11.367 -15.477 10.75 1 95.06 153 ARG B O 1
ATOM 6201 N N . ALA B 1 154 ? 12.602 -17.047 9.688 1 95.81 154 ALA B N 1
ATOM 6202 C CA . ALA B 1 154 ? 11.461 -17.938 9.461 1 95.81 154 ALA B CA 1
ATOM 6203 C C . ALA B 1 154 ? 10.875 -18.438 10.773 1 95.81 154 ALA B C 1
ATOM 6205 O O . ALA B 1 154 ? 9.656 -18.5 10.938 1 95.81 154 ALA B O 1
ATOM 6206 N N . GLN B 1 155 ? 11.734 -18.781 11.711 1 95.81 155 GLN B N 1
ATOM 6207 C CA . GLN B 1 155 ? 11.289 -19.219 13.031 1 95.81 155 GLN B CA 1
ATOM 6208 C C . GLN B 1 155 ? 10.578 -18.109 13.781 1 95.81 155 GLN B C 1
ATOM 6210 O O . GLN B 1 155 ? 9.523 -18.328 14.383 1 95.81 155 GLN B O 1
ATOM 6215 N N . ALA B 1 156 ? 11.195 -16.906 13.758 1 93.81 156 ALA B N 1
ATOM 6216 C CA . ALA B 1 156 ? 10.586 -15.75 14.422 1 93.81 156 ALA B CA 1
ATOM 6217 C C . ALA B 1 156 ? 9.211 -15.445 13.836 1 93.81 156 ALA B C 1
ATOM 6219 O O . ALA B 1 156 ? 8.289 -15.07 14.562 1 93.81 156 ALA B O 1
ATOM 6220 N N . LEU B 1 157 ? 9.078 -15.523 12.547 1 93.12 157 LEU B N 1
ATOM 6221 C CA . LEU B 1 157 ? 7.809 -15.289 11.867 1 93.12 157 LEU B CA 1
ATOM 6222 C C . LEU B 1 157 ? 6.762 -16.297 12.328 1 93.12 157 LEU B C 1
ATOM 6224 O O . LEU B 1 157 ? 5.602 -15.938 12.547 1 93.12 157 LEU B O 1
ATOM 6228 N N . GLN B 1 158 ? 7.152 -17.562 12.398 1 92.62 158 GLN B N 1
ATOM 6229 C CA . GLN B 1 158 ? 6.238 -18.609 12.867 1 92.62 158 GLN B CA 1
ATOM 6230 C C . GLN B 1 158 ? 5.758 -18.297 14.289 1 92.62 158 GLN B C 1
ATOM 6232 O O . GLN B 1 158 ? 4.578 -18.484 14.602 1 92.62 158 GLN B O 1
ATOM 6237 N N . ASP B 1 159 ? 6.637 -17.797 15.125 1 91.69 159 ASP B N 1
ATOM 6238 C CA . ASP B 1 159 ? 6.281 -17.438 16.484 1 91.69 159 ASP B CA 1
ATOM 6239 C C . ASP B 1 159 ? 5.27 -16.297 16.516 1 91.69 159 ASP B C 1
ATOM 6241 O O . ASP B 1 159 ? 4.316 -16.312 17.297 1 91.69 159 ASP B O 1
ATOM 6245 N N . ARG B 1 160 ? 5.512 -15.312 15.727 1 87 160 ARG B N 1
ATOM 6246 C CA . ARG B 1 160 ? 4.621 -14.164 15.656 1 87 160 ARG B CA 1
ATOM 6247 C C . ARG B 1 160 ? 3.24 -14.57 15.148 1 87 160 ARG B C 1
ATOM 6249 O O . ARG B 1 160 ? 2.229 -14 15.57 1 87 160 ARG B O 1
ATOM 6256 N N . LEU B 1 161 ? 3.168 -15.43 14.211 1 88.94 161 LEU B N 1
ATOM 6257 C CA . LEU B 1 161 ? 1.913 -15.875 13.617 1 88.94 161 LEU B CA 1
ATOM 6258 C C . LEU B 1 161 ? 1.128 -16.734 14.594 1 88.94 161 LEU B C 1
ATOM 6260 O O . LEU B 1 161 ? -0.102 -16.797 14.531 1 88.94 161 LEU B O 1
ATOM 6264 N N . ALA B 1 162 ? 1.76 -17.312 15.508 1 85.56 162 ALA B N 1
ATOM 6265 C CA . ALA B 1 162 ? 1.118 -18.172 16.5 1 85.56 162 ALA B CA 1
ATOM 6266 C C . ALA B 1 162 ? 0.416 -17.359 17.578 1 85.56 162 ALA B C 1
ATOM 6268 O O . ALA B 1 162 ? -0.512 -17.828 18.234 1 85.56 162 ALA B O 1
ATOM 6269 N N . GLY B 1 163 ? 0.654 -15.992 17.891 1 76.38 163 GLY B N 1
ATOM 6270 C CA . GLY B 1 163 ? 0.142 -15.133 18.938 1 76.38 163 GLY B CA 1
ATOM 6271 C C . GLY B 1 163 ? -1.299 -14.711 18.719 1 76.38 163 GLY B C 1
ATOM 6272 O O . GLY B 1 163 ? -1.866 -13.977 19.531 1 76.38 163 GLY B O 1
ATOM 6273 N N . GLY B 1 164 ? -2.172 -15.367 18.016 1 68.88 164 GLY B N 1
ATOM 6274 C CA . GLY B 1 164 ? -3.623 -15.383 17.891 1 68.88 164 GLY B CA 1
ATOM 6275 C C . GLY B 1 164 ? -4.188 -14.125 17.266 1 68.88 164 GLY B C 1
ATOM 6276 O O . GLY B 1 164 ? -5.34 -14.102 16.844 1 68.88 164 GLY B O 1
ATOM 6277 N N . ASP B 1 165 ? -3.607 -12.859 17.266 1 79.12 165 ASP B N 1
ATOM 6278 C CA . ASP B 1 165 ? -4.309 -11.648 16.844 1 79.12 165 ASP B CA 1
ATOM 6279 C C . ASP B 1 165 ? -4.141 -11.398 15.352 1 79.12 165 ASP B C 1
ATOM 6281 O O . ASP B 1 165 ? -4.562 -10.359 14.844 1 79.12 165 ASP B O 1
ATOM 6285 N N . THR B 1 166 ? -3.721 -12.359 14.617 1 82.94 166 THR B N 1
ATOM 6286 C CA . THR B 1 166 ? -3.469 -12.164 13.195 1 82.94 166 THR B CA 1
ATOM 6287 C C . THR B 1 166 ? -4.641 -12.672 12.359 1 82.94 166 THR B C 1
ATOM 6289 O O . THR B 1 166 ? -5.301 -13.641 12.734 1 82.94 166 THR B O 1
ATOM 6292 N N . ASP B 1 167 ? -4.953 -12 11.305 1 84.5 167 ASP B N 1
ATOM 6293 C CA . ASP B 1 167 ? -5.977 -12.414 10.344 1 84.5 167 ASP B CA 1
ATOM 6294 C C . ASP B 1 167 ? -5.762 -13.859 9.906 1 84.5 167 ASP B C 1
ATOM 6296 O O . ASP B 1 167 ? -4.629 -14.281 9.68 1 84.5 167 ASP B O 1
ATOM 6300 N N . GLU B 1 168 ? -6.785 -14.602 9.805 1 82.62 168 GLU B N 1
ATOM 6301 C CA . GLU B 1 168 ? -6.719 -16.031 9.539 1 82.62 168 GLU B CA 1
ATOM 6302 C C . GLU B 1 168 ? -6.125 -16.312 8.164 1 82.62 168 GLU B C 1
ATOM 6304 O O . GLU B 1 168 ? -5.344 -17.25 7.996 1 82.62 168 GLU B O 1
ATOM 6309 N N . LYS B 1 169 ? -6.543 -15.547 7.25 1 79.56 169 LYS B N 1
ATOM 6310 C CA . LYS B 1 169 ? -6.039 -15.773 5.898 1 79.56 169 LYS B CA 1
ATOM 6311 C C . LYS B 1 169 ? -4.539 -15.492 5.816 1 79.56 169 LYS B C 1
ATOM 6313 O O . LYS B 1 169 ? -3.803 -16.234 5.164 1 79.56 169 LYS B O 1
ATOM 6318 N N . LEU B 1 170 ? -4.188 -14.43 6.398 1 84.12 170 LEU B N 1
ATOM 6319 C CA . LEU B 1 170 ? -2.771 -14.078 6.434 1 84.12 170 LEU B CA 1
ATOM 6320 C C . LEU B 1 170 ? -1.968 -15.133 7.188 1 84.12 170 LEU B C 1
ATOM 6322 O O . LEU B 1 170 ? -0.865 -15.492 6.773 1 84.12 170 LEU B O 1
ATOM 6326 N N . ARG B 1 171 ? -2.492 -15.633 8.234 1 86.81 171 ARG B N 1
ATOM 6327 C CA . ARG B 1 171 ? -1.839 -16.656 9.039 1 86.81 171 ARG B CA 1
ATOM 6328 C C . ARG B 1 171 ? -1.62 -17.938 8.234 1 86.81 171 ARG B C 1
ATOM 6330 O O . ARG B 1 171 ? -0.526 -18.5 8.25 1 86.81 171 ARG B O 1
ATOM 6337 N N . ARG B 1 172 ? -2.59 -18.344 7.578 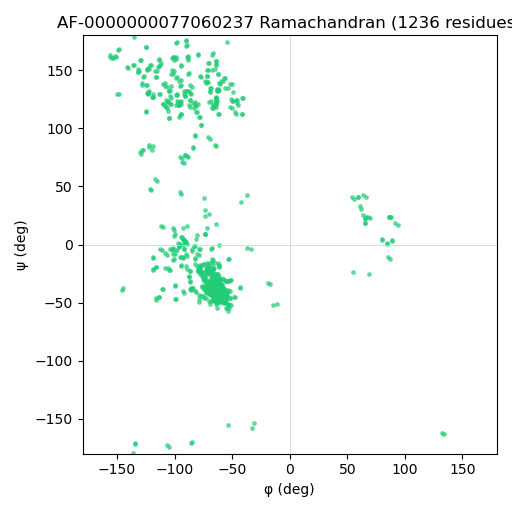1 81.62 172 ARG B N 1
ATOM 6338 C CA . ARG B 1 172 ? -2.475 -19.562 6.793 1 81.62 172 ARG B CA 1
ATOM 6339 C C . ARG B 1 172 ? -1.424 -19.422 5.699 1 81.62 172 ARG B C 1
ATOM 6341 O O . ARG B 1 172 ? -0.582 -20.297 5.52 1 81.62 172 ARG B O 1
ATOM 6348 N N . ARG B 1 173 ? -1.473 -18.344 5.027 1 81.81 173 ARG B N 1
ATOM 6349 C CA . ARG B 1 173 ? -0.572 -18.109 3.902 1 81.81 173 ARG B CA 1
ATOM 6350 C C . ARG B 1 173 ? 0.879 -18.047 4.367 1 81.81 173 ARG B C 1
ATOM 6352 O O . ARG B 1 173 ? 1.748 -18.719 3.811 1 81.81 173 ARG B O 1
ATOM 6359 N N . TYR B 1 174 ? 1.104 -17.344 5.434 1 88.69 174 TYR B N 1
ATOM 6360 C CA . TYR B 1 174 ? 2.496 -17.078 5.773 1 88.69 174 TYR B CA 1
ATOM 6361 C C . TYR B 1 174 ? 3.023 -18.109 6.766 1 88.69 174 TYR B C 1
ATOM 6363 O O . TYR B 1 174 ? 4.234 -18.297 6.895 1 88.69 174 TYR B O 1
ATOM 6371 N N . ALA B 1 175 ? 2.121 -18.812 7.426 1 87.19 175 ALA B N 1
ATOM 6372 C CA . ALA B 1 175 ? 2.588 -19.922 8.25 1 87.19 175 ALA B CA 1
ATOM 6373 C C . ALA B 1 175 ? 3.217 -21.016 7.398 1 87.19 175 ALA B C 1
ATOM 6375 O O . ALA B 1 175 ? 4.281 -21.547 7.734 1 87.19 175 ALA B O 1
ATOM 6376 N N . GLN B 1 176 ? 2.561 -21.312 6.32 1 83.75 176 GLN B N 1
ATOM 6377 C CA . GLN B 1 176 ? 3.088 -22.328 5.41 1 83.75 176 GLN B CA 1
ATOM 6378 C C . GLN B 1 176 ? 4.375 -21.844 4.742 1 83.75 176 GLN B C 1
ATOM 6380 O O . GLN B 1 176 ? 5.332 -22.609 4.613 1 83.75 176 GLN B O 1
ATOM 6385 N N . ALA B 1 177 ? 4.367 -20.672 4.328 1 88.12 177 ALA B N 1
ATOM 6386 C CA . ALA B 1 177 ? 5.547 -20.109 3.67 1 88.12 177 ALA B CA 1
ATOM 6387 C C . ALA B 1 177 ? 6.742 -20.094 4.617 1 88.12 177 ALA B C 1
ATOM 6389 O O . ALA B 1 177 ? 7.859 -20.438 4.223 1 88.12 177 ALA B O 1
ATOM 6390 N N . ALA B 1 178 ? 6.508 -19.672 5.859 1 92 178 ALA B N 1
ATOM 6391 C CA . ALA B 1 178 ? 7.586 -19.594 6.84 1 92 178 ALA B CA 1
ATOM 6392 C C . ALA B 1 178 ? 8.188 -20.969 7.113 1 92 178 ALA B C 1
ATOM 6394 O O . ALA B 1 178 ? 9.406 -21.109 7.234 1 92 178 ALA B O 1
ATOM 6395 N N . ARG B 1 179 ? 7.359 -21.922 7.199 1 90.81 179 ARG B N 1
ATOM 6396 C CA . ARG B 1 179 ? 7.836 -23.281 7.398 1 90.81 179 ARG B CA 1
ATOM 6397 C C . ARG B 1 179 ? 8.656 -23.766 6.207 1 90.81 179 ARG B C 1
ATOM 6399 O O . ARG B 1 179 ? 9.703 -24.391 6.375 1 90.81 179 ARG B O 1
ATOM 6406 N N . ARG B 1 180 ? 8.172 -23.531 5.07 1 89.81 180 ARG B N 1
ATOM 6407 C CA . ARG B 1 180 ? 8.898 -23.875 3.854 1 89.81 180 ARG B CA 1
ATOM 6408 C C . ARG B 1 180 ? 10.266 -23.203 3.809 1 89.81 180 ARG B C 1
ATOM 6410 O O . ARG B 1 180 ? 11.266 -23.844 3.465 1 89.81 180 ARG B O 1
ATOM 6417 N N . TRP B 1 181 ? 10.305 -21.969 4.137 1 92.5 181 TRP B N 1
ATOM 6418 C CA . TRP B 1 181 ? 11.555 -21.219 4.09 1 92.5 181 TRP B CA 1
ATOM 6419 C C . TRP B 1 181 ? 12.555 -21.75 5.109 1 92.5 181 TRP B C 1
ATOM 6421 O O . TRP B 1 181 ? 13.758 -21.766 4.855 1 92.5 181 TRP B O 1
ATOM 6431 N N . GLU B 1 182 ? 12 -22.109 6.281 1 94.12 182 GLU B N 1
ATOM 6432 C CA . GLU B 1 182 ? 12.875 -22.734 7.273 1 94.12 182 GLU B CA 1
ATOM 6433 C C . GLU B 1 182 ? 13.453 -24.047 6.758 1 94.12 182 GLU B C 1
ATOM 6435 O O . GLU B 1 182 ? 14.656 -24.281 6.887 1 94.12 182 GLU B O 1
ATOM 6440 N N . THR B 1 183 ? 12.602 -24.828 6.164 1 93.81 183 THR B N 1
ATOM 6441 C CA . THR B 1 183 ? 13.023 -26.125 5.641 1 93.81 183 THR B CA 1
ATOM 6442 C C . THR B 1 183 ? 14.062 -25.953 4.539 1 93.81 183 THR B C 1
ATOM 6444 O O . THR B 1 183 ? 15.094 -26.641 4.539 1 93.81 183 THR B O 1
ATOM 6447 N N . ILE B 1 184 ? 13.828 -25.078 3.643 1 92.69 184 ILE B N 1
ATOM 6448 C CA . ILE B 1 184 ? 14.766 -24.812 2.559 1 92.69 184 ILE B CA 1
ATOM 6449 C C . ILE B 1 184 ? 16.078 -24.312 3.133 1 92.69 184 ILE B C 1
ATOM 6451 O O . ILE B 1 184 ? 17.156 -24.703 2.658 1 92.69 184 ILE B O 1
ATOM 6455 N N . GLY B 1 185 ? 15.969 -23.469 4.145 1 94.19 185 GLY B N 1
ATOM 6456 C CA . GLY B 1 185 ? 17.172 -22.984 4.801 1 94.19 185 GLY B CA 1
ATOM 6457 C C . GLY B 1 185 ? 18 -24.078 5.422 1 94.19 185 GLY B C 1
ATOM 6458 O O . GLY B 1 185 ? 19.234 -24.109 5.281 1 94.19 185 GLY B O 1
ATOM 6459 N N . LEU B 1 186 ? 17.328 -25 6.082 1 95.94 186 LEU B N 1
ATOM 6460 C CA . LEU B 1 186 ? 18 -26.125 6.711 1 95.94 186 LEU B CA 1
ATOM 6461 C C . LEU B 1 186 ? 18.656 -27.016 5.664 1 95.94 186 LEU B C 1
ATOM 6463 O O . LEU B 1 186 ? 19.781 -27.484 5.859 1 95.94 186 LEU B O 1
ATOM 6467 N N . ASP B 1 187 ? 17.984 -27.266 4.574 1 95.06 187 ASP B N 1
ATOM 6468 C CA . ASP B 1 187 ? 18.531 -28.062 3.477 1 95.06 187 ASP B CA 1
ATOM 6469 C C . ASP B 1 187 ? 19.766 -27.406 2.885 1 95.06 187 ASP B C 1
ATOM 6471 O O . ASP B 1 187 ? 20.797 -28.078 2.678 1 95.06 187 ASP B O 1
ATOM 6475 N N . ARG B 1 188 ? 19.688 -26.156 2.652 1 94.25 188 ARG B N 1
ATOM 6476 C CA . ARG B 1 188 ? 20.812 -25.438 2.07 1 94.25 188 ARG B CA 1
ATOM 6477 C C . ARG B 1 188 ? 21.984 -25.375 3.051 1 94.25 188 ARG B C 1
ATOM 6479 O O . ARG B 1 188 ? 23.141 -25.406 2.645 1 94.25 188 ARG B O 1
ATOM 6486 N N . LEU B 1 189 ? 21.672 -25.219 4.34 1 95.25 189 LEU B N 1
ATOM 6487 C CA . LEU B 1 189 ? 22.703 -25.203 5.363 1 95.25 189 LEU B CA 1
ATOM 6488 C C . LEU B 1 189 ? 23.5 -26.5 5.355 1 95.25 189 LEU B C 1
ATOM 6490 O O . LEU B 1 189 ? 24.703 -26.5 5.613 1 95.25 189 LEU B O 1
ATOM 6494 N N . SER B 1 190 ? 22.844 -27.625 5.062 1 96.69 190 SER B N 1
ATOM 6495 C CA . SER B 1 190 ? 23.516 -28.922 5.031 1 96.69 190 SER B CA 1
ATOM 6496 C C . SER B 1 190 ? 24.625 -28.938 3.986 1 96.69 190 SER B C 1
ATOM 6498 O O . SER B 1 190 ? 25.656 -29.594 4.176 1 96.69 190 SER B O 1
ATOM 6500 N N . LEU B 1 191 ? 24.438 -28.203 2.842 1 94.94 191 LEU B N 1
ATOM 6501 C CA . LEU B 1 191 ? 25.469 -28.125 1.822 1 94.94 191 LEU B CA 1
ATOM 6502 C C . LEU B 1 191 ? 26.719 -27.438 2.371 1 94.94 191 LEU B C 1
ATOM 6504 O O . LEU B 1 191 ? 27.844 -27.859 2.086 1 94.94 191 LEU B O 1
ATOM 6508 N N . CYS B 1 192 ? 26.484 -26.375 3.146 1 94.62 192 CYS B N 1
ATOM 6509 C CA . CYS B 1 192 ? 27.594 -25.672 3.764 1 94.62 192 CYS B CA 1
ATOM 6510 C C . CYS B 1 192 ? 28.312 -26.547 4.777 1 94.62 192 CYS B C 1
ATOM 6512 O O . CYS B 1 192 ? 29.547 -26.562 4.844 1 94.62 192 CYS B O 1
ATOM 6514 N N . LEU B 1 193 ? 27.562 -27.281 5.508 1 96.31 193 LEU B N 1
ATOM 6515 C CA . LEU B 1 193 ? 28.109 -28.172 6.523 1 96.31 193 LEU B CA 1
ATOM 6516 C C . LEU B 1 193 ? 28.906 -29.297 5.875 1 96.31 193 LEU B C 1
ATOM 6518 O O . LEU B 1 193 ? 29.969 -29.672 6.379 1 96.31 193 LEU B O 1
ATOM 6522 N N . ILE B 1 194 ? 28.469 -29.797 4.77 1 96.56 194 ILE B N 1
ATOM 6523 C CA . ILE B 1 194 ? 29.172 -30.828 4.027 1 96.56 194 ILE B CA 1
ATOM 6524 C C . ILE B 1 194 ? 30.5 -30.281 3.498 1 96.56 194 ILE B C 1
ATOM 6526 O O . ILE B 1 194 ? 31.531 -30.953 3.59 1 96.56 194 ILE B O 1
ATOM 6530 N N . ALA B 1 195 ? 30.438 -29.078 2.943 1 94.81 195 ALA B N 1
ATOM 6531 C CA . ALA B 1 195 ? 31.641 -28.438 2.447 1 94.81 195 ALA B CA 1
ATOM 6532 C C . ALA B 1 195 ? 32.656 -28.25 3.568 1 94.81 195 ALA B C 1
ATOM 6534 O O . ALA B 1 195 ? 33.875 -28.312 3.334 1 94.81 195 ALA B O 1
ATOM 6535 N N . ALA B 1 196 ? 32.188 -28.094 4.766 1 95.5 196 ALA B N 1
ATOM 6536 C CA . ALA B 1 196 ? 33.062 -27.906 5.934 1 95.5 196 ALA B CA 1
ATOM 6537 C C . ALA B 1 196 ? 33.406 -29.266 6.555 1 95.5 196 ALA B C 1
ATOM 6539 O O . ALA B 1 196 ? 34.062 -29.312 7.609 1 95.5 196 ALA B O 1
ATOM 6540 N N . HIS B 1 197 ? 32.969 -30.359 6 1 96.62 197 HIS B N 1
ATOM 6541 C CA . HIS B 1 197 ? 33.25 -31.719 6.414 1 96.62 197 HIS B CA 1
ATOM 6542 C C . HIS B 1 197 ? 32.594 -32.031 7.758 1 96.62 197 HIS B C 1
ATOM 6544 O O . HIS B 1 197 ? 33.125 -32.781 8.555 1 96.62 197 HIS B O 1
ATOM 6550 N N . ASN B 1 198 ? 31.562 -31.281 8.055 1 97.12 198 ASN B N 1
ATOM 6551 C CA . ASN B 1 198 ? 30.75 -31.594 9.219 1 97.12 198 ASN B CA 1
ATOM 6552 C C . ASN B 1 198 ? 29.531 -32.438 8.836 1 97.12 198 ASN B C 1
ATOM 6554 O O . ASN B 1 198 ? 28.391 -32 8.938 1 97.12 198 ASN B O 1
ATOM 6558 N N . PHE B 1 199 ? 29.688 -33.688 8.562 1 97.56 199 PHE B N 1
ATOM 6559 C CA . PHE B 1 199 ? 28.703 -34.562 7.945 1 97.56 199 PHE B CA 1
ATOM 6560 C C . PHE B 1 199 ? 27.609 -34.938 8.938 1 97.56 199 PHE B C 1
ATOM 6562 O O . PHE B 1 199 ? 26.438 -34.969 8.578 1 97.56 199 PHE B O 1
ATOM 6569 N N . ASP B 1 200 ? 27.953 -35.125 10.148 1 97.19 200 ASP B N 1
ATOM 6570 C CA . ASP B 1 200 ? 26.969 -35.531 11.148 1 97.19 200 ASP B CA 1
ATOM 6571 C C . ASP B 1 200 ? 25.938 -34.438 11.375 1 97.19 200 ASP B C 1
ATOM 6573 O O . ASP B 1 200 ? 24.734 -34.688 11.469 1 97.19 200 ASP B O 1
ATOM 6577 N N . GLU B 1 201 ? 26.531 -33.25 11.5 1 97.38 201 GLU B N 1
ATOM 6578 C CA . GLU B 1 201 ? 25.625 -32.125 11.688 1 97.38 201 GLU B CA 1
ATOM 6579 C C . GLU B 1 201 ? 24.75 -31.922 10.461 1 97.38 201 GLU B C 1
ATOM 6581 O O . GLU B 1 201 ? 23.578 -31.516 10.578 1 97.38 201 GLU B O 1
ATOM 6586 N N . ALA B 1 202 ? 25.281 -32.125 9.266 1 98 202 ALA B N 1
ATOM 6587 C CA . ALA B 1 202 ? 24.5 -32 8.031 1 98 202 ALA B CA 1
ATO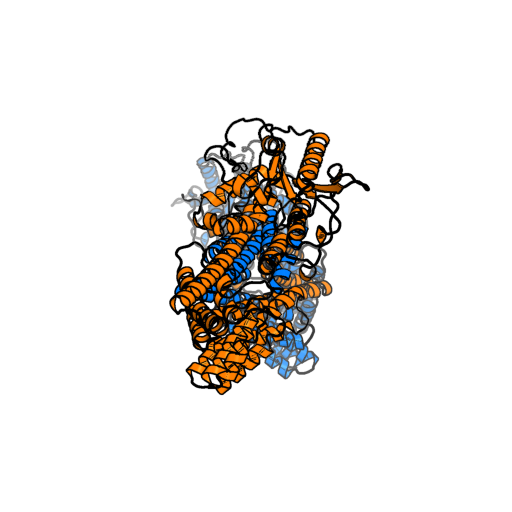M 6588 C C . ALA B 1 202 ? 23.328 -32.969 8.023 1 98 202 ALA B C 1
ATOM 6590 O O . ALA B 1 202 ? 22.219 -32.625 7.656 1 98 202 ALA B O 1
ATOM 6591 N N . VAL B 1 203 ? 23.562 -34.188 8.445 1 98.19 203 VAL B N 1
ATOM 6592 C CA . VAL B 1 203 ? 22.516 -35.219 8.5 1 98.19 203 VAL B CA 1
ATOM 6593 C C . VAL B 1 203 ? 21.453 -34.812 9.516 1 98.19 203 VAL B C 1
ATOM 6595 O O . VAL B 1 203 ? 20.25 -34.969 9.266 1 98.19 203 VAL B O 1
ATOM 6598 N N . LYS B 1 204 ? 21.938 -34.281 10.633 1 97.88 204 LYS B N 1
ATOM 6599 C CA . LYS B 1 204 ? 21 -33.875 11.672 1 97.88 204 LYS B CA 1
ATOM 6600 C C . LYS B 1 204 ? 20.078 -32.75 11.172 1 97.88 204 LYS B C 1
ATOM 6602 O O . LYS B 1 204 ? 18.875 -32.781 11.406 1 97.88 204 LYS B O 1
ATOM 6607 N N . ARG B 1 205 ? 20.672 -31.75 10.508 1 97.31 205 ARG B N 1
ATOM 6608 C CA . ARG B 1 205 ? 19.906 -30.594 10.039 1 97.31 205 ARG B CA 1
ATOM 6609 C C . ARG B 1 205 ? 18.906 -31.016 8.961 1 97.31 205 ARG B C 1
ATOM 6611 O O . ARG B 1 205 ? 17.781 -30.531 8.922 1 97.31 205 ARG B O 1
ATOM 6618 N N . THR B 1 206 ? 19.297 -31.859 8.039 1 97.06 206 THR B N 1
ATOM 6619 C CA . THR B 1 206 ? 18.391 -32.281 6.984 1 97.06 206 THR B CA 1
ATOM 6620 C C . THR B 1 206 ? 17.297 -33.188 7.547 1 97.06 206 THR B C 1
ATOM 6622 O O . THR B 1 206 ? 16.156 -33.188 7.055 1 97.06 206 THR B O 1
ATOM 6625 N N . GLN B 1 207 ? 17.625 -33.969 8.547 1 96 207 GLN B N 1
ATOM 6626 C CA . GLN B 1 207 ? 16.594 -34.75 9.227 1 96 207 GLN B CA 1
ATOM 6627 C C . GLN B 1 207 ? 15.547 -33.844 9.875 1 96 207 GLN B C 1
ATOM 6629 O O . GLN B 1 207 ? 14.352 -34.156 9.844 1 96 207 GLN B O 1
ATOM 6634 N N . GLU B 1 208 ? 16.078 -32.844 10.531 1 95.5 208 GLU B N 1
ATOM 6635 C CA . GLU B 1 208 ? 15.18 -31.844 11.094 1 95.5 208 GLU B CA 1
ATOM 6636 C C . GLU B 1 208 ? 14.266 -31.25 10.023 1 95.5 208 GLU B C 1
ATOM 6638 O O . GLU B 1 208 ? 13.07 -31.078 10.25 1 95.5 208 GLU B O 1
ATOM 6643 N N . ALA B 1 209 ? 14.82 -30.891 8.82 1 94.44 209 ALA B N 1
ATOM 6644 C CA . ALA B 1 209 ? 14.055 -30.359 7.703 1 94.44 209 ALA B CA 1
ATOM 6645 C C . ALA B 1 209 ? 12.961 -31.328 7.266 1 94.44 209 ALA B C 1
ATOM 6647 O O . ALA B 1 209 ? 11.82 -30.922 7.039 1 94.44 209 ALA B O 1
ATOM 6648 N N . MET B 1 210 ? 13.227 -32.562 7.18 1 91.12 210 MET B N 1
ATOM 6649 C CA . MET B 1 210 ? 12.273 -33.594 6.762 1 91.12 210 MET B CA 1
ATOM 6650 C C . MET B 1 210 ? 11.133 -33.719 7.77 1 91.12 210 MET B C 1
ATOM 6652 O O . MET B 1 210 ? 9.984 -33.969 7.391 1 91.12 210 MET B O 1
ATOM 6656 N N . THR B 1 211 ? 11.453 -33.594 9.016 1 89.44 211 THR B N 1
ATOM 6657 C CA . THR B 1 211 ? 10.453 -33.719 10.07 1 89.44 211 THR B CA 1
ATOM 6658 C C . THR B 1 211 ? 9.484 -32.531 10.031 1 89.44 211 THR B C 1
ATOM 6660 O O . THR B 1 211 ? 8.281 -32.688 10.258 1 89.44 211 THR B O 1
ATOM 6663 N N . LYS B 1 212 ? 10 -31.391 9.742 1 88.38 212 LYS B N 1
ATOM 6664 C CA . LYS B 1 212 ? 9.203 -30.172 9.727 1 88.38 212 LYS B CA 1
ATOM 6665 C C . LYS B 1 212 ? 8.328 -30.109 8.477 1 88.38 212 LYS B C 1
ATOM 6667 O O . LYS B 1 212 ? 7.301 -29.422 8.461 1 88.38 212 LYS B O 1
ATOM 6672 N N . GLN B 1 213 ? 8.68 -30.703 7.383 1 78.69 213 GLN B N 1
ATOM 6673 C CA . GLN B 1 213 ? 8.008 -30.625 6.09 1 78.69 213 GLN B CA 1
ATOM 6674 C C . GLN B 1 213 ? 6.699 -31.422 6.105 1 78.69 213 GLN B C 1
ATOM 6676 O O . GLN B 1 213 ? 5.902 -31.328 5.168 1 78.69 213 GLN B O 1
ATOM 6681 N N . LYS B 1 214 ? 6.168 -31.922 7.062 1 63.34 214 LYS B N 1
ATOM 6682 C CA . LYS B 1 214 ? 5.004 -32.812 7.059 1 63.34 214 LYS B CA 1
ATOM 6683 C C . LYS B 1 214 ? 3.76 -32.062 6.566 1 63.34 214 LYS B C 1
ATOM 6685 O O . LYS B 1 214 ? 3.391 -31.031 7.113 1 63.34 214 LYS B O 1
ATOM 6690 N N . GLY B 1 215 ? 3.127 -32.562 5.34 1 60.56 215 GLY B N 1
ATOM 6691 C CA . GLY B 1 215 ? 1.847 -32.125 4.793 1 60.56 215 GLY B CA 1
ATOM 6692 C C . GLY B 1 215 ? 1.972 -31.031 3.762 1 60.56 215 GLY B C 1
ATOM 6693 O O . GLY B 1 215 ? 0.969 -30.438 3.35 1 60.56 215 GLY B O 1
ATOM 6694 N N . MET B 1 216 ? 3.164 -30.922 3.295 1 66.69 216 MET B N 1
ATOM 6695 C CA . MET B 1 216 ? 3.463 -29.734 2.496 1 66.69 216 MET B CA 1
ATOM 6696 C C . MET B 1 216 ? 3.523 -30.094 1.013 1 66.69 216 MET B C 1
ATOM 6698 O O . MET B 1 216 ? 3.164 -31.188 0.613 1 66.69 216 MET B O 1
ATOM 6702 N N . ASP B 1 217 ? 3.881 -29.188 0.208 1 74.38 217 ASP B N 1
ATOM 6703 C CA . ASP B 1 217 ? 4.164 -29.203 -1.224 1 74.38 217 ASP B CA 1
ATOM 6704 C C . ASP B 1 217 ? 5.082 -30.375 -1.584 1 74.38 217 ASP B C 1
ATOM 6706 O O . ASP B 1 217 ? 6.191 -30.484 -1.059 1 74.38 217 ASP B O 1
ATOM 6710 N N . PRO B 1 218 ? 4.508 -31.375 -2.396 1 82.31 218 PRO B N 1
ATOM 6711 C CA . PRO B 1 218 ? 5.289 -32.562 -2.748 1 82.31 218 PRO B CA 1
ATOM 6712 C C . PRO B 1 218 ? 6.66 -32.219 -3.326 1 82.31 218 PRO B C 1
ATOM 6714 O O . PRO B 1 218 ? 7.621 -32.969 -3.141 1 82.31 218 PRO B O 1
ATOM 6717 N N . THR B 1 219 ? 6.734 -31.078 -3.99 1 84 219 THR B N 1
ATOM 6718 C CA . THR B 1 219 ? 8.016 -30.703 -4.578 1 84 219 THR B CA 1
ATOM 6719 C C . THR B 1 219 ? 9.031 -30.359 -3.492 1 84 219 THR B C 1
ATOM 6721 O O . THR B 1 219 ? 10.188 -30.781 -3.566 1 84 219 THR B O 1
ATOM 6724 N N . VAL B 1 220 ? 8.609 -29.656 -2.51 1 86.62 220 VAL B N 1
ATOM 6725 C CA . VAL B 1 220 ? 9.5 -29.281 -1.411 1 86.62 220 VAL B CA 1
ATOM 6726 C C . VAL B 1 220 ? 9.906 -30.531 -0.635 1 86.62 220 VAL B C 1
ATOM 6728 O O . VAL B 1 220 ? 11.062 -30.656 -0.217 1 86.62 220 VAL B O 1
ATOM 6731 N N . THR B 1 221 ? 8.945 -31.406 -0.495 1 88.56 221 THR B N 1
ATOM 6732 C CA . THR B 1 221 ? 9.234 -32.656 0.187 1 88.56 221 THR B CA 1
ATOM 6733 C C . THR B 1 221 ? 10.266 -33.469 -0.588 1 88.56 221 THR B C 1
ATOM 6735 O O . THR B 1 221 ? 11.18 -34.062 0.004 1 88.56 221 THR B O 1
ATOM 6738 N N . ALA B 1 222 ? 10.086 -33.5 -1.898 1 91.06 222 ALA B N 1
ATOM 6739 C CA . ALA B 1 222 ? 11.016 -34.25 -2.754 1 91.06 222 ALA B CA 1
ATOM 6740 C C . ALA B 1 222 ? 12.422 -33.688 -2.652 1 91.06 222 ALA B C 1
ATOM 6742 O O . ALA B 1 222 ? 13.406 -34.406 -2.582 1 91.06 222 ALA B O 1
ATOM 6743 N N . LEU B 1 223 ? 12.555 -32.406 -2.646 1 92.12 223 LEU B N 1
ATOM 6744 C CA . LEU B 1 223 ? 13.867 -31.766 -2.582 1 92.12 223 LEU B CA 1
ATOM 6745 C C . LEU B 1 223 ? 14.5 -31.969 -1.212 1 92.12 223 LEU B C 1
ATOM 6747 O O . LEU B 1 223 ? 15.711 -32.156 -1.109 1 92.12 223 LEU B O 1
ATOM 6751 N N . SER B 1 224 ? 13.664 -31.859 -0.174 1 93.06 224 SER B N 1
ATOM 6752 C CA . SER B 1 224 ? 14.18 -32.125 1.161 1 93.06 224 SER B CA 1
ATOM 6753 C C . SER B 1 224 ? 14.719 -33.562 1.266 1 93.06 224 SER B C 1
ATOM 6755 O O . SER B 1 224 ? 15.719 -33.812 1.944 1 93.06 224 SER B O 1
ATOM 6757 N N . ARG B 1 225 ? 14.039 -34.469 0.651 1 93.38 225 ARG B N 1
ATOM 6758 C CA . ARG B 1 225 ? 14.508 -35.844 0.601 1 93.38 225 ARG B CA 1
ATOM 6759 C C . ARG B 1 225 ? 15.852 -35.938 -0.117 1 93.38 225 ARG B C 1
ATOM 6761 O O . ARG B 1 225 ? 16.719 -36.719 0.285 1 93.38 225 ARG B O 1
ATOM 6768 N N . PHE B 1 226 ? 15.969 -35.188 -1.184 1 96.38 226 PHE B N 1
ATOM 6769 C CA . PHE B 1 226 ? 17.234 -35.188 -1.896 1 96.38 226 PHE B CA 1
ATOM 6770 C C . PHE B 1 226 ? 18.375 -34.781 -0.974 1 96.38 226 PHE B C 1
ATOM 6772 O O . PHE B 1 226 ? 19.406 -35.438 -0.911 1 96.38 226 PHE B O 1
ATOM 6779 N N . PHE B 1 227 ? 18.219 -33.688 -0.28 1 97 227 PHE B N 1
ATOM 6780 C CA . PHE B 1 227 ? 19.297 -33.125 0.533 1 97 227 PHE B CA 1
ATOM 6781 C C . PHE B 1 227 ? 19.609 -34.031 1.715 1 97 227 PHE B C 1
ATOM 6783 O O . PHE B 1 227 ? 20.766 -34.156 2.125 1 97 227 PHE B O 1
ATOM 6790 N N . HIS B 1 228 ? 18.531 -34.656 2.26 1 96.69 228 HIS B N 1
ATOM 6791 C CA . HIS B 1 228 ? 18.781 -35.625 3.32 1 96.69 228 HIS B CA 1
ATOM 6792 C C . HIS B 1 228 ? 19.594 -36.812 2.801 1 96.69 228 HIS B C 1
ATOM 6794 O O . HIS B 1 228 ? 20.562 -37.25 3.441 1 96.69 228 HIS B O 1
ATOM 6800 N N . GLY B 1 229 ? 19.203 -37.312 1.623 1 97.31 229 GLY B N 1
ATOM 6801 C CA . GLY B 1 229 ? 19.984 -38.375 1.002 1 97.31 229 GLY B CA 1
ATOM 6802 C C . GLY B 1 229 ? 21.422 -37.969 0.695 1 97.31 229 GLY B C 1
ATOM 6803 O O . GLY B 1 229 ? 22.344 -38.781 0.861 1 97.31 229 GLY B O 1
ATOM 6804 N N . ASN B 1 230 ? 21.562 -36.781 0.216 1 97.62 230 ASN B N 1
ATOM 6805 C CA . ASN B 1 230 ? 22.891 -36.25 -0.091 1 97.62 230 ASN B CA 1
ATOM 6806 C C . ASN B 1 230 ? 23.766 -36.188 1.155 1 97.62 230 ASN B C 1
ATOM 6808 O O . ASN B 1 230 ? 24.953 -36.531 1.101 1 97.62 230 ASN B O 1
ATOM 6812 N N . ALA B 1 231 ? 23.172 -35.719 2.244 1 98.06 231 ALA B N 1
ATOM 6813 C CA . ALA B 1 231 ? 23.906 -35.656 3.502 1 98.06 231 ALA B CA 1
ATOM 6814 C C . ALA B 1 231 ? 24.328 -37.062 3.941 1 98.06 231 ALA B C 1
ATOM 6816 O O . ALA B 1 231 ? 25.469 -37.281 4.363 1 98.06 231 ALA B O 1
ATOM 6817 N N . LEU B 1 232 ? 23.438 -38 3.832 1 97.94 232 LEU B N 1
ATOM 6818 C CA . LEU B 1 232 ? 23.75 -39.406 4.176 1 97.94 232 LEU B CA 1
ATOM 6819 C C . LEU B 1 232 ? 24.844 -39.938 3.273 1 97.94 232 LEU B C 1
ATOM 6821 O O . LEU B 1 232 ? 25.75 -40.625 3.746 1 97.94 232 LEU B O 1
ATOM 6825 N N . TRP B 1 233 ? 24.734 -39.656 1.98 1 97.44 233 TRP B N 1
ATOM 6826 C CA . TRP B 1 233 ? 25.719 -40.125 1.002 1 97.44 233 TRP B CA 1
ATOM 6827 C C . TRP B 1 233 ? 27.109 -39.625 1.345 1 97.44 233 TRP B C 1
ATOM 6829 O O . TRP B 1 233 ? 28.078 -40.406 1.349 1 97.44 233 TRP B O 1
ATOM 6839 N N . CYS B 1 234 ? 27.234 -38.344 1.672 1 96.94 234 CYS B N 1
ATOM 6840 C CA . CYS B 1 234 ? 28.516 -37.719 1.98 1 96.94 234 CYS B CA 1
ATOM 6841 C C . CYS B 1 234 ? 29.047 -38.188 3.33 1 96.94 234 CYS B C 1
ATOM 6843 O O . CYS B 1 234 ? 30.25 -38.219 3.562 1 96.94 234 CYS B O 1
ATOM 6845 N N . ALA B 1 235 ? 28.141 -38.656 4.195 1 97.25 235 ALA B N 1
ATOM 6846 C CA . ALA B 1 235 ? 28.531 -39.188 5.496 1 97.25 235 ALA B CA 1
ATOM 6847 C C . ALA B 1 235 ? 28.969 -40.625 5.391 1 97.25 235 ALA B C 1
ATOM 6849 O O . ALA B 1 235 ? 29.344 -41.25 6.387 1 97.25 235 ALA B O 1
ATOM 6850 N N . GLY B 1 236 ? 28.922 -41.188 4.176 1 95.75 236 GLY B N 1
ATOM 6851 C CA . GLY B 1 236 ? 29.359 -42.562 3.943 1 95.75 236 GLY B CA 1
ATOM 6852 C C . GLY B 1 236 ? 28.266 -43.594 4.133 1 95.75 236 GLY B C 1
ATOM 6853 O O . GLY B 1 236 ? 28.531 -44.812 4.109 1 95.75 236 GLY B O 1
ATOM 6854 N N . GLN B 1 237 ? 27.141 -43.156 4.395 1 96.44 237 GLN B N 1
ATOM 6855 C CA . GLN B 1 237 ? 26 -44.062 4.547 1 96.44 237 GLN B CA 1
ATOM 6856 C C . GLN B 1 237 ? 25.266 -44.25 3.227 1 96.44 237 GLN B C 1
ATOM 6858 O O . GLN B 1 237 ? 24.078 -43.906 3.117 1 96.44 237 GLN B O 1
ATOM 6863 N N . GLN B 1 238 ? 25.797 -44.875 2.318 1 95.38 238 GLN B N 1
ATOM 6864 C CA . GLN B 1 238 ? 25.344 -44.938 0.932 1 95.38 238 GLN B CA 1
ATOM 6865 C C . GLN B 1 238 ? 24.031 -45.719 0.815 1 95.38 238 GLN B C 1
ATOM 6867 O O . GLN B 1 238 ? 23.125 -45.312 0.065 1 95.38 238 GLN B O 1
ATOM 6872 N N . GLN B 1 239 ? 23.875 -46.781 1.521 1 94.69 239 GLN B N 1
ATOM 6873 C CA . GLN B 1 239 ? 22.656 -47.562 1.442 1 94.69 239 GLN B CA 1
ATOM 6874 C C . GLN B 1 239 ? 21.438 -46.781 1.954 1 94.69 239 GLN B C 1
ATOM 6876 O O . GLN B 1 239 ? 20.359 -46.844 1.36 1 94.69 239 GLN B O 1
ATOM 6881 N N . ALA B 1 240 ? 21.734 -46.125 3.057 1 95.38 240 ALA B N 1
ATOM 6882 C CA . ALA B 1 240 ? 20.672 -45.312 3.613 1 95.38 240 ALA B CA 1
ATOM 6883 C C . ALA B 1 240 ? 20.281 -44.188 2.648 1 95.38 240 ALA B C 1
ATOM 6885 O O . ALA B 1 240 ? 19.094 -43.844 2.521 1 95.38 240 ALA B O 1
ATOM 6886 N N . ALA B 1 241 ? 21.234 -43.562 1.991 1 96.69 241 ALA B N 1
ATOM 6887 C CA . ALA B 1 241 ? 21 -42.469 1.022 1 96.69 241 ALA B CA 1
ATOM 6888 C C . ALA B 1 241 ? 20.156 -43 -0.148 1 96.69 241 ALA B C 1
ATOM 6890 O O . ALA B 1 241 ? 19.188 -42.344 -0.549 1 96.69 241 ALA B O 1
ATOM 6891 N N . GLU B 1 242 ? 20.484 -44.125 -0.684 1 94.69 242 GLU B N 1
ATOM 6892 C CA . GLU B 1 242 ? 19.75 -44.75 -1.788 1 94.69 242 GLU B CA 1
ATOM 6893 C C . GLU B 1 242 ? 18.297 -45.031 -1.389 1 94.69 242 GLU B C 1
ATOM 6895 O O . GLU B 1 242 ? 17.375 -44.844 -2.188 1 94.69 242 GLU B O 1
ATOM 6900 N N . GLY B 1 243 ? 18.172 -45.5 -0.169 1 93.06 243 GLY B N 1
ATOM 6901 C CA . GLY B 1 243 ? 16.844 -45.781 0.343 1 93.06 243 GLY B CA 1
ATOM 6902 C C . GLY B 1 243 ? 15.961 -44.531 0.397 1 93.06 243 GLY B C 1
ATOM 6903 O O . GLY B 1 243 ? 14.781 -44.594 0.041 1 93.06 243 GLY B O 1
ATOM 6904 N N . VAL B 1 244 ? 16.531 -43.438 0.821 1 93.12 244 VAL B N 1
ATOM 6905 C CA . VAL B 1 244 ? 15.797 -42.188 0.939 1 93.12 244 VAL B CA 1
ATOM 6906 C C . VAL B 1 244 ? 15.414 -41.656 -0.449 1 93.12 244 VAL B C 1
ATOM 6908 O O . VAL B 1 244 ? 14.305 -41.156 -0.65 1 93.12 244 VAL B O 1
ATOM 6911 N N . TRP B 1 245 ? 16.297 -41.781 -1.403 1 94.12 245 TRP B N 1
ATOM 6912 C CA . TRP B 1 245 ? 16.094 -41.281 -2.75 1 94.12 245 TRP B CA 1
ATOM 6913 C C . TRP B 1 245 ? 15.086 -42.125 -3.512 1 94.12 245 TRP B C 1
ATOM 6915 O O . TRP B 1 245 ? 14.352 -41.625 -4.363 1 94.12 245 TRP B O 1
ATOM 6925 N N . ASN B 1 246 ? 14.914 -43.375 -3.201 1 87.19 246 ASN B N 1
ATOM 6926 C CA . ASN B 1 246 ? 14.062 -44.312 -3.936 1 87.19 246 ASN B CA 1
ATOM 6927 C C . ASN B 1 246 ? 12.719 -44.5 -3.236 1 87.19 246 ASN B C 1
ATOM 6929 O O . ASN B 1 246 ? 11.805 -45.094 -3.801 1 87.19 246 ASN B O 1
ATOM 6933 N N . SER B 1 247 ? 12.539 -44.094 -2.076 1 68 247 SER B N 1
ATOM 6934 C CA . SER B 1 247 ? 11.359 -44.406 -1.264 1 68 247 SER B CA 1
ATOM 6935 C C . SER B 1 247 ? 10.133 -43.625 -1.757 1 68 247 SER B C 1
ATOM 6937 O O . SER B 1 247 ? 9.18 -43.438 -1.005 1 68 247 SER B O 1
ATOM 6939 N N . THR B 1 248 ? 10.031 -43.312 -2.918 1 66.94 248 THR B N 1
ATOM 6940 C CA . THR B 1 248 ? 8.898 -42.469 -3.312 1 66.94 248 THR B CA 1
ATOM 6941 C C . THR B 1 248 ? 8.07 -43.156 -4.391 1 66.94 248 THR B C 1
ATOM 6943 O O . THR B 1 248 ? 8.508 -43.281 -5.535 1 66.94 248 THR B O 1
ATOM 6946 N N . THR B 1 249 ? 7.16 -44.031 -3.895 1 66.88 249 THR B N 1
ATOM 6947 C CA . THR B 1 249 ? 6.289 -44.562 -4.934 1 66.88 249 THR B CA 1
ATOM 6948 C C . THR B 1 249 ? 5 -43.75 -5.027 1 66.88 249 THR B C 1
ATOM 6950 O O . THR B 1 249 ? 4.301 -43.562 -4.031 1 66.88 249 THR B O 1
ATOM 6953 N N . GLY B 1 250 ? 4.801 -43.281 -6.195 1 70.44 250 GLY B N 1
ATOM 6954 C CA . GLY B 1 250 ? 3.545 -42.625 -6.496 1 70.44 250 GLY B CA 1
ATOM 6955 C C . GLY B 1 250 ? 3.539 -41.156 -6.094 1 70.44 250 GLY B C 1
ATOM 6956 O O . GLY B 1 250 ? 2.496 -40.5 -6.145 1 70.44 250 GLY B O 1
ATOM 6957 N N . VAL B 1 251 ? 4.707 -40.781 -5.562 1 83.5 251 VAL B N 1
ATOM 6958 C CA . VAL B 1 251 ? 4.789 -39.375 -5.172 1 83.5 251 VAL B CA 1
ATOM 6959 C C . VAL B 1 251 ? 5.992 -38.719 -5.848 1 83.5 251 VAL B C 1
ATOM 6961 O O . VAL B 1 251 ? 6.812 -39.406 -6.469 1 83.5 251 VAL B O 1
ATOM 6964 N N . CYS B 1 252 ? 6.082 -37.469 -5.762 1 88.56 252 CYS B N 1
ATOM 6965 C CA . CYS B 1 252 ? 7.172 -36.719 -6.391 1 88.56 252 CYS B CA 1
ATOM 6966 C C . CYS B 1 252 ? 8.523 -37.125 -5.816 1 88.56 252 CYS B C 1
ATOM 6968 O O . CYS B 1 252 ? 8.766 -36.969 -4.617 1 88.56 252 CYS B O 1
ATOM 6970 N N . SER B 1 253 ? 9.32 -37.75 -6.617 1 92.5 253 SER B N 1
ATOM 6971 C CA . SER B 1 253 ? 10.648 -38.188 -6.211 1 92.5 253 SER B CA 1
ATOM 6972 C C . SER B 1 253 ? 11.648 -37.031 -6.242 1 92.5 253 SER B C 1
ATOM 6974 O O . SER B 1 253 ? 11.375 -36 -6.832 1 92.5 253 SER B O 1
ATOM 6976 N N . PRO B 1 254 ? 12.805 -37.219 -5.582 1 94.44 254 PRO B N 1
ATOM 6977 C CA . PRO B 1 254 ? 13.844 -36.156 -5.656 1 94.44 254 PRO B CA 1
ATOM 6978 C C . PRO B 1 254 ? 14.227 -35.812 -7.09 1 94.44 254 PRO B C 1
ATOM 6980 O O . PRO B 1 254 ? 14.398 -34.656 -7.418 1 94.44 254 PRO B O 1
ATOM 6983 N N . ALA B 1 255 ? 14.336 -36.844 -7.949 1 94.88 255 ALA B N 1
ATOM 6984 C CA . ALA B 1 255 ? 14.68 -36.594 -9.344 1 94.88 255 ALA B CA 1
ATOM 6985 C C . ALA B 1 255 ? 13.633 -35.719 -10.023 1 94.88 255 ALA B C 1
ATOM 6987 O O . ALA B 1 255 ? 13.977 -34.812 -10.789 1 94.88 255 ALA B O 1
ATOM 6988 N N . MET B 1 256 ? 12.375 -36 -9.75 1 91.62 256 MET B N 1
ATOM 6989 C CA . MET B 1 256 ? 11.281 -35.219 -10.312 1 91.62 256 MET B CA 1
ATOM 6990 C C . MET B 1 256 ? 11.344 -33.781 -9.812 1 91.62 256 MET B C 1
ATOM 6992 O O . MET B 1 256 ? 11.195 -32.844 -10.594 1 91.62 256 MET B O 1
ATOM 6996 N N . GLY B 1 257 ? 11.516 -33.625 -8.5 1 90.25 257 GLY B N 1
ATOM 6997 C CA . GLY B 1 257 ? 11.617 -32.312 -7.926 1 90.25 257 GLY B CA 1
ATOM 6998 C C . GLY B 1 257 ? 12.719 -31.469 -8.555 1 90.25 257 GLY B C 1
ATOM 6999 O O . GLY B 1 257 ? 12.531 -30.266 -8.789 1 90.25 257 GLY B O 1
ATOM 7000 N N . LEU B 1 258 ? 13.844 -32.031 -8.805 1 92.88 258 LEU B N 1
ATOM 7001 C CA . LEU B 1 258 ? 14.977 -31.344 -9.414 1 92.88 258 LEU B CA 1
ATOM 7002 C C . LEU B 1 258 ? 14.641 -30.938 -10.844 1 92.88 258 LEU B C 1
ATOM 7004 O O . LEU B 1 258 ? 15.016 -29.844 -11.281 1 92.88 258 LEU B O 1
ATOM 7008 N N . CYS B 1 259 ? 13.906 -31.766 -11.531 1 91.56 259 CYS B N 1
ATOM 7009 C CA . CYS B 1 259 ? 13.617 -31.531 -12.945 1 91.56 259 CYS B CA 1
ATOM 7010 C C . CYS B 1 259 ? 12.531 -30.484 -13.117 1 91.56 259 CYS B C 1
ATOM 7012 O O . CYS B 1 259 ? 12.414 -29.875 -14.18 1 91.56 259 CYS B O 1
ATOM 7014 N N . LYS B 1 260 ? 11.727 -30.281 -12.055 1 85.25 260 LYS B N 1
ATOM 7015 C CA . LYS B 1 260 ? 10.703 -29.234 -12.094 1 85.25 260 LYS B CA 1
ATOM 7016 C C . LYS B 1 260 ? 11.336 -27.844 -12.188 1 85.25 260 LYS B C 1
ATOM 7018 O O . LYS B 1 260 ? 10.711 -26.906 -12.688 1 85.25 260 LYS B O 1
ATOM 7023 N N . GLU B 1 261 ? 12.539 -27.734 -11.672 1 86.12 261 GLU B N 1
ATOM 7024 C CA . GLU B 1 261 ? 13.258 -26.469 -11.688 1 86.12 261 GLU B CA 1
ATOM 7025 C C . GLU B 1 261 ? 14.656 -26.625 -12.281 1 86.12 261 GLU B C 1
ATOM 7027 O O . GLU B 1 261 ? 15.648 -26.609 -11.555 1 86.12 261 GLU B O 1
ATOM 7032 N N . PRO B 1 262 ? 14.672 -26.625 -13.609 1 87.25 262 PRO B N 1
ATOM 7033 C CA . PRO B 1 262 ? 15.969 -26.875 -14.242 1 87.25 262 PRO B CA 1
ATOM 7034 C C . PRO B 1 262 ? 17 -25.781 -13.938 1 87.25 262 PRO B C 1
ATOM 7036 O O . PRO B 1 262 ? 16.688 -24.594 -14.039 1 87.25 262 PRO B O 1
ATOM 7039 N N . SER B 1 263 ? 18.062 -26.156 -13.484 1 84.75 263 SER B N 1
ATOM 7040 C CA . SER B 1 263 ? 19.234 -25.312 -13.211 1 84.75 263 SER B CA 1
ATOM 7041 C C . SER B 1 263 ? 20.516 -26.125 -13.266 1 84.75 263 SER B C 1
ATOM 7043 O O . SER B 1 263 ? 20.484 -27.359 -13.25 1 84.75 263 SER B O 1
ATOM 7045 N N . SER B 1 264 ? 21.609 -25.375 -13.438 1 87.5 264 SER B N 1
ATOM 7046 C CA . SER B 1 264 ? 22.906 -26.062 -13.453 1 87.5 264 SER B CA 1
ATOM 7047 C C . SER B 1 264 ? 23.125 -26.859 -12.172 1 87.5 264 SER B C 1
ATOM 7049 O O . SER B 1 264 ? 23.625 -27.984 -12.211 1 87.5 264 SER B O 1
ATOM 7051 N N . GLU B 1 265 ? 22.703 -26.312 -11.102 1 88.81 265 GLU B N 1
ATOM 7052 C CA . GLU B 1 265 ? 22.844 -26.984 -9.812 1 88.81 265 GLU B CA 1
ATOM 7053 C C . GLU B 1 265 ? 22 -28.25 -9.75 1 88.81 265 GLU B C 1
ATOM 7055 O O . GLU B 1 265 ? 22.484 -29.297 -9.312 1 88.81 265 GLU B O 1
ATOM 7060 N N . HIS B 1 266 ? 20.797 -28.188 -10.164 1 92.19 266 HIS B N 1
ATOM 7061 C CA . HIS B 1 266 ? 19.906 -29.344 -10.109 1 92.19 266 HIS B CA 1
ATOM 7062 C C . HIS B 1 266 ? 20.375 -30.438 -11.07 1 92.19 266 HIS B C 1
ATOM 7064 O O . HIS B 1 266 ? 20.203 -31.625 -10.781 1 92.19 266 HIS B O 1
ATOM 7070 N N . ALA B 1 267 ? 20.984 -29.938 -12.219 1 93.94 267 ALA B N 1
ATOM 7071 C CA . ALA B 1 267 ? 21.547 -30.922 -13.133 1 93.94 267 ALA B CA 1
ATOM 7072 C C . ALA B 1 267 ? 22.672 -31.703 -12.461 1 93.94 267 ALA B C 1
ATOM 7074 O O . ALA B 1 267 ? 22.797 -32.906 -12.656 1 93.94 267 ALA B O 1
ATOM 7075 N N . ASP B 1 268 ? 23.469 -30.984 -11.695 1 95.06 268 ASP B N 1
ATOM 7076 C CA . ASP B 1 268 ? 24.547 -31.641 -10.969 1 95.06 268 ASP B CA 1
ATOM 7077 C C . ASP B 1 268 ? 24 -32.625 -9.953 1 95.06 268 ASP B C 1
ATOM 7079 O O . ASP B 1 268 ? 24.547 -33.719 -9.797 1 95.06 268 ASP B O 1
ATOM 7083 N N . TYR B 1 269 ? 22.953 -32.219 -9.305 1 96.62 269 TYR B N 1
ATOM 7084 C CA . TYR B 1 269 ? 22.312 -33.094 -8.328 1 96.62 269 TYR B CA 1
ATOM 7085 C C . TYR B 1 269 ? 21.719 -34.344 -9.016 1 96.62 269 TYR B C 1
ATOM 7087 O O . TYR B 1 269 ? 21.781 -35.438 -8.477 1 96.62 269 TYR B O 1
ATOM 7095 N N . LEU B 1 270 ? 21.141 -34.094 -10.141 1 96.88 270 LEU B N 1
ATOM 7096 C CA . LEU B 1 270 ? 20.562 -35.188 -10.906 1 96.88 270 LEU B CA 1
ATOM 7097 C C . LEU B 1 270 ? 21.641 -36.188 -11.328 1 96.88 270 LEU B C 1
ATOM 7099 O O . LEU B 1 270 ? 21.391 -37.406 -11.344 1 96.88 270 LEU B O 1
ATOM 7103 N N . GLU B 1 271 ? 22.844 -35.625 -11.695 1 97.06 271 GLU B N 1
ATOM 7104 C CA . GLU B 1 271 ? 23.969 -36.469 -12.047 1 97.06 271 GLU B CA 1
ATOM 7105 C C . GLU B 1 271 ? 24.391 -37.375 -10.883 1 97.06 271 GLU B C 1
ATOM 7107 O O . GLU B 1 271 ? 24.688 -38.531 -11.07 1 97.06 271 GLU B O 1
ATOM 7112 N N . LEU B 1 272 ? 24.359 -36.781 -9.734 1 96.56 272 LEU B N 1
ATOM 7113 C CA . LEU B 1 272 ? 24.688 -37.562 -8.531 1 96.56 272 LEU B CA 1
ATOM 7114 C C . LEU B 1 272 ? 23.719 -38.719 -8.344 1 96.56 272 LEU B C 1
ATOM 7116 O O . LEU B 1 272 ? 24.125 -39.844 -8.016 1 96.56 272 LEU B O 1
ATOM 7120 N N . LEU B 1 273 ? 22.453 -38.5 -8.484 1 96.94 273 LEU B N 1
ATOM 7121 C CA . LEU B 1 273 ? 21.438 -39.531 -8.344 1 96.94 273 LEU B CA 1
ATOM 7122 C C . LEU B 1 273 ? 21.641 -40.625 -9.398 1 96.94 273 LEU B C 1
ATOM 7124 O O . LEU B 1 273 ? 21.484 -41.812 -9.102 1 96.94 273 LEU B O 1
ATOM 7128 N N . ALA B 1 274 ? 21.938 -40.188 -10.633 1 96.31 274 ALA B N 1
ATOM 7129 C CA . ALA B 1 274 ? 22.172 -41.156 -11.711 1 96.31 274 ALA B CA 1
ATOM 7130 C C . ALA B 1 274 ? 23.359 -42.062 -11.391 1 96.31 274 ALA B C 1
ATOM 7132 O O . ALA B 1 274 ? 23.297 -43.25 -11.609 1 96.31 274 ALA B O 1
ATOM 7133 N N . ASP B 1 275 ? 24.422 -41.406 -10.914 1 94.31 275 ASP B N 1
ATOM 7134 C CA . ASP B 1 275 ? 25.625 -42.156 -10.57 1 94.31 275 ASP B CA 1
ATOM 7135 C C . ASP B 1 275 ? 25.375 -43.125 -9.43 1 94.31 275 ASP B C 1
ATOM 7137 O O . ASP B 1 275 ? 26 -44.188 -9.367 1 94.31 275 ASP B O 1
ATOM 7141 N N . ALA B 1 276 ? 24.469 -42.781 -8.555 1 94.31 276 ALA B N 1
ATOM 7142 C CA . ALA B 1 276 ? 24.141 -43.625 -7.41 1 94.31 276 ALA B CA 1
ATOM 7143 C C . ALA B 1 276 ? 23.203 -44.75 -7.82 1 94.31 276 ALA B C 1
ATOM 7145 O O . ALA B 1 276 ? 22.906 -45.625 -7.02 1 94.31 276 ALA B O 1
ATOM 7146 N N . GLY B 1 277 ? 22.672 -44.75 -9.062 1 91 277 GLY B N 1
ATOM 7147 C CA . GLY B 1 277 ? 21.844 -45.812 -9.586 1 91 277 GLY B CA 1
ATOM 7148 C C . GLY B 1 277 ? 20.375 -45.688 -9.25 1 91 277 GLY B C 1
ATOM 7149 O O . GLY B 1 277 ? 19.641 -46.656 -9.211 1 91 277 GLY B O 1
ATOM 7150 N N . ILE B 1 278 ? 19.953 -44.469 -8.984 1 93.31 278 ILE B N 1
ATOM 7151 C CA . ILE B 1 278 ? 18.547 -44.219 -8.648 1 93.31 278 ILE B CA 1
ATOM 7152 C C . ILE B 1 278 ? 17.672 -44.375 -9.891 1 93.31 278 ILE B C 1
ATOM 7154 O O . ILE B 1 278 ? 18.078 -44 -10.992 1 93.31 278 ILE B O 1
ATOM 7158 N N . ASP B 1 279 ? 16.453 -44.875 -9.719 1 90 279 ASP B N 1
ATOM 7159 C CA . ASP B 1 279 ? 15.539 -45.156 -10.82 1 90 279 ASP B CA 1
ATOM 7160 C C . ASP B 1 279 ? 14.773 -43.906 -11.219 1 90 279 ASP B C 1
ATOM 7162 O O . ASP B 1 279 ? 14.062 -43.312 -10.406 1 90 279 ASP B O 1
ATOM 7166 N N . PHE B 1 280 ? 14.914 -43.531 -12.508 1 93 280 PHE B N 1
ATOM 7167 C CA . PHE B 1 280 ? 14.242 -42.344 -12.992 1 93 280 PHE B CA 1
ATOM 7168 C C . PHE B 1 280 ? 12.938 -42.688 -13.695 1 93 280 PHE B C 1
ATOM 7170 O O . PHE B 1 280 ? 12.172 -41.812 -14.078 1 93 280 PHE B O 1
ATOM 7177 N N . ASP B 1 281 ? 12.664 -43.969 -13.844 1 89.06 281 ASP B N 1
ATOM 7178 C CA . ASP B 1 281 ? 11.484 -44.406 -14.57 1 89.06 281 ASP B CA 1
ATOM 7179 C C . ASP B 1 281 ? 10.32 -44.688 -13.617 1 89.06 281 ASP B C 1
ATOM 7181 O O . ASP B 1 281 ? 9.711 -45.75 -13.648 1 89.06 281 ASP B O 1
ATOM 7185 N N . VAL B 1 282 ? 10.094 -43.812 -12.688 1 86.94 282 VAL B N 1
ATOM 7186 C CA . VAL B 1 282 ? 8.977 -43.812 -11.75 1 86.94 282 VAL B CA 1
ATOM 7187 C C . VAL B 1 282 ? 8.07 -42.625 -12.008 1 86.94 282 VAL B C 1
ATOM 7189 O O . VAL B 1 282 ? 8.477 -41.656 -12.656 1 86.94 282 VAL B O 1
ATOM 7192 N N . TYR B 1 283 ? 6.824 -42.688 -11.562 1 82.06 283 TYR B N 1
ATOM 7193 C CA . TYR B 1 283 ? 5.836 -41.656 -11.859 1 82.06 283 TYR B CA 1
ATOM 7194 C C . TYR B 1 283 ? 5.199 -41.125 -10.578 1 82.06 283 TYR B C 1
ATOM 7196 O O . TYR B 1 283 ? 5.035 -41.875 -9.609 1 82.06 283 TYR B O 1
ATOM 7204 N N . ASP B 1 284 ? 4.891 -39.906 -10.531 1 82.69 284 ASP B N 1
ATOM 7205 C CA . ASP B 1 284 ? 4.293 -39.281 -9.352 1 82.69 284 ASP B CA 1
ATOM 7206 C C . ASP B 1 284 ? 2.775 -39.438 -9.359 1 82.69 284 ASP B C 1
ATOM 7208 O O . ASP B 1 284 ? 2.234 -40.25 -10.109 1 82.69 284 ASP B O 1
ATOM 7212 N N . GLU B 1 285 ? 2.119 -38.688 -8.375 1 71.06 285 GLU B N 1
ATOM 7213 C CA . GLU B 1 285 ? 0.676 -38.781 -8.188 1 71.06 285 GLU B CA 1
ATOM 7214 C C . GLU B 1 285 ? -0.081 -38.25 -9.406 1 71.06 285 GLU B C 1
ATOM 7216 O O . GLU B 1 285 ? -1.227 -38.656 -9.648 1 71.06 285 GLU B O 1
ATOM 7221 N N . GLN B 1 286 ? 0.588 -37.531 -10.25 1 71 286 GLN B N 1
ATOM 7222 C CA . GLN B 1 286 ? -0.053 -36.969 -11.43 1 71 286 GLN B CA 1
ATOM 7223 C C . GLN B 1 286 ? 0.32 -37.75 -12.688 1 71 286 GLN B C 1
ATOM 7225 O O . GLN B 1 286 ? -0.167 -37.438 -13.773 1 71 286 GLN B O 1
ATOM 7230 N N . GLY B 1 287 ? 1.181 -38.688 -12.492 1 73 287 GLY B N 1
ATOM 7231 C CA . GLY B 1 287 ? 1.565 -39.531 -13.617 1 73 287 GLY B CA 1
ATOM 7232 C C . GLY B 1 287 ? 2.725 -38.969 -14.414 1 73 287 GLY B C 1
ATOM 7233 O O . GLY B 1 287 ? 2.877 -39.281 -15.602 1 73 287 GLY B O 1
ATOM 7234 N N . PHE B 1 288 ? 3.57 -38.125 -13.836 1 82.75 288 PHE B N 1
ATOM 7235 C CA . PHE B 1 288 ? 4.723 -37.562 -14.523 1 82.75 288 PHE B CA 1
ATOM 7236 C C . PHE B 1 288 ? 6.02 -38.125 -13.977 1 82.75 288 PHE B C 1
ATOM 7238 O O . PHE B 1 288 ? 6.137 -38.375 -12.773 1 82.75 288 PHE B O 1
ATOM 7245 N N . SER B 1 289 ? 6.883 -38.406 -14.859 1 88.94 289 SER B N 1
ATOM 7246 C CA . SER B 1 289 ? 8.211 -38.875 -14.484 1 88.94 289 SER B CA 1
ATOM 7247 C C . SER B 1 289 ? 9.227 -37.719 -14.516 1 88.94 289 SER B C 1
ATOM 7249 O O . SER B 1 289 ? 8.891 -36.594 -14.875 1 88.94 289 SER B O 1
ATOM 7251 N N . ALA B 1 290 ? 10.438 -38.031 -14.07 1 93 290 ALA B N 1
ATOM 7252 C CA . ALA B 1 290 ? 11.508 -37.031 -14.141 1 93 290 ALA B CA 1
ATOM 7253 C C . ALA B 1 290 ? 11.703 -36.562 -15.578 1 93 290 ALA B C 1
ATOM 7255 O O . ALA B 1 290 ? 11.914 -35.375 -15.805 1 93 290 ALA B O 1
ATOM 7256 N N . LEU B 1 291 ? 11.656 -37.5 -16.531 1 92.62 291 LEU B N 1
ATOM 7257 C CA . LEU B 1 291 ? 11.797 -37.156 -17.953 1 92.62 291 LEU B CA 1
ATOM 7258 C C . LEU B 1 291 ? 10.672 -36.219 -18.391 1 92.62 291 LEU B C 1
ATOM 7260 O O . LEU B 1 291 ? 10.914 -35.25 -19.125 1 92.62 291 LEU B O 1
ATOM 7264 N N . ASP B 1 292 ? 9.469 -36.531 -17.938 1 87.06 292 ASP B N 1
ATOM 7265 C CA . ASP B 1 292 ? 8.328 -35.688 -18.266 1 87.06 292 ASP B CA 1
ATOM 7266 C C . ASP B 1 292 ? 8.57 -34.25 -17.828 1 87.06 292 ASP B C 1
ATOM 7268 O O . ASP B 1 292 ? 8.352 -33.312 -18.609 1 87.06 292 ASP B O 1
ATOM 7272 N N . TYR B 1 293 ? 9.008 -34.062 -16.625 1 88 293 TYR B N 1
ATOM 7273 C CA . TYR B 1 293 ? 9.203 -32.75 -16.078 1 88 293 TYR B CA 1
ATOM 7274 C C . TYR B 1 293 ? 10.352 -32.031 -16.797 1 88 293 TYR B C 1
ATOM 7276 O O . TYR B 1 293 ? 10.289 -30.812 -17.031 1 88 293 TYR B O 1
ATOM 7284 N N . ALA B 1 294 ? 11.391 -32.688 -17.109 1 90.31 294 ALA B N 1
ATOM 7285 C CA . ALA B 1 294 ? 12.508 -32.094 -17.828 1 90.31 294 ALA B CA 1
ATOM 7286 C C . ALA B 1 294 ? 12.094 -31.656 -19.234 1 90.31 294 ALA B C 1
ATOM 7288 O O . ALA B 1 294 ? 12.508 -30.578 -19.703 1 90.31 294 ALA B O 1
ATOM 7289 N N . VAL B 1 295 ? 11.297 -32.469 -19.844 1 86.81 295 VAL B N 1
ATOM 7290 C CA . VAL B 1 295 ? 10.836 -32.188 -21.203 1 86.81 295 VAL B CA 1
ATOM 7291 C C . VAL B 1 295 ? 9.867 -31 -21.172 1 86.81 295 VAL B C 1
ATOM 7293 O O . VAL B 1 295 ? 9.875 -30.156 -22.062 1 86.81 295 VAL B O 1
ATOM 7296 N N . LEU B 1 296 ? 9.062 -31.078 -20.156 1 79.25 296 LEU B N 1
ATOM 7297 C CA . LEU B 1 296 ? 8.094 -30 -20 1 79.25 296 LEU B CA 1
ATOM 7298 C C . LEU B 1 296 ? 8.797 -28.656 -19.828 1 79.25 296 LEU B C 1
ATOM 7300 O O . LEU B 1 296 ? 8.273 -27.609 -20.234 1 79.25 296 LEU B O 1
ATOM 7304 N N . SER B 1 297 ? 9.883 -28.672 -19.188 1 77.12 297 SER B N 1
ATOM 7305 C CA . SER B 1 297 ? 10.594 -27.438 -18.875 1 77.12 297 SER B CA 1
ATOM 7306 C C . SER B 1 297 ? 11.406 -26.953 -20.078 1 77.12 297 SER B C 1
ATOM 7308 O O . SER B 1 297 ? 11.883 -25.812 -20.094 1 77.12 297 SER B O 1
ATOM 7310 N N . ARG B 1 298 ? 11.695 -27.766 -21.047 1 71.88 298 ARG B N 1
ATOM 7311 C CA . ARG B 1 298 ? 12.508 -27.453 -22.219 1 71.88 298 ARG B CA 1
ATOM 7312 C C . ARG B 1 298 ? 11.844 -26.391 -23.078 1 71.88 298 ARG B C 1
ATOM 7314 O O . ARG B 1 298 ? 12.492 -25.75 -23.906 1 71.88 298 ARG B O 1
ATOM 7321 N N . ASN B 1 299 ? 10.969 -25.688 -22.641 1 56.91 299 ASN B N 1
ATOM 7322 C CA . ASN B 1 299 ? 10.266 -24.828 -23.594 1 56.91 299 ASN B CA 1
ATOM 7323 C C . ASN B 1 299 ? 11.234 -23.953 -24.375 1 56.91 299 ASN B C 1
ATOM 7325 O O . ASN B 1 299 ? 12.375 -23.75 -23.969 1 56.91 299 ASN B O 1
ATOM 7329 N N . GLN B 1 300 ? 10.555 -23.156 -25.453 1 52.16 300 GLN B N 1
ATOM 7330 C CA . GLN B 1 300 ? 10.797 -22.641 -26.797 1 52.16 300 GLN B CA 1
ATOM 7331 C C . GLN B 1 300 ? 11.977 -21.688 -26.812 1 52.16 300 GLN B C 1
ATOM 7333 O O . GLN B 1 300 ? 12.484 -21.344 -27.891 1 52.16 300 GLN B O 1
ATOM 7338 N N . THR B 1 301 ? 12.156 -20.922 -25.672 1 49.5 301 THR B N 1
ATOM 7339 C CA . THR B 1 301 ? 13.078 -19.844 -26.047 1 49.5 301 THR B CA 1
ATOM 7340 C C . THR B 1 301 ? 14.523 -20.25 -25.766 1 49.5 301 THR B C 1
ATOM 7342 O O . THR B 1 301 ? 14.781 -21.094 -24.906 1 49.5 301 THR B O 1
ATOM 7345 N N . ALA B 1 302 ? 15.367 -20.062 -26.672 1 48.88 302 ALA B N 1
ATOM 7346 C CA . ALA B 1 302 ? 16.812 -20.266 -26.766 1 48.88 302 ALA B CA 1
ATOM 7347 C C . ALA B 1 302 ? 17.516 -19.812 -25.484 1 48.88 302 ALA B C 1
ATOM 7349 O O . ALA B 1 302 ? 18.672 -19.391 -25.531 1 48.88 302 ALA B O 1
ATOM 7350 N N . THR B 1 303 ? 16.844 -20.031 -24.172 1 55.84 303 THR B N 1
ATOM 7351 C CA . THR B 1 303 ? 17.469 -19.453 -22.984 1 55.84 303 THR B CA 1
ATOM 7352 C C . THR B 1 303 ? 18.281 -20.516 -22.234 1 55.84 303 THR B C 1
ATOM 7354 O O . THR B 1 303 ? 18.25 -21.688 -22.609 1 55.84 303 THR B O 1
ATOM 7357 N N . ALA B 1 304 ? 19.203 -20.109 -21.375 1 53.91 304 ALA B N 1
ATOM 7358 C CA . ALA B 1 304 ? 20.062 -20.922 -20.516 1 53.91 304 ALA B CA 1
ATOM 7359 C C . ALA B 1 304 ? 19.266 -22.047 -19.859 1 53.91 304 ALA B C 1
ATOM 7361 O O . ALA B 1 304 ? 19.766 -23.172 -19.734 1 53.91 304 ALA B O 1
ATOM 7362 N N . ALA B 1 305 ? 18.078 -21.844 -19.469 1 57.28 305 ALA B N 1
ATOM 7363 C CA . ALA B 1 305 ? 17.219 -22.859 -18.859 1 57.28 305 ALA B CA 1
ATOM 7364 C C . ALA B 1 305 ? 16.953 -24.016 -19.844 1 57.28 305 ALA B C 1
ATOM 7366 O O . ALA B 1 305 ? 16.891 -25.172 -19.438 1 57.28 305 ALA B O 1
ATOM 7367 N N . ASN B 1 306 ? 17.062 -23.656 -21 1 70 306 ASN B N 1
ATOM 7368 C CA . ASN B 1 306 ? 16.875 -24.688 -22.016 1 70 306 ASN B CA 1
ATOM 7369 C C . ASN B 1 306 ? 18.094 -25.609 -22.109 1 70 306 ASN B C 1
ATOM 7371 O O . ASN B 1 306 ? 17.953 -26.812 -22.266 1 70 306 ASN B O 1
ATOM 7375 N N . LYS B 1 307 ? 19.188 -24.891 -21.766 1 80.19 307 LYS B N 1
ATOM 7376 C CA . LYS B 1 307 ? 20.422 -25.688 -21.781 1 80.19 307 LYS B CA 1
ATOM 7377 C C . LYS B 1 307 ? 20.453 -26.656 -20.609 1 80.19 307 LYS B C 1
ATOM 7379 O O . LYS B 1 307 ? 20.891 -27.797 -20.766 1 80.19 307 LYS B O 1
ATOM 7384 N N . ASP B 1 308 ? 19.953 -26.219 -19.531 1 85.38 308 ASP B N 1
ATOM 7385 C CA . ASP B 1 308 ? 19.953 -27.062 -18.344 1 85.38 308 ASP B CA 1
ATOM 7386 C C . ASP B 1 308 ? 18.938 -28.203 -18.453 1 85.38 308 ASP B C 1
ATOM 7388 O O . ASP B 1 308 ? 19.203 -29.312 -18.016 1 85.38 308 ASP B O 1
ATOM 7392 N N . ALA B 1 309 ? 17.828 -27.859 -19 1 87.31 309 ALA B N 1
ATOM 7393 C CA . ALA B 1 309 ? 16.828 -28.906 -19.219 1 87.31 309 ALA B CA 1
ATOM 7394 C C . ALA B 1 309 ? 17.359 -29.984 -20.156 1 87.31 309 ALA B C 1
ATOM 7396 O O . ALA B 1 309 ? 17.109 -31.172 -19.953 1 87.31 309 ALA B O 1
ATOM 7397 N N . GLU B 1 310 ? 18.094 -29.484 -21.172 1 89.88 310 GLU B N 1
ATOM 7398 C CA . GLU B 1 310 ? 18.688 -30.422 -22.109 1 89.88 310 GLU B CA 1
ATOM 7399 C C . GLU B 1 310 ? 19.719 -31.312 -21.438 1 89.88 310 GLU B C 1
ATOM 7401 O O . GLU B 1 310 ? 19.797 -32.5 -21.703 1 89.88 310 GLU B O 1
ATOM 7406 N N . ARG B 1 311 ? 20.469 -30.641 -20.672 1 92.88 311 ARG B N 1
ATOM 7407 C CA . ARG B 1 311 ? 21.453 -31.406 -19.922 1 92.88 311 ARG B CA 1
ATOM 7408 C C . ARG B 1 311 ? 20.797 -32.438 -19.016 1 92.88 311 ARG B C 1
ATOM 7410 O O . ARG B 1 311 ? 21.266 -33.594 -18.906 1 92.88 311 ARG B O 1
ATOM 7417 N N . MET B 1 312 ? 19.734 -32.125 -18.391 1 94.38 312 MET B N 1
ATOM 7418 C CA . MET B 1 312 ? 19.016 -33.031 -17.5 1 94.38 312 MET B CA 1
ATOM 7419 C C . MET B 1 312 ? 18.406 -34.188 -18.266 1 94.38 312 MET B C 1
ATOM 7421 O O . MET B 1 312 ? 18.422 -35.312 -17.797 1 94.38 312 MET B O 1
ATOM 7425 N N . ILE B 1 313 ? 17.922 -33.875 -19.469 1 94.69 313 ILE B N 1
ATOM 7426 C CA . ILE B 1 313 ? 17.359 -34.938 -20.312 1 94.69 313 ILE B CA 1
ATOM 7427 C C . ILE B 1 313 ? 18.453 -35.938 -20.703 1 94.69 313 ILE B C 1
ATOM 7429 O O . ILE B 1 313 ? 18.234 -37.156 -20.688 1 94.69 313 ILE B O 1
ATOM 7433 N N . ASP B 1 314 ? 19.625 -35.344 -20.953 1 95.38 314 ASP B N 1
ATOM 7434 C CA . ASP B 1 314 ? 20.75 -36.219 -21.297 1 95.38 314 ASP B CA 1
ATOM 7435 C C . ASP B 1 314 ? 21.109 -37.156 -20.141 1 95.38 314 ASP B C 1
ATOM 7437 O O . ASP B 1 314 ? 21.406 -38.312 -20.344 1 95.38 314 ASP B O 1
ATOM 7441 N N . ILE B 1 315 ? 21.078 -36.625 -19 1 97.12 315 ILE B N 1
ATOM 7442 C CA . ILE B 1 315 ? 21.391 -37.375 -17.812 1 97.12 315 ILE B CA 1
ATOM 7443 C C . ILE B 1 315 ? 20.344 -38.469 -17.609 1 97.12 315 ILE B C 1
ATOM 7445 O O . ILE B 1 315 ? 20.688 -39.625 -17.328 1 97.12 315 ILE B O 1
ATOM 7449 N N . ILE B 1 316 ? 19.109 -38.156 -17.766 1 96.88 316 ILE B N 1
ATOM 7450 C CA . ILE B 1 316 ? 18.016 -39.094 -17.578 1 96.88 316 ILE B CA 1
ATOM 7451 C C . ILE B 1 316 ? 18.109 -40.219 -18.625 1 96.88 316 ILE B C 1
ATOM 7453 O O . ILE B 1 316 ? 17.906 -41.375 -18.297 1 96.88 316 ILE B O 1
ATOM 7457 N N . ASP B 1 317 ? 18.469 -39.812 -19.828 1 95.75 317 ASP B N 1
ATOM 7458 C CA . ASP B 1 317 ? 18.578 -40.781 -20.922 1 95.75 317 ASP B CA 1
ATOM 7459 C C . ASP B 1 317 ? 19.641 -41.844 -20.625 1 95.75 317 ASP B C 1
ATOM 7461 O O . ASP B 1 317 ? 19.422 -43.031 -20.844 1 95.75 317 ASP B O 1
ATOM 7465 N N . ARG B 1 318 ? 20.734 -41.312 -20.219 1 95.38 318 ARG B N 1
ATOM 7466 C CA . ARG B 1 318 ? 21.828 -42.25 -19.891 1 95.38 318 ARG B CA 1
ATOM 7467 C C . ARG B 1 318 ? 21.422 -43.219 -18.797 1 95.38 318 ARG B C 1
ATOM 7469 O O . ARG B 1 318 ? 21.688 -44.406 -18.891 1 95.38 318 ARG B O 1
ATOM 7476 N N . SER B 1 319 ? 20.812 -42.75 -17.797 1 95.12 319 SER B N 1
ATOM 7477 C CA . SER B 1 319 ? 20.375 -43.562 -16.672 1 95.12 319 SER B CA 1
ATOM 7478 C C . SER B 1 319 ? 19.281 -44.531 -17.094 1 95.12 319 SER B C 1
ATOM 7480 O O . SER B 1 319 ? 19.25 -45.688 -16.641 1 95.12 319 SER B O 1
ATOM 7482 N N . LEU B 1 320 ? 18.312 -44.062 -17.859 1 93.69 320 LEU B N 1
ATOM 7483 C CA . LEU B 1 320 ? 17.219 -44.906 -18.359 1 93.69 320 LEU B CA 1
ATOM 7484 C C . LEU B 1 320 ? 17.766 -46.062 -19.188 1 93.69 320 LEU B C 1
ATOM 7486 O O . LEU B 1 320 ? 17.281 -47.188 -19.062 1 93.69 320 LEU B O 1
ATOM 7490 N N . ARG B 1 321 ? 18.766 -45.781 -20.047 1 94.81 321 ARG B N 1
ATOM 7491 C CA . ARG B 1 321 ? 19.359 -46.812 -20.875 1 94.81 321 ARG B CA 1
ATOM 7492 C C . ARG B 1 321 ? 20 -47.906 -20.016 1 94.81 321 ARG B C 1
ATOM 7494 O O . ARG B 1 321 ? 19.859 -49.094 -20.312 1 94.81 321 ARG B O 1
ATOM 7501 N N . LYS B 1 322 ? 20.625 -47.469 -19 1 93.31 322 LYS B N 1
ATOM 7502 C CA . LYS B 1 322 ? 21.281 -48.406 -18.109 1 93.31 322 LYS B CA 1
ATOM 7503 C C . LYS B 1 322 ? 20.25 -49.281 -17.406 1 93.31 322 LYS B C 1
ATOM 7505 O O . LYS B 1 322 ? 20.422 -50.5 -17.328 1 93.31 322 LYS B O 1
ATOM 7510 N N . THR B 1 323 ? 19.234 -48.688 -16.891 1 90.94 323 THR B N 1
ATOM 7511 C CA . THR B 1 323 ? 18.203 -49.406 -16.172 1 90.94 323 THR B CA 1
ATOM 7512 C C . THR B 1 323 ? 17.453 -50.344 -17.109 1 90.94 323 THR B C 1
ATOM 7514 O O . THR B 1 323 ? 17.203 -51.5 -16.75 1 90.94 323 THR B O 1
ATOM 7517 N N . LEU B 1 324 ? 17.109 -49.969 -18.281 1 90.38 324 LEU B N 1
ATOM 7518 C CA . LEU B 1 324 ? 16.359 -50.75 -19.25 1 90.38 324 LEU B CA 1
ATOM 7519 C C . LEU B 1 324 ? 17.219 -51.906 -19.781 1 90.38 324 LEU B C 1
ATOM 7521 O O . LEU B 1 324 ? 16.719 -53 -20.062 1 90.38 324 LEU B O 1
ATOM 7525 N N . ALA B 1 325 ? 18.547 -51.594 -19.922 1 91.94 325 ALA B N 1
ATOM 7526 C CA . ALA B 1 325 ? 19.469 -52.656 -20.359 1 91.94 325 ALA B CA 1
ATOM 7527 C C . ALA B 1 325 ? 19.531 -53.781 -19.312 1 91.94 325 ALA B C 1
ATOM 7529 O O . ALA B 1 325 ? 19.531 -54.938 -19.672 1 91.94 325 ALA B O 1
ATOM 7530 N N . ALA B 1 326 ? 19.594 -53.344 -18.109 1 90.81 326 ALA B N 1
ATOM 7531 C CA . ALA B 1 326 ? 19.641 -54.344 -17.031 1 90.81 326 ALA B CA 1
ATOM 7532 C C . ALA B 1 326 ? 18.344 -55.125 -16.969 1 90.81 326 ALA B C 1
ATOM 7534 O O . ALA B 1 326 ? 18.375 -56.344 -16.75 1 90.81 326 ALA B O 1
ATOM 7535 N N . ASP B 1 327 ? 17.297 -54.531 -17.125 1 88.44 327 ASP B N 1
ATOM 7536 C CA . ASP B 1 327 ? 16 -55.188 -17.109 1 88.44 327 ASP B CA 1
ATOM 7537 C C . ASP B 1 327 ? 15.867 -56.125 -18.297 1 88.44 327 ASP B C 1
ATOM 7539 O O . ASP B 1 327 ? 15.32 -57.25 -18.156 1 88.44 327 ASP B O 1
ATOM 7543 N N . HIS B 1 328 ? 16.312 -55.688 -19.438 1 88.5 328 HIS B N 1
ATOM 7544 C CA . HIS B 1 328 ? 16.25 -56.531 -20.641 1 88.5 328 HIS B CA 1
ATOM 7545 C C . HIS B 1 328 ? 17.109 -57.781 -20.484 1 88.5 328 HIS B C 1
ATOM 7547 O O . HIS B 1 328 ? 16.703 -58.875 -20.922 1 88.5 328 HIS B O 1
ATOM 7553 N N . GLU B 1 329 ? 18.266 -57.594 -19.938 1 89.62 329 GLU B N 1
ATOM 7554 C CA . GLU B 1 329 ? 19.156 -58.719 -19.719 1 89.62 329 GLU B CA 1
ATOM 7555 C C . GLU B 1 329 ? 18.531 -59.75 -18.766 1 89.62 329 GLU B C 1
ATOM 7557 O O . GLU B 1 329 ? 18.719 -60.969 -18.938 1 89.62 329 GLU B O 1
ATOM 7562 N N . ARG B 1 330 ? 17.781 -59.25 -17.859 1 90.88 330 ARG B N 1
ATOM 7563 C CA . ARG B 1 330 ? 17.109 -60.125 -16.906 1 90.88 330 ARG B CA 1
ATOM 7564 C C . ARG B 1 330 ? 15.945 -60.844 -17.562 1 90.88 330 ARG B C 1
ATOM 7566 O O . ARG B 1 330 ? 15.688 -62.031 -17.281 1 90.88 330 ARG B O 1
ATOM 7573 N N . GLN B 1 331 ? 15.242 -60.219 -18.406 1 86.44 331 GLN B N 1
ATOM 7574 C CA . GLN B 1 331 ? 14.031 -60.781 -19 1 86.44 331 GLN B CA 1
ATOM 7575 C C . GLN B 1 331 ? 14.344 -61.656 -20.219 1 86.44 331 GLN B C 1
ATOM 7577 O O . GLN B 1 331 ? 13.648 -62.625 -20.469 1 86.44 331 GLN B O 1
ATOM 7582 N N . MET B 1 332 ? 15.367 -61.219 -21.016 1 88.75 332 MET B N 1
ATOM 7583 C CA . MET B 1 332 ? 15.734 -61.969 -22.219 1 88.75 332 MET B CA 1
ATOM 7584 C C . MET B 1 332 ? 17.234 -62.25 -22.266 1 88.75 332 MET B C 1
ATOM 7586 O O . MET B 1 332 ? 17.953 -61.688 -23.109 1 88.75 332 MET B O 1
ATOM 7590 N N . PRO B 1 333 ? 17.656 -63.188 -21.531 1 84.94 333 PRO B N 1
ATOM 7591 C CA . PRO B 1 333 ? 19.094 -63.469 -21.469 1 84.94 333 PRO B CA 1
ATOM 7592 C C . PRO B 1 333 ? 19.672 -64 -22.781 1 84.94 333 PRO B C 1
ATOM 7594 O O . PRO B 1 333 ? 20.859 -63.844 -23.031 1 84.94 333 PRO B O 1
ATOM 7597 N N . GLN B 1 334 ? 18.875 -64.5 -23.562 1 88.5 334 GLN B N 1
ATOM 7598 C CA . GLN B 1 334 ? 19.344 -65.125 -24.797 1 88.5 334 GLN B CA 1
ATOM 7599 C C . GLN B 1 334 ? 19.391 -64.125 -25.953 1 88.5 334 GLN B C 1
ATOM 7601 O O . GLN B 1 334 ? 19.844 -64.5 -27.047 1 88.5 334 GLN B O 1
ATOM 7606 N N . SER B 1 335 ? 19.078 -62.906 -25.703 1 84.44 335 SER B N 1
ATOM 7607 C CA . SER B 1 335 ? 19.047 -61.906 -26.75 1 84.44 335 SER B CA 1
ATOM 7608 C C . SER B 1 335 ? 20.453 -61.531 -27.203 1 84.44 335 SER B C 1
ATOM 7610 O O . SER B 1 335 ? 21.375 -61.469 -26.391 1 84.44 335 SER B O 1
ATOM 7612 N N . THR B 1 336 ? 20.594 -61.375 -28.531 1 90.06 336 THR B N 1
ATOM 7613 C CA . THR B 1 336 ? 21.875 -60.875 -29.031 1 90.06 336 THR B CA 1
ATOM 7614 C C . THR B 1 336 ? 22.141 -59.438 -28.562 1 90.06 336 THR B C 1
ATOM 7616 O O . THR B 1 336 ? 21.203 -58.719 -28.266 1 90.06 336 THR B O 1
ATOM 7619 N N . PRO B 1 337 ? 23.375 -59.125 -28.422 1 88.31 337 PRO B N 1
ATOM 7620 C CA . PRO B 1 337 ? 23.703 -57.781 -28 1 88.31 337 PRO B CA 1
ATOM 7621 C C . PRO B 1 337 ? 23.062 -56.719 -28.891 1 88.31 337 PRO B C 1
ATOM 7623 O O . PRO B 1 337 ? 22.609 -55.656 -28.406 1 88.31 337 PRO B O 1
ATOM 7626 N N . GLN B 1 338 ? 23.047 -56.969 -30.109 1 89.62 338 GLN B N 1
ATOM 7627 C CA . GLN B 1 338 ? 22.453 -56.031 -31.047 1 89.62 338 GLN B CA 1
ATOM 7628 C C . GLN B 1 338 ? 20.953 -55.875 -30.812 1 89.62 338 GLN B C 1
ATOM 7630 O O . GLN B 1 338 ? 20.406 -54.781 -30.844 1 89.62 338 GLN B O 1
ATOM 7635 N N . ASP B 1 339 ? 20.344 -56.969 -30.562 1 89.56 339 ASP B N 1
ATOM 7636 C CA . ASP B 1 339 ? 18.906 -56.938 -30.312 1 89.56 339 ASP B CA 1
ATOM 7637 C C . ASP B 1 339 ? 18.594 -56.219 -28.984 1 89.56 339 ASP B C 1
ATOM 7639 O O . ASP B 1 339 ? 17.578 -55.531 -28.875 1 89.56 339 ASP B O 1
ATOM 7643 N N . ALA B 1 340 ? 19.422 -56.438 -28.062 1 89.88 340 ALA B N 1
ATOM 7644 C CA . ALA B 1 340 ? 19.25 -55.812 -26.766 1 89.88 340 ALA B CA 1
ATOM 7645 C C . ALA B 1 340 ? 19.344 -54.281 -26.859 1 89.88 340 ALA B C 1
ATOM 7647 O O . ALA B 1 340 ? 18.562 -53.562 -26.25 1 89.88 340 ALA B O 1
ATOM 7648 N N . ILE B 1 341 ? 20.328 -53.875 -27.609 1 91.75 341 ILE B N 1
ATOM 7649 C CA . ILE B 1 341 ? 20.531 -52.438 -27.781 1 91.75 341 ILE B CA 1
ATOM 7650 C C . ILE B 1 341 ? 19.328 -51.844 -28.484 1 91.75 341 ILE B C 1
ATOM 7652 O O . ILE B 1 341 ? 18.859 -50.75 -28.125 1 91.75 341 ILE B O 1
ATOM 7656 N N . GLN B 1 342 ? 18.859 -52.5 -29.469 1 89.94 342 GLN B N 1
ATOM 7657 C CA . GLN B 1 342 ? 17.719 -52 -30.234 1 89.94 342 GLN B CA 1
ATOM 7658 C C . GLN B 1 342 ? 16.469 -51.938 -29.375 1 89.94 342 GLN B C 1
ATOM 7660 O O . GLN B 1 342 ? 15.68 -51 -29.469 1 89.94 342 GLN B O 1
ATOM 7665 N N . ALA B 1 343 ? 16.297 -52.906 -28.594 1 88.12 343 ALA B N 1
ATOM 7666 C CA . ALA B 1 343 ? 15.125 -52.938 -27.719 1 88.12 343 ALA B CA 1
ATOM 7667 C C . ALA B 1 343 ? 15.164 -51.812 -26.703 1 88.12 343 ALA B C 1
ATOM 7669 O O . ALA B 1 343 ? 14.133 -51.188 -26.406 1 88.12 343 ALA B O 1
ATOM 7670 N N . VAL B 1 344 ? 16.297 -51.625 -26.109 1 92.31 344 VAL B N 1
ATOM 7671 C CA . VAL B 1 344 ? 16.469 -50.562 -25.125 1 92.31 344 VAL B CA 1
ATOM 7672 C C . VAL B 1 344 ? 16.219 -49.188 -25.766 1 92.31 344 VAL B C 1
ATOM 7674 O O . VAL B 1 344 ? 15.539 -48.344 -25.188 1 92.31 344 VAL B O 1
ATOM 7677 N N . GLU B 1 345 ? 16.766 -49 -26.938 1 92.06 345 GLU B N 1
ATOM 7678 C CA . GLU B 1 345 ? 16.578 -47.719 -27.625 1 92.06 345 GLU B CA 1
ATOM 7679 C C . GLU B 1 345 ? 15.117 -47.5 -27.984 1 92.06 345 GLU B C 1
ATOM 7681 O O . GLU B 1 345 ? 14.641 -46.344 -27.969 1 92.06 345 GLU B O 1
ATOM 7686 N N . ALA B 1 346 ? 14.469 -48.531 -28.359 1 84.75 346 ALA B N 1
ATOM 7687 C CA . ALA B 1 346 ? 13.047 -48.438 -28.672 1 84.75 346 ALA B CA 1
ATOM 7688 C C . ALA B 1 346 ? 12.242 -48.031 -27.453 1 84.75 346 ALA B C 1
ATOM 7690 O O . ALA B 1 346 ? 11.305 -47.219 -27.562 1 84.75 346 ALA B O 1
ATOM 7691 N N . GLU B 1 347 ? 12.602 -48.531 -26.312 1 86.56 347 GLU B N 1
ATOM 7692 C CA . GLU B 1 347 ? 11.914 -48.188 -25.078 1 86.56 347 GLU B CA 1
ATOM 7693 C C . GLU B 1 347 ? 12.188 -46.75 -24.688 1 86.56 347 GLU B C 1
ATOM 7695 O O . GLU B 1 347 ? 11.297 -46.031 -24.188 1 86.56 347 GLU B O 1
ATOM 7700 N N . VAL B 1 348 ? 13.391 -46.312 -24.844 1 91.19 348 VAL B N 1
ATOM 7701 C CA . VAL B 1 348 ? 13.758 -44.938 -24.531 1 91.19 348 VAL B CA 1
ATOM 7702 C C . VAL B 1 348 ? 12.977 -43.969 -25.438 1 91.19 348 VAL B C 1
ATOM 7704 O O . VAL B 1 348 ? 12.477 -42.938 -24.984 1 91.19 348 VAL B O 1
ATOM 7707 N N . ARG B 1 349 ? 12.898 -44.312 -26.719 1 86.19 349 ARG B N 1
ATOM 7708 C CA . ARG B 1 349 ? 12.141 -43.5 -27.672 1 86.19 349 ARG B CA 1
ATOM 7709 C C . ARG B 1 349 ? 10.672 -43.406 -27.281 1 86.19 349 ARG B C 1
ATOM 7711 O O . ARG B 1 349 ? 10.016 -42.406 -27.484 1 86.19 349 ARG B O 1
ATOM 7718 N N . GLN B 1 350 ? 10.242 -44.531 -26.812 1 81.75 350 GLN B N 1
ATOM 7719 C CA . GLN B 1 350 ? 8.844 -44.562 -26.391 1 81.75 350 GLN B CA 1
ATOM 7720 C C . GLN B 1 350 ? 8.609 -43.625 -25.203 1 81.75 350 GLN B C 1
ATOM 7722 O O . GLN B 1 350 ? 7.578 -42.938 -25.141 1 81.75 350 GLN B O 1
ATOM 7727 N N . ARG B 1 351 ? 9.508 -43.625 -24.234 1 88.38 351 ARG B N 1
ATOM 7728 C CA . ARG B 1 351 ? 9.383 -42.719 -23.109 1 88.38 351 ARG B CA 1
ATOM 7729 C C . ARG B 1 351 ? 9.414 -41.25 -23.562 1 88.38 351 ARG B C 1
ATOM 7731 O O . ARG B 1 351 ? 8.695 -40.406 -23 1 88.38 351 ARG B O 1
ATOM 7738 N N . HIS B 1 352 ? 10.273 -40.906 -24.453 1 88 352 HIS B N 1
ATOM 7739 C CA . HIS B 1 352 ? 10.359 -39.562 -24.984 1 88 352 HIS B CA 1
ATOM 7740 C C . HIS B 1 352 ? 9.07 -39.156 -25.703 1 88 352 HIS B C 1
ATOM 7742 O O . HIS B 1 352 ? 8.602 -38.031 -25.578 1 88 352 HIS B O 1
ATOM 7748 N N . ARG B 1 353 ? 8.617 -40.062 -26.484 1 80.75 353 ARG B N 1
ATOM 7749 C CA . ARG B 1 353 ? 7.367 -39.781 -27.188 1 80.75 353 ARG B CA 1
ATOM 7750 C C . ARG B 1 353 ? 6.238 -39.469 -26.203 1 80.75 353 ARG B C 1
ATOM 7752 O O . ARG B 1 353 ? 5.5 -38.5 -26.391 1 80.75 353 ARG B O 1
ATOM 7759 N N . GLN B 1 354 ? 6.18 -40.344 -25.25 1 78.19 354 GLN B N 1
ATOM 7760 C CA . GLN B 1 354 ? 5.133 -40.156 -24.25 1 78.19 354 GLN B CA 1
ATOM 7761 C C . GLN B 1 354 ? 5.293 -38.812 -23.547 1 78.19 354 GLN B C 1
ATOM 7763 O O . GLN B 1 354 ? 4.305 -38.125 -23.281 1 78.19 354 GLN B O 1
ATOM 7768 N N . ALA B 1 355 ? 6.508 -38.438 -23.141 1 86 355 ALA B N 1
ATOM 7769 C CA . ALA B 1 355 ? 6.773 -37.156 -22.484 1 86 355 ALA B CA 1
ATOM 7770 C C . ALA B 1 355 ? 6.371 -35.969 -23.375 1 86 355 ALA B C 1
ATOM 7772 O O . ALA B 1 355 ? 5.828 -34.969 -22.906 1 86 355 ALA B O 1
ATOM 7773 N N . ASN B 1 356 ? 6.594 -36.062 -24.641 1 82.75 356 ASN B N 1
ATOM 7774 C CA . ASN B 1 356 ? 6.23 -35 -25.578 1 82.75 356 ASN B CA 1
ATOM 7775 C C . ASN B 1 356 ? 4.719 -34.906 -25.766 1 82.75 356 ASN B C 1
ATOM 7777 O O . ASN B 1 356 ? 4.172 -33.812 -25.938 1 82.75 356 ASN B O 1
ATOM 7781 N N . VAL B 1 357 ? 4.152 -36.062 -25.797 1 79.31 357 VAL B N 1
ATOM 7782 C CA . VAL B 1 357 ? 2.695 -36.062 -25.906 1 79.31 357 VAL B CA 1
ATOM 7783 C C . VAL B 1 357 ? 2.082 -35.312 -24.734 1 79.31 357 VAL B C 1
ATOM 7785 O O . VAL B 1 357 ? 1.205 -34.469 -24.938 1 79.31 357 VAL B O 1
ATOM 7788 N N . ARG B 1 358 ? 2.514 -35.625 -23.594 1 78.12 358 ARG B N 1
ATOM 7789 C CA . ARG B 1 358 ? 1.985 -34.969 -22.391 1 78.12 358 ARG B CA 1
ATOM 7790 C C . ARG B 1 358 ? 2.252 -33.469 -22.438 1 78.12 358 ARG B C 1
ATOM 7792 O O . ARG B 1 358 ? 1.415 -32.656 -22 1 78.12 358 ARG B O 1
ATOM 7799 N N . ARG B 1 359 ? 3.369 -33.031 -22.859 1 80 359 ARG B N 1
ATOM 7800 C CA . ARG B 1 359 ? 3.713 -31.625 -23 1 80 359 ARG B CA 1
ATOM 7801 C C . ARG B 1 359 ? 2.771 -30.938 -23.984 1 80 359 ARG B C 1
ATOM 7803 O O . ARG B 1 359 ? 2.24 -29.859 -23.688 1 80 359 ARG B O 1
ATOM 7810 N N . TYR B 1 360 ? 2.588 -31.516 -25.109 1 77.62 360 TYR B N 1
ATOM 7811 C CA . TYR B 1 360 ? 1.791 -30.891 -26.156 1 77.62 360 TYR B CA 1
ATOM 7812 C C . TYR B 1 360 ? 0.315 -30.859 -25.781 1 77.62 360 TYR B C 1
ATOM 7814 O O . TYR B 1 360 ? -0.407 -29.922 -26.141 1 77.62 360 TYR B O 1
ATOM 7822 N N . TYR B 1 361 ? -0.091 -31.891 -25.078 1 77 361 TYR B N 1
ATOM 7823 C CA . TYR B 1 361 ? -1.464 -31.875 -24.578 1 77 361 TYR B CA 1
ATOM 7824 C C . TYR B 1 361 ? -1.713 -30.672 -23.688 1 77 361 TYR B C 1
ATOM 7826 O O . TYR B 1 361 ? -2.721 -29.984 -23.828 1 77 361 TYR B O 1
ATOM 7834 N N . ARG B 1 362 ? -0.853 -30.469 -22.844 1 73.12 362 ARG B N 1
ATOM 7835 C CA . ARG B 1 362 ? -0.995 -29.328 -21.938 1 73.12 362 ARG B CA 1
ATOM 7836 C C . ARG B 1 362 ? -1.019 -28.016 -22.703 1 73.12 362 ARG B C 1
ATOM 7838 O O . ARG B 1 362 ? -1.868 -27.156 -22.453 1 73.12 362 ARG B O 1
ATOM 7845 N N . ASN B 1 363 ? -0.192 -27.828 -23.578 1 75.75 363 ASN B N 1
ATOM 7846 C CA . ASN B 1 363 ? -0.095 -26.594 -24.359 1 75.75 363 ASN B CA 1
ATOM 7847 C C . ASN B 1 363 ? -1.328 -26.391 -25.234 1 75.75 363 ASN B C 1
ATOM 7849 O O . ASN B 1 363 ? -1.873 -25.281 -25.281 1 75.75 363 ASN B O 1
ATOM 7853 N N . LEU B 1 364 ? -1.613 -27.438 -25.859 1 78.75 364 LEU B N 1
ATOM 7854 C CA . LEU B 1 364 ? -2.699 -27.328 -26.828 1 78.75 364 LEU B CA 1
ATOM 7855 C C . LEU B 1 364 ? -4.039 -27.141 -26.125 1 78.75 364 LEU B C 1
ATOM 7857 O O . LEU B 1 364 ? -4.793 -26.219 -26.453 1 78.75 364 LEU B O 1
ATOM 7861 N N . LEU B 1 365 ? -4.301 -27.969 -25.156 1 73.62 365 LEU B N 1
ATOM 7862 C CA . LEU B 1 365 ? -5.613 -27.969 -24.531 1 73.62 365 LEU B CA 1
ATOM 7863 C C . LEU B 1 365 ? -5.77 -26.75 -23.625 1 73.62 365 LEU B C 1
ATOM 7865 O O . LEU B 1 365 ? -6.766 -26.016 -23.719 1 73.62 365 LEU B O 1
ATOM 7869 N N . GLN B 1 366 ? -4.852 -26.453 -22.844 1 69.88 366 GLN B N 1
ATOM 7870 C CA . GLN B 1 366 ? -4.996 -25.438 -21.828 1 69.88 366 GLN B CA 1
ATOM 7871 C C . GLN B 1 366 ? -4.668 -24.047 -22.375 1 69.88 366 GLN B C 1
ATOM 7873 O O . GLN B 1 366 ? -5.305 -23.062 -22.016 1 69.88 366 GLN B O 1
ATOM 7878 N N . GLU B 1 367 ? -3.838 -23.984 -23.234 1 73 367 GLU B N 1
ATOM 7879 C CA . GLU B 1 367 ? -3.346 -22.656 -23.594 1 73 367 GLU B CA 1
ATOM 7880 C C . GLU B 1 367 ? -3.947 -22.203 -24.922 1 73 367 GLU B C 1
ATOM 7882 O O . GLU B 1 367 ? -4.016 -21 -25.188 1 73 367 GLU B O 1
ATOM 7887 N N . HIS B 1 368 ? -4.383 -23.141 -25.688 1 75.5 368 HIS B N 1
ATOM 7888 C CA . HIS B 1 368 ? -4.844 -22.703 -27 1 75.5 368 HIS B CA 1
ATOM 7889 C C . HIS B 1 368 ? -6.332 -22.969 -27.188 1 75.5 368 HIS B C 1
ATOM 7891 O O . HIS B 1 368 ? -7.082 -22.094 -27.609 1 75.5 368 HIS B O 1
ATOM 7897 N N . LEU B 1 369 ? -6.672 -24.125 -26.828 1 76.44 369 LEU B N 1
ATOM 7898 C CA . LEU B 1 369 ? -8.031 -24.5 -27.188 1 76.44 369 LEU B CA 1
ATOM 7899 C C . LEU B 1 369 ? -9.031 -24.031 -26.141 1 76.44 369 LEU B C 1
ATOM 7901 O O . LEU B 1 369 ? -10.117 -23.547 -26.484 1 76.44 369 LEU B O 1
ATOM 7905 N N . ARG B 1 370 ? -8.703 -24.078 -24.969 1 75.12 370 ARG B N 1
ATOM 7906 C CA . ARG B 1 370 ? -9.633 -23.703 -23.906 1 75.12 370 ARG B CA 1
ATOM 7907 C C . ARG B 1 370 ? -10 -22.219 -24 1 75.12 370 ARG B C 1
ATOM 7909 O O . ARG B 1 370 ? -11.172 -21.859 -23.922 1 75.12 370 ARG B O 1
ATOM 7916 N N . PRO B 1 371 ? -9.039 -21.391 -24.156 1 70.38 371 PRO B N 1
ATOM 7917 C CA . PRO B 1 371 ? -9.414 -19.969 -24.266 1 70.38 371 PRO B CA 1
ATOM 7918 C C . PRO B 1 371 ? -10.328 -19.688 -25.453 1 70.38 371 PRO B C 1
ATOM 7920 O O . PRO B 1 371 ? -11.219 -18.844 -25.359 1 70.38 371 PRO B O 1
ATOM 7923 N N . GLN B 1 372 ? -10.141 -20.391 -26.484 1 72.25 372 GLN B N 1
ATOM 7924 C CA . GLN B 1 372 ? -10.992 -20.219 -27.656 1 72.25 372 GLN B CA 1
ATOM 7925 C C . GLN B 1 372 ? -12.406 -20.719 -27.391 1 72.25 372 GLN B C 1
ATOM 7927 O O . GLN B 1 372 ? -13.375 -20.109 -27.844 1 72.25 372 GLN B O 1
ATOM 7932 N N . LEU B 1 373 ? -12.43 -21.812 -26.75 1 72.94 373 LEU B N 1
ATOM 7933 C CA . LEU B 1 373 ? -13.734 -22.359 -26.391 1 72.94 373 LEU B CA 1
ATOM 7934 C C . LEU B 1 373 ? -14.516 -21.375 -25.516 1 72.94 373 LEU B C 1
ATOM 7936 O O . LEU B 1 373 ? -15.727 -21.219 -25.688 1 72.94 373 LEU B O 1
ATOM 7940 N N . LYS B 1 374 ? -13.852 -20.703 -24.766 1 69.62 374 LYS B N 1
ATOM 7941 C CA . LYS B 1 374 ? -14.5 -19.766 -23.859 1 69.62 374 LYS B CA 1
ATOM 7942 C C . LYS B 1 374 ? -14.906 -18.484 -24.578 1 69.62 374 LYS B C 1
ATOM 7944 O O . LYS B 1 374 ? -15.992 -17.953 -24.344 1 69.62 374 LYS B O 1
ATOM 7949 N N . ASN B 1 375 ? -13.945 -18.047 -25.391 1 65.5 375 ASN B N 1
ATOM 7950 C CA . ASN B 1 375 ? -14.242 -16.828 -26.141 1 65.5 375 ASN B CA 1
ATOM 7951 C C . ASN B 1 375 ? -15.414 -17.047 -27.094 1 65.5 375 ASN B C 1
ATOM 7953 O O . ASN B 1 375 ? -16.203 -16.125 -27.328 1 65.5 375 ASN B O 1
ATOM 7957 N N . SER B 1 376 ? -15.438 -18.234 -27.625 1 59.72 376 SER B N 1
ATOM 7958 C CA . SER B 1 376 ? -16.5 -18.547 -28.578 1 59.72 376 SER B CA 1
ATOM 7959 C C . SER B 1 376 ? -17.859 -18.594 -27.891 1 59.72 376 SER B C 1
ATOM 7961 O O . SER B 1 376 ? -18.891 -18.406 -28.547 1 59.72 376 SER B O 1
ATOM 7963 N N . LEU B 1 377 ? -17.906 -18.984 -26.672 1 55.84 377 LEU B N 1
ATOM 7964 C CA . LEU B 1 377 ? -19.172 -18.984 -25.938 1 55.84 377 LEU B CA 1
ATOM 7965 C C . LEU B 1 377 ? -19.828 -17.609 -25.984 1 55.84 377 LEU B C 1
ATOM 7967 O O . LEU B 1 377 ? -21.047 -17.5 -26 1 55.84 377 LEU B O 1
ATOM 7971 N N . GLN B 1 378 ? -19 -16.594 -26.047 1 51.81 378 GLN B N 1
ATOM 7972 C CA . GLN B 1 378 ? -19.516 -15.234 -25.984 1 51.81 378 GLN B CA 1
ATOM 7973 C C . GLN B 1 378 ? -19.922 -14.727 -27.359 1 51.81 378 GLN B C 1
ATOM 7975 O O . GLN B 1 378 ? -20.891 -13.969 -27.5 1 51.81 378 GLN B O 1
ATOM 7980 N N . TYR B 1 379 ? -19.125 -15.07 -28.453 1 49.69 379 TYR B N 1
ATOM 7981 C CA . TYR B 1 379 ? -19.391 -14.297 -29.656 1 49.69 379 TYR B CA 1
ATOM 7982 C C . TYR B 1 379 ? -19.969 -15.18 -30.75 1 49.69 379 TYR B C 1
ATOM 7984 O O . TYR B 1 379 ? -20.641 -14.688 -31.672 1 49.69 379 TYR B O 1
ATOM 7992 N N . SER B 1 380 ? -19.359 -16.5 -31.031 1 56.31 380 SER B N 1
ATOM 7993 C CA . SER B 1 380 ? -19.625 -17 -32.375 1 56.31 380 SER B CA 1
ATOM 7994 C C . SER B 1 380 ? -20.328 -18.359 -32.312 1 56.31 380 SER B C 1
ATOM 7996 O O . SER B 1 380 ? -20.172 -19.109 -31.375 1 56.31 380 SER B O 1
ATOM 7998 N N . HIS B 1 381 ? -21.469 -18.516 -33.125 1 55.72 381 HIS B N 1
ATOM 7999 C CA . HIS B 1 381 ? -22.234 -19.703 -33.469 1 55.72 381 HIS B CA 1
ATOM 8000 C C . HIS B 1 381 ? -21.344 -20.797 -34.031 1 55.72 381 HIS B C 1
ATOM 8002 O O . HIS B 1 381 ? -21.75 -21.969 -34.125 1 55.72 381 HIS B O 1
ATOM 8008 N N . ASP B 1 382 ? -20.094 -20.453 -34.375 1 72.12 382 ASP B N 1
ATOM 8009 C CA . ASP B 1 382 ? -19.359 -21.484 -35.094 1 72.12 382 ASP B CA 1
ATOM 8010 C C . ASP B 1 382 ? -18.141 -21.938 -34.281 1 72.12 382 ASP B C 1
ATOM 8012 O O . ASP B 1 382 ? -17.016 -21.906 -34.781 1 72.12 382 ASP B O 1
ATOM 8016 N N . CYS B 1 383 ? -18.391 -22.391 -33.062 1 77.44 383 CYS B N 1
ATOM 8017 C CA . CYS B 1 383 ? -17.328 -22.734 -32.125 1 77.44 383 CYS B CA 1
ATOM 8018 C C . CYS B 1 383 ? -16.531 -23.938 -32.594 1 77.44 383 CYS B C 1
ATOM 8020 O O . CYS B 1 383 ? -15.305 -23.891 -32.625 1 77.44 383 CYS B O 1
ATOM 8022 N N . VAL B 1 384 ? -17.203 -24.938 -33.188 1 84.25 384 VAL B N 1
ATOM 8023 C CA . VAL B 1 384 ? -16.531 -26.172 -33.594 1 84.25 384 VAL B CA 1
ATOM 8024 C C . VAL B 1 384 ? -15.664 -25.922 -34.812 1 84.25 384 VAL B C 1
ATOM 8026 O O . VAL B 1 384 ? -14.562 -26.453 -34.938 1 84.25 384 VAL B O 1
ATOM 8029 N N . ARG B 1 385 ? -16.141 -25.109 -35.625 1 83.19 385 ARG B N 1
ATOM 8030 C CA . ARG B 1 385 ? -15.375 -24.766 -36.812 1 83.19 385 ARG B CA 1
ATOM 8031 C C . ARG B 1 385 ? -14.094 -24.031 -36.438 1 83.19 385 ARG B C 1
ATOM 8033 O O . ARG B 1 385 ? -13.039 -24.266 -37.031 1 83.19 385 ARG B O 1
ATOM 8040 N N . MET B 1 386 ? -14.273 -23.203 -35.531 1 82.19 386 MET B N 1
ATOM 8041 C CA . MET B 1 386 ? -13.117 -22.438 -35.094 1 82.19 386 MET B CA 1
ATOM 8042 C C . MET B 1 386 ? -12.094 -23.359 -34.406 1 82.19 386 MET B C 1
ATOM 8044 O O . MET B 1 386 ? -10.883 -23.141 -34.562 1 82.19 386 MET B O 1
ATOM 8048 N N . LEU B 1 387 ? -12.609 -24.281 -33.688 1 86.06 387 LEU B N 1
ATOM 8049 C CA . LEU B 1 387 ? -11.719 -25.234 -33.062 1 86.06 387 LEU B CA 1
ATOM 8050 C C . LEU B 1 387 ? -10.938 -26.031 -34.094 1 86.06 387 LEU B C 1
ATOM 8052 O O . LEU B 1 387 ? -9.75 -26.297 -33.906 1 86.06 387 LEU B O 1
ATOM 8056 N N . ARG B 1 388 ? -11.578 -26.406 -35.156 1 89.75 388 ARG B N 1
ATOM 8057 C CA . ARG B 1 388 ? -10.938 -27.141 -36.25 1 89.75 388 ARG B CA 1
ATOM 8058 C C . ARG B 1 388 ? -9.852 -26.312 -36.906 1 89.75 388 ARG B C 1
ATOM 8060 O O . ARG B 1 388 ? -8.766 -26.812 -37.188 1 89.75 388 ARG B O 1
ATOM 8067 N N . GLN B 1 389 ? -10.172 -25.078 -37.031 1 87.12 389 GLN B N 1
ATOM 8068 C CA . GLN B 1 389 ? -9.203 -24.172 -37.656 1 87.12 389 GLN B CA 1
ATOM 8069 C C . GLN B 1 389 ? -7.988 -23.984 -36.75 1 87.12 389 GLN B C 1
ATOM 8071 O O . GLN B 1 389 ? -6.852 -23.969 -37.219 1 87.12 389 GLN B O 1
ATOM 8076 N N . GLN B 1 390 ? -8.25 -23.812 -35.531 1 86.12 390 GLN B N 1
ATOM 8077 C CA . GLN B 1 390 ? -7.168 -23.594 -34.594 1 86.12 390 GLN B CA 1
ATOM 8078 C C . GLN B 1 390 ? -6.273 -24.828 -34.469 1 86.12 390 GLN B C 1
ATOM 8080 O O . GLN B 1 390 ? -5.051 -24.703 -34.375 1 86.12 390 GLN B O 1
ATOM 8085 N N . TYR B 1 391 ? -6.91 -25.969 -34.375 1 89.44 391 TYR B N 1
ATOM 8086 C CA . TYR B 1 391 ? -6.145 -27.219 -34.312 1 89.44 391 TYR B CA 1
ATOM 8087 C C . TYR B 1 391 ? -5.285 -27.406 -35.531 1 89.44 391 TYR B C 1
ATOM 8089 O O . TYR B 1 391 ? -4.109 -27.766 -35.438 1 89.44 391 TYR B O 1
ATOM 8097 N N . ALA B 1 392 ? -5.844 -27.109 -36.656 1 89.75 392 ALA B N 1
ATOM 8098 C CA . ALA B 1 392 ? -5.098 -27.234 -37.906 1 89.75 392 ALA B CA 1
ATOM 8099 C C . ALA B 1 392 ? -3.928 -26.266 -37.969 1 89.75 392 ALA B C 1
ATOM 8101 O O . ALA B 1 392 ? -2.83 -26.609 -38.406 1 89.75 392 ALA B O 1
ATOM 8102 N N . SER B 1 393 ? -4.203 -25.094 -37.562 1 88.69 393 SER B N 1
ATOM 8103 C CA . SER B 1 393 ? -3.154 -24.078 -37.5 1 88.69 393 SER B CA 1
ATOM 8104 C C . SER B 1 393 ? -2.053 -24.469 -36.531 1 88.69 393 SER B C 1
ATOM 8106 O O . SER B 1 393 ? -0.88 -24.156 -36.75 1 88.69 393 SER B O 1
ATOM 8108 N N . TYR B 1 394 ? -2.492 -24.969 -35.438 1 87.56 394 TYR B N 1
ATOM 8109 C CA . TYR B 1 394 ? -1.545 -25.422 -34.406 1 87.56 394 TYR B CA 1
ATOM 8110 C C . TYR B 1 394 ? -0.603 -26.484 -34.969 1 87.56 394 TYR B C 1
ATOM 8112 O O . TYR B 1 394 ? 0.604 -26.438 -34.719 1 87.56 394 TYR B O 1
ATOM 8120 N N . LEU B 1 395 ? -1.106 -27.438 -35.719 1 88.56 395 LEU B N 1
ATOM 8121 C CA . LEU B 1 395 ? -0.295 -28.516 -36.281 1 88.56 395 LEU B CA 1
ATOM 8122 C C . LEU B 1 395 ? 0.582 -27.984 -37.406 1 88.56 395 LEU B C 1
ATOM 8124 O O . LEU B 1 395 ? 1.716 -28.438 -37.594 1 88.56 395 LEU B O 1
ATOM 8128 N N . ASP B 1 396 ? 0.082 -27.031 -38.094 1 88.38 396 ASP B N 1
ATOM 8129 C CA . ASP B 1 396 ? 0.804 -26.484 -39.25 1 88.38 396 ASP B CA 1
ATOM 8130 C C . ASP B 1 396 ? 2.027 -25.688 -38.781 1 88.38 396 ASP B C 1
ATOM 8132 O O . ASP B 1 396 ? 3.025 -25.609 -39.5 1 88.38 396 ASP B O 1
ATOM 8136 N N . ALA B 1 397 ? 1.953 -25.094 -37.719 1 85.5 397 ALA B N 1
ATOM 8137 C CA . ALA B 1 397 ? 2.959 -24.141 -37.25 1 85.5 397 ALA B CA 1
ATOM 8138 C C . ALA B 1 397 ? 4.234 -24.875 -36.812 1 85.5 397 ALA B C 1
ATOM 8140 O O . ALA B 1 397 ? 5.312 -24.266 -36.781 1 85.5 397 ALA B O 1
ATOM 8141 N N . ASP B 1 398 ? 4.137 -26.188 -36.531 1 83.75 398 ASP B N 1
ATOM 8142 C CA . ASP B 1 398 ? 5.297 -26.875 -35.969 1 83.75 398 ASP B CA 1
ATOM 8143 C C . ASP B 1 398 ? 5.344 -28.344 -36.375 1 83.75 398 ASP B C 1
ATOM 8145 O O . ASP B 1 398 ? 4.414 -29.094 -36.094 1 83.75 398 ASP B O 1
ATOM 8149 N N . ILE B 1 399 ? 6.445 -28.703 -36.844 1 80.56 399 ILE B N 1
ATOM 8150 C CA . ILE B 1 399 ? 6.629 -30.062 -37.344 1 80.56 399 ILE B CA 1
ATOM 8151 C C . ILE B 1 399 ? 6.641 -31.031 -36.188 1 80.56 399 ILE B C 1
ATOM 8153 O O . ILE B 1 399 ? 6.164 -32.156 -36.312 1 80.56 399 ILE B O 1
ATOM 8157 N N . GLY B 1 400 ? 7.145 -30.625 -35.094 1 78.69 400 GLY B N 1
ATOM 8158 C CA . GLY B 1 400 ? 7.172 -31.484 -33.906 1 78.69 400 GLY B CA 1
ATOM 8159 C C . GLY B 1 400 ? 5.789 -31.875 -33.438 1 78.69 400 GLY B C 1
ATOM 8160 O O . GLY B 1 400 ? 5.582 -33 -32.969 1 78.69 400 GLY B O 1
ATOM 8161 N N . ARG B 1 401 ? 4.887 -31.047 -33.688 1 85.88 401 ARG B N 1
ATOM 8162 C CA . ARG B 1 401 ? 3.506 -31.297 -33.281 1 85.88 401 ARG B CA 1
ATOM 8163 C C . ARG B 1 401 ? 2.854 -32.344 -34.188 1 85.88 401 ARG B C 1
ATOM 8165 O O . ARG B 1 401 ? 2.061 -33.156 -33.75 1 85.88 401 ARG B O 1
ATOM 8172 N N . ARG B 1 402 ? 3.316 -32.375 -35.406 1 86.94 402 ARG B N 1
ATOM 8173 C CA . ARG B 1 402 ? 2.777 -33.312 -36.375 1 86.94 402 ARG B CA 1
ATOM 8174 C C . ARG B 1 402 ? 3.322 -34.719 -36.156 1 86.94 402 ARG B C 1
ATOM 8176 O O . ARG B 1 402 ? 2.75 -35.688 -36.625 1 86.94 402 ARG B O 1
ATOM 8183 N N . GLN B 1 403 ? 4.348 -34.656 -35.438 1 83.12 403 GLN B N 1
ATOM 8184 C CA . GLN B 1 403 ? 4.918 -35.969 -35.094 1 83.12 403 GLN B CA 1
ATOM 8185 C C . GLN B 1 403 ? 4.191 -36.594 -33.906 1 83.12 403 GLN B C 1
ATOM 8187 O O . GLN B 1 403 ? 4.32 -37.812 -33.688 1 83.12 403 GLN B O 1
ATOM 8192 N N . VAL B 1 404 ? 3.412 -35.812 -33.281 1 84.81 404 VAL B N 1
ATOM 8193 C CA . VAL B 1 404 ? 2.73 -36.312 -32.094 1 84.81 404 VAL B CA 1
ATOM 8194 C C . VAL B 1 404 ? 1.235 -36.438 -32.375 1 84.81 404 VAL B C 1
ATOM 8196 O O . VAL B 1 404 ? 0.597 -37.375 -31.906 1 84.81 404 VAL B O 1
ATOM 8199 N N . PHE B 1 405 ? 0.739 -35.5 -33.094 1 88.75 405 PHE B N 1
ATOM 8200 C CA . PHE B 1 405 ? -0.696 -35.5 -33.344 1 88.75 405 PHE B CA 1
ATOM 8201 C C . PHE B 1 405 ? -0.982 -35.656 -34.812 1 88.75 405 PHE B C 1
ATOM 8203 O O . PHE B 1 405 ? -0.192 -35.25 -35.656 1 88.75 405 PHE B O 1
ATOM 8210 N N . ASP B 1 406 ? -2.107 -36.281 -35.031 1 90 406 ASP B N 1
ATOM 8211 C CA . ASP B 1 406 ? -2.559 -36.5 -36.406 1 90 406 ASP B CA 1
ATOM 8212 C C . ASP B 1 406 ? -3.605 -35.438 -36.812 1 90 406 ASP B C 1
ATOM 8214 O O . ASP B 1 406 ? -4.211 -34.812 -35.938 1 90 406 ASP B O 1
ATOM 8218 N N . TRP B 1 407 ? -3.746 -35.281 -38.125 1 91.38 407 TRP B N 1
ATOM 8219 C CA . TRP B 1 407 ? -4.797 -34.406 -38.625 1 91.38 407 TRP B CA 1
ATOM 8220 C C . TRP B 1 407 ? -6.176 -34.969 -38.344 1 91.38 407 TRP B C 1
ATOM 8222 O O . TRP B 1 407 ? -6.305 -36.156 -38 1 91.38 407 TRP B O 1
ATOM 8232 N N . LEU B 1 408 ? -7.164 -34.125 -38.438 1 93.12 408 LEU B N 1
ATOM 8233 C CA . LEU B 1 408 ? -8.539 -34.594 -38.281 1 93.12 408 LEU B CA 1
ATOM 8234 C C . LEU B 1 408 ? -9.039 -35.25 -39.594 1 93.12 408 LEU B C 1
ATOM 8236 O O . LEU B 1 408 ? -9.023 -34.594 -40.656 1 93.12 408 LEU B O 1
ATOM 8240 N N . TYR B 1 409 ? -9.383 -36.438 -39.469 1 92.06 409 TYR B N 1
ATOM 8241 C CA . TYR B 1 409 ? -9.938 -37.188 -40.594 1 92.06 409 TYR B CA 1
ATOM 8242 C C . TYR B 1 409 ? -11.406 -37.531 -40.344 1 92.06 409 TYR B C 1
ATOM 8244 O O . TYR B 1 409 ? -11.883 -37.5 -39.219 1 92.06 409 TYR B O 1
ATOM 8252 N N . TYR B 1 410 ? -12.148 -37.719 -41.438 1 93.56 410 TYR B N 1
ATOM 8253 C CA . TYR B 1 410 ? -13.523 -38.219 -41.344 1 93.56 410 TYR B CA 1
ATOM 8254 C C . TYR B 1 410 ? -13.914 -39 -42.562 1 93.56 410 TYR B C 1
ATOM 8256 O O . TYR B 1 410 ? -13.219 -38.969 -43.594 1 93.56 410 TYR B O 1
ATOM 8264 N N . VAL B 1 411 ? -14.922 -39.781 -42.438 1 93.38 411 VAL B N 1
ATOM 8265 C CA . VAL B 1 411 ? -15.508 -40.531 -43.531 1 93.38 411 VAL B CA 1
ATOM 8266 C C . VAL B 1 411 ? -16.828 -39.906 -43.969 1 93.38 411 VAL B C 1
ATOM 8268 O O . VAL B 1 411 ? -17.781 -39.844 -43.188 1 93.38 411 VAL B O 1
ATOM 8271 N N . PRO B 1 412 ? -16.859 -39.375 -45.25 1 92.75 412 PRO B N 1
ATOM 8272 C CA . PRO B 1 412 ? -18.156 -38.875 -45.688 1 92.75 412 PRO B CA 1
ATOM 8273 C C . PRO B 1 412 ? -19.266 -39.906 -45.562 1 92.75 412 PRO B C 1
ATOM 8275 O O . PRO B 1 412 ? -19.078 -41.062 -45.938 1 92.75 412 PRO B O 1
ATOM 8278 N N . TYR B 1 413 ? -20.359 -39.531 -45.062 1 95.19 413 TYR B N 1
ATOM 8279 C CA . TYR B 1 413 ? -21.453 -40.438 -44.781 1 95.19 413 TYR B CA 1
ATOM 8280 C C . TYR B 1 413 ? -21.875 -41.188 -46.031 1 95.19 413 TYR B C 1
ATOM 8282 O O . TYR B 1 413 ? -22.156 -42.375 -46 1 95.19 413 TYR B O 1
ATOM 8290 N N . ASP B 1 414 ? -21.891 -40.5 -47.188 1 92.62 414 ASP B N 1
ATOM 8291 C CA . ASP B 1 414 ? -22.297 -41.125 -48.438 1 92.62 414 ASP B CA 1
ATOM 8292 C C . ASP B 1 414 ? -21.344 -42.25 -48.812 1 92.62 414 ASP B C 1
ATOM 8294 O O . ASP B 1 414 ? -21.781 -43.312 -49.312 1 92.62 414 ASP B O 1
ATOM 8298 N N . ASP B 1 415 ? -20.109 -42.031 -48.594 1 91.31 415 ASP B N 1
ATOM 8299 C CA . ASP B 1 415 ? -19.125 -43.062 -48.875 1 91.31 415 ASP B CA 1
ATOM 8300 C C . ASP B 1 415 ? -19.281 -44.25 -47.938 1 91.31 415 ASP B C 1
ATOM 8302 O O . ASP B 1 415 ? -19.125 -45.406 -48.344 1 91.31 415 ASP B O 1
ATOM 8306 N N . PHE B 1 416 ? -19.562 -43.969 -46.719 1 94 416 PHE B N 1
ATOM 8307 C CA . PHE B 1 416 ? -19.766 -45.031 -45.75 1 94 416 PHE B CA 1
ATOM 8308 C C . PHE B 1 416 ? -20.984 -45.875 -46.094 1 94 416 PHE B C 1
ATOM 8310 O O . PHE B 1 416 ? -20.922 -47.094 -46.031 1 94 416 PHE B O 1
ATOM 8317 N N . ARG B 1 417 ? -22.031 -45.219 -46.406 1 93.12 417 ARG B N 1
ATOM 8318 C CA . ARG B 1 417 ? -23.281 -45.906 -46.781 1 93.12 417 ARG B CA 1
ATOM 8319 C C . ARG B 1 417 ? -23.078 -46.812 -47.969 1 93.12 417 ARG B C 1
ATOM 8321 O O . ARG B 1 417 ? -23.594 -47.938 -48.031 1 93.12 417 ARG B O 1
ATOM 8328 N N . THR B 1 418 ? -22.25 -46.344 -48.875 1 91.56 418 THR B N 1
ATOM 8329 C CA . THR B 1 418 ? -22.031 -47.094 -50.125 1 91.56 418 THR B CA 1
ATOM 8330 C C . THR B 1 418 ? -21.078 -48.25 -49.906 1 91.56 418 THR B C 1
ATOM 8332 O O . THR B 1 418 ? -21.125 -49.25 -50.656 1 91.56 418 THR B O 1
ATOM 8335 N N . LEU B 1 419 ? -20.312 -48.188 -48.938 1 89.94 419 LEU B N 1
ATOM 8336 C CA . LEU B 1 419 ? -19.328 -49.25 -48.656 1 89.94 419 LEU B CA 1
ATOM 8337 C C . LEU B 1 419 ? -20.031 -50.562 -48.312 1 89.94 419 LEU B C 1
ATOM 8339 O O . LEU B 1 419 ? -19.562 -51.625 -48.719 1 89.94 419 LEU B O 1
ATOM 8343 N N . GLY B 1 420 ? -21.094 -50.5 -47.562 1 90.44 420 GLY B N 1
ATOM 8344 C CA . GLY B 1 420 ? -21.922 -51.688 -47.281 1 90.44 420 GLY B CA 1
ATOM 8345 C C . GLY B 1 420 ? -21.438 -52.469 -46.094 1 90.44 420 GLY B C 1
ATOM 8346 O O . GLY B 1 420 ? -22.094 -53.438 -45.688 1 90.44 420 GLY B O 1
ATOM 8347 N N . HIS B 1 421 ? -20.281 -52.219 -45.594 1 92.06 421 HIS B N 1
ATOM 8348 C CA . HIS B 1 421 ? -19.719 -52.875 -44.406 1 92.06 421 HIS B CA 1
ATOM 8349 C C . HIS B 1 421 ? -18.781 -51.938 -43.656 1 92.06 421 HIS B C 1
ATOM 8351 O O . HIS B 1 421 ? -18.453 -50.844 -44.156 1 92.06 421 HIS B O 1
ATOM 8357 N N . MET B 1 422 ? -18.438 -52.344 -42.469 1 92.56 422 MET B N 1
ATOM 8358 C CA . MET B 1 422 ? -17.469 -51.562 -41.719 1 92.56 422 MET B CA 1
ATOM 8359 C C . MET B 1 422 ? -16.141 -51.5 -42.469 1 92.56 422 MET B C 1
ATOM 8361 O O . MET B 1 422 ? -15.688 -52.5 -43.031 1 92.56 422 MET B O 1
ATOM 8365 N N . PRO B 1 423 ? -15.555 -50.312 -42.438 1 89.5 423 PRO B N 1
ATOM 8366 C CA . PRO B 1 423 ? -14.258 -50.219 -43.094 1 89.5 423 PRO B CA 1
ATOM 8367 C C . PRO B 1 423 ? -13.242 -51.219 -42.562 1 89.5 423 PRO B C 1
ATOM 8369 O O . PRO B 1 423 ? -13.219 -51.5 -41.375 1 89.5 423 PRO B O 1
ATOM 8372 N N . GLN B 1 424 ? -12.406 -51.75 -43.469 1 83.69 424 GLN B N 1
ATOM 8373 C CA . GLN B 1 424 ? -11.305 -52.625 -43.094 1 83.69 424 GLN B CA 1
ATOM 8374 C C . GLN B 1 424 ? -9.969 -51.906 -43.125 1 83.69 424 GLN B C 1
ATOM 8376 O O . GLN B 1 424 ? -9.812 -50.906 -43.844 1 83.69 424 GLN B O 1
ATOM 8381 N N . PRO B 1 425 ? -9.078 -52.344 -42.188 1 77.38 425 PRO B N 1
ATOM 8382 C CA . PRO B 1 425 ? -7.789 -51.656 -42.094 1 77.38 425 PRO B CA 1
ATOM 8383 C C . PRO B 1 425 ? -7.125 -51.469 -43.469 1 77.38 425 PRO B C 1
ATOM 8385 O O . PRO B 1 425 ? -6.52 -50.438 -43.719 1 77.38 425 PRO B O 1
ATOM 8388 N N . ALA B 1 426 ? -7.145 -52.562 -44.25 1 64.81 426 ALA B N 1
ATOM 8389 C CA . ALA B 1 426 ? -6.492 -52.5 -45.531 1 64.81 426 ALA B CA 1
ATOM 8390 C C . ALA B 1 426 ? -7.223 -51.562 -46.469 1 64.81 426 ALA B C 1
ATOM 8392 O O . ALA B 1 426 ? -6.652 -51.094 -47.469 1 64.81 426 ALA B O 1
ATOM 8393 N N . GLU B 1 427 ? -8.469 -51.375 -46.25 1 62.09 427 GLU B N 1
ATOM 8394 C CA . GLU B 1 427 ? -9.305 -50.562 -47.125 1 62.09 427 GLU B CA 1
ATOM 8395 C C . GLU B 1 427 ? -9.039 -49.062 -46.906 1 62.09 427 GLU B C 1
ATOM 8397 O O . GLU B 1 427 ? -9.516 -48.219 -47.656 1 62.09 427 GLU B O 1
ATOM 8402 N N . ARG B 1 428 ? -8.344 -48.719 -45.688 1 58.84 428 ARG B N 1
ATOM 8403 C CA . ARG B 1 428 ? -7.965 -47.312 -45.531 1 58.84 428 ARG B CA 1
ATOM 8404 C C . ARG B 1 428 ? -7.137 -46.844 -46.719 1 58.84 428 ARG B C 1
ATOM 8406 O O . ARG B 1 428 ? -7.262 -45.688 -47.125 1 58.84 428 ARG B O 1
ATOM 8413 N N . SER B 1 429 ? -5.875 -47.812 -46.938 1 51.28 429 SER B N 1
ATOM 8414 C CA . SER B 1 429 ? -4.895 -47.531 -47.969 1 51.28 429 SER B CA 1
ATOM 8415 C C . SER B 1 429 ? -5.387 -47.969 -49.344 1 51.28 429 SER B C 1
ATOM 8417 O O . SER B 1 429 ? -4.629 -47.969 -50.312 1 51.28 429 SER B O 1
ATOM 8419 N N . VAL B 1 430 ? -6.27 -48.812 -49.438 1 42.12 430 VAL B N 1
ATOM 8420 C CA . VAL B 1 430 ? -6.406 -49.406 -50.75 1 42.12 430 VAL B CA 1
ATOM 8421 C C . VAL B 1 430 ? -6.012 -48.406 -51.844 1 42.12 430 VAL B C 1
ATOM 8423 O O . VAL B 1 430 ? -5.844 -47.219 -51.562 1 42.12 430 VAL B O 1
ATOM 8426 N N . ASP B 1 431 ? -6.621 -48.531 -53.25 1 38.44 431 ASP B N 1
ATOM 8427 C CA . ASP B 1 431 ? -6.066 -47.875 -54.438 1 38.44 431 ASP B CA 1
ATOM 8428 C C . ASP B 1 431 ? -5.84 -46.406 -54.219 1 38.44 431 ASP B C 1
ATOM 8430 O O . ASP B 1 431 ? -6.59 -45.75 -53.469 1 38.44 431 ASP B O 1
ATOM 8434 N N . SER B 1 432 ? -4.609 -45.812 -54.438 1 40.53 432 SER B N 1
ATOM 8435 C CA . SER B 1 432 ? -4.016 -44.469 -54.5 1 40.53 432 SER B CA 1
ATOM 8436 C C . SER B 1 432 ? -5.094 -43.406 -54.531 1 40.53 432 SER B C 1
ATOM 8438 O O . SER B 1 432 ? -4.809 -42.219 -54.25 1 40.53 432 SER B O 1
ATOM 8440 N N . SER B 1 433 ? -6.086 -43.406 -55.344 1 43.81 433 SER B N 1
ATOM 8441 C CA . SER B 1 433 ? -6.926 -42.281 -55.719 1 43.81 433 SER B CA 1
ATOM 8442 C C . SER B 1 433 ? -7.957 -41.969 -54.656 1 43.81 433 SER B C 1
ATOM 8444 O O . SER B 1 433 ? -8.555 -40.875 -54.656 1 43.81 433 SER B O 1
ATOM 8446 N N . ARG B 1 434 ? -8.836 -42.938 -53.969 1 51.44 434 ARG B N 1
ATOM 8447 C CA . ARG B 1 434 ? -9.898 -42.438 -53.125 1 51.44 434 ARG B CA 1
ATOM 8448 C C . ARG B 1 434 ? -9.742 -42.906 -51.688 1 51.44 434 ARG B C 1
ATOM 8450 O O . ARG B 1 434 ? -10.078 -44.062 -51.375 1 51.44 434 ARG B O 1
ATOM 8457 N N . ARG B 1 435 ? -8.953 -42.406 -50.719 1 63.53 435 ARG B N 1
ATOM 8458 C CA . ARG B 1 435 ? -8.945 -42.625 -49.281 1 63.53 435 ARG B CA 1
ATOM 8459 C C . ARG B 1 435 ? -10.344 -42.469 -48.688 1 63.53 435 ARG B C 1
ATOM 8461 O O . ARG B 1 435 ? -11.07 -41.562 -49.062 1 63.53 435 ARG B O 1
ATOM 8468 N N . LEU B 1 436 ? -10.836 -43.719 -47.906 1 77.44 436 LEU B N 1
ATOM 8469 C CA . LEU B 1 436 ? -12.156 -43.594 -47.281 1 77.44 436 LEU B CA 1
ATOM 8470 C C . LEU B 1 436 ? -12.227 -42.406 -46.344 1 77.44 436 LEU B C 1
ATOM 8472 O O . LEU B 1 436 ? -13.156 -41.594 -46.438 1 77.44 436 LEU B O 1
ATOM 8476 N N . ALA B 1 437 ? -11.133 -42.375 -45.5 1 86.62 437 ALA B N 1
ATOM 8477 C CA . ALA B 1 437 ? -11.117 -41.219 -44.625 1 86.62 437 ALA B CA 1
ATOM 8478 C C . ALA B 1 437 ? -10.469 -40 -45.281 1 86.62 437 ALA B C 1
ATOM 8480 O O . ALA B 1 437 ? -9.438 -40.156 -45.938 1 86.62 437 ALA B O 1
ATOM 8481 N N . THR B 1 438 ? -11.094 -38.906 -45.25 1 86.81 438 THR B N 1
ATOM 8482 C CA . THR B 1 438 ? -10.648 -37.625 -45.844 1 86.81 438 THR B CA 1
ATOM 8483 C C . THR B 1 438 ? -10.203 -36.656 -44.75 1 86.81 438 THR B C 1
ATOM 8485 O O . THR B 1 438 ? -10.836 -36.562 -43.688 1 86.81 438 THR B O 1
ATOM 8488 N N . ARG B 1 439 ? -9.094 -36.031 -45 1 89 439 ARG B N 1
ATOM 8489 C CA . ARG B 1 439 ? -8.617 -35 -44.062 1 89 439 ARG B CA 1
ATOM 8490 C C . ARG B 1 439 ? -9.539 -33.781 -44.094 1 89 439 ARG B C 1
ATOM 8492 O O . ARG B 1 439 ? -9.984 -33.344 -45.156 1 89 439 ARG B O 1
ATOM 8499 N N . MET B 1 440 ? -9.828 -33.344 -42.906 1 89.19 440 MET B N 1
ATOM 8500 C CA . MET B 1 440 ? -10.664 -32.156 -42.781 1 89.19 440 MET B CA 1
ATOM 8501 C C . MET B 1 440 ? -9.953 -30.922 -43.375 1 89.19 440 MET B C 1
ATOM 8503 O O . MET B 1 440 ? -8.812 -30.641 -43 1 89.19 440 MET B O 1
ATOM 8507 N N . ASP B 1 441 ? -10.492 -30.219 -44.281 1 79.06 441 ASP B N 1
ATOM 8508 C CA . ASP B 1 441 ? -9.945 -29.016 -44.906 1 79.06 441 ASP B CA 1
ATOM 8509 C C . ASP B 1 441 ? -10.492 -27.766 -44.219 1 79.06 441 ASP B C 1
ATOM 8511 O O . ASP B 1 441 ? -11.68 -27.469 -44.312 1 79.06 441 ASP B O 1
ATOM 8515 N N . THR B 1 442 ? -9.672 -27.031 -43.469 1 76.44 442 THR B N 1
ATOM 8516 C CA . THR B 1 442 ? -10.117 -25.844 -42.75 1 76.44 442 THR B CA 1
ATOM 8517 C C . THR B 1 442 ? -9.766 -24.578 -43.5 1 76.44 442 THR B C 1
ATOM 8519 O O . THR B 1 442 ? -10.023 -23.453 -43.031 1 76.44 442 THR B O 1
ATOM 8522 N N . SER B 1 443 ? -9.008 -24.438 -44.594 1 62.44 443 SER B N 1
ATOM 8523 C CA . SER B 1 443 ? -8.562 -23.266 -45.344 1 62.44 443 SER B CA 1
ATOM 8524 C C . SER B 1 443 ? -9.742 -22.516 -45.969 1 62.44 443 SER B C 1
ATOM 8526 O O . SER B 1 443 ? -9.641 -21.328 -46.281 1 62.44 443 SER B O 1
ATOM 8528 N N . ARG B 1 444 ? -10.758 -23.062 -46.219 1 52.09 444 ARG B N 1
ATOM 8529 C CA . ARG B 1 444 ? -11.82 -22.391 -46.969 1 52.09 444 ARG B CA 1
ATOM 8530 C C . ARG B 1 444 ? -12.523 -21.359 -46.094 1 52.09 444 ARG B C 1
ATOM 8532 O O . ARG B 1 444 ? -13.594 -20.859 -46.438 1 52.09 444 ARG B O 1
ATOM 8539 N N . ALA B 1 445 ? -12.219 -20.984 -45.031 1 46.88 445 ALA B N 1
ATOM 8540 C CA . ALA B 1 445 ? -12.945 -20.047 -44.188 1 46.88 445 ALA B CA 1
ATOM 8541 C C . ALA B 1 445 ? -13 -18.656 -44.812 1 46.88 445 ALA B C 1
ATOM 8543 O O . ALA B 1 445 ? -13.625 -17.75 -44.25 1 46.88 445 ALA B O 1
ATOM 8544 N N . GLY B 1 446 ? -12 -18.188 -45.438 1 42.62 446 GLY B N 1
ATOM 8545 C CA . GLY B 1 446 ? -12.109 -16.797 -45.844 1 42.62 446 GLY B CA 1
ATOM 8546 C C . GLY B 1 446 ? -13.383 -16.484 -46.625 1 42.62 446 GLY B C 1
ATOM 8547 O O . GLY B 1 446 ? -13.688 -15.32 -46.875 1 42.62 446 GLY B O 1
ATOM 8548 N N . GLY B 1 447 ? -13.773 -17.141 -47.75 1 39.09 447 GLY B N 1
ATOM 8549 C CA . GLY B 1 447 ? -14.844 -16.672 -48.594 1 39.09 447 GLY B CA 1
ATOM 8550 C C . GLY B 1 447 ? -16.219 -16.812 -48 1 39.09 447 GLY B C 1
ATOM 8551 O O . GLY B 1 447 ? -16.375 -17.453 -46.938 1 39.09 447 GLY B O 1
ATOM 8552 N N . THR B 1 448 ? -17.328 -15.961 -48.438 1 39.53 448 THR B N 1
ATOM 8553 C CA . THR B 1 448 ? -18.766 -15.898 -48.25 1 39.53 448 THR B CA 1
ATOM 8554 C C . THR B 1 448 ? -19.359 -17.297 -48.125 1 39.53 448 THR B C 1
ATOM 8556 O O . THR B 1 448 ? -20.547 -17.5 -48.344 1 39.53 448 THR B O 1
ATOM 8559 N N . SER B 1 449 ? -18.672 -18.312 -48.25 1 38.06 449 SER B N 1
ATOM 8560 C CA . SER B 1 449 ? -19.469 -19.516 -48.469 1 38.06 449 SER B CA 1
ATOM 8561 C C . SER B 1 449 ? -20.391 -19.797 -47.281 1 38.06 449 SER B C 1
ATOM 8563 O O . SER B 1 449 ? -20.062 -19.484 -46.156 1 38.06 449 SER B O 1
ATOM 8565 N N . SER B 1 450 ? -21.719 -20.094 -47.562 1 41.28 450 SER B N 1
ATOM 8566 C CA . SER B 1 450 ? -22.938 -20.422 -46.844 1 41.28 450 SER B CA 1
ATOM 8567 C C . SER B 1 450 ? -22.656 -21.375 -45.688 1 41.28 450 SER B C 1
ATOM 8569 O O . SER B 1 450 ? -21.828 -22.297 -45.812 1 41.28 450 SER B O 1
ATOM 8571 N N . ALA B 1 451 ? -23 -21.125 -44.531 1 45.72 451 ALA B N 1
ATOM 8572 C CA . ALA B 1 451 ? -23.25 -21.953 -43.344 1 45.72 451 ALA B CA 1
ATOM 8573 C C . ALA B 1 451 ? -23.484 -23.422 -43.75 1 45.72 451 ALA B C 1
ATOM 8575 O O . ALA B 1 451 ? -23.203 -24.328 -42.969 1 45.72 451 ALA B O 1
ATOM 8576 N N . ASP B 1 452 ? -24.078 -23.547 -44.906 1 44.44 452 ASP B N 1
ATOM 8577 C CA . ASP B 1 452 ? -24.625 -24.797 -45.406 1 44.44 452 ASP B CA 1
ATOM 8578 C C . ASP B 1 452 ? -23.516 -25.781 -45.75 1 44.44 452 ASP B C 1
ATOM 8580 O O . ASP B 1 452 ? -23.781 -26.953 -46.031 1 44.44 452 ASP B O 1
ATOM 8584 N N . GLU B 1 453 ? -22.219 -25.312 -45.969 1 53.44 453 GLU B N 1
ATOM 8585 C CA . GLU B 1 453 ? -21.219 -26.219 -46.531 1 53.44 453 GLU B CA 1
ATOM 8586 C C . GLU B 1 453 ? -20.297 -26.766 -45.438 1 53.44 453 GLU B C 1
ATOM 8588 O O . GLU B 1 453 ? -19.344 -27.484 -45.75 1 53.44 453 GLU B O 1
ATOM 8593 N N . ASP B 1 454 ? -20.609 -26.609 -44.219 1 73.94 454 ASP B N 1
ATOM 8594 C CA . ASP B 1 454 ? -19.734 -27.141 -43.188 1 73.94 454 ASP B CA 1
ATOM 8595 C C . ASP B 1 454 ? -20.125 -28.578 -42.812 1 73.94 454 ASP B C 1
ATOM 8597 O O . ASP B 1 454 ? -21.297 -28.922 -42.781 1 73.94 454 ASP B O 1
ATOM 8601 N N . ILE B 1 455 ? -19.078 -29.406 -42.781 1 86.88 455 ILE B N 1
ATOM 8602 C CA . ILE B 1 455 ? -19.266 -30.812 -42.469 1 86.88 455 ILE B CA 1
ATOM 8603 C C . ILE B 1 455 ? -19.703 -30.969 -41.031 1 86.88 455 ILE B C 1
ATOM 8605 O O . ILE B 1 455 ? -19.109 -30.375 -40.125 1 86.88 455 ILE B O 1
ATOM 8609 N N . PHE B 1 456 ? -20.938 -31.531 -40.875 1 93.5 456 PHE B N 1
ATOM 8610 C CA . PHE B 1 456 ? -21.391 -31.938 -39.562 1 93.5 456 PHE B CA 1
ATOM 8611 C C . PHE B 1 456 ? -20.766 -33.281 -39.156 1 93.5 456 PHE B C 1
ATOM 8613 O O . PHE B 1 456 ? -21.109 -34.312 -39.75 1 93.5 456 PHE B O 1
ATOM 8620 N N . LEU B 1 457 ? -19.891 -33.281 -38.219 1 95.12 457 LEU B N 1
ATOM 8621 C CA . LEU B 1 457 ? -19.078 -34.469 -37.906 1 95.12 457 LEU B CA 1
ATOM 8622 C C . LEU B 1 457 ? -19.656 -35.219 -36.75 1 95.12 457 LEU B C 1
ATOM 8624 O O . LEU B 1 457 ? -19.906 -34.656 -35.688 1 95.12 457 LEU B O 1
ATOM 8628 N N . VAL B 1 458 ? -19.844 -36.531 -36.906 1 97.19 458 VAL B N 1
ATOM 8629 C CA . VAL B 1 458 ? -20.359 -37.438 -35.906 1 97.19 458 VAL B CA 1
ATOM 8630 C C . VAL B 1 458 ? -19.219 -38.344 -35.375 1 97.19 458 VAL B C 1
ATOM 8632 O O . VAL B 1 458 ? -18.625 -39.062 -36.156 1 97.19 458 VAL B O 1
ATOM 8635 N N . PHE B 1 459 ? -18.922 -38.281 -34.125 1 97.62 459 PHE B N 1
ATOM 8636 C CA . PHE B 1 459 ? -17.969 -39.156 -33.5 1 97.62 459 PHE B CA 1
ATOM 8637 C C . PHE B 1 459 ? -18.672 -40.438 -33.031 1 97.62 459 PHE B C 1
ATOM 8639 O O . PHE B 1 459 ? -19.547 -40.406 -32.156 1 97.62 459 PHE B O 1
ATOM 8646 N N . PHE B 1 460 ? -18.281 -41.562 -33.5 1 97.44 460 PHE B N 1
ATOM 8647 C CA . PHE B 1 460 ? -18.891 -42.781 -33.062 1 97.44 460 PHE B CA 1
ATOM 8648 C C . PHE B 1 460 ? -18.047 -43.469 -31.984 1 97.44 460 PHE B C 1
ATOM 8650 O O . PHE B 1 460 ? -16.875 -43.75 -32.219 1 97.44 460 PHE B O 1
ATOM 8657 N N . SER B 1 461 ? -18.578 -43.656 -30.891 1 96.19 461 SER B N 1
ATOM 8658 C CA . SER B 1 461 ? -17.984 -44.438 -29.828 1 96.19 461 SER B CA 1
ATOM 8659 C C . SER B 1 461 ? -18.656 -45.812 -29.734 1 96.19 461 SER B C 1
ATOM 8661 O O . SER B 1 461 ? -19.875 -45.906 -29.531 1 96.19 461 SER B O 1
ATOM 8663 N N . TYR B 1 462 ? -17.875 -46.875 -29.891 1 95.19 462 TYR B N 1
ATOM 8664 C CA . TYR B 1 462 ? -18.453 -48.219 -29.969 1 95.19 462 TYR B CA 1
ATOM 8665 C C . TYR B 1 462 ? -17.438 -49.25 -29.562 1 95.19 462 TYR B C 1
ATOM 8667 O O . TYR B 1 462 ? -16.234 -49 -29.531 1 95.19 462 TYR B O 1
ATOM 8675 N N . ARG B 1 463 ? -17.953 -50.406 -29.234 1 93.06 463 ARG B N 1
ATOM 8676 C CA . ARG B 1 463 ? -17.094 -51.531 -28.922 1 93.06 463 ARG B CA 1
ATOM 8677 C C . ARG B 1 463 ? -16.734 -52.312 -30.188 1 93.06 463 ARG B C 1
ATOM 8679 O O . ARG B 1 463 ? -17.531 -52.375 -31.141 1 93.06 463 ARG B O 1
ATOM 8686 N N . TRP B 1 464 ? -15.531 -52.844 -30.109 1 90.69 464 TRP B N 1
ATOM 8687 C CA . TRP B 1 464 ? -15.172 -53.812 -31.141 1 90.69 464 TRP B CA 1
ATOM 8688 C C . TRP B 1 464 ? -15.75 -55.188 -30.812 1 90.69 464 TRP B C 1
ATOM 8690 O O . TRP B 1 464 ? -15.312 -55.812 -29.844 1 90.69 464 TRP B O 1
ATOM 8700 N N . ILE B 1 465 ? -16.641 -55.688 -31.562 1 89.88 465 ILE B N 1
ATOM 8701 C CA . ILE B 1 465 ? -17.375 -56.906 -31.156 1 89.88 465 ILE B CA 1
ATOM 8702 C C . ILE B 1 465 ? -16.922 -58.094 -32 1 89.88 465 ILE B C 1
ATOM 8704 O O . ILE B 1 465 ? -17.344 -59.219 -31.781 1 89.88 465 ILE B O 1
ATOM 8708 N N . GLY B 1 466 ? -16.094 -57.781 -33 1 86.5 466 GLY B N 1
ATOM 8709 C CA . GLY B 1 466 ? -15.5 -58.875 -33.781 1 86.5 466 GLY B CA 1
ATOM 8710 C C . GLY B 1 466 ? -14.18 -59.344 -33.219 1 86.5 466 GLY B C 1
ATOM 8711 O O . GLY B 1 466 ? -13.688 -58.812 -32.219 1 86.5 466 GLY B O 1
ATOM 8712 N N . HIS B 1 467 ? -13.664 -60.438 -33.75 1 85.12 467 HIS B N 1
ATOM 8713 C CA . HIS B 1 467 ? -12.336 -60.906 -33.375 1 85.12 467 HIS B CA 1
ATOM 8714 C C . HIS B 1 467 ? -11.258 -59.938 -33.906 1 85.12 467 HIS B C 1
ATOM 8716 O O . HIS B 1 467 ? -10.766 -60.094 -35.031 1 85.12 467 HIS B O 1
ATOM 8722 N N . ASN B 1 468 ? -10.883 -59 -33.188 1 81.81 468 ASN B N 1
ATOM 8723 C CA . ASN B 1 468 ? -9.914 -57.969 -33.5 1 81.81 468 ASN B CA 1
ATOM 8724 C C . ASN B 1 468 ? -10.391 -57.062 -34.625 1 81.81 468 ASN B C 1
ATOM 8726 O O . ASN B 1 468 ? -9.586 -56.562 -35.406 1 81.81 468 ASN B O 1
ATOM 8730 N N . MET B 1 469 ? -11.719 -57.094 -34.75 1 87.69 469 MET B N 1
ATOM 8731 C CA . MET B 1 469 ? -12.375 -56.25 -35.75 1 87.69 469 MET B CA 1
ATOM 8732 C C . MET B 1 469 ? -13.539 -55.5 -35.125 1 87.69 469 MET B C 1
ATOM 8734 O O . MET B 1 469 ? -14.148 -55.938 -34.156 1 87.69 469 MET B O 1
ATOM 8738 N N . PRO B 1 470 ? -13.836 -54.344 -35.656 1 90.19 470 PRO B N 1
ATOM 8739 C CA . PRO B 1 470 ? -14.875 -53.5 -35.062 1 90.19 470 PRO B CA 1
ATOM 8740 C C . PRO B 1 470 ? -16.266 -54.094 -35.188 1 90.19 470 PRO B C 1
ATOM 8742 O O . PRO B 1 470 ? -17.156 -53.75 -34.406 1 90.19 470 PRO B O 1
ATOM 8745 N N . ASP B 1 471 ? -16.391 -54.969 -36.156 1 92.44 471 ASP B N 1
ATOM 8746 C CA . ASP B 1 471 ? -17.734 -55.5 -36.406 1 92.44 471 ASP B CA 1
ATOM 8747 C C . ASP B 1 471 ? -17.719 -57.031 -36.469 1 92.44 471 ASP B C 1
ATOM 8749 O O . ASP B 1 471 ? -16.672 -57.656 -36.594 1 92.44 471 ASP B O 1
ATOM 8753 N N . ASP B 1 472 ? -18.891 -57.625 -36.25 1 89.56 472 ASP B N 1
ATOM 8754 C CA . ASP B 1 472 ? -19.016 -59.062 -36.375 1 89.56 472 ASP B CA 1
ATOM 8755 C C . ASP B 1 472 ? -19.406 -59.469 -37.781 1 89.56 472 ASP B C 1
ATOM 8757 O O . ASP B 1 472 ? -19.469 -58.625 -38.688 1 89.56 472 ASP B O 1
ATOM 8761 N N . GLY B 1 473 ? -19.453 -60.688 -38.031 1 87.25 473 GLY B N 1
ATOM 8762 C CA . GLY B 1 473 ? -19.75 -61.219 -39.375 1 87.25 473 GLY B CA 1
ATOM 8763 C C . GLY B 1 473 ? -21.125 -60.812 -39.875 1 87.25 473 GLY B C 1
ATOM 8764 O O . GLY B 1 473 ? -21.359 -60.781 -41.094 1 87.25 473 GLY B O 1
ATOM 8765 N N . ALA B 1 474 ? -22.109 -60.344 -39.031 1 88.12 474 ALA B N 1
ATOM 8766 C CA . ALA B 1 474 ? -23.469 -59.969 -39.406 1 88.12 474 ALA B CA 1
ATOM 8767 C C . ALA B 1 474 ? -23.562 -58.469 -39.688 1 88.12 474 ALA B C 1
ATOM 8769 O O . ALA B 1 474 ? -24.656 -57.969 -39.938 1 88.12 474 ALA B O 1
ATOM 8770 N N . ASN B 1 475 ? -22.469 -57.781 -39.688 1 92.38 475 ASN B N 1
ATOM 8771 C CA . ASN B 1 475 ? -22.438 -56.344 -39.906 1 92.38 475 ASN B CA 1
ATOM 8772 C C . ASN B 1 475 ? -23.344 -55.594 -38.906 1 92.38 475 ASN B C 1
ATOM 8774 O O . ASN B 1 475 ? -24.109 -54.719 -39.312 1 92.38 475 ASN B O 1
ATOM 8778 N N . THR B 1 476 ? -23.312 -56.062 -37.719 1 91.94 476 THR B N 1
ATOM 8779 C CA . THR B 1 476 ? -24.203 -55.5 -36.719 1 91.94 476 THR B CA 1
ATOM 8780 C C . THR B 1 476 ? -23.891 -54.031 -36.438 1 91.94 476 THR B C 1
ATOM 8782 O O . THR B 1 476 ? -24.781 -53.188 -36.5 1 91.94 476 THR B O 1
ATOM 8785 N N . GLN B 1 477 ? -22.625 -53.75 -36.156 1 94.56 477 GLN B N 1
ATOM 8786 C CA . GLN B 1 477 ? -22.234 -52.375 -35.844 1 94.56 477 GLN B CA 1
ATOM 8787 C C . GLN B 1 477 ? -22.484 -51.469 -37.031 1 94.56 477 GLN B C 1
ATOM 8789 O O . GLN B 1 477 ? -22.938 -50.312 -36.875 1 94.56 477 GLN B O 1
ATOM 8794 N N . TYR B 1 478 ? -22.109 -51.938 -38.219 1 95.12 478 TYR B N 1
ATOM 8795 C CA . TYR B 1 478 ? -22.344 -51.188 -39.438 1 95.12 478 TYR B CA 1
ATOM 8796 C C . TYR B 1 478 ? -23.812 -50.781 -39.562 1 95.12 478 TYR B C 1
ATOM 8798 O O . TYR B 1 478 ? -24.125 -49.625 -39.844 1 95.12 478 TYR B O 1
ATOM 8806 N N . SER B 1 479 ? -24.672 -51.75 -39.406 1 94.81 479 SER B N 1
ATOM 8807 C CA . SER B 1 479 ? -26.109 -51.531 -39.531 1 94.81 479 SER B CA 1
ATOM 8808 C C . SER B 1 479 ? -26.609 -50.562 -38.438 1 94.81 479 SER B C 1
ATOM 8810 O O . SER B 1 479 ? -27.469 -49.719 -38.719 1 94.81 479 SER B O 1
ATOM 8812 N N . ARG B 1 480 ? -26.094 -50.688 -37.281 1 95.06 480 ARG B N 1
ATOM 8813 C CA . ARG B 1 480 ? -26.484 -49.812 -36.188 1 95.06 480 ARG B CA 1
ATOM 8814 C C . ARG B 1 480 ? -26.078 -48.375 -36.469 1 95.06 480 ARG B C 1
ATOM 8816 O O . ARG B 1 480 ? -26.828 -47.438 -36.188 1 95.06 480 ARG B O 1
ATOM 8823 N N . MET B 1 481 ? -24.875 -48.188 -37 1 96.69 481 MET B N 1
ATOM 8824 C CA . MET B 1 481 ? -24.375 -46.844 -37.312 1 96.69 481 MET B CA 1
ATOM 8825 C C . MET B 1 481 ? -25.234 -46.188 -38.406 1 96.69 481 MET B C 1
ATOM 8827 O O . MET B 1 481 ? -25.547 -45 -38.281 1 96.69 481 MET B O 1
ATOM 8831 N N . LEU B 1 482 ? -25.578 -46.969 -39.375 1 95.62 482 LEU B N 1
ATOM 8832 C CA . LEU B 1 482 ? -26.438 -46.406 -40.438 1 95.62 482 LEU B CA 1
ATOM 8833 C C . LEU B 1 482 ? -27.781 -45.969 -39.844 1 95.62 482 LEU B C 1
ATOM 8835 O O . LEU B 1 482 ? -28.266 -44.875 -40.156 1 95.62 482 LEU B O 1
ATOM 8839 N N . ASN B 1 483 ? -28.281 -46.875 -39.094 1 95.62 483 ASN B N 1
ATOM 8840 C CA . ASN B 1 483 ? -29.562 -46.594 -38.469 1 95.62 483 ASN B CA 1
ATOM 8841 C C . ASN B 1 483 ? -29.5 -45.312 -37.594 1 95.62 483 ASN B C 1
ATOM 8843 O O . ASN B 1 483 ? -30.391 -44.5 -37.656 1 95.62 483 ASN B O 1
ATOM 8847 N N . ALA B 1 484 ? -28.5 -45.219 -36.844 1 96.5 484 ALA B N 1
ATOM 8848 C CA . ALA B 1 484 ? -28.312 -44.094 -35.906 1 96.5 484 ALA B CA 1
ATOM 8849 C C . ALA B 1 484 ? -28.156 -42.781 -36.688 1 96.5 484 ALA B C 1
ATOM 8851 O O . ALA B 1 484 ? -28.734 -41.75 -36.312 1 96.5 484 ALA B O 1
ATOM 8852 N N . VAL B 1 485 ? -27.281 -42.781 -37.75 1 96.75 485 VAL B N 1
ATOM 8853 C CA . VAL B 1 485 ? -27.016 -41.562 -38.5 1 96.75 485 VAL B CA 1
ATOM 8854 C C . VAL B 1 485 ? -28.281 -41.125 -39.219 1 96.75 485 VAL B C 1
ATOM 8856 O O . VAL B 1 485 ? -28.594 -39.906 -39.281 1 96.75 485 VAL B O 1
ATOM 8859 N N . GLU B 1 486 ? -29 -42 -39.781 1 95.44 486 GLU B N 1
ATOM 8860 C CA . GLU B 1 486 ? -30.25 -41.656 -40.469 1 95.44 486 GLU B CA 1
ATOM 8861 C C . GLU B 1 486 ? -31.266 -41.062 -39.5 1 95.44 486 GLU B C 1
ATOM 8863 O O . GLU B 1 486 ? -31.953 -40.094 -39.844 1 95.44 486 GLU B O 1
ATOM 8868 N N . ALA B 1 487 ? -31.312 -41.688 -38.375 1 95.5 487 ALA B N 1
ATOM 8869 C CA . ALA B 1 487 ? -32.188 -41.125 -37.344 1 95.5 487 ALA B CA 1
ATOM 8870 C C . ALA B 1 487 ? -31.781 -39.719 -36.969 1 95.5 487 ALA B C 1
ATOM 8872 O O . ALA B 1 487 ? -32.625 -38.844 -36.75 1 95.5 487 ALA B O 1
ATOM 8873 N N . LEU B 1 488 ? -30.5 -39.531 -36.812 1 96.19 488 LEU B N 1
ATOM 8874 C CA . LEU B 1 488 ? -29.969 -38.219 -36.438 1 96.19 488 LEU B CA 1
ATOM 8875 C C . LEU B 1 488 ? -30.281 -37.188 -37.531 1 96.19 488 LEU B C 1
ATOM 8877 O O . LEU B 1 488 ? -30.672 -36.062 -37.25 1 96.19 488 LEU B O 1
ATOM 8881 N N . ILE B 1 489 ? -30.016 -37.531 -38.781 1 94.94 489 ILE B N 1
ATOM 8882 C CA . ILE B 1 489 ? -30.281 -36.656 -39.906 1 94.94 489 ILE B CA 1
ATOM 8883 C C . ILE B 1 489 ? -31.75 -36.219 -39.906 1 94.94 489 ILE B C 1
ATOM 8885 O O . ILE B 1 489 ? -32.062 -35.062 -40.125 1 94.94 489 ILE B O 1
ATOM 8889 N N . PHE B 1 490 ? -32.531 -37.156 -39.656 1 93.81 490 PHE B N 1
ATOM 8890 C CA . PHE B 1 490 ? -33.969 -36.906 -39.625 1 93.81 490 PHE B CA 1
ATOM 8891 C C . PHE B 1 490 ? -34.312 -36 -38.469 1 93.81 490 PHE B C 1
ATOM 8893 O O . PHE B 1 490 ? -35.062 -35.031 -38.625 1 93.81 490 PHE B O 1
ATOM 8900 N N . GLN B 1 491 ? -33.844 -36.25 -37.312 1 93.31 491 GLN B N 1
ATOM 8901 C CA . GLN B 1 491 ? -34.188 -35.531 -36.094 1 93.31 491 GLN B CA 1
ATOM 8902 C C . GLN B 1 491 ? -33.656 -34.094 -36.125 1 93.31 491 GLN B C 1
ATOM 8904 O O . GLN B 1 491 ? -34.281 -33.156 -35.625 1 93.31 491 GLN B O 1
ATOM 8909 N N . ARG B 1 492 ? -32.469 -33.875 -36.719 1 92 492 ARG B N 1
ATOM 8910 C CA . ARG B 1 492 ? -31.812 -32.594 -36.688 1 92 492 ARG B CA 1
ATOM 8911 C C . ARG B 1 492 ? -31.984 -31.844 -38 1 92 492 ARG B C 1
ATOM 8913 O O . ARG B 1 492 ? -31.594 -30.672 -38.125 1 92 492 ARG B O 1
ATOM 8920 N N . GLY B 1 493 ? -32.594 -32.438 -38.969 1 90.56 493 GLY B N 1
ATOM 8921 C CA . GLY B 1 493 ? -32.781 -31.812 -40.281 1 90.56 493 GLY B CA 1
ATOM 8922 C C . GLY B 1 493 ? -31.484 -31.547 -41 1 90.56 493 GLY B C 1
ATOM 8923 O O . GLY B 1 493 ? -31.297 -30.469 -41.562 1 90.56 493 GLY B O 1
ATOM 8924 N N . LEU B 1 494 ? -30.578 -32.531 -40.938 1 92.19 494 LEU B N 1
ATOM 8925 C CA . LEU B 1 494 ? -29.281 -32.406 -41.594 1 92.19 494 LEU B CA 1
ATOM 8926 C C . LEU B 1 494 ? -29.359 -32.906 -43.031 1 92.19 494 LEU B C 1
ATOM 8928 O O . LEU B 1 494 ? -30.312 -33.594 -43.406 1 92.19 494 LEU B O 1
ATOM 8932 N N . THR B 1 495 ? -28.375 -32.438 -43.844 1 91.38 495 THR B N 1
ATOM 8933 C CA . THR B 1 495 ? -28.219 -32.969 -45.188 1 91.38 495 THR B CA 1
ATOM 8934 C C . THR B 1 495 ? -27.141 -34.062 -45.25 1 91.38 495 THR B C 1
ATOM 8936 O O . THR B 1 495 ? -26 -33.812 -44.844 1 91.38 495 THR B O 1
ATOM 8939 N N . ALA B 1 496 ? -27.484 -35.219 -45.688 1 92.12 496 ALA B N 1
ATOM 8940 C CA . ALA B 1 496 ? -26.609 -36.406 -45.656 1 92.12 496 ALA B CA 1
ATOM 8941 C C . ALA B 1 496 ? -25.266 -36.094 -46.312 1 92.12 496 ALA B C 1
ATOM 8943 O O . ALA B 1 496 ? -24.234 -36.625 -45.875 1 92.12 496 ALA B O 1
ATOM 8944 N N . GLU B 1 497 ? -25.281 -35.219 -47.281 1 89.62 497 GLU B N 1
ATOM 8945 C CA . GLU B 1 497 ? -24.062 -34.906 -48.031 1 89.62 497 GLU B CA 1
ATOM 8946 C C . GLU B 1 497 ? -23.078 -34.094 -47.188 1 89.62 497 GLU B C 1
ATOM 8948 O O . GLU B 1 497 ? -21.891 -34.062 -47.469 1 89.62 497 GLU B O 1
ATOM 8953 N N . HIS B 1 498 ? -23.656 -33.594 -46.156 1 92 498 HIS B N 1
ATOM 8954 C CA . HIS B 1 498 ? -22.812 -32.75 -45.344 1 92 498 HIS B CA 1
ATOM 8955 C C . HIS B 1 498 ? -22.531 -33.406 -44 1 92 498 HIS B C 1
ATOM 8957 O O . HIS B 1 498 ? -22.109 -32.75 -43.031 1 92 498 HIS B O 1
ATOM 8963 N N . VAL B 1 499 ? -22.781 -34.656 -43.906 1 94.88 499 VAL B N 1
ATOM 8964 C CA . VAL B 1 499 ? -22.516 -35.375 -42.656 1 94.88 499 VAL B CA 1
ATOM 8965 C C . VAL B 1 499 ? -21.25 -36.219 -42.812 1 94.88 499 VAL B C 1
ATOM 8967 O O . VAL B 1 499 ? -21.062 -36.875 -43.844 1 94.88 499 VAL B O 1
ATOM 8970 N N . GLY B 1 500 ? -20.328 -36.094 -41.938 1 95.38 500 GLY B N 1
ATOM 8971 C CA . GLY B 1 500 ? -19.125 -36.906 -41.844 1 95.38 500 GLY B CA 1
ATOM 8972 C C . GLY B 1 500 ? -19.062 -37.75 -40.594 1 95.38 500 GLY B C 1
ATOM 8973 O O . GLY B 1 500 ? -19.688 -37.406 -39.562 1 95.38 500 GLY B O 1
ATOM 8974 N N . LEU B 1 501 ? -18.359 -38.875 -40.688 1 96.44 501 LEU B N 1
ATOM 8975 C CA . LEU B 1 501 ? -18.219 -39.781 -39.531 1 96.44 501 LEU B CA 1
ATOM 8976 C C . LEU B 1 501 ? -16.766 -39.938 -39.125 1 96.44 501 LEU B C 1
ATOM 8978 O O . LEU B 1 501 ? -15.891 -40.125 -39.969 1 96.44 501 LEU B O 1
ATOM 8982 N N . TRP B 1 502 ? -16.547 -39.75 -37.906 1 96.69 502 TRP B N 1
ATOM 8983 C CA . TRP B 1 502 ? -15.25 -40.125 -37.375 1 96.69 502 TRP B CA 1
ATOM 8984 C C . TRP B 1 502 ? -15.305 -41.531 -36.781 1 96.69 502 TRP B C 1
ATOM 8986 O O . TRP B 1 502 ? -15.953 -41.781 -35.781 1 96.69 502 TRP B O 1
ATOM 8996 N N . LEU B 1 503 ? -14.617 -42.469 -37.406 1 94.94 503 LEU B N 1
ATOM 8997 C CA . LEU B 1 503 ? -14.508 -43.875 -37 1 94.94 503 LEU B CA 1
ATOM 8998 C C . LEU B 1 503 ? -13.062 -44.25 -36.719 1 94.94 503 LEU B C 1
ATOM 9000 O O . LEU B 1 503 ? -12.172 -44 -37.531 1 94.94 503 LEU B O 1
ATOM 9004 N N . ASP B 1 504 ? -12.852 -44.781 -35.594 1 92 504 ASP B N 1
ATOM 9005 C CA . ASP B 1 504 ? -11.477 -45.062 -35.188 1 92 504 ASP B CA 1
ATOM 9006 C C . ASP B 1 504 ? -10.805 -45.969 -36.25 1 92 504 ASP B C 1
ATOM 9008 O O . ASP B 1 504 ? -9.648 -45.75 -36.625 1 92 504 ASP B O 1
ATOM 9012 N N . ILE B 1 505 ? -11.547 -47 -36.75 1 90.94 505 ILE B N 1
ATOM 9013 C CA . ILE B 1 505 ? -11 -48 -37.656 1 90.94 505 ILE B CA 1
ATOM 9014 C C . ILE B 1 505 ? -10.57 -47.312 -38.969 1 90.94 505 ILE B C 1
ATOM 9016 O O . ILE B 1 505 ? -9.602 -47.719 -39.594 1 90.94 505 ILE B O 1
ATOM 9020 N N . ALA B 1 506 ? -11.258 -46.25 -39.344 1 90.88 506 ALA B N 1
ATOM 9021 C CA . ALA B 1 506 ? -10.984 -45.594 -40.625 1 90.88 506 ALA B CA 1
ATOM 9022 C C . ALA B 1 506 ? -10.117 -44.344 -40.438 1 90.88 506 ALA B C 1
ATOM 9024 O O . ALA B 1 506 ? -9.305 -44 -41.312 1 90.88 506 ALA B O 1
ATOM 9025 N N . CYS B 1 507 ? -10.312 -43.656 -39.375 1 93 507 CYS B N 1
ATOM 9026 C CA . CYS B 1 507 ? -9.672 -42.344 -39.188 1 93 507 CYS B CA 1
ATOM 9027 C C . CYS B 1 507 ? -8.312 -42.5 -38.531 1 93 507 CYS B C 1
ATOM 9029 O O . CYS B 1 507 ? -7.484 -41.594 -38.562 1 93 507 CYS B O 1
ATOM 9031 N N . ILE B 1 508 ? -8.047 -43.562 -37.875 1 90.88 508 ILE B N 1
ATOM 9032 C CA . ILE B 1 508 ? -6.738 -43.875 -37.312 1 90.88 508 ILE B CA 1
ATOM 9033 C C . ILE B 1 508 ? -6.062 -44.938 -38.156 1 90.88 508 ILE B C 1
ATOM 9035 O O . ILE B 1 508 ? -6.672 -45.969 -38.5 1 90.88 508 ILE B O 1
ATOM 9039 N N . ASP B 1 509 ? -4.844 -44.719 -38.5 1 87.12 509 ASP B N 1
ATOM 9040 C CA . ASP B 1 509 ? -4.094 -45.688 -39.281 1 87.12 509 ASP B CA 1
ATOM 9041 C C . ASP B 1 509 ? -3.908 -47 -38.5 1 87.12 509 ASP B C 1
ATOM 9043 O O . ASP B 1 509 ? -3.35 -47 -37.406 1 87.12 509 ASP B O 1
ATOM 9047 N N . GLN B 1 510 ? -4.379 -48.094 -39.031 1 84.62 510 GLN B N 1
ATOM 9048 C CA . GLN B 1 510 ? -4.32 -49.375 -38.312 1 84.62 510 GLN B CA 1
ATOM 9049 C C . GLN B 1 510 ? -3.078 -50.188 -38.719 1 84.62 510 GLN B C 1
ATOM 9051 O O . GLN B 1 510 ? -2.711 -51.156 -38.031 1 84.62 510 GLN B O 1
ATOM 9056 N N . GLU B 1 511 ? -2.432 -49.781 -39.719 1 82.94 511 GLU B N 1
ATOM 9057 C CA . GLU B 1 511 ? -1.35 -50.594 -40.281 1 82.94 511 GLU B CA 1
ATOM 9058 C C . GLU B 1 511 ? 0.011 -50.094 -39.781 1 82.94 511 GLU B C 1
ATOM 9060 O O . GLU B 1 511 ? 0.846 -50.906 -39.344 1 82.94 511 GLU B O 1
ATOM 9065 N N . ASP B 1 512 ? 0.121 -48.812 -39.875 1 85.44 512 ASP B N 1
ATOM 9066 C CA . ASP B 1 512 ? 1.387 -48.25 -39.438 1 85.44 512 ASP B CA 1
ATOM 9067 C C . ASP B 1 512 ? 1.372 -47.969 -37.938 1 85.44 512 ASP B C 1
ATOM 9069 O O . ASP B 1 512 ? 0.53 -47.188 -37.469 1 85.44 512 ASP B O 1
ATOM 9073 N N . VAL B 1 513 ? 2.326 -48.531 -37.312 1 82.81 513 VAL B N 1
ATOM 9074 C CA . VAL B 1 513 ? 2.354 -48.469 -35.844 1 82.81 513 VAL B CA 1
ATOM 9075 C C . VAL B 1 513 ? 2.52 -47.031 -35.406 1 82.81 513 VAL B C 1
ATOM 9077 O O . VAL B 1 513 ? 1.819 -46.562 -34.5 1 82.81 513 VAL B O 1
ATOM 9080 N N . GLU B 1 514 ? 3.432 -46.312 -36 1 82.5 514 GLU B N 1
ATOM 9081 C CA . GLU B 1 514 ? 3.684 -44.938 -35.625 1 82.5 514 GLU B CA 1
ATOM 9082 C C . GLU B 1 514 ? 2.471 -44.062 -35.875 1 82.5 514 GLU B C 1
ATOM 9084 O O . GLU B 1 514 ? 2.096 -43.25 -35.062 1 82.5 514 GLU B O 1
ATOM 9089 N N . SER B 1 515 ? 1.928 -44.25 -37.031 1 87.06 515 SER B N 1
ATOM 9090 C CA . SER B 1 515 ? 0.742 -43.5 -37.375 1 87.06 515 SER B CA 1
ATOM 9091 C C . SER B 1 515 ? -0.441 -43.844 -36.5 1 87.06 515 SER B C 1
ATOM 9093 O O . SER B 1 515 ? -1.259 -42.969 -36.156 1 87.06 515 SER B O 1
ATOM 9095 N N . ARG B 1 516 ? -0.516 -45.031 -36.188 1 87.19 516 ARG B N 1
ATOM 9096 C CA . ARG B 1 516 ? -1.586 -45.469 -35.312 1 87.19 516 ARG B CA 1
ATOM 9097 C C . ARG B 1 516 ? -1.491 -44.812 -33.969 1 87.19 516 ARG B C 1
ATOM 9099 O O . ARG B 1 516 ? -2.5 -44.344 -33.406 1 87.19 516 ARG B O 1
ATOM 9106 N N . GLU B 1 517 ? -0.299 -44.719 -33.469 1 83.88 517 GLU B N 1
ATOM 9107 C CA . GLU B 1 517 ? -0.093 -44.094 -32.188 1 83.88 517 GLU B CA 1
ATOM 9108 C C . GLU B 1 517 ? -0.447 -42.594 -32.219 1 83.88 517 GLU B C 1
ATOM 9110 O O . GLU B 1 517 ? -1.031 -42.062 -31.281 1 83.88 517 GLU B O 1
ATOM 9115 N N . ARG B 1 518 ? -0.066 -41.969 -33.312 1 86.88 518 ARG B N 1
ATOM 9116 C CA . ARG B 1 518 ? -0.417 -40.562 -33.469 1 86.88 518 ARG B CA 1
ATOM 9117 C C . ARG B 1 518 ? -1.93 -40.375 -33.5 1 86.88 518 ARG B C 1
ATOM 9119 O O . ARG B 1 518 ? -2.445 -39.438 -32.906 1 86.88 518 ARG B O 1
ATOM 9126 N N . GLY B 1 519 ? -2.537 -41.25 -34.188 1 87.44 519 GLY B N 1
ATOM 9127 C CA . GLY B 1 519 ? -3.988 -41.188 -34.25 1 87.44 519 GLY B CA 1
ATOM 9128 C C . GLY B 1 519 ? -4.637 -41.375 -32.875 1 87.44 519 GLY B C 1
ATOM 9129 O O . GLY B 1 519 ? -5.594 -40.688 -32.531 1 87.44 519 GLY B O 1
ATOM 9130 N N . ILE B 1 520 ? -4.109 -42.312 -32.125 1 84.44 520 ILE B N 1
ATOM 9131 C CA . ILE B 1 520 ? -4.641 -42.594 -30.797 1 84.44 520 ILE B CA 1
ATOM 9132 C C . ILE B 1 520 ? -4.406 -41.375 -29.875 1 84.44 520 ILE B C 1
ATOM 9134 O O . ILE B 1 520 ? -5.297 -41 -29.125 1 84.44 520 ILE B O 1
ATOM 9138 N N . ASP B 1 521 ? -3.256 -40.781 -29.984 1 83.94 521 ASP B N 1
ATOM 9139 C CA . ASP B 1 521 ? -2.918 -39.625 -29.172 1 83.94 521 ASP B CA 1
ATOM 9140 C C . ASP B 1 521 ? -3.789 -38.438 -29.531 1 83.94 521 ASP B C 1
ATOM 9142 O O . ASP B 1 521 ? -3.975 -37.5 -28.719 1 83.94 521 ASP B O 1
ATOM 9146 N N . SER B 1 522 ? -4.359 -38.438 -30.703 1 88.62 522 SER B N 1
ATOM 9147 C CA . SER B 1 522 ? -5.168 -37.312 -31.172 1 88.62 522 SER B CA 1
ATOM 9148 C C . SER B 1 522 ? -6.641 -37.531 -30.828 1 88.62 522 SER B C 1
ATOM 9150 O O . SER B 1 522 ? -7.477 -36.688 -31.156 1 88.62 522 SER B O 1
ATOM 9152 N N . LEU B 1 523 ? -6.887 -38.562 -30.141 1 87.38 523 LEU B N 1
ATOM 9153 C CA . LEU B 1 523 ? -8.273 -38.938 -29.906 1 87.38 523 LEU B CA 1
ATOM 9154 C C . LEU B 1 523 ? -9.023 -37.812 -29.188 1 87.38 523 LEU B C 1
ATOM 9156 O O . LEU B 1 523 ? -10.125 -37.438 -29.594 1 87.38 523 LEU B O 1
ATOM 9160 N N . PRO B 1 524 ? -8.523 -37.219 -28.125 1 85.44 524 PRO B N 1
ATOM 9161 C CA . PRO B 1 524 ? -9.25 -36.156 -27.453 1 85.44 524 PRO B CA 1
ATOM 9162 C C . PRO B 1 524 ? -9.531 -34.969 -28.375 1 85.44 524 PRO B C 1
ATOM 9164 O O . PRO B 1 524 ? -10.594 -34.344 -28.281 1 85.44 524 PRO B O 1
ATOM 9167 N N . MET B 1 525 ? -8.578 -34.688 -29.219 1 88.38 525 MET B N 1
ATOM 9168 C CA . MET B 1 525 ? -8.75 -33.594 -30.156 1 88.38 525 MET B CA 1
ATOM 9169 C C . MET B 1 525 ? -9.82 -33.906 -31.188 1 88.38 525 MET B C 1
ATOM 9171 O O . MET B 1 525 ? -10.555 -33.031 -31.641 1 88.38 525 MET B O 1
ATOM 9175 N N . ALA B 1 526 ? -9.805 -35.156 -31.562 1 91 526 ALA B N 1
ATOM 9176 C CA . ALA B 1 526 ? -10.844 -35.562 -32.5 1 91 526 ALA B CA 1
ATOM 9177 C C . ALA B 1 526 ? -12.234 -35.375 -31.875 1 91 526 ALA B C 1
ATOM 9179 O O . ALA B 1 526 ? -13.141 -34.875 -32.531 1 91 526 ALA B O 1
ATOM 9180 N N . VAL B 1 527 ? -12.375 -35.781 -30.672 1 90.94 527 VAL B N 1
ATOM 9181 C CA . VAL B 1 527 ? -13.648 -35.656 -29.969 1 90.94 527 VAL B CA 1
ATOM 9182 C C . VAL B 1 527 ? -14.062 -34.188 -29.906 1 90.94 527 VAL B C 1
ATOM 9184 O O . VAL B 1 527 ? -15.211 -33.844 -30.172 1 90.94 527 VAL B O 1
ATOM 9187 N N . LEU B 1 528 ? -13.148 -33.312 -29.594 1 88.19 528 LEU B N 1
ATOM 9188 C CA . LEU B 1 528 ? -13.391 -31.891 -29.438 1 88.19 528 LEU B CA 1
ATOM 9189 C C . LEU B 1 528 ? -13.852 -31.266 -30.734 1 88.19 528 LEU B C 1
ATOM 9191 O O . LEU B 1 528 ? -14.602 -30.281 -30.734 1 88.19 528 LEU B O 1
ATOM 9195 N N . GLN B 1 529 ? -13.391 -31.812 -31.75 1 90.75 529 GLN B N 1
ATOM 9196 C CA . GLN B 1 529 ? -13.625 -31.188 -33.062 1 90.75 529 GLN B CA 1
ATOM 9197 C C . GLN B 1 529 ? -14.875 -31.766 -33.719 1 90.75 529 GLN B C 1
ATOM 9199 O O . GLN B 1 529 ? -15.242 -31.359 -34.812 1 90.75 529 GLN B O 1
ATOM 9204 N N . CYS B 1 530 ? -15.508 -32.656 -33.094 1 93.94 530 CYS B N 1
ATOM 9205 C CA . CYS B 1 530 ? -16.75 -33.219 -33.625 1 93.94 530 CYS B CA 1
ATOM 9206 C C . CYS B 1 530 ? -17.969 -32.5 -33.062 1 93.94 530 CYS B C 1
ATOM 9208 O O . CYS B 1 530 ? -17.922 -31.984 -31.953 1 93.94 530 CYS B O 1
ATOM 9210 N N . ASP B 1 531 ? -19.047 -32.531 -33.812 1 92.62 531 ASP B N 1
ATOM 9211 C CA . ASP B 1 531 ? -20.266 -31.812 -33.406 1 92.62 531 ASP B CA 1
ATOM 9212 C C . ASP B 1 531 ? -21.062 -32.625 -32.406 1 92.62 531 ASP B C 1
ATOM 9214 O O . ASP B 1 531 ? -21.609 -32.094 -31.438 1 92.62 531 ASP B O 1
ATOM 9218 N N . VAL B 1 532 ? -21.109 -33.938 -32.688 1 95.25 532 VAL B N 1
ATOM 9219 C CA . VAL B 1 532 ? -21.906 -34.812 -31.844 1 95.25 532 VAL B CA 1
ATOM 9220 C C . VAL B 1 532 ? -21.172 -36.125 -31.656 1 95.25 532 VAL B C 1
ATOM 9222 O O . VAL B 1 532 ? -20.312 -36.5 -32.469 1 95.25 532 VAL B O 1
ATOM 9225 N N . MET B 1 533 ? -21.438 -36.75 -30.578 1 97.12 533 MET B N 1
ATOM 9226 C CA . MET B 1 533 ? -20.984 -38.125 -30.328 1 97.12 533 MET B CA 1
ATOM 9227 C C . MET B 1 533 ? -22.172 -39.094 -30.266 1 97.12 533 MET B C 1
ATOM 9229 O O . MET B 1 533 ? -23.188 -38.781 -29.641 1 97.12 533 MET B O 1
ATOM 9233 N N . ILE B 1 534 ? -22.109 -40.188 -31 1 97.5 534 ILE B N 1
ATOM 9234 C CA . ILE B 1 534 ? -23.094 -41.25 -30.859 1 97.5 534 ILE B CA 1
ATOM 9235 C C . ILE B 1 534 ? -22.438 -42.469 -30.219 1 97.5 534 ILE B C 1
ATOM 9237 O O . ILE B 1 534 ? -21.469 -43 -30.75 1 97.5 534 ILE B O 1
ATOM 9241 N N . SER B 1 535 ? -22.953 -42.875 -29.109 1 96.38 535 SER B N 1
ATOM 9242 C CA . SER B 1 535 ? -22.516 -44.094 -28.438 1 96.38 535 SER B CA 1
ATOM 9243 C C . SER B 1 535 ? -23.391 -45.281 -28.812 1 96.38 535 SER B C 1
ATOM 9245 O O . SER B 1 535 ? -24.609 -45.219 -28.594 1 96.38 535 SER B O 1
ATOM 9247 N N . LEU B 1 536 ? -22.719 -46.281 -29.375 1 95.69 536 LEU B N 1
ATOM 9248 C CA . LEU B 1 536 ? -23.453 -47.531 -29.578 1 95.69 536 LEU B CA 1
ATOM 9249 C C . LEU B 1 536 ? -23.469 -48.344 -28.297 1 95.69 536 LEU B C 1
ATOM 9251 O O . LEU B 1 536 ? -22.609 -49.219 -28.109 1 95.69 536 LEU B O 1
ATOM 9255 N N . GLU B 1 537 ? -24.5 -48.188 -27.547 1 93.06 537 GLU B N 1
ATOM 9256 C CA . GLU B 1 537 ? -24.5 -48.75 -26.188 1 93.06 537 GLU B CA 1
ATOM 9257 C C . GLU B 1 537 ? -25.031 -50.156 -26.172 1 93.06 537 GLU B C 1
ATOM 9259 O O . GLU B 1 537 ? -25.969 -50.5 -26.906 1 93.06 537 GLU B O 1
ATOM 9264 N N . ASP B 1 538 ? -24.328 -50.969 -25.531 1 89.44 538 ASP B N 1
ATOM 9265 C CA . ASP B 1 538 ? -24.766 -52.312 -25.141 1 89.44 538 ASP B CA 1
ATOM 9266 C C . ASP B 1 538 ? -24.422 -52.594 -23.688 1 89.44 538 ASP B C 1
ATOM 9268 O O . ASP B 1 538 ? -24.078 -51.688 -22.922 1 89.44 538 ASP B O 1
ATOM 9272 N N . ASP B 1 539 ? -24.594 -53.812 -23.219 1 87.25 539 ASP B N 1
ATOM 9273 C CA . ASP B 1 539 ? -24.453 -54.125 -21.797 1 87.25 539 ASP B CA 1
ATOM 9274 C C . ASP B 1 539 ? -23 -53.969 -21.359 1 87.25 539 ASP B C 1
ATOM 9276 O O . ASP B 1 539 ? -22.719 -53.75 -20.172 1 87.25 539 ASP B O 1
ATOM 9280 N N . GLU B 1 540 ? -22.094 -53.969 -22.297 1 90.31 540 GLU B N 1
ATOM 9281 C CA . GLU B 1 540 ? -20.672 -54 -21.938 1 90.31 540 GLU B CA 1
ATOM 9282 C C . GLU B 1 540 ? -20 -52.656 -22.297 1 90.31 540 GLU B C 1
ATOM 9284 O O . GLU B 1 540 ? -18.844 -52.438 -21.969 1 90.31 540 GLU B O 1
ATOM 9289 N N . TYR B 1 541 ? -20.703 -51.844 -22.875 1 91.62 541 TYR B N 1
ATOM 9290 C CA . TYR B 1 541 ? -20.172 -50.625 -23.453 1 91.62 541 TYR B CA 1
ATOM 9291 C C . TYR B 1 541 ? -19.453 -49.781 -22.391 1 91.62 541 TYR B C 1
ATOM 9293 O O . TYR B 1 541 ? -18.281 -49.406 -22.562 1 91.62 541 TYR B O 1
ATOM 9301 N N . TYR B 1 542 ? -20.047 -49.562 -21.312 1 89.75 542 TYR B N 1
ATOM 9302 C CA . TYR B 1 542 ? -19.516 -48.656 -20.297 1 89.75 542 TYR B CA 1
ATOM 9303 C C . TYR B 1 542 ? -18.422 -49.344 -19.484 1 89.75 542 TYR B C 1
ATOM 9305 O O . TYR B 1 542 ? -17.719 -48.688 -18.703 1 89.75 542 TYR B O 1
ATOM 9313 N N . ASN B 1 543 ? -18.203 -50.625 -19.766 1 89.25 543 ASN B N 1
ATOM 9314 C CA . ASN B 1 543 ? -17.141 -51.344 -19.078 1 89.25 543 ASN B CA 1
ATOM 9315 C C . ASN B 1 543 ? -15.812 -51.25 -19.828 1 89.25 543 ASN B C 1
ATOM 9317 O O . ASN B 1 543 ? -14.766 -51.594 -19.312 1 89.25 543 ASN B O 1
ATOM 9321 N N . ARG B 1 544 ? -15.914 -50.719 -20.953 1 90.31 544 ARG B N 1
ATOM 9322 C CA . ARG B 1 544 ? -14.703 -50.562 -21.75 1 90.31 544 ARG B CA 1
ATOM 9323 C C . ARG B 1 544 ? -14.039 -49.219 -21.5 1 90.31 544 ARG B C 1
ATOM 9325 O O . ARG B 1 544 ? -14.664 -48.188 -21.672 1 90.31 544 ARG B O 1
ATOM 9332 N N . ALA B 1 545 ? -12.789 -49.25 -21.203 1 88.81 545 ALA B N 1
ATOM 9333 C CA . ALA B 1 545 ? -12.062 -48.062 -20.734 1 88.81 545 ALA B CA 1
ATOM 9334 C C . ALA B 1 545 ? -12.023 -47 -21.812 1 88.81 545 ALA B C 1
ATOM 9336 O O . ALA B 1 545 ? -12.164 -45.812 -21.531 1 88.81 545 ALA B O 1
ATOM 9337 N N . TRP B 1 546 ? -11.812 -47.375 -23.078 1 89.56 546 TRP B N 1
ATOM 9338 C CA . TRP B 1 546 ? -11.719 -46.406 -24.172 1 89.56 546 TRP B CA 1
ATOM 9339 C C . TRP B 1 546 ? -13.055 -45.719 -24.391 1 89.56 546 TRP B C 1
ATOM 9341 O O . TRP B 1 546 ? -13.102 -44.5 -24.609 1 89.56 546 TRP B O 1
ATOM 9351 N N . CYS B 1 547 ? -14.141 -46.438 -24.359 1 91.81 547 CYS B N 1
ATOM 9352 C CA . CYS B 1 547 ? -15.469 -45.844 -24.5 1 91.81 547 CYS B CA 1
ATOM 9353 C C . CYS B 1 547 ? -15.758 -44.875 -23.359 1 91.81 547 CYS B C 1
ATOM 9355 O O . CYS B 1 547 ? -16.297 -43.812 -23.578 1 91.81 547 CYS B O 1
ATOM 9357 N N . ALA B 1 548 ? -15.367 -45.344 -22.234 1 89.12 548 ALA B N 1
ATOM 9358 C CA . ALA B 1 548 ? -15.617 -44.531 -21.047 1 89.12 548 ALA B CA 1
ATOM 9359 C C . ALA B 1 548 ? -14.898 -43.188 -21.141 1 89.12 548 ALA B C 1
ATOM 9361 O O . ALA B 1 548 ? -15.461 -42.125 -20.781 1 89.12 548 ALA B O 1
ATOM 9362 N N . VAL B 1 549 ? -13.617 -43.188 -21.578 1 88.19 549 VAL B N 1
ATOM 9363 C CA . VAL B 1 549 ? -12.852 -41.969 -21.656 1 88.19 549 VAL B CA 1
ATOM 9364 C C . VAL B 1 549 ? -13.43 -41.062 -22.734 1 88.19 549 VAL B C 1
ATOM 9366 O O . VAL B 1 549 ? -13.477 -39.812 -22.562 1 88.19 549 VAL B O 1
ATOM 9369 N N . GLU B 1 550 ? -13.867 -41.625 -23.812 1 90.81 550 GLU B N 1
ATOM 9370 C CA . GLU B 1 550 ? -14.484 -40.844 -24.891 1 90.81 550 GLU B CA 1
ATOM 9371 C C . GLU B 1 550 ? -15.75 -40.156 -24.406 1 90.81 550 GLU B C 1
ATOM 9373 O O . GLU B 1 550 ? -15.953 -38.969 -24.656 1 90.81 550 GLU B O 1
ATOM 9378 N N . VAL B 1 551 ? -16.5 -40.875 -23.656 1 91.62 551 VAL B N 1
ATOM 9379 C CA . VAL B 1 551 ? -17.734 -40.344 -23.125 1 91.62 551 VAL B CA 1
ATOM 9380 C C . VAL B 1 551 ? -17.438 -39.219 -22.125 1 91.62 551 VAL B C 1
ATOM 9382 O O . VAL B 1 551 ? -18.094 -38.188 -22.125 1 91.62 551 VAL B O 1
ATOM 9385 N N . ARG B 1 552 ? -16.453 -39.438 -21.344 1 88.25 552 ARG B N 1
ATOM 9386 C CA . ARG B 1 552 ? -16.094 -38.438 -20.344 1 88.25 552 ARG B CA 1
ATOM 9387 C C . ARG B 1 552 ? -15.641 -37.156 -21 1 88.25 552 ARG B C 1
ATOM 9389 O O . ARG B 1 552 ? -16 -36.062 -20.562 1 88.25 552 ARG B O 1
ATOM 9396 N N . LEU B 1 553 ? -14.812 -37.281 -21.969 1 87.25 553 LEU B N 1
ATOM 9397 C CA . LEU B 1 553 ? -14.352 -36.094 -22.703 1 87.25 553 LEU B CA 1
ATOM 9398 C C . LEU B 1 553 ? -15.523 -35.312 -23.266 1 87.25 553 LEU B C 1
ATOM 9400 O O . LEU B 1 553 ? -15.586 -34.094 -23.094 1 87.25 553 LEU B O 1
ATOM 9404 N N . MET B 1 554 ? -16.422 -35.969 -23.797 1 90.19 554 MET B N 1
ATOM 9405 C CA . MET B 1 554 ? -17.578 -35.312 -24.406 1 90.19 554 MET B CA 1
ATOM 9406 C C . MET B 1 554 ? -18.469 -34.688 -23.344 1 90.19 554 MET B C 1
ATOM 9408 O O . MET B 1 554 ? -18.984 -33.594 -23.516 1 90.19 554 MET B O 1
ATOM 9412 N N . GLN B 1 555 ? -18.625 -35.375 -22.297 1 88.94 555 GLN B N 1
ATOM 9413 C CA . GLN B 1 555 ? -19.484 -34.875 -21.219 1 88.94 555 GLN B CA 1
ATOM 9414 C C . GLN B 1 555 ? -18.906 -33.594 -20.625 1 88.94 555 GLN B C 1
ATOM 9416 O O . GLN B 1 555 ? -19.656 -32.688 -20.266 1 88.94 555 GLN B O 1
ATOM 9421 N N . GLU B 1 556 ? -17.641 -33.594 -20.469 1 84.38 556 GLU B N 1
ATOM 9422 C CA . GLU B 1 556 ? -17 -32.375 -19.953 1 84.38 556 GLU B CA 1
ATOM 9423 C C . GLU B 1 556 ? -17.188 -31.203 -20.906 1 84.38 556 GLU B C 1
ATOM 9425 O O . GLU B 1 556 ? -17.375 -30.062 -20.469 1 84.38 556 GLU B O 1
ATOM 9430 N N . LEU B 1 557 ? -17.062 -31.453 -22.125 1 83.69 557 LEU B N 1
ATOM 9431 C CA . LEU B 1 557 ? -17.266 -30.422 -23.141 1 83.69 557 LEU B CA 1
ATOM 9432 C C . LEU B 1 557 ? -18.688 -29.875 -23.094 1 83.69 557 LEU B C 1
ATOM 9434 O O . LEU B 1 557 ? -18.891 -28.672 -23.156 1 83.69 557 LEU B O 1
ATOM 9438 N N . ILE B 1 558 ? -19.609 -30.781 -22.984 1 86.69 558 ILE B N 1
ATOM 9439 C CA . ILE B 1 558 ? -21.016 -30.406 -22.953 1 86.69 558 ILE B CA 1
ATOM 9440 C C . ILE B 1 558 ? -21.297 -29.609 -21.688 1 86.69 558 ILE B C 1
ATOM 9442 O O . ILE B 1 558 ? -22 -28.594 -21.719 1 86.69 558 ILE B O 1
ATOM 9446 N N . GLY B 1 559 ? -20.797 -30.062 -20.672 1 80.56 559 GLY B N 1
ATOM 9447 C CA . GLY B 1 559 ? -21.031 -29.422 -19.391 1 80.56 559 GLY B CA 1
ATOM 9448 C C . GLY B 1 559 ? -20.438 -28.031 -19.312 1 80.56 559 GLY B C 1
ATOM 9449 O O . GLY B 1 559 ? -21.031 -27.125 -18.734 1 80.56 559 GLY B O 1
ATOM 9450 N N . ALA B 1 560 ? -19.359 -27.828 -19.922 1 76.56 560 ALA B N 1
ATOM 9451 C CA . ALA B 1 560 ? -18.609 -26.578 -19.781 1 76.56 560 ALA B CA 1
ATOM 9452 C C . ALA B 1 560 ? -19.016 -25.562 -20.859 1 76.56 560 ALA B C 1
ATOM 9454 O O . ALA B 1 560 ? -19.125 -24.375 -20.594 1 76.56 560 ALA B O 1
ATOM 9455 N N . TYR B 1 561 ? -19.188 -26.031 -22.047 1 78.44 561 TYR B N 1
ATOM 9456 C CA . TYR B 1 561 ? -19.312 -25.078 -23.156 1 78.44 561 TYR B CA 1
ATOM 9457 C C . TYR B 1 561 ? -20.672 -25.203 -23.844 1 78.44 561 TYR B C 1
ATOM 9459 O O . TYR B 1 561 ? -21.078 -24.312 -24.578 1 78.44 561 TYR B O 1
ATOM 9467 N N . HIS B 1 562 ? -21.344 -26.266 -23.719 1 81.12 562 HIS B N 1
ATOM 9468 C CA . HIS B 1 562 ? -22.703 -26.516 -24.188 1 81.12 562 HIS B CA 1
ATOM 9469 C C . HIS B 1 562 ? -22.797 -26.375 -25.703 1 81.12 562 HIS B C 1
ATOM 9471 O O . HIS B 1 562 ? -23.766 -25.828 -26.219 1 81.12 562 HIS B O 1
ATOM 9477 N N . LYS B 1 563 ? -21.781 -26.719 -26.359 1 83.31 563 LYS B N 1
ATOM 9478 C CA . LYS B 1 563 ? -21.781 -26.609 -27.812 1 83.31 563 LYS B CA 1
ATOM 9479 C C . LYS B 1 563 ? -21.859 -27.984 -28.469 1 83.31 563 LYS B C 1
ATOM 9481 O O . LYS B 1 563 ? -22.219 -28.094 -29.641 1 83.31 563 LYS B O 1
ATOM 9486 N N . HIS B 1 564 ? -21.516 -29.031 -27.766 1 89.38 564 HIS B N 1
ATOM 9487 C CA . HIS B 1 564 ? -21.516 -30.422 -28.25 1 89.38 564 HIS B CA 1
ATOM 9488 C C . HIS B 1 564 ? -22.75 -31.156 -27.766 1 89.38 564 HIS B C 1
ATOM 9490 O O . HIS B 1 564 ? -23.484 -30.688 -26.891 1 89.38 564 HIS B O 1
ATOM 9496 N N . GLU B 1 565 ? -23.031 -32.281 -28.469 1 92.62 565 GLU B N 1
ATOM 9497 C CA . GLU B 1 565 ? -24.156 -33.156 -28.078 1 92.62 565 GLU B CA 1
ATOM 9498 C C . GLU B 1 565 ? -23.719 -34.594 -28.016 1 92.62 565 GLU B C 1
ATOM 9500 O O . GLU B 1 565 ? -22.828 -35.031 -28.734 1 92.62 565 GLU B O 1
ATOM 9505 N N . ARG B 1 566 ? -24.328 -35.281 -27.172 1 95 566 ARG B N 1
ATOM 9506 C CA . ARG B 1 566 ? -24.094 -36.719 -27.047 1 95 566 ARG B CA 1
ATOM 9507 C C . ARG B 1 566 ? -25.391 -37.5 -27.203 1 95 566 ARG B C 1
ATOM 9509 O O . ARG B 1 566 ? -26.406 -37.156 -26.594 1 95 566 ARG B O 1
ATOM 9516 N N . TRP B 1 567 ? -25.375 -38.5 -28.047 1 96.25 567 TRP B N 1
ATOM 9517 C CA . TRP B 1 567 ? -26.516 -39.375 -28.328 1 96.25 567 TRP B CA 1
ATOM 9518 C C . TRP B 1 567 ? -26.188 -40.812 -28.047 1 96.25 567 TRP B C 1
ATOM 9520 O O . TRP B 1 567 ? -25.016 -41.219 -28.094 1 96.25 567 TRP B O 1
ATOM 9530 N N . SER B 1 568 ? -27.188 -41.594 -27.688 1 95.12 568 SER B N 1
ATOM 9531 C CA . SER B 1 568 ? -27.016 -43.031 -27.438 1 95.12 568 SER B CA 1
ATOM 9532 C C . SER B 1 568 ? -27.938 -43.844 -28.328 1 95.12 568 SER B C 1
ATOM 9534 O O . SER B 1 568 ? -29.109 -43.5 -28.5 1 95.12 568 SER B O 1
ATOM 9536 N N . HIS B 1 569 ? -27.344 -44.844 -29 1 95.19 569 HIS B N 1
ATOM 9537 C CA . HIS B 1 569 ? -28.109 -45.812 -29.797 1 95.19 569 HIS B CA 1
ATOM 9538 C C . HIS B 1 569 ? -28.188 -47.156 -29.109 1 95.19 569 HIS B C 1
ATOM 9540 O O . HIS B 1 569 ? -27.172 -47.75 -28.734 1 95.19 569 HIS B O 1
ATOM 9546 N N . ARG B 1 570 ? -29.406 -47.656 -28.875 1 92.75 570 ARG B N 1
ATOM 9547 C CA . ARG B 1 570 ? -29.656 -48.969 -28.266 1 92.75 570 ARG B CA 1
ATOM 9548 C C . ARG B 1 570 ? -30.531 -49.812 -29.156 1 92.75 570 ARG B C 1
ATOM 9550 O O . ARG B 1 570 ? -31.469 -49.344 -29.781 1 92.75 570 ARG B O 1
ATOM 9557 N N . LEU B 1 571 ? -30.047 -51.094 -29.188 1 88.44 571 LEU B N 1
ATOM 9558 C CA . LEU B 1 571 ? -30.828 -52.031 -30 1 88.44 571 LEU B CA 1
ATOM 9559 C C . LEU B 1 571 ? -32.188 -52.312 -29.359 1 88.44 571 LEU B C 1
ATOM 9561 O O . LEU B 1 571 ? -32.281 -52.406 -28.125 1 88.44 571 LEU B O 1
ATOM 9565 N N . LEU B 1 572 ? -33.281 -52.25 -30.078 1 79.62 572 LEU B N 1
ATOM 9566 C CA . LEU B 1 572 ? -34.625 -52.594 -29.594 1 79.62 572 LEU B CA 1
ATOM 9567 C C . LEU B 1 572 ? -34.688 -54.062 -29.188 1 79.62 572 LEU B C 1
ATOM 9569 O O . LEU B 1 572 ? -33.969 -54.906 -29.75 1 79.62 572 LEU B O 1
ATOM 9573 N N . SER B 1 573 ? -35.312 -54.281 -27.969 1 68.56 573 SER B N 1
ATOM 9574 C CA . SER B 1 573 ? -35.5 -55.625 -27.453 1 68.56 573 SER B CA 1
ATOM 9575 C C . SER B 1 573 ? -36.031 -56.562 -28.547 1 68.56 573 SER B C 1
ATOM 9577 O O . SER B 1 573 ? -36.781 -56.156 -29.406 1 68.56 573 SER B O 1
ATOM 9579 N N . GLY B 1 574 ? -35.281 -57.844 -28.984 1 61.41 574 GLY B N 1
ATOM 9580 C CA . GLY B 1 574 ? -35.625 -58.875 -29.938 1 61.41 574 GLY B CA 1
ATOM 9581 C C . GLY B 1 574 ? -34.5 -59.219 -30.891 1 61.41 574 GLY B C 1
ATOM 9582 O O . GLY B 1 574 ? -33.344 -58.875 -30.625 1 61.41 574 GLY B O 1
ATOM 9583 N N . GLU B 1 575 ? -34.75 -59.875 -32.031 1 60.09 575 GLU B N 1
ATOM 9584 C CA . GLU B 1 575 ? -33.844 -60.531 -33 1 60.09 575 GLU B CA 1
ATOM 9585 C C . GLU B 1 575 ? -33.25 -59.5 -33.938 1 60.09 575 GLU B C 1
ATOM 9587 O O . GLU B 1 575 ? -32.5 -59.844 -34.844 1 60.09 575 GLU B O 1
ATOM 9592 N N . SER B 1 576 ? -33.531 -58.156 -33.719 1 65.69 576 SER B N 1
ATOM 9593 C CA . SER B 1 576 ? -33.062 -57.281 -34.781 1 65.69 576 SER B CA 1
ATOM 9594 C C . SER B 1 576 ? -31.609 -56.906 -34.562 1 65.69 576 SER B C 1
ATOM 9596 O O . SER B 1 576 ? -31.188 -56.594 -33.438 1 65.69 576 SER B O 1
ATOM 9598 N N . THR B 1 577 ? -30.781 -56.969 -35.688 1 68.62 577 THR B N 1
ATOM 9599 C CA . THR B 1 577 ? -29.359 -56.688 -35.688 1 68.62 577 THR B CA 1
ATOM 9600 C C . THR B 1 577 ? -29.078 -55.281 -36.188 1 68.62 577 THR B C 1
ATOM 9602 O O . THR B 1 577 ? -27.922 -54.875 -36.312 1 68.62 577 THR B O 1
ATOM 9605 N N . ALA B 1 578 ? -30.172 -54.438 -36.375 1 73.75 578 ALA B N 1
ATOM 9606 C CA . ALA B 1 578 ? -29.844 -53.156 -36.969 1 73.75 578 ALA B CA 1
ATOM 9607 C C . ALA B 1 578 ? -30.734 -52.062 -36.406 1 73.75 578 ALA B C 1
ATOM 9609 O O . ALA B 1 578 ? -30.25 -50.969 -36.062 1 73.75 578 ALA B O 1
ATOM 9610 N N . ASP B 1 579 ? -32 -52.344 -36.156 1 81.38 579 ASP B N 1
ATOM 9611 C CA . ASP B 1 579 ? -32.969 -51.281 -35.812 1 81.38 579 ASP B CA 1
ATOM 9612 C C . ASP B 1 579 ? -32.875 -50.969 -34.312 1 81.38 579 ASP B C 1
ATOM 9614 O O . ASP B 1 579 ? -33 -51.844 -33.469 1 81.38 579 ASP B O 1
ATOM 9618 N N . GLY B 1 580 ? -32.5 -49.75 -34.062 1 90 580 GLY B N 1
ATOM 9619 C CA . GLY B 1 580 ? -32.406 -49.312 -32.688 1 90 580 GLY B CA 1
ATOM 9620 C C . GLY B 1 580 ? -33 -47.938 -32.438 1 90 580 GLY B C 1
ATOM 9621 O O . GLY B 1 580 ? -33.625 -47.375 -33.344 1 90 580 GLY B O 1
ATOM 9622 N N . LEU B 1 581 ? -32.938 -47.562 -31.203 1 91.56 581 LEU B N 1
ATOM 9623 C CA . LEU B 1 581 ? -33.469 -46.25 -30.781 1 91.56 581 LEU B CA 1
ATOM 9624 C C . LEU B 1 581 ? -32.312 -45.281 -30.5 1 91.56 581 LEU B C 1
ATOM 9626 O O . LEU B 1 581 ? -31.359 -45.625 -29.797 1 91.56 581 LEU B O 1
ATOM 9630 N N . LEU B 1 582 ? -32.344 -44.188 -31.188 1 94.12 582 LEU B N 1
ATOM 9631 C CA . LEU B 1 582 ? -31.391 -43.094 -30.953 1 94.12 582 LEU B CA 1
ATOM 9632 C C . LEU B 1 582 ? -31.984 -42.031 -30.031 1 94.12 582 LEU B C 1
ATOM 9634 O O . LEU B 1 582 ? -33.031 -41.438 -30.359 1 94.12 582 LEU B O 1
ATOM 9638 N N . GLU B 1 583 ? -31.359 -41.781 -28.891 1 93.62 583 GLU B N 1
ATOM 9639 C CA . GLU B 1 583 ? -31.844 -40.812 -27.953 1 93.62 583 GLU B CA 1
ATOM 9640 C C . GLU B 1 583 ? -30.688 -39.938 -27.422 1 93.62 583 GLU B C 1
ATOM 9642 O O . GLU B 1 583 ? -29.531 -40.375 -27.438 1 93.62 583 GLU B O 1
ATOM 9647 N N . ARG B 1 584 ? -31.047 -38.781 -27.016 1 92.56 584 ARG B N 1
ATOM 9648 C CA . ARG B 1 584 ? -30.062 -37.938 -26.344 1 92.56 584 ARG B CA 1
ATOM 9649 C C . ARG B 1 584 ? -29.578 -38.562 -25.047 1 92.56 584 ARG B C 1
ATOM 9651 O O . ARG B 1 584 ? -30.375 -39.094 -24.266 1 92.56 584 ARG B O 1
ATOM 9658 N N . SER B 1 585 ? -28.297 -38.531 -24.969 1 87.88 585 SER B N 1
ATOM 9659 C CA . SER B 1 585 ? -27.703 -39.25 -23.828 1 87.88 585 SER B CA 1
ATOM 9660 C C . SER B 1 585 ? -27.844 -38.469 -22.547 1 87.88 585 SER B C 1
ATOM 9662 O O . SER B 1 585 ? -27.828 -37.219 -22.562 1 87.88 585 SER B O 1
ATOM 9664 N N . GLN B 1 586 ? -28.047 -39.219 -21.484 1 78.5 586 GLN B N 1
ATOM 9665 C CA . GLN B 1 586 ? -28.016 -38.625 -20.141 1 78.5 586 GLN B CA 1
ATOM 9666 C C . GLN B 1 586 ? -26.594 -38.625 -19.578 1 78.5 586 GLN B C 1
ATOM 9668 O O . GLN B 1 586 ? -25.703 -39.312 -20.109 1 78.5 586 GLN B O 1
ATOM 9673 N N . GLU B 1 587 ? -26.406 -37.812 -18.578 1 79 587 GLU B N 1
ATOM 9674 C CA . GLU B 1 587 ? -25.094 -37.75 -17.938 1 79 587 GLU B CA 1
ATOM 9675 C C . GLU B 1 587 ? -24.75 -39.094 -17.281 1 79 587 GLU B C 1
ATOM 9677 O O . GLU B 1 587 ? -25.609 -39.719 -16.656 1 79 587 GLU B O 1
ATOM 9682 N N . HIS B 1 588 ? -23.625 -39.594 -17.734 1 74.44 588 HIS B N 1
ATOM 9683 C CA . HIS B 1 588 ? -23.125 -40.812 -17.109 1 74.44 588 HIS B CA 1
ATOM 9684 C C . HIS B 1 588 ? -22.125 -40.5 -16.016 1 74.44 588 HIS B C 1
ATOM 9686 O O . HIS B 1 588 ? -21.25 -39.656 -16.172 1 74.44 588 HIS B O 1
ATOM 9692 N N . SER B 1 589 ? -22.281 -41.188 -14.969 1 75.31 589 SER B N 1
ATOM 9693 C CA . SER B 1 589 ? -21.422 -40.938 -13.812 1 75.31 589 SER B CA 1
ATOM 9694 C C . SER B 1 589 ? -20 -41.438 -14.062 1 75.31 589 SER B C 1
ATOM 9696 O O . SER B 1 589 ? -19.781 -42.375 -14.82 1 75.31 589 SER B O 1
ATOM 9698 N N . GLU B 1 590 ? -19.141 -40.812 -13.477 1 71.06 590 GLU B N 1
ATOM 9699 C CA . GLU B 1 590 ? -17.719 -41.156 -13.617 1 71.06 590 GLU B CA 1
ATOM 9700 C C . GLU B 1 590 ? -17.406 -42.5 -12.969 1 71.06 590 GLU B C 1
ATOM 9702 O O . GLU B 1 590 ? -17.859 -42.781 -11.859 1 71.06 590 GLU B O 1
ATOM 9707 N N . VAL B 1 591 ? -16.828 -43.438 -13.797 1 70.5 591 VAL B N 1
ATOM 9708 C CA . VAL B 1 591 ? -16.391 -44.719 -13.273 1 70.5 591 VAL B CA 1
ATOM 9709 C C . VAL B 1 591 ? -14.859 -44.719 -13.141 1 70.5 591 VAL B C 1
ATOM 9711 O O . VAL B 1 591 ? -14.156 -44.188 -14.008 1 70.5 591 VAL B O 1
ATOM 9714 N N . PRO B 1 592 ? -14.445 -45.188 -11.969 1 76.06 592 PRO B N 1
ATOM 9715 C CA . PRO B 1 592 ? -12.992 -45.281 -11.812 1 76.06 592 PRO B CA 1
ATOM 9716 C C . PRO B 1 592 ? -12.328 -46.156 -12.883 1 76.06 592 PRO B C 1
ATOM 9718 O O . PRO B 1 592 ? -12.898 -47.156 -13.297 1 76.06 592 PRO B O 1
ATOM 9721 N N . ILE B 1 593 ? -11.234 -45.781 -13.344 1 73.81 593 ILE B N 1
ATOM 9722 C CA . ILE B 1 593 ? -10.5 -46.438 -14.422 1 73.81 593 ILE B CA 1
ATOM 9723 C C . ILE B 1 593 ? -10.172 -47.875 -14.016 1 73.81 593 ILE B C 1
ATOM 9725 O O . ILE B 1 593 ? -10.102 -48.75 -14.867 1 73.81 593 ILE B O 1
ATOM 9729 N N . THR B 1 594 ? -9.906 -48 -12.781 1 72.56 594 THR B N 1
ATOM 9730 C CA . THR B 1 594 ? -9.484 -49.312 -12.273 1 72.56 594 THR B CA 1
ATOM 9731 C C . THR B 1 594 ? -10.578 -50.344 -12.484 1 72.56 594 THR B C 1
ATOM 9733 O O . THR B 1 594 ? -10.297 -51.562 -12.516 1 72.56 594 THR B O 1
ATOM 9736 N N . SER B 1 595 ? -11.766 -49.938 -12.695 1 79.25 595 SER B N 1
ATOM 9737 C CA . SER B 1 595 ? -12.883 -50.875 -12.828 1 79.25 595 SER B CA 1
ATOM 9738 C C . SER B 1 595 ? -13.172 -51.156 -14.289 1 79.25 595 SER B C 1
ATOM 9740 O O . SER B 1 595 ? -14.016 -52 -14.602 1 79.25 595 SER B O 1
ATOM 9742 N N . LEU B 1 596 ? -12.398 -50.562 -15.109 1 82.88 596 LEU B N 1
ATOM 9743 C CA . LEU B 1 596 ? -12.711 -50.656 -16.531 1 82.88 596 LEU B CA 1
ATOM 9744 C C . LEU B 1 596 ? -11.789 -51.688 -17.203 1 82.88 596 LEU B C 1
ATOM 9746 O O . LEU B 1 596 ? -10.695 -51.938 -16.719 1 82.88 596 LEU B O 1
ATOM 9750 N N . SER B 1 597 ? -12.281 -52.281 -18.203 1 84.38 597 SER B N 1
ATOM 9751 C CA . SER B 1 597 ? -11.523 -53.281 -18.953 1 84.38 597 SER B CA 1
ATOM 9752 C C . SER B 1 597 ? -10.852 -52.656 -20.172 1 84.38 597 SER B C 1
ATOM 9754 O O . SER B 1 597 ? -11.375 -51.688 -20.766 1 84.38 597 SER B O 1
ATOM 9756 N N . VAL B 1 598 ? -9.602 -53.094 -20.438 1 82.12 598 VAL B N 1
ATOM 9757 C CA . VAL B 1 598 ? -8.867 -52.688 -21.625 1 82.12 598 VAL B CA 1
ATOM 9758 C C . VAL B 1 598 ? -8.336 -53.875 -22.375 1 82.12 598 VAL B C 1
ATOM 9760 O O . VAL B 1 598 ? -7.945 -54.875 -21.766 1 82.12 598 VAL B O 1
ATOM 9763 N N . THR B 1 599 ? -8.414 -53.906 -23.656 1 76.88 599 THR B N 1
ATOM 9764 C CA . THR B 1 599 ? -7.883 -55 -24.469 1 76.88 599 THR B CA 1
ATOM 9765 C C . THR B 1 599 ? -6.363 -55.062 -24.359 1 76.88 599 THR B C 1
ATOM 9767 O O . THR B 1 599 ? -5.781 -56.125 -24.172 1 76.88 599 THR B O 1
ATOM 9770 N N . VAL B 1 600 ? -5.758 -53.938 -24.531 1 76.69 600 VAL B N 1
ATOM 9771 C CA . VAL B 1 600 ? -4.309 -53.812 -24.438 1 76.69 600 VAL B CA 1
ATOM 9772 C C . VAL B 1 600 ? -3.934 -53.125 -23.109 1 76.69 600 VAL B C 1
ATOM 9774 O O . VAL B 1 600 ? -4.129 -51.938 -22.938 1 76.69 600 VAL B O 1
ATOM 9777 N N . LYS B 1 601 ? -3.391 -53.875 -22.25 1 72.56 601 LYS B N 1
ATOM 9778 C CA . LYS B 1 601 ? -3.084 -53.438 -20.891 1 72.56 601 LYS B CA 1
ATOM 9779 C C . LYS B 1 601 ? -2.164 -52.219 -20.922 1 72.56 601 LYS B C 1
ATOM 9781 O O . LYS B 1 601 ? -2.24 -51.344 -20.031 1 72.56 601 LYS B O 1
ATOM 9786 N N . GLY B 1 602 ? -1.38 -52.188 -21.953 1 67.62 602 GLY B N 1
ATOM 9787 C CA . GLY B 1 602 ? -0.428 -51.094 -22.062 1 67.62 602 GLY B CA 1
ATOM 9788 C C . GLY B 1 602 ? -1.089 -49.75 -22.312 1 67.62 602 GLY B C 1
ATOM 9789 O O . GLY B 1 602 ? -0.463 -48.719 -22.141 1 67.62 602 GLY B O 1
ATOM 9790 N N . ASP B 1 603 ? -2.428 -49.781 -22.484 1 76.75 603 ASP B N 1
ATOM 9791 C CA . ASP B 1 603 ? -3.152 -48.531 -22.797 1 76.75 603 ASP B CA 1
ATOM 9792 C C . ASP B 1 603 ? -3.654 -47.875 -21.516 1 76.75 603 ASP B C 1
ATOM 9794 O O . ASP B 1 603 ? -4.051 -46.688 -21.547 1 76.75 603 ASP B O 1
ATOM 9798 N N . LEU B 1 604 ? -3.586 -48.531 -20.484 1 75.75 604 LEU B N 1
ATOM 9799 C CA . LEU B 1 604 ? -4.223 -48.062 -19.266 1 75.75 604 LEU B CA 1
ATOM 9800 C C . LEU B 1 604 ? -3.594 -46.75 -18.812 1 75.75 604 LEU B C 1
ATOM 9802 O O . LEU B 1 604 ? -4.301 -45.812 -18.438 1 75.75 604 LEU B O 1
ATOM 9806 N N . PRO B 1 605 ? -2.281 -46.688 -18.828 1 69.88 605 PRO B N 1
ATOM 9807 C CA . PRO B 1 605 ? -1.692 -45.406 -18.406 1 69.88 605 PRO B CA 1
ATOM 9808 C C . PRO B 1 605 ? -2.107 -44.25 -19.312 1 69.88 605 PRO B C 1
ATOM 9810 O O . PRO B 1 605 ? -2.305 -43.125 -18.844 1 69.88 605 PRO B O 1
ATOM 9813 N N . LYS B 1 606 ? -2.24 -44.5 -20.484 1 75.38 606 LYS B N 1
ATOM 9814 C CA . LYS B 1 606 ? -2.676 -43.5 -21.438 1 75.38 606 LYS B CA 1
ATOM 9815 C C . LYS B 1 606 ? -4.117 -43.062 -21.172 1 75.38 606 LYS B C 1
ATOM 9817 O O . LYS B 1 606 ? -4.438 -41.875 -21.219 1 75.38 606 LYS B O 1
ATOM 9822 N N . ILE B 1 607 ? -4.844 -44 -20.906 1 79.12 607 ILE B N 1
ATOM 9823 C CA . ILE B 1 607 ? -6.254 -43.719 -20.641 1 79.12 607 ILE B CA 1
ATOM 9824 C C . ILE B 1 607 ? -6.391 -42.906 -19.344 1 79.12 607 ILE B C 1
ATOM 9826 O O . ILE B 1 607 ? -7.172 -41.969 -19.281 1 79.12 607 ILE B O 1
ATOM 9830 N N . ASP B 1 608 ? -5.664 -43.344 -18.406 1 75.25 608 ASP B N 1
ATOM 9831 C CA . ASP B 1 608 ? -5.688 -42.594 -17.141 1 75.25 608 ASP B CA 1
ATOM 9832 C C . ASP B 1 608 ? -5.254 -41.156 -17.344 1 75.25 608 ASP B C 1
ATOM 9834 O O . ASP B 1 608 ? -5.836 -40.25 -16.75 1 75.25 608 ASP B O 1
ATOM 9838 N N . PHE B 1 609 ? -4.285 -40.969 -18.062 1 74.81 609 PHE B N 1
ATOM 9839 C CA . PHE B 1 609 ? -3.809 -39.625 -18.375 1 74.81 609 PHE B CA 1
ATOM 9840 C C . PHE B 1 609 ? -4.898 -38.812 -19.078 1 74.81 609 PHE B C 1
ATOM 9842 O O . PHE B 1 609 ? -5.141 -37.656 -18.719 1 74.81 609 PHE B O 1
ATOM 9849 N N . LEU B 1 610 ? -5.504 -39.406 -20.016 1 75.62 610 LEU B N 1
ATOM 9850 C CA . LEU B 1 610 ? -6.543 -38.719 -20.781 1 75.62 610 LEU B CA 1
ATOM 9851 C C . LEU B 1 610 ? -7.734 -38.406 -19.891 1 75.62 610 LEU B C 1
ATOM 9853 O O . LEU B 1 610 ? -8.336 -37.344 -20.031 1 75.62 610 LEU B O 1
ATOM 9857 N N . MET B 1 611 ? -7.977 -39.281 -19 1 74.75 611 MET B N 1
ATOM 9858 C CA . MET B 1 611 ? -9.062 -39.031 -18.047 1 74.75 611 MET B CA 1
ATOM 9859 C C . MET B 1 611 ? -8.773 -37.812 -17.188 1 74.75 611 MET B C 1
ATOM 9861 O O . MET B 1 611 ? -9.664 -37 -16.938 1 74.75 611 MET B O 1
ATOM 9865 N N . ARG B 1 612 ? -7.621 -37.625 -16.844 1 71.69 612 ARG B N 1
ATOM 9866 C CA . ARG B 1 612 ? -7.234 -36.5 -16.031 1 71.69 612 ARG B CA 1
ATOM 9867 C C . ARG B 1 612 ? -7.277 -35.188 -16.844 1 71.69 612 ARG B C 1
ATOM 9869 O O . ARG B 1 612 ? -7.691 -34.156 -16.328 1 71.69 612 ARG B O 1
ATOM 9876 N N . GLN B 1 613 ? -6.809 -35.312 -18.016 1 71.88 613 GLN B N 1
ATOM 9877 C CA . GLN B 1 613 ? -6.801 -34.156 -18.875 1 71.88 613 GLN B CA 1
ATOM 9878 C C . GLN B 1 613 ? -8.227 -33.688 -19.188 1 71.88 613 GLN B C 1
ATOM 9880 O O . GLN B 1 613 ? -8.461 -32.5 -19.391 1 71.88 613 GLN B O 1
ATOM 9885 N N . SER B 1 614 ? -9.078 -34.656 -19.203 1 73.44 614 SER B N 1
ATOM 9886 C CA . SER B 1 614 ? -10.461 -34.312 -19.5 1 73.44 614 SER B CA 1
ATOM 9887 C C . SER B 1 614 ? -11.039 -33.375 -18.453 1 73.44 614 SER B C 1
ATOM 9889 O O . SER B 1 614 ? -11.836 -32.5 -18.766 1 73.44 614 SER B O 1
ATOM 9891 N N . LYS B 1 615 ? -10.625 -33.5 -17.312 1 70.69 615 LYS B N 1
ATOM 9892 C CA . LYS B 1 615 ? -11.125 -32.656 -16.219 1 70.69 615 LYS B CA 1
ATOM 9893 C C . LYS B 1 615 ? -10.68 -31.203 -16.406 1 70.69 615 LYS B C 1
ATOM 9895 O O . LYS B 1 615 ? -11.312 -30.281 -15.875 1 70.69 615 LYS B O 1
ATOM 9900 N N . LEU B 1 616 ? -9.672 -31.031 -17.125 1 69.88 616 LEU B N 1
ATOM 9901 C CA . LEU B 1 616 ? -9.133 -29.703 -17.344 1 69.88 616 LEU B CA 1
ATOM 9902 C C . LEU B 1 616 ? -9.93 -28.953 -18.406 1 69.88 616 LEU B C 1
ATOM 9904 O O . LEU B 1 616 ? -9.875 -27.734 -18.484 1 69.88 616 LEU B O 1
ATOM 9908 N N . LEU B 1 617 ? -10.562 -29.766 -19.188 1 67.75 617 LEU B N 1
ATOM 9909 C CA . LEU B 1 617 ? -11.398 -29.172 -20.234 1 67.75 617 LEU B CA 1
ATOM 9910 C C . LEU B 1 617 ? -12.688 -28.625 -19.656 1 67.75 617 LEU B C 1
ATOM 9912 O O . LEU B 1 617 ? -13.328 -27.75 -20.266 1 67.75 617 LEU B O 1
ATOM 9916 N N . GLY B 1 618 ? -13.102 -29.125 -18.531 1 59.22 618 GLY B N 1
ATOM 9917 C CA . GLY B 1 618 ? -14.383 -28.766 -17.938 1 59.22 618 GLY B CA 1
ATOM 9918 C C . GLY B 1 618 ? -14.414 -27.359 -17.375 1 59.22 618 GLY B C 1
ATOM 9919 O O . GLY B 1 618 ? -13.367 -26.703 -17.266 1 59.22 618 GLY B O 1
ATOM 9920 N N . GLY B 1 619 ? -15.648 -26.547 -17.578 1 52.88 619 GLY B N 1
ATOM 9921 C CA . GLY B 1 619 ? -15.945 -25.203 -17.094 1 52.88 619 GLY B CA 1
ATOM 9922 C C . GLY B 1 619 ? -16.016 -25.125 -15.578 1 52.88 619 GLY B C 1
ATOM 9923 O O . GLY B 1 619 ? -16.062 -26.141 -14.891 1 52.88 619 GLY B O 1
ATOM 9924 N N . PRO B 1 620 ? -15.75 -23.828 -14.906 1 43.66 620 PRO B N 1
ATOM 9925 C CA . PRO B 1 620 ? -16.125 -23.641 -13.5 1 43.66 620 PRO B CA 1
ATOM 9926 C C . PRO B 1 620 ? -17.531 -24.125 -13.188 1 43.66 620 PRO B C 1
ATOM 9928 O O . PRO B 1 620 ? -18.391 -24.156 -14.078 1 43.66 620 PRO B O 1
#